Protein 8ZTY (pdb70)

InterPro domains:
  IPR053395 CRISPR-associated endoribonuclease Cas13a [NF038188] (35-1117)
  IPR060220 CRISPR-associated endoribonuclease Cas13a, C-terminal HEPN-like domain [PF28350] (914-1118)
  IPR060667 CRISPR-associated endoribonuclease Cas13a, N-terminal [PF28192] (35-907)

Sequence (928 aa):
MRITKVEVDRKKVLISRDKNGGKLVYENEMQDNTEQIMHHKKSSFYKSVVNKTICRPEQKQMKKLVHGLLQENSQELNISNFLNLYYFPENSPDKSEEYRIEINLSQLLEDSLKKMELYINWAENYISSKTKLIKKSIRNNRIQSTESRSGQLMDRYMKDILNKNKPFDIQSVSEKYQLEKLTSALKATFKEAEINYKLKSTLQNHERQIIEELKENSELNQFNIEIRKHLETYFPIKKTNRKVGDIRNLEIGEIQKIVNHRLKNKIVQRILQEGKLASYEIESTVNSNSLQKIKIEEAFALKFINACLFASNNLRNMVYPVCKSFKEIKHKKFIRQWSQFFSQEITVDDIELASWGLRGAIAPIRNEIIHLKKHSWKKFFNNPTFKVDVTSEFLYKETLFKDYFYSELDSVPELIINKMESSKILDYYSSDQLNQVFTIPNFELSLLTSAVPFAPSFKRVYLKGFDYQNNLKLNIYNEKAFNSEAFQAQYSLFKMVYYQVFLPQFTTNNDLFKSSVDFILTLNKFQDIRKMNKDEKPSEYMSYIQSQLMLYNHFEKFINQVFIKGFNSFIEKNRLTYICHPTKNDNIEIPFHTDMDDSNIAFWLMCKLLDAKQLSELRNEMIKFSCSLQSTEEISTFTKAREVIGLALLNGEKGCNDWKELFDDKEAWKKNMSLYLQSLPYTQEDGQTPVINRSIDLVKKYGTETILEKLFSSSDDYKVSAKDIAKLHEYDVTEKIAQQESLHKQWIEKPGLARDSAWTKKYQNVINDISNYQWAKTKVELTQVRHLHQLTIDLLSRLAGYMSIADRDFQFSSNYILERDNRLKEKRNNISHFNYLNGQLGNSILELFDDARDVLSYDRKLKNAVSKSLKEILSSHGMEVTFKPLYQTNHHLKIDKLQPKKIHHLKSTVSSNQVSNEYCQLVRTLLT

Nearest PDB structures (foldseek):
  6vrb-assembly1_A  TM=9.750E-01  e=5.928E-97  Listeria seeligeri serovar 1/2b str. SLCC3954
  6vrc-assembly1_A  TM=9.559E-01  e=9.282E-93  Listeria seeligeri serovar 1/2b str. SLCC3954
  5xwp-assembly2_B  TM=6.323E-01  e=8.780E-25  Leptotrichia buccalis C-1013-b
  5xwp-assembly1_A  TM=6.167E-01  e=1.846E-24  Leptotrichia buccalis C-1013-b

Structure (mmCIF, N/CA/C/O backbone):
data_8ZTY
#
_entry.id   8ZTY
#
_cell.length_a   1.00
_cell.length_b   1.00
_cell.length_c   1.00
_cell.angle_alpha   90.00
_cell.angle_beta   90.00
_cell.angle_gamma   90.00
#
_symmetry.space_group_name_H-M   'P 1'
#
loop_
_entity.id
_entity.type
_entity.pdbx_description
1 polymer 'CRISPR-associated endoribonuclease Cas13a'
2 polymer rAcrVIA1
#
loop_
_atom_site.group_PDB
_atom_site.id
_atom_site.type_symbol
_atom_site.label_atom_id
_atom_site.label_alt_id
_atom_site.label_comp_id
_atom_site.label_asym_id
_atom_site.label_entity_id
_atom_site.label_seq_id
_atom_site.pdbx_PDB_ins_code
_atom_site.Cartn_x
_atom_site.Cartn_y
_atom_site.Cartn_z
_atom_site.occupancy
_atom_site.B_iso_or_equiv
_atom_site.auth_seq_id
_atom_site.auth_comp_id
_atom_site.auth_asym_id
_atom_site.auth_atom_id
_atom_site.pdbx_PDB_model_num
ATOM 1 N N . MET A 1 35 ? 148.145 140.796 165.061 1.00 74.05 35 MET A N 1
ATOM 2 C CA . MET A 1 35 ? 147.301 141.534 164.129 1.00 79.00 35 MET A CA 1
ATOM 3 C C . MET A 1 35 ? 147.393 140.928 162.732 1.00 81.05 35 MET A C 1
ATOM 4 O O . MET A 1 35 ? 146.376 140.596 162.123 1.00 77.80 35 MET A O 1
ATOM 9 N N . ARG A 1 36 ? 148.621 140.791 162.231 1.00 75.15 36 ARG A N 1
ATOM 10 C CA . ARG A 1 36 ? 148.883 140.180 160.926 1.00 72.33 36 ARG A CA 1
ATOM 11 C C . ARG A 1 36 ? 150.220 139.454 161.038 1.00 72.12 36 ARG A C 1
ATOM 12 O O . ARG A 1 36 ? 151.268 140.096 161.150 1.00 75.72 36 ARG A O 1
ATOM 20 N N . ILE A 1 37 ? 150.185 138.120 161.003 1.00 65.93 37 ILE A N 1
ATOM 21 C CA . ILE A 1 37 ? 151.389 137.343 161.285 1.00 58.93 37 ILE A CA 1
ATOM 22 C C . ILE A 1 37 ? 152.177 136.981 160.029 1.00 65.97 37 ILE A C 1
ATOM 23 O O . ILE A 1 37 ? 153.341 136.576 160.139 1.00 66.62 37 ILE A O 1
ATOM 28 N N . THR A 1 38 ? 151.594 137.120 158.842 1.00 70.41 38 THR A N 1
ATOM 29 C CA . THR A 1 38 ? 152.281 136.773 157.607 1.00 68.74 38 THR A CA 1
ATOM 30 C C . THR A 1 38 ? 152.357 137.988 156.695 1.00 61.95 38 THR A C 1
ATOM 31 O O . THR A 1 38 ? 151.637 138.973 156.868 1.00 62.33 38 THR A O 1
ATOM 35 N N . LYS A 1 39 ? 153.224 137.878 155.690 1.00 72.04 39 LYS A N 1
ATOM 36 C CA . LYS A 1 39 ? 153.418 138.924 154.689 1.00 76.67 39 LYS A CA 1
ATOM 37 C C . LYS A 1 39 ? 153.855 140.227 155.352 1.00 78.82 39 LYS A C 1
ATOM 38 O O . LYS A 1 39 ? 153.507 141.326 154.914 1.00 79.79 39 LYS A O 1
ATOM 44 N N . VAL A 1 40 ? 154.640 140.096 156.420 1.00 75.06 40 VAL A N 1
ATOM 45 C CA . VAL A 1 40 ? 155.184 141.226 157.161 1.00 77.79 40 VAL A CA 1
ATOM 46 C C . VAL A 1 40 ? 156.700 141.155 157.087 1.00 82.44 40 VAL A C 1
ATOM 47 O O . VAL A 1 40 ? 157.279 140.065 157.008 1.00 85.18 40 VAL A O 1
ATOM 51 N N . GLU A 1 41 ? 157.338 142.322 157.109 1.00 108.63 41 GLU A N 1
ATOM 52 C CA . GLU A 1 41 ? 158.789 142.425 156.999 1.00 108.83 41 GLU A CA 1
ATOM 53 C C . GLU A 1 41 ? 159.397 142.291 158.389 1.00 110.36 41 GLU A C 1
ATOM 54 O O . GLU A 1 41 ? 159.472 143.262 159.147 1.00 112.17 41 GLU A O 1
ATOM 60 N N . VAL A 1 42 ? 159.830 141.080 158.726 1.00 105.70 42 VAL A N 1
ATOM 61 C CA . VAL A 1 42 ? 160.571 140.811 159.950 1.00 104.16 42 VAL A CA 1
ATOM 62 C C . VAL A 1 42 ? 161.999 140.462 159.551 1.00 105.42 42 VAL A C 1
ATOM 63 O O . VAL A 1 42 ? 162.222 139.720 158.584 1.00 107.16 42 VAL A O 1
ATOM 67 N N . ASP A 1 43 ? 162.960 141.039 160.274 1.00 102.24 43 ASP A N 1
ATOM 68 C CA . ASP A 1 43 ? 164.383 140.998 159.934 1.00 102.02 43 ASP A CA 1
ATOM 69 C C . ASP A 1 43 ? 164.499 141.256 158.426 1.00 103.40 43 ASP A C 1
ATOM 70 O O . ASP A 1 43 ? 164.893 140.399 157.636 1.00 102.12 43 ASP A O 1
ATOM 75 N N . ARG A 1 44 ? 163.971 142.415 158.020 1.00 106.13 44 ARG A N 1
ATOM 76 C CA . ARG A 1 44 ? 163.997 142.931 156.644 1.00 105.47 44 ARG A CA 1
ATOM 77 C C . ARG A 1 44 ? 163.589 141.895 155.584 1.00 107.11 44 ARG A C 1
ATOM 78 O O . ARG A 1 44 ? 163.947 142.035 154.408 1.00 106.54 44 ARG A O 1
ATOM 86 N N . LYS A 1 45 ? 162.815 140.867 155.938 1.00 98.54 45 LYS A N 1
ATOM 87 C CA . LYS A 1 45 ? 162.313 139.943 154.927 1.00 97.35 45 LYS A CA 1
ATOM 88 C C . LYS A 1 45 ? 160.875 139.560 155.239 1.00 94.80 45 LYS A C 1
ATOM 89 O O . LYS A 1 45 ? 160.457 139.546 156.398 1.00 90.64 45 LYS A O 1
ATOM 95 N N . LYS A 1 46 ? 160.121 139.242 154.189 1.00 92.71 46 LYS A N 1
ATOM 96 C CA . LYS A 1 46 ? 158.729 138.850 154.357 1.00 88.57 46 LYS A CA 1
ATOM 97 C C . LYS A 1 46 ? 158.622 137.495 155.047 1.00 81.40 46 LYS A C 1
ATOM 98 O O . LYS A 1 46 ? 159.415 136.584 154.794 1.00 86.51 46 LYS A O 1
ATOM 104 N N . VAL A 1 47 ? 157.632 137.369 155.928 1.00 64.91 47 VAL A N 1
ATOM 105 C CA . VAL A 1 47 ? 157.343 136.114 156.618 1.00 70.65 47 VAL A CA 1
ATOM 106 C C . VAL A 1 47 ? 156.058 135.520 156.057 1.00 69.19 47 VAL A C 1
ATOM 107 O O . VAL A 1 47 ? 155.077 136.238 155.824 1.00 74.93 47 VAL A O 1
ATOM 111 N N . LEU A 1 48 ? 156.064 134.207 155.823 1.00 61.96 48 LEU A N 1
ATOM 112 C CA . LEU A 1 48 ? 154.888 133.520 155.306 1.00 62.09 48 LEU A CA 1
ATOM 113 C C . LEU A 1 48 ? 154.826 132.103 155.863 1.00 64.37 48 LEU A C 1
ATOM 114 O O . LEU A 1 48 ? 155.828 131.544 156.313 1.00 74.27 48 LEU A O 1
ATOM 119 N N . ILE A 1 49 ? 153.629 131.526 155.827 1.00 46.96 49 ILE A N 1
ATOM 120 C CA . ILE A 1 49 ? 153.387 130.193 156.367 1.00 43.64 49 ILE A CA 1
ATOM 121 C C . ILE A 1 49 ? 153.520 129.166 155.251 1.00 50.08 49 ILE A C 1
ATOM 122 O O . ILE A 1 49 ? 152.992 129.356 154.147 1.00 65.25 49 ILE A O 1
ATOM 127 N N . SER A 1 50 ? 154.258 128.094 155.528 1.00 45.84 50 SER A N 1
ATOM 128 C CA . SER A 1 50 ? 154.322 126.919 154.668 1.00 55.02 50 SER A CA 1
ATOM 129 C C . SER A 1 50 ? 153.669 125.752 155.393 1.00 52.47 50 SER A C 1
ATOM 130 O O . SER A 1 50 ? 154.150 125.326 156.449 1.00 61.71 50 SER A O 1
ATOM 133 N N . ARG A 1 51 ? 152.584 125.234 154.824 1.00 49.44 51 ARG A N 1
ATOM 134 C CA . ARG A 1 51 ? 151.829 124.139 155.428 1.00 52.64 51 ARG A CA 1
ATOM 135 C C . ARG A 1 51 ? 152.354 122.825 154.862 1.00 56.22 51 ARG A C 1
ATOM 136 O O . ARG A 1 51 ? 152.116 122.498 153.697 1.00 69.52 51 ARG A O 1
ATOM 144 N N . ASP A 1 52 ? 153.082 122.076 155.683 1.00 68.01 52 ASP A N 1
ATOM 145 C CA . ASP A 1 52 ? 153.484 120.737 155.291 1.00 65.49 52 ASP A CA 1
ATOM 146 C C . ASP A 1 52 ? 152.343 119.754 155.548 1.00 65.30 52 ASP A C 1
ATOM 147 O O . ASP A 1 52 ? 151.308 120.099 156.125 1.00 72.45 52 ASP A O 1
ATOM 152 N N . LYS A 1 53 ? 152.529 118.514 155.087 1.00 55.76 53 LYS A N 1
ATOM 153 C CA . LYS A 1 53 ? 151.538 117.479 155.365 1.00 61.84 53 LYS A CA 1
ATOM 154 C C . LYS A 1 53 ? 151.394 117.257 156.864 1.00 61.38 53 LYS A C 1
ATOM 155 O O . LYS A 1 53 ? 150.275 117.156 157.380 1.00 66.62 53 LYS A O 1
ATOM 161 N N . ASN A 1 54 ? 152.511 117.190 157.580 1.00 62.87 54 ASN A N 1
ATOM 162 C CA . ASN A 1 54 ? 152.503 117.212 159.034 1.00 65.67 54 ASN A CA 1
ATOM 163 C C . ASN A 1 54 ? 152.948 118.587 159.519 1.00 67.70 54 ASN A C 1
ATOM 164 O O . ASN A 1 54 ? 153.716 119.277 158.844 1.00 66.48 54 ASN A O 1
ATOM 169 N N . GLY A 1 55 ? 152.416 119.004 160.662 1.00 65.22 55 GLY A N 1
ATOM 170 C CA . GLY A 1 55 ? 152.773 120.298 161.206 1.00 64.16 55 GLY A CA 1
ATOM 171 C C . GLY A 1 55 ? 152.330 121.466 160.348 1.00 66.53 55 GLY A C 1
ATOM 172 O O . GLY A 1 55 ? 151.132 121.731 160.210 1.00 64.76 55 GLY A O 1
ATOM 173 N N . GLY A 1 56 ? 153.295 122.158 159.745 1.00 67.86 56 GLY A N 1
ATOM 174 C CA . GLY A 1 56 ? 153.040 123.424 159.086 1.00 59.12 56 GLY A CA 1
ATOM 175 C C . GLY A 1 56 ? 153.594 124.570 159.910 1.00 56.35 56 GLY A C 1
ATOM 176 O O . GLY A 1 56 ? 153.220 124.721 161.075 1.00 70.47 56 GLY A O 1
ATOM 177 N N . LYS A 1 57 ? 154.487 125.377 159.334 1.00 58.04 57 LYS A N 1
ATOM 178 C CA . LYS A 1 57 ? 155.278 126.339 160.097 1.00 63.32 57 LYS A CA 1
ATOM 179 C C . LYS A 1 57 ? 155.234 127.726 159.468 1.00 63.57 57 LYS A C 1
ATOM 180 O O . LYS A 1 57 ? 154.769 127.921 158.345 1.00 71.04 57 LYS A O 1
ATOM 186 N N . LEU A 1 58 ? 155.709 128.698 160.239 1.00 57.71 58 LEU A N 1
ATOM 187 C CA . LEU A 1 58 ? 156.076 130.007 159.720 1.00 59.68 58 LEU A CA 1
ATOM 188 C C . LEU A 1 58 ? 157.546 130.009 159.314 1.00 66.68 58 LEU A C 1
ATOM 189 O O . LEU A 1 58 ? 158.405 129.482 160.026 1.00 77.00 58 LEU A O 1
ATOM 194 N N . VAL A 1 59 ? 157.836 130.610 158.156 1.00 63.10 59 VAL A N 1
ATOM 195 C CA .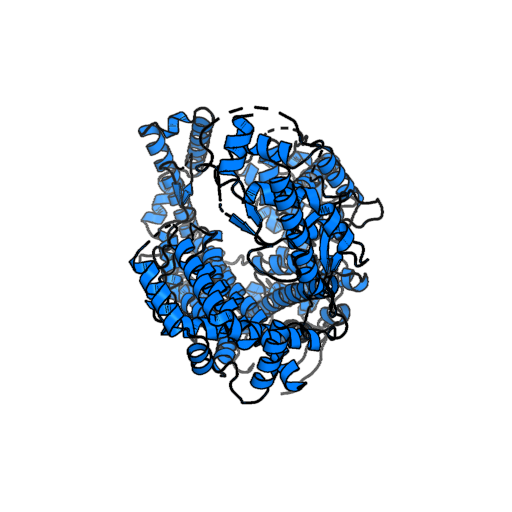 VAL A 1 59 ? 159.192 130.713 157.631 1.00 53.62 59 VAL A CA 1
ATOM 196 C C . VAL A 1 59 ? 159.375 132.105 157.041 1.00 56.06 59 VAL A C 1
ATOM 197 O O . VAL A 1 59 ? 158.431 132.890 156.929 1.00 67.07 59 VAL A O 1
ATOM 201 N N . TYR A 1 60 ? 160.614 132.401 156.660 1.00 76.51 60 TYR A N 1
ATOM 202 C CA . TYR A 1 60 ? 160.950 133.689 156.070 1.00 76.27 60 TYR A CA 1
ATOM 203 C C . TYR A 1 60 ? 160.652 133.643 154.570 1.00 80.14 60 TYR A C 1
ATOM 204 O O . TYR A 1 60 ? 159.995 132.725 154.071 1.00 85.01 60 TYR A O 1
ATOM 213 N N . GLU A 1 61 ? 161.129 134.649 153.832 1.00 94.37 61 GLU A N 1
ATOM 214 C CA . GLU A 1 61 ? 160.727 134.795 152.435 1.00 94.98 61 GLU A CA 1
ATOM 215 C C . GLU A 1 61 ? 161.155 133.600 151.591 1.00 92.74 61 GLU A C 1
ATOM 216 O O . GLU A 1 61 ? 160.368 133.094 150.783 1.00 94.59 61 GLU A O 1
ATOM 222 N N . ASN A 1 62 ? 162.385 133.123 151.768 1.00 92.07 62 ASN A N 1
ATOM 223 C CA . ASN A 1 62 ? 162.913 132.092 150.881 1.00 94.99 62 ASN A CA 1
ATOM 224 C C . ASN A 1 62 ? 163.303 130.801 151.583 1.00 95.50 62 ASN A C 1
ATOM 225 O O . ASN A 1 62 ? 162.913 129.724 151.125 1.00 96.20 62 ASN A O 1
ATOM 230 N N . GLU A 1 63 ? 164.043 130.871 152.688 1.00 94.25 63 GLU A N 1
ATOM 231 C CA . GLU A 1 63 ? 164.561 129.658 153.304 1.00 93.65 63 GLU A CA 1
ATOM 232 C C . GLU A 1 63 ? 163.425 128.801 153.857 1.00 90.62 63 GLU A C 1
ATOM 233 O O . GLU A 1 63 ? 162.374 129.297 154.270 1.00 90.62 63 GLU A O 1
ATOM 239 N N . MET A 1 64 ? 163.654 127.489 153.851 1.00 93.24 64 MET A N 1
ATOM 240 C CA . MET A 1 64 ? 162.645 126.508 154.225 1.00 93.54 64 MET A CA 1
ATOM 241 C C . MET A 1 64 ? 162.766 126.068 155.683 1.00 95.99 64 MET A C 1
ATOM 242 O O . MET A 1 64 ? 161.943 125.278 156.154 1.00 95.28 64 MET A O 1
ATOM 247 N N . GLN A 1 65 ? 163.743 126.596 156.423 1.00 93.27 65 GLN A N 1
ATOM 248 C CA . GLN A 1 65 ? 163.938 126.211 157.817 1.00 88.27 65 GLN A CA 1
ATOM 249 C C . GLN A 1 65 ? 162.691 126.517 158.640 1.00 84.99 65 GLN A C 1
ATOM 250 O O . GLN A 1 65 ? 162.273 127.675 158.740 1.00 85.39 65 GLN A O 1
ATOM 256 N N . ASP A 1 66 ? 162.095 125.483 159.231 1.00 83.17 66 ASP A N 1
ATOM 257 C CA . ASP A 1 66 ? 160.815 125.590 159.931 1.00 86.01 66 ASP A CA 1
ATOM 258 C C . ASP A 1 66 ? 161.043 126.160 161.327 1.00 80.54 66 ASP A C 1
ATOM 259 O O . ASP A 1 66 ? 161.487 125.452 162.234 1.00 82.88 66 ASP A O 1
ATOM 264 N N . ASN A 1 67 ? 160.732 127.446 161.511 1.00 78.39 67 ASN A N 1
ATOM 265 C CA . ASN A 1 67 ? 160.887 128.129 162.800 1.00 83.87 67 ASN A CA 1
ATOM 266 C C . ASN A 1 67 ? 159.738 129.119 162.997 1.00 84.73 67 ASN A C 1
ATOM 267 O O . ASN A 1 67 ? 159.722 130.193 162.391 1.00 85.36 67 ASN A O 1
ATOM 272 N N . THR A 1 68 ? 158.767 128.754 163.839 1.00 82.98 68 THR A N 1
ATOM 273 C CA . THR A 1 68 ? 157.724 129.707 164.217 1.00 78.34 68 THR A CA 1
ATOM 274 C C . THR A 1 68 ? 158.147 130.584 165.390 1.00 79.90 68 THR A C 1
ATOM 275 O O . THR A 1 68 ? 157.639 131.704 165.536 1.00 86.89 68 THR A O 1
ATOM 279 N N . GLU A 1 69 ? 159.048 130.086 166.242 1.00 79.39 69 GLU A N 1
ATOM 280 C CA . GLU A 1 69 ? 159.377 130.783 167.482 1.00 79.55 69 GLU A CA 1
ATOM 281 C C . GLU A 1 69 ? 160.022 132.138 167.215 1.00 80.61 69 GLU A C 1
ATOM 282 O O . GLU A 1 69 ? 159.741 133.115 167.920 1.00 85.85 69 GLU A O 1
ATOM 288 N N . GLN A 1 70 ? 160.906 132.212 166.217 1.00 90.67 70 GLN A N 1
ATOM 289 C CA . GLN A 1 70 ? 161.579 133.472 165.919 1.00 92.54 70 GLN A CA 1
ATOM 290 C C . GLN A 1 70 ? 160.575 134.544 165.512 1.00 95.54 70 GLN A C 1
ATOM 291 O O . GLN A 1 70 ? 160.631 135.681 165.997 1.00 99.70 70 GLN A O 1
ATOM 297 N N . ILE A 1 71 ? 159.638 134.193 164.630 1.00 85.92 71 ILE A N 1
ATOM 298 C CA . ILE A 1 71 ? 158.621 135.149 164.206 1.00 85.69 71 ILE A CA 1
ATOM 299 C C . ILE A 1 71 ? 157.721 135.523 165.375 1.00 91.52 71 ILE A C 1
ATOM 300 O O . ILE A 1 71 ? 157.340 136.690 165.536 1.00 91.89 71 ILE A O 1
ATOM 305 N N . MET A 1 72 ? 157.374 134.544 166.215 1.00 91.14 72 MET A N 1
ATOM 306 C CA . MET A 1 72 ? 156.521 134.828 167.364 1.00 87.68 72 MET A CA 1
ATOM 307 C C . MET A 1 72 ? 157.185 135.819 168.309 1.00 89.50 72 MET A C 1
ATOM 308 O O . MET A 1 72 ? 156.527 136.718 168.845 1.00 89.68 72 MET A O 1
ATOM 313 N N . HIS A 1 73 ? 158.493 135.667 168.528 1.00 90.10 73 HIS A N 1
ATOM 314 C CA . HIS A 1 73 ? 159.209 136.595 169.397 1.00 89.94 73 HIS A CA 1
ATOM 315 C C . HIS A 1 73 ? 159.375 137.959 168.733 1.00 88.80 73 HIS A C 1
ATOM 316 O O . HIS A 1 73 ? 159.336 138.992 169.411 1.00 92.90 73 HIS A O 1
ATOM 323 N N . HIS A 1 74 ? 159.561 137.986 167.411 1.00 74.79 74 HIS A N 1
ATOM 324 C CA . HIS A 1 74 ? 159.800 139.243 166.712 1.00 80.71 74 HIS A CA 1
ATOM 325 C C . HIS A 1 74 ? 158.529 140.033 166.422 1.00 87.18 74 HIS A C 1
ATOM 326 O O . HIS A 1 74 ? 158.627 141.214 166.071 1.00 90.08 74 HIS A O 1
ATOM 333 N N . LYS A 1 75 ? 157.349 139.428 166.557 1.00 89.37 75 LYS A N 1
ATOM 334 C CA . LYS A 1 75 ? 156.091 140.137 166.355 1.00 90.83 75 LYS A CA 1
ATOM 335 C C . LYS A 1 75 ? 155.616 140.863 167.611 1.00 87.68 75 LYS A C 1
ATOM 336 O O . LYS A 1 75 ? 154.421 141.169 167.727 1.00 88.26 75 LYS A O 1
ATOM 342 N N . LYS A 1 76 ? 156.525 141.143 168.548 1.00 86.74 76 LYS A N 1
ATOM 343 C CA . LYS A 1 76 ? 156.126 141.717 169.828 1.00 85.21 76 LYS A CA 1
ATOM 344 C C . LYS A 1 76 ? 155.554 143.120 169.650 1.00 86.95 76 LYS A C 1
ATOM 345 O O . LYS A 1 76 ? 154.545 143.469 170.272 1.00 94.54 76 LYS A O 1
ATOM 351 N N . SER A 1 77 ? 156.183 143.937 168.799 1.00 83.93 77 SER A N 1
ATOM 352 C CA . SER A 1 77 ? 155.677 145.285 168.550 1.00 90.28 77 SER A CA 1
ATOM 353 C C . SER A 1 77 ? 154.327 145.253 167.843 1.00 88.22 77 SER A C 1
ATOM 354 O O . SER A 1 77 ? 153.441 146.064 168.144 1.00 90.09 77 SER A O 1
ATOM 357 N N . SER A 1 78 ? 154.154 144.334 166.890 1.00 79.83 78 SER A N 1
ATOM 358 C CA . SER A 1 78 ? 152.867 144.211 166.214 1.00 84.87 78 SER A CA 1
ATOM 359 C C . SER A 1 78 ? 151.773 143.807 167.192 1.00 82.95 78 SER A C 1
ATOM 360 O O . SER A 1 78 ? 150.648 144.318 167.127 1.00 81.20 78 SER A O 1
ATOM 363 N N . PHE A 1 79 ? 152.084 142.897 168.117 1.00 76.82 79 PHE A N 1
ATOM 364 C CA . PHE A 1 79 ? 151.092 142.525 169.119 1.00 74.15 79 PHE A CA 1
ATOM 365 C C . PHE A 1 79 ? 150.836 143.656 170.108 1.00 76.90 79 PHE A C 1
ATOM 366 O O . PHE A 1 79 ? 149.720 143.786 170.617 1.00 77.61 79 PHE A O 1
ATOM 374 N N . TYR A 1 80 ? 151.844 144.486 170.383 1.00 83.22 80 TYR A N 1
ATOM 375 C CA . TYR A 1 80 ? 151.615 145.669 171.209 1.00 79.65 80 TYR A CA 1
ATOM 376 C C . TYR A 1 80 ? 150.657 146.635 170.521 1.00 84.28 80 TYR A C 1
ATOM 377 O O . TYR A 1 80 ? 149.763 147.206 171.163 1.00 89.30 80 TYR A O 1
ATOM 386 N N . LYS A 1 81 ? 150.834 146.828 169.211 1.00 85.01 81 LYS A N 1
ATOM 387 C CA . LYS A 1 81 ? 149.904 147.651 168.445 1.00 89.20 81 LYS A CA 1
ATOM 388 C C . LYS A 1 81 ? 148.505 147.046 168.450 1.00 91.44 81 LYS A C 1
ATOM 389 O O . LYS A 1 81 ? 147.506 147.768 168.543 1.00 91.47 81 LYS A O 1
ATOM 395 N N . SER A 1 82 ? 148.415 145.720 168.348 1.00 81.97 82 SER A N 1
ATOM 396 C CA . SER A 1 82 ? 147.115 145.062 168.435 1.00 73.18 82 SER A CA 1
ATOM 397 C C . SER A 1 82 ? 146.472 145.297 169.797 1.00 73.76 82 SER A C 1
ATOM 398 O O . SER A 1 82 ? 145.261 145.521 169.889 1.00 81.33 82 SER A O 1
ATOM 401 N N . VAL A 1 83 ? 147.271 145.254 170.864 1.00 74.30 83 VAL A N 1
ATOM 402 C CA . VAL A 1 83 ? 146.745 145.485 172.207 1.00 79.21 83 VAL A CA 1
ATOM 403 C C . VAL A 1 83 ? 146.220 146.909 172.345 1.00 83.66 83 VAL A C 1
ATOM 404 O O . VAL A 1 83 ? 145.142 147.136 172.910 1.00 87.29 83 VAL A O 1
ATOM 408 N N . VAL A 1 84 ? 146.974 147.894 171.848 1.00 71.57 84 VAL A N 1
ATOM 409 C CA . VAL A 1 84 ? 146.518 149.277 171.973 1.00 65.32 84 VAL A CA 1
ATOM 410 C C . VAL A 1 84 ? 145.278 149.512 171.112 1.00 63.92 84 VAL A C 1
ATOM 411 O O . VAL A 1 84 ? 144.368 150.254 171.504 1.00 72.16 84 VAL A O 1
ATOM 415 N N . ASN A 1 85 ? 145.205 148.867 169.943 1.00 71.43 85 ASN A N 1
ATOM 416 C CA . ASN A 1 85 ? 144.013 148.988 169.109 1.00 79.04 85 ASN A CA 1
ATOM 417 C C . ASN A 1 85 ? 142.812 148.295 169.741 1.00 74.92 85 ASN A C 1
ATOM 418 O O . ASN A 1 85 ? 141.669 148.703 169.506 1.00 79.32 85 ASN A O 1
ATOM 423 N N . LYS A 1 86 ? 143.045 147.242 170.525 1.00 65.62 86 LYS A N 1
ATOM 424 C CA . LYS A 1 86 ? 141.951 146.568 171.215 1.00 73.12 86 LYS A CA 1
ATOM 425 C C . LYS A 1 86 ? 141.446 147.384 172.398 1.00 77.32 86 LYS A C 1
ATOM 426 O O . LYS A 1 86 ? 140.234 147.471 172.623 1.00 78.98 86 LYS A O 1
ATOM 432 N N . THR A 1 87 ? 142.356 147.989 173.165 1.00 71.19 87 THR A N 1
ATOM 433 C CA . THR A 1 87 ? 141.930 148.757 174.331 1.00 65.57 87 THR A CA 1
ATOM 434 C C . THR A 1 87 ? 141.358 150.117 173.946 1.00 73.87 87 THR A C 1
ATOM 435 O O . THR A 1 87 ? 140.517 150.655 174.674 1.00 77.02 87 THR A O 1
ATOM 439 N N . ILE A 1 88 ? 141.793 150.689 172.823 1.00 82.66 88 ILE A N 1
ATOM 440 C CA . ILE A 1 88 ? 141.293 151.980 172.366 1.00 75.54 88 ILE A CA 1
ATOM 441 C C . ILE A 1 88 ? 140.193 151.742 171.339 1.00 77.03 88 ILE A C 1
ATOM 442 O O . ILE A 1 88 ? 140.302 150.854 170.486 1.00 75.26 88 ILE A O 1
ATOM 447 N N . CYS A 1 89 ? 139.128 152.534 171.419 1.00 101.07 89 CYS A N 1
ATOM 448 C CA . CYS A 1 89 ? 137.957 152.347 170.570 1.00 102.99 89 CYS A CA 1
ATOM 449 C C . CYS A 1 89 ? 138.280 152.756 169.131 1.00 103.96 89 CYS A C 1
ATOM 450 O O . CYS A 1 89 ? 139.421 153.067 168.779 1.00 103.86 89 CYS A O 1
ATOM 453 N N . ARG A 1 90 ? 137.256 152.738 168.274 1.00 110.61 90 ARG A N 1
ATOM 454 C CA . ARG A 1 90 ? 137.448 153.120 166.875 1.00 111.48 90 ARG A CA 1
ATOM 455 C C . ARG A 1 90 ? 138.030 154.521 166.723 1.00 110.03 90 ARG A C 1
ATOM 456 O O . ARG A 1 90 ? 138.977 154.686 165.936 1.00 110.63 90 ARG A O 1
ATOM 464 N N . PRO A 1 91 ? 137.539 155.563 167.422 1.00 103.01 91 PRO A N 1
ATOM 465 C CA . PRO A 1 91 ? 138.254 156.845 167.383 1.00 103.24 91 PRO A CA 1
ATOM 466 C C . PRO A 1 91 ? 139.507 156.805 168.241 1.00 102.71 91 PRO A C 1
ATOM 467 O O . PRO A 1 91 ? 139.428 156.861 169.473 1.00 103.06 91 PRO A O 1
ATOM 471 N N . GLU A 1 92 ? 140.671 156.708 167.601 1.00 101.83 92 GLU A N 1
ATOM 472 C CA . GLU A 1 92 ? 141.948 156.621 168.309 1.00 104.77 92 GLU A CA 1
ATOM 473 C C . GLU A 1 92 ? 142.515 158.028 168.437 1.00 102.24 92 GLU A C 1
ATOM 474 O O . GLU A 1 92 ? 143.272 158.496 167.587 1.00 104.54 92 GLU A O 1
ATOM 480 N N . GLN A 1 93 ? 142.143 158.715 169.515 1.00 101.23 93 GLN A N 1
ATOM 481 C CA . GLN A 1 93 ? 142.589 160.086 169.712 1.00 106.21 93 GLN A CA 1
ATOM 482 C C . GLN A 1 93 ? 144.049 160.094 170.154 1.00 107.95 93 GLN A C 1
ATOM 483 O O . GLN A 1 93 ? 144.500 159.208 170.891 1.00 106.19 93 GLN A O 1
ATOM 489 N N . LYS A 1 94 ? 144.783 161.109 169.689 1.00 121.54 94 LYS A N 1
ATOM 490 C CA . LYS A 1 94 ? 146.242 161.065 169.722 1.00 122.61 94 LYS A CA 1
ATOM 491 C C . LYS A 1 94 ? 146.785 161.046 171.146 1.00 122.13 94 LYS A C 1
ATOM 492 O O . LYS A 1 94 ? 147.731 160.307 171.439 1.00 118.20 94 LYS A O 1
ATOM 498 N N . GLN A 1 95 ? 146.220 161.861 172.040 1.00 124.11 95 GLN A N 1
ATOM 499 C CA . GLN A 1 95 ? 146.758 161.945 173.396 1.00 123.39 95 GLN A CA 1
ATOM 500 C C . GLN A 1 95 ? 146.628 160.612 174.123 1.00 122.34 95 GLN A C 1
ATOM 501 O O . GLN A 1 95 ? 147.591 160.126 174.729 1.00 122.61 95 GLN A O 1
ATOM 507 N N . MET A 1 96 ? 145.443 159.999 174.065 1.00 116.28 96 MET A N 1
ATOM 508 C CA . MET A 1 96 ? 145.250 158.719 174.737 1.00 117.53 96 MET A CA 1
ATOM 509 C C . MET A 1 96 ? 146.070 157.619 174.077 1.00 118.19 96 MET A C 1
ATOM 510 O O . MET A 1 96 ? 146.613 156.749 174.768 1.00 117.13 96 MET A O 1
ATOM 515 N N . LYS A 1 97 ? 146.170 157.634 172.745 1.00 116.26 97 LYS A N 1
ATOM 516 C CA . LYS A 1 97 ? 146.984 156.630 172.067 1.00 116.68 97 LYS A CA 1
ATOM 517 C C . LYS A 1 97 ? 148.444 156.733 172.497 1.00 116.38 97 LYS A C 1
ATOM 518 O O . LYS A 1 97 ? 149.089 155.721 172.800 1.00 111.91 97 LYS A O 1
ATOM 524 N N . LYS A 1 98 ? 148.974 157.958 172.547 1.00 120.18 98 LYS A N 1
ATOM 525 C CA . LYS A 1 98 ? 150.355 158.158 172.971 1.00 119.30 98 LYS A CA 1
ATOM 526 C C . LYS A 1 98 ? 150.554 157.751 174.424 1.00 117.95 98 LYS A C 1
ATOM 527 O O . LYS A 1 98 ? 151.567 157.132 174.766 1.00 116.89 98 LYS A O 1
ATOM 533 N N . LEU A 1 99 ? 149.602 158.092 175.297 1.00 116.67 99 LEU A N 1
ATOM 534 C CA . LEU A 1 99 ? 149.729 157.728 176.705 1.00 115.59 99 LEU A CA 1
ATOM 535 C C . LEU A 1 99 ? 149.726 156.214 176.882 1.00 117.22 99 LEU A C 1
ATOM 536 O O . LEU A 1 99 ? 150.543 155.661 177.630 1.00 119.03 99 LEU A O 1
ATOM 541 N N . VAL A 1 100 ? 148.815 155.525 176.190 1.00 115.23 100 VAL A N 1
ATOM 542 C CA . VAL A 1 100 ? 148.746 154.070 176.291 1.00 116.39 100 VAL A CA 1
ATOM 543 C C . VAL A 1 100 ? 150.023 153.437 175.757 1.00 116.59 100 VAL A C 1
ATOM 544 O O . VAL A 1 100 ? 150.581 152.522 176.373 1.00 114.31 100 VAL A O 1
ATOM 548 N N . HIS A 1 101 ? 150.514 153.919 174.611 1.00 110.96 101 HIS A N 1
ATOM 549 C CA . HIS A 1 101 ? 151.736 153.359 174.043 1.00 110.02 101 HIS A CA 1
ATOM 550 C C . HIS A 1 101 ? 152.931 153.594 174.960 1.00 108.41 101 HIS A C 1
ATOM 551 O O . HIS A 1 101 ? 153.770 152.703 175.137 1.00 106.70 101 HIS A O 1
ATOM 558 N N . GLY A 1 102 ? 153.027 154.787 175.550 1.00 108.51 102 GLY A N 1
ATOM 559 C CA . GLY A 1 102 ? 154.133 155.072 176.447 1.00 107.74 102 GLY A CA 1
ATOM 560 C C . GLY A 1 102 ? 154.095 154.242 177.714 1.00 107.18 102 GLY A C 1
ATOM 561 O O . GLY A 1 102 ? 155.133 153.771 178.189 1.00 107.99 102 GLY A O 1
ATOM 562 N N . LEU A 1 103 ? 152.903 154.054 178.286 1.00 103.30 103 LEU A N 1
ATOM 563 C CA . LEU A 1 103 ? 152.792 153.218 179.477 1.00 106.75 103 LEU A CA 1
ATOM 564 C C . LEU A 1 103 ? 153.071 151.755 179.153 1.00 104.10 103 LEU A C 1
ATOM 565 O O . LEU A 1 103 ? 153.659 151.035 179.967 1.00 104.36 103 LEU A O 1
ATOM 570 N N . LEU A 1 104 ? 152.659 151.300 177.969 1.00 100.89 104 LEU A N 1
ATOM 571 C CA . LEU A 1 104 ? 152.824 149.899 177.605 1.00 107.88 104 LEU A CA 1
ATOM 572 C C . LEU A 1 104 ? 154.269 149.565 177.252 1.00 107.39 104 LEU A C 1
ATOM 573 O O . LEU A 1 104 ? 154.779 148.511 177.650 1.00 101.44 104 LEU A O 1
ATOM 578 N N . GLN A 1 105 ? 154.944 150.442 176.514 1.00 108.75 105 GLN A N 1
ATOM 579 C CA . GLN A 1 105 ? 156.291 150.188 176.021 1.00 101.63 105 GLN A CA 1
ATOM 580 C C . GLN A 1 105 ? 157.281 151.103 176.728 1.00 103.64 105 GLN A C 1
ATOM 581 O O . GLN A 1 105 ? 157.097 152.324 176.753 1.00 108.34 105 GLN A O 1
ATOM 587 N N . GLU A 1 106 ? 158.330 150.506 177.299 1.00 107.42 106 GLU A N 1
ATOM 588 C CA . GLU A 1 106 ? 159.367 151.298 177.952 1.00 108.79 106 GLU A CA 1
ATOM 589 C C . GLU A 1 106 ? 160.108 152.174 176.949 1.00 111.00 106 GLU A C 1
ATOM 590 O O . GLU A 1 106 ? 160.425 153.333 177.242 1.00 111.68 106 GLU A O 1
ATOM 596 N N . ASN A 1 107 ? 160.393 151.637 175.760 1.00 106.50 107 ASN A N 1
ATOM 597 C CA . ASN A 1 107 ? 161.114 152.408 174.752 1.00 105.15 107 ASN A CA 1
ATOM 598 C C . ASN A 1 107 ? 160.265 153.542 174.191 1.00 102.03 107 ASN A C 1
ATOM 599 O O . ASN A 1 107 ? 160.801 154.601 173.845 1.00 102.49 107 ASN A O 1
ATOM 604 N N . SER A 1 108 ? 158.953 153.345 174.095 1.00 97.16 108 SER A N 1
ATOM 605 C CA . SER A 1 108 ? 158.055 154.344 173.533 1.00 99.00 108 SER A CA 1
ATOM 606 C C . SER A 1 108 ? 157.521 155.320 174.574 1.00 99.13 108 SER A C 1
ATOM 607 O O . SER A 1 108 ? 156.663 156.144 174.242 1.00 100.55 108 SER A O 1
ATOM 610 N N . GLN A 1 109 ? 157.994 155.239 175.817 1.00 97.17 109 GLN A N 1
ATOM 611 C CA . GLN A 1 109 ? 157.542 156.158 176.854 1.00 99.84 109 GLN A CA 1
ATOM 612 C C . GLN A 1 109 ? 157.897 157.594 176.489 1.00 101.21 109 GLN A C 1
ATOM 613 O O . GLN A 1 109 ? 159.030 157.888 176.095 1.00 100.77 109 GLN A O 1
ATOM 619 N N . GLU A 1 110 ? 156.923 158.488 176.621 1.00 97.60 110 GLU A N 1
ATOM 620 C CA . GLU A 1 110 ? 157.121 159.895 176.295 1.00 93.12 110 GLU A CA 1
ATOM 621 C C . GLU A 1 110 ? 156.603 160.794 177.412 1.00 92.09 110 GLU A C 1
ATOM 622 O O . GLU A 1 110 ? 155.787 161.686 177.177 1.00 91.36 110 GLU A O 1
ATOM 628 N N . LEU A 1 120 ? 139.911 164.139 181.716 1.00 98.09 120 LEU A N 1
ATOM 629 C CA . LEU A 1 120 ? 139.156 163.950 180.483 1.00 98.17 120 LEU A CA 1
ATOM 630 C C . LEU A 1 120 ? 138.360 162.651 180.543 1.00 97.35 120 LEU A C 1
ATOM 631 O O . LEU A 1 120 ? 138.651 161.768 181.352 1.00 98.68 120 LEU A O 1
ATOM 636 N N . ASN A 1 121 ? 137.351 162.542 179.684 1.00 94.44 121 ASN A N 1
ATOM 637 C CA . ASN A 1 121 ? 136.537 161.337 179.635 1.00 96.61 121 ASN A CA 1
ATOM 638 C C . ASN A 1 121 ? 137.329 160.189 179.021 1.00 99.13 121 ASN A C 1
ATOM 639 O O . ASN A 1 121 ? 138.108 160.381 178.083 1.00 98.97 121 ASN A O 1
ATOM 644 N N . ILE A 1 122 ? 137.125 158.987 179.556 1.00 98.05 122 ILE A N 1
ATOM 645 C CA . ILE A 1 122 ? 137.884 157.812 179.160 1.00 97.91 122 ILE A CA 1
ATOM 646 C C . ILE A 1 122 ? 137.004 156.775 178.470 1.00 98.75 122 ILE A C 1
ATOM 647 O O . ILE A 1 122 ? 137.428 156.148 177.497 1.00 103.55 122 ILE A O 1
ATOM 652 N N . SER A 1 123 ? 135.774 156.588 178.956 1.00 88.31 123 SER A N 1
ATOM 653 C CA . SER A 1 123 ? 134.909 155.544 178.414 1.00 91.23 123 SER A CA 1
ATOM 654 C C . SER A 1 123 ? 134.516 155.815 176.967 1.00 95.36 123 SER A C 1
ATOM 655 O O . SER A 1 123 ? 134.268 154.870 176.210 1.00 95.06 123 SER A O 1
ATOM 658 N N . ASN A 1 124 ? 134.447 157.087 176.565 1.00 102.04 124 ASN A N 1
ATOM 659 C CA . ASN A 1 124 ? 134.103 157.401 175.181 1.00 102.46 124 ASN A CA 1
ATOM 660 C C . ASN A 1 124 ? 135.165 156.881 174.219 1.00 101.12 124 ASN A C 1
ATOM 661 O O . ASN A 1 124 ? 134.839 156.383 173.135 1.00 98.35 124 ASN A O 1
ATOM 666 N N . PHE A 1 125 ? 136.437 156.989 174.597 1.00 103.86 125 PHE A N 1
ATOM 667 C CA . PHE A 1 125 ? 137.542 156.487 173.794 1.00 104.83 125 PHE A CA 1
ATOM 668 C C . PHE A 1 125 ? 137.920 155.053 174.142 1.00 105.50 125 PHE A C 1
ATOM 669 O O . PHE A 1 125 ? 138.813 154.487 173.504 1.00 105.55 125 PHE A O 1
ATOM 677 N N . LEU A 1 126 ? 137.273 154.459 175.137 1.00 94.23 126 LEU A N 1
ATOM 678 C CA . LEU A 1 126 ? 137.528 153.076 175.502 1.00 90.65 126 LEU A CA 1
ATOM 679 C C . LEU A 1 126 ? 136.716 152.130 174.623 1.00 91.70 126 LEU A C 1
ATOM 680 O O . LEU A 1 126 ? 135.653 152.482 174.103 1.00 94.02 126 LEU A O 1
ATOM 685 N N . ASN A 1 127 ? 137.233 150.913 174.470 1.00 77.19 127 ASN A N 1
ATOM 686 C CA . ASN A 1 127 ? 136.553 149.867 173.716 1.00 79.92 127 ASN A CA 1
ATOM 687 C C . ASN A 1 127 ? 136.113 148.799 174.715 1.00 75.25 127 ASN A C 1
ATOM 688 O O . ASN A 1 127 ? 134.924 148.513 174.851 1.00 71.36 127 ASN A O 1
ATOM 693 N N . LEU A 1 134 ? 136.561 144.630 183.035 1.00 85.04 134 LEU A N 1
ATOM 694 C CA . LEU A 1 134 ? 136.927 143.350 182.441 1.00 83.09 134 LEU A CA 1
ATOM 695 C C . LEU A 1 134 ? 137.523 142.443 183.511 1.00 82.04 134 LEU A C 1
ATOM 696 O O . LEU A 1 134 ? 138.297 142.888 184.358 1.00 88.24 134 LEU A O 1
ATOM 701 N N . TYR A 1 135 ? 137.144 141.169 183.470 1.00 82.48 135 TYR A N 1
ATOM 702 C CA . TYR A 1 135 ? 137.612 140.164 184.416 1.00 88.49 135 TYR A CA 1
ATOM 703 C C . TYR A 1 135 ? 138.339 139.087 183.626 1.00 84.47 135 TYR A C 1
ATOM 704 O O . TYR A 1 135 ? 137.753 138.487 182.718 1.00 80.63 135 TYR A O 1
ATOM 713 N N . TYR A 1 136 ? 139.603 138.828 183.963 1.00 72.44 136 TYR A N 1
ATOM 714 C CA . TYR A 1 136 ? 140.387 137.879 183.184 1.00 61.68 136 TYR A CA 1
ATOM 715 C C . TYR A 1 136 ? 141.119 136.907 184.098 1.00 70.65 136 TYR A C 1
ATOM 716 O O . TYR A 1 136 ? 141.211 137.113 185.310 1.00 78.30 136 TYR A O 1
ATOM 725 N N . PHE A 1 137 ? 141.584 135.800 183.498 1.00 71.60 137 PHE A N 1
ATOM 726 C CA . PHE A 1 137 ? 142.377 134.749 184.126 1.00 71.21 137 PHE A CA 1
ATOM 727 C C . PHE A 1 137 ? 143.789 134.758 183.567 1.00 69.69 137 PHE A C 1
ATOM 728 O O . PHE A 1 137 ? 143.960 134.742 182.340 1.00 80.17 137 PHE A O 1
ATOM 736 N N . PRO A 1 138 ? 144.818 134.786 184.410 1.00 58.85 138 PRO A N 1
ATOM 737 C CA . PRO A 1 138 ? 146.189 134.693 183.900 1.00 65.16 138 PRO A CA 1
ATOM 738 C C . PRO A 1 138 ? 146.457 133.326 183.290 1.00 74.82 138 PRO A C 1
ATOM 739 O O . PRO A 1 138 ? 145.758 132.345 183.552 1.00 80.45 138 PRO A O 1
ATOM 743 N N . GLU A 1 139 ? 147.492 133.279 182.446 1.00 82.43 139 GLU A N 1
ATOM 744 C CA . GLU A 1 139 ? 147.840 132.031 181.772 1.00 81.42 139 GLU A CA 1
ATOM 745 C C . GLU A 1 139 ? 148.232 130.948 182.769 1.00 85.24 139 GLU A C 1
ATOM 746 O O . GLU A 1 139 ? 147.828 129.788 182.626 1.00 82.55 139 GLU A O 1
ATOM 752 N N . ASN A 1 140 ? 149.016 131.305 183.785 1.00 89.84 140 ASN A N 1
ATOM 753 C CA . ASN A 1 140 ? 149.454 130.335 184.781 1.00 87.19 140 ASN A CA 1
ATOM 754 C C . ASN A 1 140 ? 148.384 130.124 185.845 1.00 86.24 140 ASN A C 1
ATOM 755 O O . ASN A 1 140 ? 148.653 130.264 187.042 1.00 87.50 140 ASN A O 1
ATOM 760 N N . SER A 1 141 ? 147.168 129.793 185.417 1.00 91.10 141 SER A N 1
ATOM 761 C CA . SER A 1 141 ? 146.070 129.514 186.334 1.00 92.95 141 SER A CA 1
ATOM 762 C C . SER A 1 141 ? 145.751 128.027 186.306 1.00 94.38 141 SER A C 1
ATOM 763 O O . SER A 1 141 ? 145.218 127.535 185.299 1.00 96.87 141 SER A O 1
ATOM 766 N N . PRO A 1 142 ? 146.066 127.272 187.363 1.00 105.01 142 PRO A N 1
ATOM 767 C CA . PRO A 1 142 ? 145.709 125.842 187.365 1.00 107.79 142 PRO A CA 1
ATOM 768 C C . PRO A 1 142 ? 144.219 125.590 187.213 1.00 105.93 142 PRO A C 1
ATOM 769 O O . PRO A 1 142 ? 143.824 124.594 186.594 1.00 103.92 142 PRO A O 1
ATOM 773 N N . ASP A 1 143 ? 143.377 126.463 187.762 1.00 96.90 143 ASP A N 1
ATOM 774 C CA . ASP A 1 143 ? 141.936 126.307 187.647 1.00 97.47 143 ASP A CA 1
ATOM 775 C C . ASP A 1 143 ? 141.283 127.679 187.587 1.00 97.44 143 ASP A C 1
ATOM 776 O O . ASP A 1 143 ? 141.817 128.661 188.109 1.00 98.77 143 ASP A O 1
ATOM 781 N N . LYS A 1 144 ? 140.117 127.733 186.947 1.00 94.10 144 LYS A N 1
ATOM 782 C CA . LYS A 1 144 ? 139.367 128.974 186.789 1.00 95.47 144 LYS A CA 1
ATOM 783 C C . LYS A 1 144 ? 138.385 129.106 187.947 1.00 96.63 144 LYS A C 1
ATOM 784 O O . LYS A 1 144 ? 137.438 128.320 188.061 1.00 99.17 144 LYS A O 1
ATOM 790 N N . SER A 1 145 ? 138.607 130.097 188.804 1.00 96.66 145 SER A N 1
ATOM 791 C CA . SER A 1 145 ? 137.717 130.358 189.928 1.00 95.27 145 SER A CA 1
ATOM 792 C C . SER A 1 145 ? 137.791 131.846 190.259 1.00 92.96 145 SER A C 1
ATOM 793 O O . SER A 1 145 ? 138.335 132.645 189.490 1.00 94.48 145 SER A O 1
ATOM 796 N N . GLU A 1 146 ? 137.232 132.219 191.412 1.00 95.41 146 GLU A N 1
ATOM 797 C CA . GLU A 1 146 ? 137.177 133.623 191.808 1.00 96.29 146 GLU A CA 1
ATOM 798 C C . GLU A 1 146 ? 138.524 134.128 192.313 1.00 96.68 146 GLU A C 1
ATOM 799 O O . GLU A 1 146 ? 138.831 135.318 192.181 1.00 96.37 146 GLU A O 1
ATOM 805 N N . GLU A 1 147 ? 139.332 133.247 192.907 1.00 95.78 147 GLU A N 1
ATOM 806 C CA . GLU A 1 147 ? 140.581 133.675 193.526 1.00 92.92 147 GLU A CA 1
ATOM 807 C C . GLU A 1 147 ? 141.699 133.929 192.517 1.00 92.45 147 GLU A C 1
ATOM 808 O O . GLU A 1 147 ? 142.672 134.610 192.855 1.00 93.48 147 GLU A O 1
ATOM 814 N N . TYR A 1 148 ? 141.579 133.416 191.292 1.00 89.35 148 TYR A N 1
ATOM 815 C CA . TYR A 1 148 ? 142.448 133.798 190.183 1.00 92.15 148 TYR A CA 1
ATOM 816 C C . TYR A 1 148 ? 141.757 134.728 189.191 1.00 93.00 148 TYR A C 1
ATOM 817 O O . TYR A 1 148 ? 142.288 134.963 188.102 1.00 91.57 148 TYR A O 1
ATOM 826 N N . ARG A 1 149 ? 140.591 135.260 189.549 1.00 98.01 149 ARG A N 1
ATOM 827 C CA . ARG A 1 149 ? 139.799 136.145 188.694 1.00 93.73 149 ARG A CA 1
ATOM 828 C C . ARG A 1 149 ? 140.283 137.577 188.897 1.00 92.57 149 ARG A C 1
ATOM 829 O O . ARG A 1 149 ? 139.797 138.306 189.764 1.00 96.90 149 ARG A O 1
ATOM 837 N N . ILE A 1 150 ? 141.257 137.991 188.078 1.00 82.84 150 ILE A N 1
ATOM 838 C CA . ILE A 1 150 ? 141.956 139.257 188.271 1.00 85.94 150 ILE A CA 1
ATOM 839 C C . ILE A 1 150 ? 141.231 140.353 187.489 1.00 87.23 150 ILE A C 1
ATOM 840 O O . ILE A 1 150 ? 140.639 140.120 186.424 1.00 89.25 150 ILE A 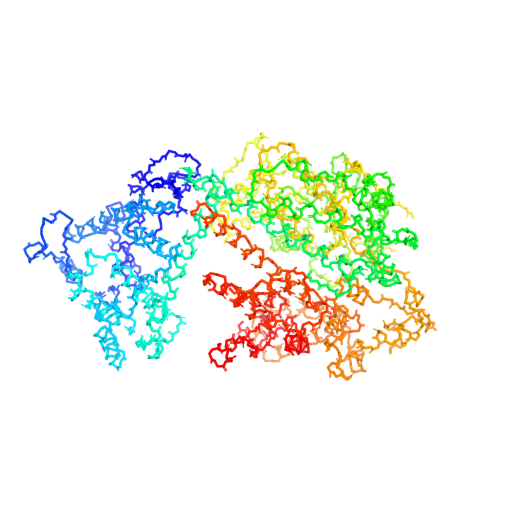O 1
ATOM 845 N N . GLU A 1 151 ? 141.282 141.566 188.042 1.00 96.02 151 GLU A N 1
ATOM 846 C CA . GLU A 1 151 ? 140.511 142.717 187.591 1.00 94.23 151 GLU A CA 1
ATOM 847 C C . GLU A 1 151 ? 141.168 143.405 186.402 1.00 95.23 151 GLU A C 1
ATOM 848 O O . GLU A 1 151 ? 142.389 143.341 186.225 1.00 102.27 151 GLU A O 1
ATOM 854 N N . ILE A 1 152 ? 140.339 144.058 185.587 1.00 85.82 152 ILE A N 1
ATOM 855 C CA . ILE A 1 152 ? 140.777 145.041 184.600 1.00 88.74 152 ILE A CA 1
ATOM 856 C C . ILE A 1 152 ? 139.690 146.102 184.505 1.00 95.42 152 ILE A C 1
ATOM 857 O O . ILE A 1 152 ? 138.583 145.819 184.033 1.00 99.87 152 ILE A O 1
ATOM 862 N N . ASN A 1 153 ? 139.985 147.311 184.984 1.00 98.02 153 ASN A N 1
ATOM 863 C CA . ASN A 1 153 ? 139.078 148.454 184.847 1.00 96.52 153 ASN A CA 1
ATOM 864 C C . ASN A 1 153 ? 139.962 149.662 184.542 1.00 99.41 153 ASN A C 1
ATOM 865 O O . ASN A 1 153 ? 140.334 150.426 185.440 1.00 102.64 153 ASN A O 1
ATOM 870 N N . LEU A 1 154 ? 140.284 149.829 183.257 1.00 101.08 154 LEU A N 1
ATOM 871 C CA . LEU A 1 154 ? 141.265 150.833 182.866 1.00 103.70 154 LEU A CA 1
ATOM 872 C C . LEU A 1 154 ? 140.720 152.241 183.074 1.00 107.17 154 LEU A C 1
ATOM 873 O O . LEU A 1 154 ? 141.495 153.179 183.259 1.00 111.25 154 LEU A O 1
ATOM 878 N N . SER A 1 155 ? 139.398 152.416 183.046 1.00 102.33 155 SER A N 1
ATOM 879 C CA . SER A 1 155 ? 138.827 153.729 183.343 1.00 102.13 155 SER A CA 1
ATOM 880 C C . SER A 1 155 ? 139.177 154.172 184.761 1.00 100.46 155 SER A C 1
ATOM 881 O O . SER A 1 155 ? 139.676 155.286 184.975 1.00 104.26 155 SER A O 1
ATOM 884 N N . GLN A 1 156 ? 138.932 153.302 185.745 1.00 92.82 156 GLN A N 1
ATOM 885 C CA . GLN A 1 156 ? 139.324 153.603 187.118 1.00 96.93 156 GLN A CA 1
ATOM 886 C C . GLN A 1 156 ? 140.833 153.720 187.248 1.00 98.85 156 GLN A C 1
ATOM 887 O O . GLN A 1 156 ? 141.333 154.563 188.001 1.00 98.90 156 GLN A O 1
ATOM 893 N N . LEU A 1 157 ? 141.577 152.868 186.537 1.00 104.93 157 LEU A N 1
ATOM 894 C CA . LEU A 1 157 ? 143.034 152.935 186.609 1.00 106.19 157 LEU A CA 1
ATOM 895 C C . LEU A 1 157 ? 143.547 154.285 186.123 1.00 106.09 157 LEU A C 1
ATOM 896 O O . LEU A 1 157 ? 144.418 154.893 186.756 1.00 107.14 157 LEU A O 1
ATOM 901 N N . LEU A 1 158 ? 143.006 154.776 185.007 1.00 110.09 158 LEU A N 1
ATOM 902 C CA . LEU A 1 158 ? 143.412 156.070 184.473 1.00 109.83 158 LEU A CA 1
ATOM 903 C C . LEU A 1 158 ? 142.976 157.206 185.385 1.00 110.08 158 LEU A C 1
ATOM 904 O O . LEU A 1 158 ? 143.722 158.172 185.577 1.00 112.26 158 LEU A O 1
ATOM 909 N N . GLU A 1 159 ? 141.770 157.115 185.954 1.00 104.16 159 GLU A N 1
ATOM 910 C CA . GLU A 1 159 ? 141.332 158.145 186.891 1.00 103.81 159 GLU A CA 1
ATOM 911 C C . GLU A 1 159 ? 142.248 158.206 188.109 1.00 103.73 159 GLU A C 1
ATOM 912 O O . GLU A 1 159 ? 142.643 159.292 188.547 1.00 100.53 159 GLU A O 1
ATOM 918 N N . ASP A 1 160 ? 142.618 157.044 188.652 1.00 110.64 160 ASP A N 1
ATOM 919 C CA . ASP A 1 160 ? 143.521 157.000 189.797 1.00 112.84 160 ASP A CA 1
ATOM 920 C C . ASP A 1 160 ? 144.904 157.530 189.436 1.00 112.12 160 ASP A C 1
ATOM 921 O O . ASP A 1 160 ? 145.513 158.280 190.211 1.00 114.04 160 ASP A O 1
ATOM 926 N N . SER A 1 161 ? 145.420 157.148 188.264 1.00 111.47 161 SER A N 1
ATOM 927 C CA . SER A 1 161 ? 146.738 157.613 187.847 1.00 111.59 161 SER A CA 1
ATOM 928 C C . SER A 1 161 ? 146.750 159.123 187.652 1.00 108.18 161 SER A C 1
ATOM 929 O O . SER A 1 161 ? 147.718 159.798 188.023 1.00 110.63 161 SER A O 1
ATOM 932 N N . LEU A 1 162 ? 145.682 159.672 187.070 1.00 104.59 162 LEU A N 1
ATOM 933 C CA . LEU A 1 162 ? 145.568 161.121 186.948 1.00 108.52 162 LEU A CA 1
ATOM 934 C C . LEU A 1 162 ? 145.450 161.773 188.320 1.00 110.28 162 LEU A C 1
ATOM 935 O O . LEU A 1 162 ? 145.940 162.889 188.531 1.00 111.96 162 LEU A O 1
ATOM 940 N N . LYS A 1 163 ? 144.792 161.093 189.264 1.00 111.20 163 LYS A N 1
ATOM 941 C CA . LYS A 1 163 ? 144.704 161.613 190.625 1.00 112.38 163 LYS A CA 1
ATOM 942 C C . LYS A 1 163 ? 146.083 161.714 191.264 1.00 110.06 163 LYS A C 1
ATOM 943 O O . LYS A 1 163 ? 146.386 162.700 191.948 1.00 107.46 163 LYS A O 1
ATOM 949 N N . LYS A 1 164 ? 146.932 160.709 191.061 1.00 103.10 164 LYS A N 1
ATOM 950 C CA . LYS A 1 164 ? 148.336 160.854 191.451 1.00 101.00 164 LYS A CA 1
ATOM 951 C C . LYS A 1 164 ? 149.012 161.924 190.601 1.00 98.31 164 LYS A C 1
ATOM 952 O O . LYS A 1 164 ? 149.268 163.033 191.072 1.00 95.88 164 LYS A O 1
ATOM 958 N N . MET A 1 179 ? 150.188 151.463 186.867 1.00 89.65 179 MET A N 1
ATOM 959 C CA . MET A 1 179 ? 149.473 150.552 185.980 1.00 90.34 179 MET A CA 1
ATOM 960 C C . MET A 1 179 ? 150.223 149.241 185.779 1.00 97.37 179 MET A C 1
ATOM 961 O O . MET A 1 179 ? 150.132 148.630 184.715 1.00 101.74 179 MET A O 1
ATOM 966 N N . GLU A 1 180 ? 150.955 148.812 186.810 1.00 101.73 180 GLU A N 1
ATOM 967 C CA . GLU A 1 180 ? 151.659 147.534 186.743 1.00 103.79 180 GLU A CA 1
ATOM 968 C C . GLU A 1 180 ? 150.689 146.387 186.489 1.00 103.20 180 GLU A C 1
ATOM 969 O O . GLU A 1 180 ? 151.001 145.451 185.742 1.00 103.81 180 GLU A O 1
ATOM 975 N N . LEU A 1 181 ? 149.503 146.446 187.099 1.00 89.67 181 LEU A N 1
ATOM 976 C CA . LEU A 1 181 ? 148.491 145.424 186.856 1.00 90.54 181 LEU A CA 1
ATOM 977 C C . LEU A 1 181 ? 148.037 145.447 185.400 1.00 88.40 181 LEU A C 1
ATOM 978 O O . LEU A 1 181 ? 147.830 144.390 184.790 1.00 92.03 181 LEU A O 1
ATOM 983 N N . TYR A 1 182 ? 147.890 146.641 184.824 1.00 77.87 182 TYR A N 1
ATOM 984 C CA . TYR A 1 182 ? 147.537 146.741 183.412 1.00 78.45 182 TYR A CA 1
ATOM 985 C C . TYR A 1 182 ? 148.659 146.217 182.523 1.00 82.01 182 TYR A C 1
ATOM 986 O O . TYR A 1 182 ? 148.397 145.598 181.486 1.00 87.40 182 TYR A O 1
ATOM 995 N N . ILE A 1 183 ? 149.915 146.456 182.909 1.00 80.67 183 ILE A N 1
ATOM 996 C CA . ILE A 1 183 ? 151.035 145.895 182.157 1.00 78.54 183 ILE A CA 1
ATOM 997 C C . ILE A 1 183 ? 151.003 144.374 182.213 1.00 83.14 183 ILE A C 1
ATOM 998 O O . ILE A 1 183 ? 151.284 143.697 181.218 1.00 89.27 183 ILE A O 1
ATOM 1003 N N . ASN A 1 184 ? 150.676 143.813 183.379 1.00 85.81 184 ASN A N 1
ATOM 1004 C CA . ASN A 1 184 ? 150.557 142.362 183.491 1.00 85.02 184 ASN A CA 1
ATOM 1005 C C . ASN A 1 184 ? 149.427 141.834 182.616 1.00 84.71 184 ASN A C 1
ATOM 1006 O O . ASN A 1 184 ? 149.560 140.777 181.990 1.00 87.19 184 ASN A O 1
ATOM 1011 N N . TRP A 1 185 ? 148.306 142.555 182.567 1.00 74.75 185 TRP A N 1
ATOM 1012 C CA . TRP A 1 185 ? 147.214 142.179 181.672 1.00 70.88 185 TRP A CA 1
ATOM 1013 C C . TRP A 1 185 ? 147.661 142.185 180.215 1.00 75.02 185 TRP A C 1
ATOM 1014 O O . TRP A 1 185 ? 147.365 141.252 179.457 1.00 84.40 185 TRP A O 1
ATOM 1025 N N . ALA A 1 186 ? 148.371 143.238 179.805 1.00 75.40 186 ALA A N 1
ATOM 1026 C CA . ALA A 1 186 ? 148.847 143.317 178.428 1.00 80.88 186 ALA A CA 1
ATOM 1027 C C . ALA A 1 186 ? 149.814 142.183 178.117 1.00 75.76 186 ALA A C 1
ATOM 1028 O O . ALA A 1 186 ? 149.732 141.561 177.051 1.00 74.70 186 ALA A O 1
ATOM 1030 N N . GLU A 1 187 ? 150.732 141.895 179.042 1.00 76.49 187 GLU A N 1
ATOM 1031 C CA . GLU A 1 187 ? 151.688 140.812 178.836 1.00 75.25 187 GLU A CA 1
ATOM 1032 C C . GLU A 1 187 ? 150.988 139.462 178.747 1.00 78.88 187 GLU A C 1
ATOM 1033 O O . GLU A 1 187 ? 151.340 138.628 177.906 1.00 84.67 187 GLU A O 1
ATOM 1039 N N . ASN A 1 188 ? 149.999 139.225 179.613 1.00 70.69 188 ASN A N 1
ATOM 1040 C CA . ASN A 1 188 ? 149.268 137.963 179.577 1.00 67.40 188 ASN A CA 1
ATOM 1041 C C . ASN A 1 188 ? 148.497 137.807 178.275 1.00 66.16 188 ASN A C 1
ATOM 1042 O O . ASN A 1 188 ? 148.490 136.724 177.679 1.00 74.06 188 ASN A O 1
ATOM 1047 N N . TYR A 1 189 ? 147.840 138.877 177.817 1.00 59.82 189 TYR A N 1
ATOM 1048 C CA . TYR A 1 189 ? 147.119 138.803 176.551 1.00 66.17 189 TYR A CA 1
ATOM 1049 C C . TYR A 1 189 ? 148.075 138.567 175.389 1.00 68.75 189 TYR A C 1
ATOM 1050 O O . TYR A 1 189 ? 147.780 137.778 174.483 1.00 69.57 189 TYR A O 1
ATOM 1059 N N . ILE A 1 190 ? 149.233 139.233 175.403 1.00 71.45 190 ILE A N 1
ATOM 1060 C CA . ILE A 1 190 ? 150.212 139.044 174.338 1.00 66.65 190 ILE A CA 1
ATOM 1061 C C . ILE A 1 190 ? 150.724 137.609 174.330 1.00 67.17 190 ILE A C 1
ATOM 1062 O O . ILE A 1 190 ? 150.837 136.988 173.269 1.00 67.59 190 ILE A O 1
ATOM 1067 N N . SER A 1 191 ? 151.030 137.057 175.507 1.00 69.20 191 SER A N 1
ATOM 1068 C CA . SER A 1 191 ? 151.513 135.680 175.577 1.00 65.20 191 SER A CA 1
ATOM 1069 C C . SER A 1 191 ? 150.447 134.692 175.116 1.00 70.95 191 SER A C 1
ATOM 1070 O O . SER A 1 191 ? 150.744 133.748 174.368 1.00 79.91 191 SER A O 1
ATOM 1073 N N . SER A 1 192 ? 149.198 134.893 175.546 1.00 68.79 192 SER A N 1
ATOM 1074 C CA . SER A 1 192 ? 148.123 134.000 175.132 1.00 65.90 192 SER A CA 1
ATOM 1075 C C . SER A 1 192 ? 147.906 134.064 173.627 1.00 67.40 192 SER A C 1
ATOM 1076 O O . SER A 1 192 ? 147.690 133.033 172.980 1.00 72.12 192 SER A O 1
ATOM 1079 N N . LYS A 1 193 ? 147.970 135.265 173.048 1.00 66.70 193 LYS A N 1
ATOM 1080 C CA . LYS A 1 193 ? 147.778 135.387 171.609 1.00 69.90 193 LYS A CA 1
ATOM 1081 C C . LYS A 1 193 ? 148.960 134.809 170.840 1.00 71.15 193 LYS A C 1
ATOM 1082 O O . LYS A 1 193 ? 148.768 134.222 169.769 1.00 75.36 193 LYS A O 1
ATOM 1088 N N . THR A 1 194 ? 150.181 134.940 171.373 1.00 67.75 194 THR A N 1
ATOM 1089 C CA . THR A 1 194 ? 151.329 134.282 170.756 1.00 63.72 194 THR A CA 1
ATOM 1090 C C . THR A 1 194 ? 151.129 132.777 170.725 1.00 67.43 194 THR A C 1
ATOM 1091 O O . THR A 1 194 ? 151.353 132.133 169.697 1.00 78.16 194 THR A O 1
ATOM 1095 N N . LYS A 1 195 ? 150.706 132.198 171.851 1.00 64.98 195 LYS A N 1
ATOM 1096 C CA . LYS A 1 195 ? 150.499 130.753 171.894 1.00 68.47 195 LYS A CA 1
ATOM 1097 C C . LYS A 1 195 ? 149.372 130.324 170.962 1.00 67.02 195 LYS A C 1
ATOM 1098 O O . LYS A 1 195 ? 149.481 129.300 170.275 1.00 76.74 195 LYS A O 1
ATOM 1104 N N . LEU A 1 196 ? 148.285 131.098 170.913 1.00 47.32 196 LEU A N 1
ATOM 1105 C CA . LEU A 1 196 ? 147.169 130.742 170.042 1.00 48.73 196 LEU A CA 1
ATOM 1106 C C . LEU A 1 196 ? 147.567 130.805 168.572 1.00 61.54 196 LEU A C 1
ATOM 1107 O O . LEU A 1 196 ? 147.246 129.895 167.801 1.00 63.76 196 LEU A O 1
ATOM 1112 N N . ILE A 1 197 ? 148.285 131.855 168.169 1.00 61.61 197 ILE A N 1
ATOM 1113 C CA . ILE A 1 197 ? 148.720 131.969 166.780 1.00 60.34 197 ILE A CA 1
ATOM 1114 C C . ILE A 1 197 ? 149.748 130.892 166.453 1.00 66.40 197 ILE A C 1
ATOM 1115 O O . ILE A 1 197 ? 149.737 130.312 165.358 1.00 75.11 197 ILE A O 1
ATOM 1120 N N . LYS A 1 198 ? 150.640 130.593 167.402 1.00 61.93 198 LYS A N 1
ATOM 1121 C CA . LYS A 1 198 ? 151.629 129.541 167.204 1.00 59.11 198 LYS A CA 1
ATOM 1122 C C . LYS A 1 198 ? 150.959 128.194 166.981 1.00 62.41 198 LYS A C 1
ATOM 1123 O O . LYS A 1 198 ? 151.340 127.446 166.076 1.00 74.76 198 LYS A O 1
ATOM 1129 N N . LYS A 1 199 ? 149.947 127.874 167.790 1.00 50.41 199 LYS A N 1
ATOM 1130 C CA . LYS A 1 199 ? 149.249 126.603 167.629 1.00 52.00 199 LYS A CA 1
ATOM 1131 C C . LYS A 1 199 ? 148.422 126.585 166.349 1.00 53.00 199 LYS A C 1
ATOM 1132 O O . LYS A 1 199 ? 148.324 125.547 165.684 1.00 66.96 199 LYS A O 1
ATOM 1138 N N . SER A 1 200 ? 147.828 127.725 165.985 1.00 52.57 200 SER A N 1
ATOM 1139 C CA . SER A 1 200 ? 147.083 127.807 164.734 1.00 58.28 200 SER A CA 1
ATOM 1140 C C . SER A 1 200 ? 147.985 127.528 163.542 1.00 58.52 200 SER A C 1
ATOM 1141 O O . SER A 1 200 ? 147.586 126.838 162.596 1.00 65.94 200 SER A O 1
ATOM 1144 N N . ILE A 1 201 ? 149.203 128.068 163.564 1.00 58.01 201 ILE A N 1
ATOM 1145 C CA . ILE A 1 201 ? 150.149 127.814 162.483 1.00 56.85 201 ILE A CA 1
ATOM 1146 C C . ILE A 1 201 ? 150.624 126.365 162.521 1.00 60.66 201 ILE A C 1
ATOM 1147 O O . ILE A 1 201 ? 150.708 125.691 161.486 1.00 73.74 201 ILE A O 1
ATOM 1152 N N . ARG A 1 202 ? 150.928 125.863 163.720 1.00 62.23 202 ARG A N 1
ATOM 1153 C CA . ARG A 1 202 ? 151.505 124.535 163.868 1.00 60.22 202 ARG A CA 1
ATOM 1154 C C . ARG A 1 202 ? 150.532 123.447 163.438 1.00 65.84 202 ARG A C 1
ATOM 1155 O O . ARG A 1 202 ? 150.949 122.425 162.886 1.00 79.21 202 ARG A O 1
ATOM 1163 N N . ASN A 1 203 ? 149.242 123.633 163.703 1.00 50.33 203 ASN A N 1
ATOM 1164 C CA . ASN A 1 203 ? 148.233 122.637 163.374 1.00 46.96 203 ASN A CA 1
ATOM 1165 C C . ASN A 1 203 ? 147.603 122.858 162.008 1.00 60.78 203 ASN A C 1
ATOM 1166 O O . ASN A 1 203 ? 146.740 122.072 161.612 1.00 68.87 203 ASN A O 1
ATOM 1171 N N . ASN A 1 204 ? 148.017 123.895 161.278 1.00 63.22 204 ASN A N 1
ATOM 1172 C CA . ASN A 1 204 ? 147.458 124.198 159.961 1.00 62.93 204 ASN A CA 1
ATOM 1173 C C . ASN A 1 204 ? 148.050 123.261 158.905 1.00 65.71 204 ASN A C 1
ATOM 1174 O O . ASN A 1 204 ? 148.708 123.671 157.950 1.00 71.24 204 ASN A O 1
ATOM 1179 N N . ARG A 1 205 ? 147.800 121.971 159.106 1.00 64.64 205 ARG A N 1
ATOM 1180 C CA . ARG A 1 205 ? 148.250 120.952 158.175 1.00 65.97 205 ARG A CA 1
ATOM 1181 C C . ARG A 1 205 ? 147.411 120.990 156.900 1.00 73.78 205 ARG A C 1
ATOM 1182 O O . ARG A 1 205 ? 146.290 121.505 156.875 1.00 73.41 205 ARG A O 1
ATOM 1190 N N . ILE A 1 206 ? 147.980 120.442 155.825 1.00 63.41 206 ILE A N 1
ATOM 1191 C CA . ILE A 1 206 ? 147.304 120.466 154.530 1.00 58.92 206 ILE A CA 1
ATOM 1192 C C . ILE A 1 206 ? 146.031 119.631 154.580 1.00 64.98 206 ILE A C 1
ATOM 1193 O O . ILE A 1 206 ? 144.932 120.122 154.302 1.00 73.98 206 ILE A O 1
ATOM 1198 N N . GLN A 1 207 ? 146.163 118.357 154.934 1.00 70.53 207 GLN A N 1
ATOM 1199 C CA . GLN A 1 207 ? 145.032 117.445 155.085 1.00 71.13 207 GLN A CA 1
ATOM 1200 C C . GLN A 1 207 ? 144.960 117.075 156.565 1.00 72.85 207 GLN A C 1
ATOM 1201 O O . GLN A 1 207 ? 145.653 116.168 157.029 1.00 78.33 207 GLN A O 1
ATOM 1207 N N . SER A 1 208 ? 144.119 117.794 157.306 1.00 64.62 208 SER A N 1
ATOM 1208 C CA . SER A 1 208 ? 144.065 117.631 158.753 1.00 69.55 208 SER A CA 1
ATOM 1209 C C . SER A 1 208 ? 143.560 116.244 159.127 1.00 70.23 208 SER A C 1
ATOM 1210 O O . SER A 1 208 ? 142.537 115.780 158.615 1.00 73.57 208 SER A O 1
ATOM 1213 N N . THR A 1 209 ? 144.284 115.583 160.025 1.00 83.57 209 THR A N 1
ATOM 1214 C CA . THR A 1 209 ? 143.915 114.260 160.513 1.00 85.69 209 THR A CA 1
ATOM 1215 C C . THR A 1 209 ? 143.787 114.191 162.025 1.00 91.63 209 THR A C 1
ATOM 1216 O O . THR A 1 209 ? 142.826 113.603 162.529 1.00 94.51 209 THR A O 1
ATOM 1220 N N . GLU A 1 210 ? 144.725 114.780 162.767 1.00 90.12 210 GLU A N 1
ATOM 1221 C CA . GLU A 1 210 ? 144.682 114.760 164.222 1.00 89.42 210 GLU A CA 1
ATOM 1222 C C . GLU A 1 210 ? 143.942 115.951 164.816 1.00 90.22 210 GLU A C 1
ATOM 1223 O O . GLU A 1 210 ? 143.668 115.950 166.021 1.00 94.36 210 GLU A O 1
ATOM 1229 N N . SER A 1 211 ? 143.610 116.955 164.011 1.00 81.64 211 SER A N 1
ATOM 1230 C CA . SER A 1 211 ? 142.785 118.047 164.495 1.00 83.83 211 SER A CA 1
ATOM 1231 C C . SER A 1 211 ? 141.350 117.569 164.692 1.00 87.89 211 SER A C 1
ATOM 1232 O O . SER A 1 211 ? 140.917 116.567 164.123 1.00 93.40 211 SER A O 1
ATOM 1235 N N . ARG A 1 212 ? 140.610 118.300 165.526 1.00 76.39 212 ARG A N 1
ATOM 1236 C CA . ARG A 1 212 ? 139.215 117.952 165.777 1.00 78.08 212 ARG A CA 1
ATOM 1237 C C . ARG A 1 212 ? 138.368 118.140 164.522 1.00 77.78 212 ARG A C 1
ATOM 1238 O O . ARG A 1 212 ? 137.613 117.239 164.123 1.00 79.56 212 ARG A O 1
ATOM 1246 N N . SER A 1 213 ? 138.489 119.306 163.881 1.00 81.16 213 SER A N 1
ATOM 1247 C CA . SER A 1 213 ? 137.754 119.555 162.646 1.00 82.13 213 SER A CA 1
ATOM 1248 C C . SER A 1 213 ? 138.196 118.600 161.547 1.00 82.64 213 SER A C 1
ATOM 1249 O O . SER A 1 213 ? 137.368 118.109 160.773 1.00 87.25 213 SER A O 1
ATOM 1252 N N . GLY A 1 214 ? 139.498 118.318 161.470 1.00 75.28 214 GLY A N 1
ATOM 1253 C CA . GLY A 1 214 ? 139.982 117.371 160.479 1.00 77.63 214 GLY A CA 1
ATOM 1254 C C . GLY A 1 214 ? 139.445 115.969 160.691 1.00 79.85 214 GLY A C 1
ATOM 1255 O O . GLY A 1 214 ? 139.090 115.280 159.734 1.00 83.60 214 GLY A O 1
ATOM 1256 N N . GLN A 1 215 ? 139.379 115.527 161.949 1.00 77.62 215 GLN A N 1
ATOM 1257 C CA . GLN A 1 215 ? 138.851 114.199 162.247 1.00 79.03 215 GLN A CA 1
ATOM 1258 C C . GLN A 1 215 ? 137.365 114.108 161.924 1.00 86.44 215 GLN A C 1
ATOM 1259 O O . GLN A 1 215 ? 136.905 113.107 161.357 1.00 90.02 215 GLN A O 1
ATOM 1265 N N . LEU A 1 216 ? 136.598 115.145 162.275 1.00 87.15 216 LEU A N 1
ATOM 1266 C CA . LEU A 1 216 ? 135.183 115.153 161.917 1.00 83.64 216 LEU A CA 1
ATOM 1267 C C . LEU A 1 216 ? 135.004 115.151 160.404 1.00 84.48 216 LEU A C 1
ATOM 1268 O O . LEU A 1 216 ? 134.136 114.448 159.870 1.00 88.02 216 LEU A O 1
ATOM 1273 N N . MET A 1 217 ? 135.829 115.926 159.694 1.00 78.22 217 MET A N 1
ATOM 1274 C CA . MET A 1 217 ? 135.762 115.947 158.239 1.00 70.17 217 MET A CA 1
ATOM 1275 C C . MET A 1 217 ? 136.106 114.584 157.656 1.00 67.74 217 MET A C 1
ATOM 1276 O O . MET A 1 217 ? 135.489 114.153 156.681 1.00 80.68 217 MET A O 1
ATOM 1281 N N . ASP A 1 218 ? 137.090 113.894 158.236 1.00 65.15 218 ASP A N 1
ATOM 1282 C CA . ASP A 1 218 ? 137.455 112.564 157.756 1.00 74.95 218 ASP A CA 1
ATOM 1283 C C . ASP A 1 218 ? 136.324 111.565 157.970 1.00 78.82 218 ASP A C 1
ATOM 1284 O O . ASP A 1 218 ? 136.053 110.727 157.102 1.00 83.18 218 ASP A O 1
ATOM 1289 N N . ARG A 1 219 ? 135.662 111.630 159.127 1.00 76.58 219 ARG A N 1
ATOM 1290 C CA . ARG A 1 219 ? 134.512 110.761 159.361 1.00 76.76 219 ARG A CA 1
ATOM 1291 C C . ARG A 1 219 ? 133.396 111.054 158.364 1.00 81.10 219 ARG A C 1
ATOM 1292 O O . ARG A 1 219 ? 132.740 110.134 157.852 1.00 85.08 219 ARG A O 1
ATOM 1300 N N . TYR A 1 220 ? 133.172 112.335 158.068 1.00 77.36 220 TYR A N 1
ATOM 1301 C CA . TYR A 1 220 ? 132.164 112.692 157.079 1.00 75.93 220 TYR A CA 1
ATOM 1302 C C . TYR A 1 220 ? 132.564 112.232 155.680 1.00 78.97 220 TYR A C 1
ATOM 1303 O O . TYR A 1 220 ? 131.700 111.844 154.889 1.00 83.76 220 TYR A O 1
ATOM 1312 N N . MET A 1 221 ? 133.861 112.257 155.362 1.00 75.31 221 MET A N 1
ATOM 1313 C CA . MET A 1 221 ? 134.337 111.670 154.111 1.00 74.55 221 MET A CA 1
ATOM 1314 C C . MET A 1 221 ? 134.051 110.180 154.055 1.00 77.98 221 MET A C 1
ATOM 1315 O O . MET A 1 221 ? 133.655 109.658 153.009 1.00 86.75 221 MET A O 1
ATOM 1320 N N . LYS A 1 222 ? 134.281 109.472 155.161 1.00 73.29 222 LYS A N 1
ATOM 1321 C CA . LYS A 1 222 ? 133.991 108.042 155.186 1.00 78.12 222 LYS A CA 1
ATOM 1322 C C . LYS A 1 222 ? 132.511 107.785 154.936 1.00 84.61 222 LYS A C 1
ATOM 1323 O O . LYS A 1 222 ? 132.146 106.879 154.176 1.00 88.94 222 LYS A O 1
ATOM 1329 N N . ASP A 1 223 ? 131.644 108.582 155.563 1.00 84.04 223 ASP A N 1
ATOM 1330 C CA . ASP A 1 223 ? 130.208 108.426 155.337 1.00 83.95 223 ASP A CA 1
ATOM 1331 C C . ASP A 1 223 ? 129.824 108.766 153.897 1.00 82.37 223 ASP A C 1
ATOM 1332 O O . ASP A 1 223 ? 128.961 108.103 153.310 1.00 88.93 223 ASP A O 1
ATOM 1337 N N . ILE A 1 224 ? 130.445 109.797 153.316 1.00 76.41 224 ILE A N 1
ATOM 1338 C CA . ILE A 1 224 ? 130.184 110.147 151.920 1.00 76.57 224 ILE A CA 1
ATOM 1339 C C . ILE A 1 224 ? 130.603 109.011 150.997 1.00 79.15 224 ILE A C 1
ATOM 1340 O O . ILE A 1 224 ? 129.898 108.675 150.037 1.00 82.85 224 ILE A O 1
ATOM 1345 N N . LEU A 1 225 ? 131.762 108.409 151.266 1.00 74.32 225 LEU A N 1
ATOM 1346 C CA . LEU A 1 225 ? 132.239 107.301 150.448 1.00 73.01 225 LEU A CA 1
ATOM 1347 C C . LEU A 1 225 ? 131.324 106.090 150.579 1.00 77.57 225 LEU A C 1
ATOM 1348 O O . LEU A 1 225 ? 131.072 105.386 149.595 1.00 81.39 225 LEU A O 1
ATOM 1353 N N . ASN A 1 226 ? 130.821 105.832 151.784 1.00 82.95 226 ASN A N 1
ATOM 1354 C CA . ASN A 1 226 ? 129.765 104.847 151.973 1.00 85.17 226 ASN A CA 1
ATOM 1355 C C . ASN A 1 226 ? 128.424 105.490 151.617 1.00 83.69 226 ASN A C 1
ATOM 1356 O O . ASN A 1 226 ? 128.365 106.576 151.035 1.00 84.50 226 ASN A O 1
ATOM 1361 N N . LYS A 1 227 ? 127.320 104.823 151.952 1.00 80.86 227 LYS A N 1
ATOM 1362 C CA . LYS A 1 227 ? 125.988 105.342 151.667 1.00 82.93 227 LYS A CA 1
ATOM 1363 C C . LYS A 1 227 ? 125.215 105.677 152.939 1.00 85.06 227 LYS A C 1
ATOM 1364 O O . LYS A 1 227 ? 123.992 105.523 152.990 1.00 86.39 227 LYS A O 1
ATOM 1370 N N . ASN A 1 228 ? 125.918 106.133 153.972 1.00 83.53 228 ASN A N 1
ATOM 1371 C CA . ASN A 1 228 ? 125.285 106.603 155.197 1.00 83.72 228 ASN A CA 1
ATOM 1372 C C . ASN A 1 228 ? 125.351 108.123 155.246 1.00 81.66 228 ASN A C 1
ATOM 1373 O O . ASN A 1 228 ? 126.430 108.707 155.109 1.00 82.62 228 ASN A O 1
ATOM 1378 N N . LYS A 1 229 ? 124.202 108.758 155.434 1.00 84.62 229 LYS A N 1
ATOM 1379 C CA . LYS A 1 229 ? 124.161 110.214 155.482 1.00 84.29 229 LYS A CA 1
ATOM 1380 C C . LYS A 1 229 ? 124.833 110.708 156.756 1.00 89.85 229 LYS A C 1
ATOM 1381 O O . LYS A 1 229 ? 124.401 110.339 157.857 1.00 91.85 229 LYS A O 1
ATOM 1387 N N . PRO A 1 230 ? 125.878 111.527 156.662 1.00 91.77 230 PRO A N 1
ATOM 1388 C CA . PRO A 1 230 ? 126.553 112.006 157.873 1.00 86.92 230 PRO A CA 1
ATOM 1389 C C . PRO A 1 230 ? 125.935 113.275 158.429 1.00 86.96 230 PRO A C 1
ATOM 1390 O O . PRO A 1 230 ? 124.934 113.770 157.901 1.00 90.40 230 PRO A O 1
ATOM 1394 N N . PHE A 1 231 ? 126.551 113.807 159.483 1.00 84.26 231 PHE A N 1
ATOM 1395 C CA . PHE A 1 231 ? 126.116 115.018 160.181 1.00 86.62 231 PHE A CA 1
ATOM 1396 C C . PHE A 1 231 ? 124.596 115.053 160.332 1.00 89.70 231 PHE A C 1
ATOM 1397 O O . PHE A 1 231 ? 123.912 115.940 159.824 1.00 88.40 231 PHE A O 1
ATOM 1405 N N . ASP A 1 232 ? 124.070 114.052 161.045 1.00 97.73 232 ASP A N 1
ATOM 1406 C CA . ASP A 1 232 ? 122.623 113.939 161.182 1.00 98.79 232 ASP A CA 1
ATOM 1407 C C . ASP A 1 232 ? 122.092 115.233 161.783 1.00 99.92 232 ASP A C 1
ATOM 1408 O O . ASP A 1 232 ? 122.264 115.505 162.977 1.00 104.25 232 ASP A O 1
ATOM 1413 N N . ILE A 1 233 ? 121.412 116.018 160.953 1.00 87.35 233 ILE A N 1
ATOM 1414 C CA . ILE A 1 233 ? 121.366 117.458 161.163 1.00 88.45 233 ILE A CA 1
ATOM 1415 C C . ILE A 1 233 ? 120.220 117.859 162.082 1.00 91.98 233 ILE A C 1
ATOM 1416 O O . ILE A 1 233 ? 120.405 118.677 162.986 1.00 90.40 233 ILE A O 1
ATOM 1421 N N . GLN A 1 234 ? 119.032 117.279 161.897 1.00 96.13 234 GLN A N 1
ATOM 1422 C CA . GLN A 1 234 ? 117.938 117.555 162.821 1.00 95.29 234 GLN A CA 1
ATOM 1423 C C . GLN A 1 234 ? 118.289 117.097 164.231 1.00 94.61 234 GLN A C 1
ATOM 1424 O O . GLN A 1 234 ? 118.021 117.806 165.208 1.00 96.15 234 GLN A O 1
ATOM 1430 N N . SER A 1 235 ? 118.907 115.920 164.353 1.00 92.02 235 SER A N 1
ATOM 1431 C CA . SER A 1 235 ? 119.279 115.411 165.669 1.00 92.52 235 SER A CA 1
ATOM 1432 C C . SER A 1 235 ? 120.369 116.262 166.311 1.00 93.61 235 SER A C 1
ATOM 1433 O O . SER A 1 235 ? 120.296 116.565 167.508 1.00 93.35 235 SER A O 1
ATOM 1436 N N . VAL A 1 236 ? 121.394 116.646 165.542 1.00 89.81 236 VAL A N 1
ATOM 1437 C CA . VAL A 1 236 ? 122.453 117.462 166.128 1.00 84.91 236 VAL A CA 1
ATOM 1438 C C . VAL A 1 236 ? 121.919 118.836 166.515 1.00 86.41 236 VAL A C 1
ATOM 1439 O O . VAL A 1 236 ? 122.345 119.410 167.523 1.00 92.50 236 VAL A O 1
ATOM 1443 N N . SER A 1 237 ? 120.971 119.380 165.746 1.00 85.27 237 SER A N 1
ATOM 1444 C CA . SER A 1 237 ? 120.355 120.648 166.120 1.00 86.14 237 SER A CA 1
ATOM 1445 C C . SER A 1 237 ? 119.525 120.511 167.390 1.00 84.78 237 SER A C 1
ATOM 1446 O O . SER A 1 237 ? 119.589 121.372 168.275 1.00 88.54 237 SER A O 1
ATOM 1449 N N . GLU A 1 238 ? 118.735 119.440 167.494 1.00 96.21 238 GLU A N 1
ATOM 1450 C CA . GLU A 1 238 ? 117.890 119.252 168.669 1.00 101.15 238 GLU A CA 1
ATOM 1451 C C . GLU A 1 238 ? 118.724 119.042 169.927 1.00 100.47 238 GLU A C 1
ATOM 1452 O O . GLU A 1 238 ? 118.408 119.590 170.989 1.00 102.47 238 GLU A O 1
ATOM 1458 N N . LYS A 1 239 ? 119.795 118.254 169.827 1.00 96.25 239 LYS A N 1
ATOM 1459 C CA . LYS A 1 239 ? 120.636 117.972 170.983 1.00 96.84 239 LYS A CA 1
ATOM 1460 C C . LYS A 1 239 ? 121.684 119.059 171.215 1.00 95.82 239 LYS A C 1
ATOM 1461 O O . LYS A 1 239 ? 122.336 119.065 172.265 1.00 98.29 239 LYS A O 1
ATOM 1467 N N . TYR A 1 240 ? 121.808 120.012 170.290 1.00 82.38 240 TYR A N 1
ATOM 1468 C CA . TYR A 1 240 ? 122.632 121.200 170.465 1.00 79.93 240 TYR A CA 1
ATOM 1469 C C . TYR A 1 240 ? 121.862 122.359 171.090 1.00 83.44 240 TYR A C 1
ATOM 1470 O O . TYR A 1 240 ? 122.476 123.372 171.447 1.00 89.85 240 TYR A O 1
ATOM 1479 N N . GLN A 1 241 ? 120.543 122.215 171.260 1.00 81.78 241 GLN A N 1
ATOM 1480 C CA . GLN A 1 241 ? 119.662 123.264 171.786 1.00 82.40 241 GLN A CA 1
ATOM 1481 C C . GLN A 1 241 ? 119.566 124.447 170.821 1.00 84.26 241 GLN A C 1
ATOM 1482 O O . GLN A 1 241 ? 119.553 125.610 171.234 1.00 88.51 241 GLN A O 1
ATOM 1488 N N . LEU A 1 242 ? 119.489 124.142 169.522 1.00 88.25 242 LEU A N 1
ATOM 1489 C CA . LEU A 1 242 ? 119.304 125.191 168.525 1.00 85.48 242 LEU A CA 1
ATOM 1490 C C . LEU A 1 242 ? 117.969 125.898 168.714 1.00 83.88 242 LEU A C 1
ATOM 1491 O O . LEU A 1 242 ? 117.848 127.083 168.396 1.00 87.97 242 LEU A O 1
ATOM 1496 N N . GLU A 1 243 ? 116.961 125.200 169.243 1.00 86.55 243 GLU A N 1
ATOM 1497 C CA . GLU A 1 243 ? 115.682 125.849 169.513 1.00 90.96 243 GLU A CA 1
ATOM 1498 C C . GLU A 1 243 ? 115.847 126.974 170.529 1.00 92.43 243 GLU A C 1
ATOM 1499 O O . GLU A 1 243 ? 115.381 128.100 170.312 1.00 94.35 243 GLU A O 1
ATOM 1505 N N . LYS A 1 244 ? 116.529 126.689 171.642 1.00 90.54 244 LYS A N 1
ATOM 1506 C CA . LYS A 1 244 ? 116.781 127.721 172.643 1.00 91.90 244 LYS A CA 1
ATOM 1507 C C . LYS A 1 244 ? 117.688 128.814 172.093 1.00 94.13 244 LYS A C 1
ATOM 1508 O O . LYS A 1 244 ? 117.487 130.002 172.380 1.00 96.25 244 LYS A O 1
ATOM 1514 N N . LEU A 1 245 ? 118.699 128.431 171.306 1.00 92.71 245 LEU A N 1
ATOM 1515 C CA . LEU A 1 245 ? 119.575 129.424 170.688 1.00 89.88 245 LEU A CA 1
ATOM 1516 C C . LEU A 1 245 ? 118.775 130.399 169.832 1.00 92.55 245 LEU A C 1
ATOM 1517 O O . LEU A 1 245 ? 118.925 131.621 169.951 1.00 89.63 245 LEU A O 1
ATOM 1522 N N . THR A 1 246 ? 117.911 129.868 168.963 1.00 95.86 246 THR A N 1
ATOM 1523 C CA . THR A 1 246 ? 117.119 130.710 168.075 1.00 92.36 246 THR A CA 1
ATOM 1524 C C . THR A 1 246 ? 116.123 131.555 168.855 1.00 89.09 246 THR A C 1
ATOM 1525 O O . THR A 1 246 ? 115.888 132.716 168.507 1.00 91.51 246 THR A O 1
ATOM 1529 N N . SER A 1 247 ? 115.517 130.992 169.905 1.00 83.31 247 SER A N 1
ATOM 1530 C CA . SER A 1 247 ? 114.595 131.779 170.717 1.00 86.82 247 SER A CA 1
ATOM 1531 C C . SER A 1 247 ? 115.307 132.959 171.367 1.00 88.94 247 SER A C 1
ATOM 1532 O O . SER A 1 247 ? 114.798 134.088 171.350 1.00 86.46 247 SER A O 1
ATOM 1535 N N . ALA A 1 248 ? 116.495 132.721 171.931 1.00 92.66 248 ALA A N 1
ATOM 1536 C CA . ALA A 1 248 ? 117.251 133.808 172.546 1.00 92.01 248 ALA A CA 1
ATOM 1537 C C . ALA A 1 248 ? 117.663 134.851 171.514 1.00 89.95 248 ALA A C 1
ATOM 1538 O O . ALA A 1 248 ? 117.557 136.059 171.767 1.00 92.13 248 ALA A O 1
ATOM 1540 N N . LEU A 1 249 ? 118.127 134.405 170.343 1.00 87.27 249 LEU A N 1
ATOM 1541 C CA . LEU A 1 249 ? 118.521 135.346 169.298 1.00 90.02 249 LEU A CA 1
ATOM 1542 C C . LEU A 1 249 ? 117.339 136.190 168.840 1.00 89.68 249 LEU A C 1
ATOM 1543 O O . LEU A 1 249 ? 117.470 137.406 168.659 1.00 89.23 249 LEU A O 1
ATOM 1548 N N . LYS A 1 250 ? 116.178 135.562 168.639 1.00 84.10 250 LYS A N 1
ATOM 1549 C CA . LYS A 1 250 ? 115.000 136.296 168.193 1.00 80.11 250 LYS A CA 1
ATOM 1550 C C . LYS A 1 250 ? 114.539 137.291 169.248 1.00 83.66 250 LYS A C 1
ATOM 1551 O O . LYS A 1 250 ? 114.180 138.429 168.922 1.00 89.80 250 LYS A O 1
ATOM 1557 N N . ALA A 1 251 ? 114.548 136.885 170.521 1.00 81.56 251 ALA A N 1
ATOM 1558 C CA . ALA A 1 251 ? 114.157 137.803 171.585 1.00 87.35 251 ALA A CA 1
ATOM 1559 C C . ALA A 1 251 ? 115.101 138.997 171.656 1.00 87.86 251 ALA A C 1
ATOM 1560 O O . ALA A 1 251 ? 114.656 140.144 171.792 1.00 88.44 251 ALA A O 1
ATOM 1562 N N . THR A 1 252 ? 116.409 138.751 171.546 1.00 81.17 252 THR A N 1
ATOM 1563 C CA . THR A 1 252 ? 117.370 139.848 171.612 1.00 80.15 252 THR A CA 1
ATOM 1564 C C . THR A 1 252 ? 117.246 140.769 170.403 1.00 82.94 252 THR A C 1
ATOM 1565 O O . THR A 1 252 ? 117.333 141.995 170.539 1.00 85.47 252 THR A O 1
ATOM 1569 N N . PHE A 1 253 ? 117.030 140.200 169.213 1.00 82.27 253 PHE A N 1
ATOM 1570 C CA . PHE A 1 253 ? 116.849 141.021 168.020 1.00 84.68 253 PHE A CA 1
ATOM 1571 C C . PHE A 1 253 ? 115.594 141.878 168.128 1.00 76.66 253 PHE A C 1
ATOM 1572 O O . PHE A 1 253 ? 115.599 143.052 167.738 1.00 75.10 253 PHE A O 1
ATOM 1580 N N . LYS A 1 254 ? 114.504 141.305 168.647 1.00 80.57 254 LYS A N 1
ATOM 1581 C CA . LYS A 1 254 ? 113.287 142.083 168.850 1.00 84.66 254 LYS A CA 1
ATOM 1582 C C . LYS A 1 254 ? 113.509 143.196 169.867 1.00 87.40 254 LYS A C 1
ATOM 1583 O O . LYS A 1 254 ? 113.015 144.316 169.690 1.00 88.80 254 LYS A O 1
ATOM 1589 N N . GLU A 1 255 ? 114.244 142.903 170.944 1.00 87.64 255 GLU A N 1
ATOM 1590 C CA . GLU A 1 255 ? 114.530 143.926 171.945 1.00 87.97 255 GLU A CA 1
ATOM 1591 C C . GLU A 1 255 ? 115.361 145.061 171.357 1.00 83.67 255 GLU A C 1
ATOM 1592 O O . GLU A 1 255 ? 115.093 146.238 171.625 1.00 85.18 255 GLU A O 1
ATOM 1598 N N . ALA A 1 256 ? 116.365 144.724 170.550 1.00 74.46 256 ALA A N 1
ATOM 1599 C CA . ALA A 1 256 ? 117.253 145.703 169.921 1.00 78.43 256 ALA A CA 1
ATOM 1600 C C . ALA A 1 256 ? 117.886 146.642 170.946 1.00 77.29 256 ALA A C 1
ATOM 1601 O O . ALA A 1 256 ? 117.555 147.826 171.005 1.00 77.94 256 ALA A O 1
ATOM 1603 N N . GLU A 1 262 ? 124.311 148.398 167.368 1.00 84.03 262 GLU A N 1
ATOM 1604 C CA . GLU A 1 262 ? 125.130 147.413 168.064 1.00 78.71 262 GLU A CA 1
ATOM 1605 C C . GLU A 1 262 ? 124.345 146.133 168.331 1.00 78.97 262 GLU A C 1
ATOM 1606 O O . GLU A 1 262 ? 124.666 145.377 169.248 1.00 83.32 262 GLU A O 1
ATOM 1612 N N . ILE A 1 263 ? 123.311 145.895 167.519 1.00 64.97 263 ILE A N 1
ATOM 1613 C CA . ILE A 1 263 ? 122.501 144.693 167.688 1.00 58.09 263 ILE A CA 1
ATOM 1614 C C . ILE A 1 263 ? 123.312 143.444 167.364 1.00 68.48 263 ILE A C 1
ATOM 1615 O O . ILE A 1 263 ? 123.061 142.369 167.924 1.00 76.86 263 ILE A O 1
ATOM 1620 N N . ASN A 1 264 ? 124.293 143.560 166.465 1.00 77.88 264 ASN A N 1
ATOM 1621 C CA . ASN A 1 264 ? 125.163 142.426 166.169 1.00 76.86 264 ASN A CA 1
ATOM 1622 C C . ASN A 1 264 ? 125.953 142.010 167.403 1.00 78.53 264 ASN A C 1
ATOM 1623 O O . ASN A 1 264 ? 126.119 140.814 167.672 1.00 79.61 264 ASN A O 1
ATOM 1628 N N . TYR A 1 265 ? 126.442 142.989 168.170 1.00 80.95 265 TYR A N 1
ATOM 1629 C CA . TYR A 1 265 ? 127.177 142.683 169.393 1.00 77.02 265 TYR A CA 1
ATOM 1630 C C . TYR A 1 265 ? 126.296 141.947 170.396 1.00 76.38 265 TYR A C 1
ATOM 1631 O O . TYR A 1 265 ? 126.737 140.981 171.026 1.00 80.52 265 TYR A O 1
ATOM 1640 N N . LYS A 1 266 ? 125.046 142.389 170.556 1.00 76.02 266 LYS A N 1
ATOM 1641 C CA . LYS A 1 266 ? 124.141 141.733 171.497 1.00 79.25 266 LYS A CA 1
ATOM 1642 C C . LYS A 1 266 ? 123.785 140.324 171.036 1.00 84.12 266 LYS A C 1
ATOM 1643 O O . LYS A 1 266 ? 123.700 139.398 171.855 1.00 91.51 266 LYS A O 1
ATOM 1649 N N . LEU A 1 267 ? 123.571 140.140 169.731 1.00 69.74 267 LEU A N 1
ATOM 1650 C CA . LEU A 1 267 ? 123.287 138.804 169.219 1.00 67.87 267 LEU A CA 1
ATOM 1651 C C . LEU A 1 267 ? 124.475 137.874 169.434 1.00 71.31 267 LEU A C 1
ATOM 1652 O O . LEU A 1 267 ? 124.301 136.709 169.810 1.00 78.68 267 LEU A O 1
ATOM 1657 N N . LYS A 1 268 ? 125.693 138.375 169.215 1.00 69.37 268 LYS A N 1
ATOM 1658 C CA . LYS A 1 268 ? 126.874 137.560 169.473 1.00 77.80 268 LYS A CA 1
ATOM 1659 C C . LYS A 1 268 ? 127.041 137.267 170.959 1.00 78.68 268 LYS A C 1
ATOM 1660 O O . LYS A 1 268 ? 127.493 136.178 171.329 1.00 80.33 268 LYS A O 1
ATOM 1666 N N . SER A 1 269 ? 126.687 138.222 171.822 1.00 70.34 269 SER A N 1
ATOM 1667 C CA . SER A 1 269 ? 126.747 137.981 173.260 1.00 69.96 269 SER A CA 1
ATOM 1668 C C . SER A 1 269 ? 125.777 136.883 173.671 1.00 67.87 269 SER A C 1
ATOM 1669 O O . SER A 1 269 ? 126.106 136.032 174.504 1.00 74.88 269 SER A O 1
ATOM 1672 N N . THR A 1 270 ? 124.574 136.881 173.094 1.00 62.20 270 THR A N 1
ATOM 1673 C CA . THR A 1 270 ? 123.627 135.807 173.386 1.00 66.72 270 THR A CA 1
ATOM 1674 C C . THR A 1 270 ? 124.108 134.476 172.815 1.00 72.51 270 THR A C 1
ATOM 1675 O O . THR A 1 270 ? 123.885 133.417 173.417 1.00 80.05 270 THR A O 1
ATOM 1679 N N . LEU A 1 271 ? 124.769 134.512 171.655 1.00 67.77 271 LEU A N 1
ATOM 1680 C CA . LEU A 1 271 ? 125.373 133.301 171.110 1.00 60.14 271 LEU A CA 1
ATOM 1681 C C . LEU A 1 271 ? 126.412 132.733 172.071 1.00 70.26 271 LEU A C 1
ATOM 1682 O O . LEU A 1 271 ? 126.446 131.522 172.320 1.00 76.29 271 LEU A O 1
ATOM 1687 N N . GLN A 1 272 ? 127.258 133.599 172.630 1.00 75.17 272 GLN A N 1
ATOM 1688 C CA . GLN A 1 272 ? 128.252 133.146 173.599 1.00 71.94 272 GLN A CA 1
ATOM 1689 C C . GLN A 1 272 ? 127.604 132.669 174.893 1.00 73.66 272 GLN A C 1
ATOM 1690 O O . GLN A 1 272 ? 128.116 131.746 175.535 1.00 80.02 272 GLN A O 1
ATOM 1696 N N . ASN A 1 273 ? 126.493 133.289 175.297 1.00 76.90 273 ASN A N 1
ATOM 1697 C CA . ASN A 1 273 ? 125.766 132.809 176.469 1.00 76.63 273 ASN A CA 1
ATOM 1698 C C . ASN A 1 273 ? 125.242 131.396 176.249 1.00 72.78 273 ASN A C 1
ATOM 1699 O O . ASN A 1 273 ? 125.358 130.537 177.132 1.00 77.86 273 ASN A O 1
ATOM 1704 N N . HIS A 1 274 ? 124.667 131.135 175.073 1.00 74.03 274 HIS A N 1
ATOM 1705 C CA . HIS A 1 274 ? 124.221 129.780 174.762 1.00 77.62 274 HIS A CA 1
ATOM 1706 C C . HIS A 1 274 ? 125.400 128.816 174.711 1.00 78.02 274 HIS A C 1
ATOM 1707 O O . HIS A 1 274 ? 125.299 127.671 175.173 1.00 84.52 274 HIS A O 1
ATOM 1714 N N . GLU A 1 275 ? 126.524 129.263 174.145 1.00 74.83 275 GLU A N 1
ATOM 1715 C CA . GLU A 1 275 ? 127.733 128.445 174.134 1.00 80.31 275 GLU A CA 1
ATOM 1716 C C . GLU A 1 275 ? 128.127 128.041 175.547 1.00 84.23 275 GLU A C 1
ATOM 1717 O O . GLU A 1 275 ? 128.350 126.860 175.830 1.00 84.70 275 GLU A O 1
ATOM 1723 N N . ARG A 1 276 ? 128.192 129.018 176.453 1.00 78.69 276 ARG A N 1
ATOM 1724 C CA . ARG A 1 276 ? 128.566 128.743 177.836 1.00 72.80 276 ARG A CA 1
ATOM 1725 C C . ARG A 1 276 ? 127.552 127.825 178.507 1.00 74.41 276 ARG A C 1
ATOM 1726 O O . ARG A 1 276 ? 127.917 126.977 179.330 1.00 81.64 276 ARG A O 1
ATOM 1734 N N . GLN A 1 277 ? 126.272 127.973 178.159 1.00 77.01 277 GLN A N 1
ATOM 1735 C CA . GLN A 1 277 ? 125.244 127.115 178.738 1.00 77.01 277 GLN A CA 1
ATOM 1736 C C . GLN A 1 277 ? 125.365 125.674 178.256 1.00 76.26 277 GLN A C 1
ATOM 1737 O O . GLN A 1 277 ? 125.037 124.746 179.004 1.00 80.98 277 GLN A O 1
ATOM 1743 N N . ILE A 1 278 ? 125.831 125.462 177.027 1.00 70.69 278 ILE A N 1
ATOM 1744 C CA . ILE A 1 278 ? 125.918 124.122 176.461 1.00 72.83 278 ILE A CA 1
ATOM 1745 C C . ILE A 1 278 ? 127.374 123.716 176.202 1.00 81.58 278 ILE A C 1
ATOM 1746 O O . ILE A 1 278 ? 127.643 122.760 175.470 1.00 87.20 278 ILE A O 1
ATOM 1751 N N . ILE A 1 279 ? 128.323 124.419 176.826 1.00 82.20 279 ILE A N 1
ATOM 1752 C CA . ILE A 1 279 ? 129.734 124.125 176.591 1.00 80.75 279 ILE A CA 1
ATOM 1753 C C . ILE A 1 279 ? 130.107 122.764 177.163 1.00 81.26 279 ILE A C 1
ATOM 1754 O O . ILE A 1 279 ? 130.940 122.049 176.595 1.00 83.75 279 ILE A O 1
ATOM 1759 N N . GLU A 1 280 ? 129.482 122.370 178.275 1.00 87.46 280 GLU A N 1
ATOM 1760 C CA . GLU A 1 280 ? 129.771 121.067 178.861 1.00 90.96 280 GLU A CA 1
ATOM 1761 C C . GLU A 1 280 ? 129.392 119.929 177.925 1.00 92.77 280 GLU A C 1
ATOM 1762 O O . GLU A 1 280 ? 129.837 118.794 178.130 1.00 91.11 280 GLU A O 1
ATOM 1768 N N . GLU A 1 281 ? 128.584 120.209 176.903 1.00 87.72 281 GLU A N 1
ATOM 1769 C CA . GLU A 1 281 ? 128.244 119.248 175.864 1.00 89.00 281 GLU A CA 1
ATOM 1770 C C . GLU A 1 281 ? 129.041 119.461 174.584 1.00 85.27 281 GLU A C 1
ATOM 1771 O O . GLU A 1 281 ? 129.396 118.487 173.914 1.00 89.61 281 GLU A O 1
ATOM 1777 N N . LEU A 1 282 ? 129.338 120.712 174.226 1.00 69.57 282 LEU A N 1
ATOM 1778 C CA . LEU A 1 282 ? 129.991 121.004 172.955 1.00 73.25 282 LEU A CA 1
ATOM 1779 C C . LEU A 1 282 ? 131.515 120.945 173.023 1.00 74.92 282 LEU A C 1
ATOM 1780 O O . LEU A 1 282 ? 132.162 120.945 171.971 1.00 76.11 282 LEU A O 1
ATOM 1785 N N . LYS A 1 283 ? 132.105 120.885 174.218 1.00 74.33 283 LYS A N 1
ATOM 1786 C CA . LYS A 1 283 ? 133.557 120.829 174.335 1.00 78.73 283 LYS A CA 1
ATOM 1787 C C . LYS A 1 283 ? 134.119 119.427 174.159 1.00 79.46 283 LYS A C 1
ATOM 1788 O O . LYS A 1 283 ? 135.344 119.274 174.089 1.00 75.51 283 LYS A O 1
ATOM 1794 N N . GLU A 1 284 ? 133.266 118.406 174.084 1.00 86.17 284 GLU A N 1
ATOM 1795 C CA . GLU A 1 284 ? 133.722 117.027 174.032 1.00 79.51 284 GLU A CA 1
ATOM 1796 C C . GLU A 1 284 ? 133.485 116.339 172.697 1.00 83.42 284 GLU A C 1
ATOM 1797 O O . GLU A 1 284 ? 134.050 115.263 172.477 1.00 84.94 284 GLU A O 1
ATOM 1803 N N . ASN A 1 285 ? 132.675 116.911 171.808 1.00 85.26 285 ASN A N 1
ATOM 1804 C CA . ASN A 1 285 ? 132.343 116.258 170.550 1.00 82.65 285 ASN A CA 1
ATOM 1805 C C . ASN A 1 285 ? 132.544 117.206 169.374 1.00 82.41 285 ASN A C 1
ATOM 1806 O O . ASN A 1 285 ? 132.100 118.365 169.397 1.00 84.04 285 ASN A O 1
ATOM 1811 N N . SER A 1 286 ? 133.220 116.694 168.342 1.00 80.35 286 SER A N 1
ATOM 1812 C CA . SER A 1 286 ? 133.542 117.502 167.175 1.00 84.39 286 SER A CA 1
ATOM 1813 C C . SER A 1 286 ? 132.294 117.934 166.420 1.00 85.66 286 SER A C 1
ATOM 1814 O O . SER A 1 286 ? 132.302 118.991 165.785 1.00 88.46 286 SER A O 1
ATOM 1817 N N . GLU A 1 287 ? 131.221 117.142 166.466 1.00 83.43 287 GLU A N 1
ATOM 1818 C CA . GLU A 1 287 ? 130.025 117.508 165.713 1.00 81.48 287 GLU A CA 1
ATOM 1819 C C . GLU A 1 287 ? 129.393 118.780 166.274 1.00 86.74 287 GLU A C 1
ATOM 1820 O O . GLU A 1 287 ? 129.068 119.703 165.517 1.00 90.48 287 GLU A O 1
ATOM 1826 N N . LEU A 1 288 ? 129.273 118.885 167.603 1.00 85.33 288 LEU A N 1
ATOM 1827 C CA . LEU A 1 288 ? 128.786 120.135 168.178 1.00 84.49 288 LEU A CA 1
ATOM 1828 C C . LEU A 1 288 ? 129.809 121.251 168.063 1.00 81.80 288 LEU A C 1
ATOM 1829 O O . LEU A 1 288 ? 129.424 122.413 167.888 1.00 85.66 288 LEU A O 1
ATOM 1834 N N . ASN A 1 289 ? 131.104 120.935 168.156 1.00 68.17 289 ASN A N 1
ATOM 1835 C CA . ASN A 1 289 ? 132.103 121.984 167.981 1.00 67.84 289 ASN A CA 1
ATOM 1836 C C . ASN A 1 289 ? 131.981 122.625 166.601 1.00 79.50 289 ASN A C 1
ATOM 1837 O O . ASN A 1 289 ? 131.914 123.854 166.474 1.00 86.29 289 ASN A O 1
ATOM 1842 N N . GLN A 1 290 ? 131.899 121.801 165.554 1.00 86.19 290 GLN A N 1
ATOM 1843 C CA . GLN A 1 290 ? 131.780 122.320 164.196 1.00 80.13 290 GLN A CA 1
ATOM 1844 C C . GLN A 1 290 ? 130.424 122.969 163.958 1.00 81.76 290 GLN A C 1
ATOM 1845 O O . GLN A 1 290 ? 130.332 123.942 163.198 1.00 85.33 290 GLN A O 1
ATOM 1851 N N . PHE A 1 291 ? 129.362 122.445 164.579 1.00 74.15 291 PHE A N 1
ATOM 1852 C CA . PHE A 1 291 ? 128.059 123.090 164.473 1.00 68.62 291 PHE A CA 1
ATOM 1853 C C . PHE A 1 291 ? 128.110 124.504 165.033 1.00 65.21 291 PHE A C 1
ATOM 1854 O O . PHE A 1 291 ? 127.611 125.447 164.408 1.00 71.35 291 PHE A O 1
ATOM 1862 N N . ASN A 1 292 ? 128.731 124.673 166.200 1.00 63.45 292 ASN A N 1
ATOM 1863 C CA . ASN A 1 292 ? 128.889 126.009 166.756 1.00 66.19 292 ASN A CA 1
ATOM 1864 C C . ASN A 1 292 ? 129.783 126.874 165.879 1.00 67.22 292 ASN A C 1
ATOM 1865 O O . ASN A 1 292 ? 129.547 128.081 165.759 1.00 79.74 292 ASN A O 1
ATOM 1870 N N . ILE A 1 293 ? 130.803 126.279 165.256 1.00 58.82 293 ILE A N 1
ATOM 1871 C CA . ILE A 1 293 ? 131.684 127.052 164.383 1.00 64.13 293 ILE A CA 1
ATOM 1872 C C . ILE A 1 293 ? 130.909 127.611 163.195 1.00 78.92 293 ILE A C 1
ATOM 1873 O O . ILE A 1 293 ? 131.035 128.794 162.852 1.00 78.71 293 ILE A O 1
ATOM 1878 N N . GLU A 1 294 ? 130.084 126.778 162.556 1.00 87.16 294 GLU A N 1
ATOM 1879 C CA . GLU A 1 294 ? 129.329 127.267 161.405 1.00 76.39 294 GLU A CA 1
ATOM 1880 C C . GLU A 1 294 ? 128.201 128.201 161.827 1.00 76.12 294 GLU A C 1
ATOM 1881 O O . GLU A 1 294 ? 127.840 129.107 161.069 1.00 76.82 294 GLU A O 1
ATOM 1887 N N . ILE A 1 295 ? 127.648 128.021 163.029 1.00 75.05 295 ILE A N 1
ATOM 1888 C CA . ILE A 1 295 ? 126.678 128.987 163.541 1.00 70.36 295 ILE A CA 1
ATOM 1889 C C . ILE A 1 295 ? 127.341 130.346 163.738 1.00 70.88 295 ILE A C 1
ATOM 1890 O O . ILE A 1 295 ? 126.767 131.393 163.409 1.00 79.70 295 ILE A O 1
ATOM 1895 N N . ARG A 1 296 ? 128.564 130.349 164.273 1.00 54.26 296 ARG A N 1
ATOM 1896 C CA . ARG A 1 296 ? 129.309 131.593 164.441 1.00 54.14 296 ARG A CA 1
ATOM 1897 C C . ARG A 1 296 ? 129.629 132.229 163.094 1.00 68.00 296 ARG A C 1
ATOM 1898 O O . ARG A 1 296 ? 129.579 133.456 162.950 1.00 81.88 296 ARG A O 1
ATOM 1906 N N . LYS A 1 297 ? 129.978 131.409 162.099 1.00 79.46 297 LYS A N 1
ATOM 1907 C CA . LYS A 1 297 ? 130.220 131.936 160.758 1.00 84.04 297 LYS A CA 1
ATOM 1908 C C . LYS A 1 297 ? 128.954 132.547 160.165 1.00 84.69 297 LYS A C 1
ATOM 1909 O O . LYS A 1 297 ? 129.010 133.592 159.511 1.00 86.00 297 LYS A O 1
ATOM 1915 N N . HIS A 1 298 ? 127.805 131.904 160.384 1.00 68.33 298 HIS A N 1
ATOM 1916 C CA . HIS A 1 298 ? 126.526 132.464 159.951 1.00 56.97 298 HIS A CA 1
ATOM 1917 C C . HIS A 1 298 ? 126.260 133.810 160.616 1.00 51.79 298 HIS A C 1
ATOM 1918 O O . HIS A 1 298 ? 125.829 134.771 159.958 1.00 57.46 298 HIS A O 1
ATOM 1925 N N . LEU A 1 299 ? 126.508 133.890 161.925 1.00 62.21 299 LEU A N 1
ATOM 1926 C CA . LEU A 1 299 ? 126.313 135.139 162.652 1.00 69.11 299 LEU A CA 1
ATOM 1927 C C . LEU A 1 299 ? 127.228 136.235 162.120 1.00 70.13 299 LEU A C 1
ATOM 1928 O O . LEU A 1 299 ? 126.796 137.376 161.930 1.00 81.81 299 LEU A O 1
ATOM 1933 N N . GLU A 1 300 ? 128.494 135.904 161.863 1.00 64.95 300 GLU A N 1
ATOM 1934 C CA . GLU A 1 300 ? 129.421 136.893 161.324 1.00 64.87 300 GLU A CA 1
ATOM 1935 C C . GLU A 1 300 ? 129.062 137.290 159.898 1.00 72.60 300 GLU A C 1
ATOM 1936 O O . GLU A 1 300 ? 129.330 138.423 159.485 1.00 72.79 300 GLU A O 1
ATOM 1942 N N . THR A 1 301 ? 128.468 136.376 159.128 1.00 75.61 301 THR A N 1
ATOM 1943 C CA . THR A 1 301 ? 128.136 136.686 157.742 1.00 75.84 301 THR A CA 1
ATOM 1944 C C . THR A 1 301 ? 126.924 137.602 157.647 1.00 73.52 301 THR A C 1
ATOM 1945 O O . THR A 1 301 ? 126.916 138.546 156.846 1.00 76.86 301 THR A O 1
ATOM 1949 N N . TYR A 1 302 ? 125.891 137.351 158.453 1.00 68.56 302 TYR A N 1
ATOM 1950 C CA . TYR A 1 302 ? 124.660 138.125 158.316 1.00 66.92 302 TYR A CA 1
ATOM 1951 C C . TYR A 1 302 ? 124.540 139.290 159.290 1.00 68.45 302 TYR A C 1
ATOM 1952 O O . TYR A 1 302 ? 123.975 140.325 158.924 1.00 74.71 302 TYR A O 1
ATOM 1961 N N . PHE A 1 303 ? 125.052 139.161 160.512 1.00 68.36 303 PHE A N 1
ATOM 1962 C CA . PHE A 1 303 ? 125.051 140.237 161.503 1.00 67.88 303 PHE A CA 1
ATOM 1963 C C . PHE A 1 303 ? 126.477 140.416 162.004 1.00 65.82 303 PHE A C 1
ATOM 1964 O O . PHE A 1 303 ? 126.803 140.056 163.142 1.00 67.95 303 PHE A O 1
ATOM 1972 N N . PRO A 1 304 ? 127.355 140.973 161.174 1.00 52.38 304 PRO A N 1
ATOM 1973 C CA . PRO A 1 304 ? 128.783 140.984 161.512 1.00 61.60 304 PRO A CA 1
ATOM 1974 C C . PRO A 1 304 ? 129.086 141.892 162.692 1.00 59.20 304 PRO A C 1
ATOM 1975 O O . PRO A 1 304 ? 128.594 143.020 162.779 1.00 66.23 304 PRO A O 1
ATOM 1979 N N . ILE A 1 305 ? 129.914 141.384 163.604 1.00 73.86 305 ILE A N 1
ATOM 1980 C CA . ILE A 1 305 ? 130.408 142.209 164.700 1.00 78.53 305 ILE A CA 1
ATOM 1981 C C . ILE A 1 305 ? 131.388 143.250 164.176 1.00 81.10 305 ILE A C 1
ATOM 1982 O O . ILE A 1 305 ? 131.386 144.405 164.619 1.00 85.30 305 ILE A O 1
ATOM 1987 N N . LYS A 1 306 ? 132.238 142.863 163.226 1.00 82.26 306 LYS A N 1
ATOM 1988 C CA . LYS A 1 306 ? 133.257 143.749 162.677 1.00 80.54 306 LYS A CA 1
ATOM 1989 C C . LYS A 1 306 ? 132.834 144.419 161.377 1.00 82.15 306 LYS A C 1
ATOM 1990 O O . LYS A 1 306 ? 133.092 145.611 161.193 1.00 91.40 306 LYS A O 1
ATOM 1996 N N . LYS A 1 307 ? 132.187 143.686 160.469 1.00 84.48 307 LYS A N 1
ATOM 1997 C CA . LYS A 1 307 ? 131.756 144.246 159.186 1.00 88.69 307 LYS A CA 1
ATOM 1998 C C . LYS A 1 307 ? 130.424 144.962 159.394 1.00 91.63 307 LYS A C 1
ATOM 1999 O O . LYS A 1 307 ? 129.346 144.458 159.075 1.00 92.99 307 LYS A O 1
ATOM 2005 N N . THR A 1 308 ? 130.517 146.178 159.938 1.00 90.27 308 THR A N 1
ATOM 2006 C CA . THR A 1 308 ? 129.319 146.929 160.304 1.00 86.20 308 THR A CA 1
ATOM 2007 C C . THR A 1 308 ? 128.474 147.276 159.084 1.00 89.09 308 THR A C 1
ATOM 2008 O O . THR A 1 308 ? 127.239 147.251 159.149 1.00 92.37 308 THR A O 1
ATOM 2012 N N . ASN A 1 309 ? 129.117 147.604 157.962 1.00 91.28 309 ASN A N 1
ATOM 2013 C CA . ASN A 1 309 ? 128.426 148.114 156.784 1.00 94.22 309 ASN A CA 1
ATOM 2014 C C . ASN A 1 309 ? 127.995 147.014 155.819 1.00 93.27 309 ASN A C 1
ATOM 2015 O O . ASN A 1 309 ? 127.877 147.270 154.612 1.00 95.08 309 ASN A O 1
ATOM 2020 N N . ARG A 1 310 ? 127.759 145.796 156.309 1.00 84.31 310 ARG A N 1
ATOM 2021 C CA . ARG A 1 310 ? 127.352 144.713 155.417 1.00 84.94 310 ARG A CA 1
ATOM 2022 C C . ARG A 1 310 ? 125.902 144.880 154.976 1.00 88.12 310 ARG A C 1
ATOM 2023 O O . ARG A 1 310 ? 125.622 145.099 153.792 1.00 88.03 310 ARG A O 1
ATOM 2031 N N . LYS A 1 311 ? 124.968 144.797 155.920 1.00 96.07 311 LYS A N 1
ATOM 2032 C CA . LYS A 1 311 ? 123.539 144.928 155.645 1.00 93.86 311 LYS A CA 1
ATOM 2033 C C . LYS A 1 311 ? 122.804 144.985 156.980 1.00 92.26 311 LYS A C 1
ATOM 2034 O O . LYS A 1 311 ? 123.418 144.967 158.052 1.00 91.75 311 LYS A O 1
ATOM 2040 N N . VAL A 1 312 ? 121.473 145.054 156.903 1.00 92.32 312 VAL A N 1
ATOM 2041 C CA . VAL A 1 312 ? 120.656 145.129 158.110 1.00 95.59 312 VAL A CA 1
ATOM 2042 C C . VAL A 1 312 ? 120.664 143.799 158.855 1.00 91.23 312 VAL A C 1
ATOM 2043 O O . VAL A 1 312 ? 120.762 143.766 160.088 1.00 88.82 312 VAL A O 1
ATOM 2047 N N . GLY A 1 313 ? 120.561 142.687 158.130 1.00 82.32 313 GLY A N 1
ATOM 2048 C CA . GLY A 1 313 ? 120.456 141.390 158.771 1.00 84.20 313 GLY A CA 1
ATOM 2049 C C . GLY A 1 313 ? 119.082 141.149 159.361 1.00 88.48 313 GLY A C 1
ATOM 2050 O O . GLY A 1 313 ? 118.926 141.072 160.583 1.00 85.18 313 GLY A O 1
ATOM 2051 N N . ASP A 1 314 ? 118.078 141.028 158.495 1.00 93.26 314 ASP A N 1
ATOM 2052 C CA . ASP A 1 314 ? 116.687 141.000 158.921 1.00 94.52 314 ASP A CA 1
ATOM 2053 C C . ASP A 1 314 ? 116.376 139.737 159.728 1.00 91.17 314 ASP A C 1
ATOM 2054 O O . ASP A 1 314 ? 117.132 138.760 159.744 1.00 88.05 314 ASP A O 1
ATOM 2059 N N . ILE A 1 315 ? 115.214 139.774 160.390 1.00 81.00 315 ILE A N 1
ATOM 2060 C CA . ILE A 1 315 ? 114.790 138.702 161.288 1.00 77.09 315 ILE A CA 1
ATOM 2061 C C . ILE A 1 315 ? 114.647 137.388 160.526 1.00 78.88 315 ILE A C 1
ATOM 2062 O O . ILE A 1 315 ? 114.761 136.304 161.111 1.00 76.78 315 ILE A O 1
ATOM 2067 N N . ARG A 1 316 ? 114.416 137.458 159.212 1.00 87.82 316 ARG A N 1
ATOM 2068 C CA . ARG A 1 316 ? 114.321 136.241 158.410 1.00 86.67 316 ARG A CA 1
ATOM 2069 C C . ARG A 1 316 ? 115.588 135.400 158.506 1.00 81.32 316 ARG A C 1
ATOM 2070 O O . ARG A 1 316 ? 115.527 134.172 158.380 1.00 80.00 316 ARG A O 1
ATOM 2078 N N . ASN A 1 317 ? 116.739 136.031 158.757 1.00 75.65 317 ASN A N 1
ATOM 2079 C CA . ASN A 1 317 ? 117.983 135.280 158.880 1.00 84.50 317 ASN A CA 1
ATOM 2080 C C . ASN A 1 317 ? 118.057 134.458 160.162 1.00 83.04 317 ASN A C 1
ATOM 2081 O O . ASN A 1 317 ? 118.981 133.651 160.305 1.00 77.08 317 ASN A O 1
ATOM 2086 N N . LEU A 1 318 ? 117.116 134.640 161.086 1.00 85.09 318 LEU A N 1
ATOM 2087 C CA . LEU A 1 318 ? 117.097 133.929 162.358 1.00 77.20 318 LEU A CA 1
ATOM 2088 C C . LEU A 1 318 ? 116.216 132.687 162.354 1.00 82.02 318 LEU A C 1
ATOM 2089 O O . LEU A 1 318 ? 116.141 132.003 163.381 1.00 82.00 318 LEU A O 1
ATOM 2094 N N . GLU A 1 319 ? 115.543 132.382 161.246 1.00 91.12 319 GLU A N 1
ATOM 2095 C CA . GLU A 1 319 ? 114.603 131.269 161.240 1.00 89.10 319 GLU A CA 1
ATOM 2096 C C . GLU A 1 319 ? 115.322 129.938 161.429 1.00 85.63 319 GLU A C 1
ATOM 2097 O O . GLU A 1 319 ? 116.410 129.707 160.889 1.00 86.08 319 GLU A O 1
ATOM 2103 N N . ILE A 1 320 ? 114.689 129.055 162.204 1.00 79.08 320 ILE A N 1
ATOM 2104 C CA . ILE A 1 320 ? 115.275 127.750 162.488 1.00 78.30 320 ILE A CA 1
ATOM 2105 C C . ILE A 1 320 ? 115.474 126.967 161.197 1.00 81.65 320 ILE A C 1
ATOM 2106 O O . ILE A 1 320 ? 116.522 126.346 160.988 1.00 85.41 320 ILE A O 1
ATOM 2111 N N . GLY A 1 321 ? 114.491 127.012 160.300 1.00 84.83 321 GLY A N 1
ATOM 2112 C CA . GLY A 1 321 ? 114.555 126.257 159.065 1.00 87.14 321 GLY A CA 1
ATOM 2113 C C . GLY A 1 321 ? 115.745 126.581 158.184 1.00 86.04 321 GLY A C 1
ATOM 2114 O O . GLY A 1 321 ? 116.525 125.686 157.832 1.00 87.93 321 GLY A O 1
ATOM 2115 N N . GLU A 1 322 ? 115.935 127.852 157.826 1.00 87.94 322 GLU A N 1
ATOM 2116 C CA . GLU A 1 322 ? 117.043 128.105 156.920 1.00 88.99 322 GLU A CA 1
ATOM 2117 C C . GLU A 1 322 ? 118.370 128.278 157.649 1.00 91.32 322 GLU A C 1
ATOM 2118 O O . GLU A 1 322 ? 119.412 128.142 157.007 1.00 91.18 322 GLU A O 1
ATOM 2124 N N . ILE A 1 323 ? 118.391 128.508 158.969 1.00 87.09 323 ILE A N 1
ATOM 2125 C CA . ILE A 1 323 ? 119.688 128.390 159.636 1.00 84.17 323 ILE A CA 1
ATOM 2126 C C . ILE A 1 323 ? 120.124 126.927 159.652 1.00 78.24 323 ILE A C 1
ATOM 2127 O O . ILE A 1 323 ? 121.306 126.612 159.462 1.00 79.63 323 ILE A O 1
ATOM 2132 N N . GLN A 1 324 ? 119.163 126.014 159.833 1.00 77.14 324 GLN A N 1
ATOM 2133 C CA . GLN A 1 324 ? 119.402 124.587 159.659 1.00 75.62 324 GLN A CA 1
ATOM 2134 C C . GLN A 1 324 ? 119.964 124.300 158.272 1.00 77.55 324 GLN A C 1
ATOM 2135 O O . GLN A 1 324 ? 120.986 123.614 158.121 1.00 80.64 324 GLN A O 1
ATOM 2141 N N . LYS A 1 325 ? 119.299 124.834 157.244 1.00 84.72 325 LYS A N 1
ATOM 2142 C CA . LYS A 1 325 ? 119.710 124.577 155.867 1.00 81.64 325 LYS A CA 1
ATOM 2143 C C . LYS A 1 325 ? 121.105 125.126 155.576 1.00 85.65 325 LYS A C 1
ATOM 2144 O O . LYS A 1 325 ? 121.914 124.457 154.927 1.00 86.57 325 LYS A O 1
ATOM 2150 N N . ILE A 1 326 ? 121.402 126.342 156.040 1.00 84.56 326 ILE A N 1
ATOM 2151 C CA . ILE A 1 326 ? 122.710 126.943 155.788 1.00 80.46 326 ILE A CA 1
ATOM 2152 C C . ILE A 1 326 ? 123.807 126.205 156.548 1.00 78.83 326 ILE A C 1
ATOM 2153 O O . ILE A 1 326 ? 124.921 126.041 156.039 1.00 84.05 326 ILE A O 1
ATOM 2158 N N . VAL A 1 327 ? 123.521 125.742 157.767 1.00 78.43 327 VAL A N 1
ATOM 2159 C CA . VAL A 1 327 ? 124.510 124.945 158.492 1.00 79.16 327 VAL A CA 1
ATOM 2160 C C . VAL A 1 327 ? 124.810 123.660 157.728 1.00 76.69 327 VAL A C 1
ATOM 2161 O O . VAL A 1 327 ? 125.976 123.272 157.553 1.00 81.54 327 VAL A O 1
ATOM 2165 N N . ASN A 1 328 ? 123.760 122.991 157.243 1.00 74.65 328 ASN A N 1
ATOM 2166 C CA . ASN A 1 328 ? 123.963 121.776 156.458 1.00 74.98 328 ASN A CA 1
ATOM 2167 C C . ASN A 1 328 ? 124.751 122.067 155.186 1.00 80.65 328 ASN A C 1
ATOM 2168 O O . ASN A 1 328 ? 125.634 121.290 154.800 1.00 81.10 328 ASN A O 1
ATOM 2173 N N . HIS A 1 329 ? 124.443 123.182 154.520 1.00 87.61 329 HIS A N 1
ATOM 2174 C CA . HIS A 1 329 ? 125.135 123.534 153.285 1.00 86.78 329 HIS A CA 1
ATOM 2175 C C . HIS A 1 329 ? 126.607 123.829 153.539 1.00 84.61 329 HIS A C 1
ATOM 2176 O O . HIS A 1 329 ? 127.469 123.424 152.752 1.00 88.21 329 HIS A O 1
ATOM 2183 N N . ARG A 1 330 ? 126.915 124.541 154.626 1.00 71.36 330 ARG A N 1
ATOM 2184 C CA . ARG A 1 330 ? 128.310 124.803 154.967 1.00 68.59 330 ARG A CA 1
ATOM 2185 C C . ARG A 1 330 ? 129.055 123.510 155.263 1.00 76.61 330 ARG A C 1
ATOM 2186 O O . ARG A 1 330 ? 130.195 123.326 154.816 1.00 86.74 330 ARG A O 1
ATOM 2194 N N . LEU A 1 331 ? 128.429 122.600 156.015 1.00 72.99 331 LEU A N 1
ATOM 2195 C CA . LEU A 1 331 ? 129.081 121.327 156.305 1.00 73.30 331 LEU A CA 1
ATOM 2196 C C . LEU A 1 331 ? 129.341 120.537 155.027 1.00 77.82 331 LEU A C 1
ATOM 2197 O O . LEU A 1 331 ? 130.437 119.996 154.833 1.00 81.87 331 LEU A O 1
ATOM 2202 N N . LYS A 1 332 ? 128.349 120.479 154.134 1.00 71.51 332 LYS A N 1
ATOM 2203 C CA . LYS A 1 332 ? 128.517 119.741 152.886 1.00 69.43 332 LYS A CA 1
ATOM 2204 C C . LYS A 1 332 ? 129.579 120.383 152.001 1.00 66.11 332 LYS A C 1
ATOM 2205 O O . LYS A 1 332 ? 130.349 119.678 151.337 1.00 74.94 332 LYS A O 1
ATOM 2211 N N . ASN A 1 333 ? 129.630 121.717 151.970 1.00 64.39 333 ASN A N 1
ATOM 2212 C CA . ASN A 1 333 ? 130.651 122.406 151.190 1.00 68.48 333 ASN A CA 1
ATOM 2213 C C . ASN A 1 333 ? 132.042 122.113 151.734 1.00 63.18 333 ASN A C 1
ATOM 2214 O O . ASN A 1 333 ? 132.980 121.878 150.964 1.00 74.39 333 ASN A O 1
ATOM 2219 N N . LYS A 1 334 ? 132.195 122.114 153.060 1.00 51.00 334 LYS A N 1
ATOM 2220 C CA . LYS A 1 334 ? 133.484 121.763 153.648 1.00 62.72 334 LYS A CA 1
ATOM 2221 C C . LYS A 1 334 ? 133.871 120.331 153.302 1.00 72.79 334 LYS A C 1
ATOM 2222 O O . LYS A 1 334 ? 135.026 120.057 152.951 1.00 71.19 334 LYS A O 1
ATOM 2228 N N . ILE A 1 335 ? 132.910 119.406 153.377 1.00 71.44 335 ILE A N 1
ATOM 2229 C CA . ILE A 1 335 ? 133.198 118.004 153.081 1.00 59.01 335 ILE A CA 1
ATOM 2230 C C . ILE A 1 335 ? 133.625 117.837 151.628 1.00 65.88 335 ILE A C 1
ATOM 2231 O O . ILE A 1 335 ? 134.600 117.135 151.329 1.00 66.68 335 ILE A O 1
ATOM 2236 N N . VAL A 1 336 ? 132.904 118.472 150.702 1.00 76.57 336 VAL A N 1
ATOM 2237 C CA . VAL A 1 336 ? 133.230 118.313 149.288 1.00 68.22 336 VAL A CA 1
ATOM 2238 C C . VAL A 1 336 ? 134.550 119.000 148.953 1.00 68.28 336 VAL A C 1
ATOM 2239 O O . VAL A 1 336 ? 135.314 118.510 148.112 1.00 79.10 336 VAL A O 1
ATOM 2243 N N . GLN A 1 337 ? 134.855 120.128 149.601 1.00 51.98 337 GLN A N 1
ATOM 2244 C CA . GLN A 1 337 ? 136.160 120.747 149.403 1.00 50.54 337 GLN A CA 1
ATOM 2245 C C . GLN A 1 337 ? 137.267 119.824 149.891 1.00 66.09 337 GLN A C 1
ATOM 2246 O O . GLN A 1 337 ? 138.310 119.689 149.239 1.00 76.49 337 GLN A O 1
ATOM 2252 N N . ARG A 1 338 ? 137.044 119.159 151.026 1.00 66.93 338 ARG A N 1
ATOM 2253 C CA . ARG A 1 338 ? 138.030 118.212 151.534 1.00 68.67 338 ARG A CA 1
ATOM 2254 C C . ARG A 1 338 ? 138.223 117.041 150.575 1.00 72.29 338 ARG A C 1
ATOM 2255 O O . ARG A 1 338 ? 139.359 116.620 150.320 1.00 74.33 338 ARG A O 1
ATOM 2263 N N . ILE A 1 339 ? 137.129 116.503 150.025 1.00 64.52 339 ILE A N 1
ATOM 2264 C CA . ILE A 1 339 ? 137.267 115.345 149.144 1.00 57.44 339 ILE A CA 1
ATOM 2265 C C . ILE A 1 339 ? 137.943 115.743 147.835 1.00 60.21 339 ILE A C 1
ATOM 2266 O O . ILE A 1 339 ? 138.752 114.983 147.289 1.00 71.36 339 ILE A O 1
ATOM 2271 N N . LEU A 1 340 ? 137.644 116.939 147.313 1.00 64.13 340 LEU A N 1
ATOM 2272 C CA . LEU A 1 340 ? 138.316 117.358 146.086 1.00 67.58 340 LEU A CA 1
ATOM 2273 C C . LEU A 1 340 ? 139.786 117.668 146.336 1.00 75.62 340 LEU A C 1
ATOM 2274 O O . LEU A 1 340 ? 140.625 117.413 145.466 1.00 83.82 340 LEU A O 1
ATOM 2279 N N . GLN A 1 341 ? 140.124 118.191 147.518 1.00 71.67 341 GLN A N 1
ATOM 2280 C CA . GLN A 1 341 ? 141.531 118.384 147.856 1.00 67.74 341 GLN A CA 1
ATOM 2281 C C . GLN A 1 341 ? 142.259 117.049 147.950 1.00 78.54 341 GLN A C 1
ATOM 2282 O O . GLN A 1 341 ? 143.395 116.917 147.474 1.00 90.49 341 GLN A O 1
ATOM 2288 N N . GLU A 1 342 ? 141.618 116.046 148.557 1.00 72.96 342 GLU A N 1
ATOM 2289 C CA . GLU A 1 342 ? 142.220 114.717 148.627 1.00 73.94 342 GLU A CA 1
ATOM 2290 C C . GLU A 1 342 ? 142.406 114.124 147.234 1.00 72.01 342 GLU A C 1
ATOM 2291 O O . GLU A 1 342 ? 143.443 113.515 146.941 1.00 73.46 342 GLU A O 1
ATOM 2297 N N . GLY A 1 343 ? 141.410 114.292 146.363 1.00 72.47 343 GLY A N 1
ATOM 2298 C CA . GLY A 1 343 ? 141.548 113.818 144.995 1.00 76.25 343 GLY A CA 1
ATOM 2299 C C . GLY A 1 343 ? 142.667 114.518 144.249 1.00 78.89 343 GLY A C 1
ATOM 2300 O O . GLY A 1 343 ? 143.394 113.893 143.475 1.00 84.02 343 GLY A O 1
ATOM 2301 N N . LYS A 1 344 ? 142.818 115.826 144.472 1.00 69.68 344 LYS A N 1
ATOM 2302 C CA . LYS A 1 344 ? 143.925 116.565 143.874 1.00 69.40 344 LYS A CA 1
ATOM 2303 C C . LYS A 1 344 ? 145.267 116.032 144.355 1.00 70.90 344 LYS A C 1
ATOM 2304 O O . LYS A 1 344 ? 146.192 115.837 143.555 1.00 80.05 344 LYS A O 1
ATOM 2310 N N . LEU A 1 345 ? 145.390 115.786 145.661 1.00 61.08 345 LEU A N 1
ATOM 2311 C CA . LEU A 1 345 ? 146.640 115.259 146.199 1.00 66.54 345 LEU A CA 1
ATOM 2312 C C . LEU A 1 345 ? 146.948 113.882 145.625 1.00 72.70 345 LEU A C 1
ATOM 2313 O O . LEU A 1 345 ? 148.104 113.577 145.307 1.00 78.17 345 LEU A O 1
ATOM 2318 N N . ALA A 1 346 ? 145.925 113.037 145.484 1.00 71.22 346 ALA A N 1
ATOM 2319 C CA . ALA A 1 346 ? 146.140 111.706 144.926 1.00 69.78 346 ALA A CA 1
ATOM 2320 C C . ALA A 1 346 ? 146.517 111.772 143.450 1.00 70.55 346 ALA A C 1
ATOM 2321 O O . ALA A 1 346 ? 147.389 111.023 142.994 1.00 73.92 346 ALA A O 1
ATOM 2323 N N . SER A 1 347 ? 145.872 112.659 142.688 1.00 66.33 347 SER A N 1
ATOM 2324 C CA . SER A 1 347 ? 146.146 112.745 141.257 1.00 66.27 347 SER A CA 1
ATOM 2325 C C . SER A 1 347 ? 147.528 113.326 140.989 1.00 72.75 347 SER A C 1
ATOM 2326 O O . SER A 1 347 ? 148.224 112.882 140.068 1.00 77.86 347 SER A O 1
ATOM 2329 N N . TYR A 1 348 ? 147.945 114.315 141.777 1.00 63.55 348 TYR A N 1
ATOM 2330 C CA . TYR A 1 348 ? 149.272 114.894 141.611 1.00 63.03 348 TYR A CA 1
ATOM 2331 C C . TYR A 1 348 ? 150.362 114.078 142.292 1.00 72.82 348 TYR A C 1
ATOM 2332 O O . TYR A 1 348 ? 151.540 114.435 142.175 1.00 80.91 348 TYR A O 1
ATOM 2341 N N . GLU A 1 349 ? 149.997 113.001 142.991 1.00 78.35 349 GLU A N 1
ATOM 2342 C CA . GLU A 1 349 ? 150.951 112.105 143.648 1.00 76.41 349 GLU A CA 1
ATOM 2343 C C . GLU A 1 349 ? 151.847 112.850 144.633 1.00 77.51 349 GLU A C 1
ATOM 2344 O O . GLU A 1 349 ? 153.021 112.510 144.803 1.00 80.45 349 GLU A O 1
ATOM 2350 N N . ILE A 1 350 ? 151.301 113.867 145.291 1.00 65.86 350 ILE A N 1
ATOM 2351 C CA . ILE A 1 350 ? 152.024 114.632 146.295 1.00 67.24 350 ILE A CA 1
ATOM 2352 C C . ILE A 1 350 ? 151.408 114.446 147.680 1.00 69.11 350 ILE A C 1
ATOM 2353 O O . ILE A 1 350 ? 151.639 115.258 148.572 1.00 72.98 350 ILE A O 1
ATOM 2358 N N . GLU A 1 351 ? 150.630 113.377 147.870 1.00 65.23 351 GLU A N 1
ATOM 2359 C CA . GLU A 1 351 ? 149.913 113.191 149.129 1.00 66.91 351 GLU A CA 1
ATOM 2360 C C . GLU A 1 351 ? 150.885 113.020 150.290 1.00 67.66 351 GLU A C 1
ATOM 2361 O O . GLU A 1 351 ? 150.643 113.529 151.391 1.00 70.37 351 GLU A O 1
ATOM 2367 N N . SER A 1 352 ? 151.989 112.305 150.067 1.00 65.84 352 SER A N 1
ATOM 2368 C CA . SER A 1 352 ? 152.968 112.111 151.133 1.00 64.96 352 SER A CA 1
ATOM 2369 C C . SER A 1 352 ? 153.610 113.430 151.552 1.00 66.03 352 SER A C 1
ATOM 2370 O O . SER A 1 352 ? 153.784 113.688 152.749 1.00 69.30 352 SER A O 1
ATOM 2373 N N . THR A 1 353 ? 153.968 114.277 150.587 1.00 52.96 353 THR A N 1
ATOM 2374 C CA . THR A 1 353 ? 154.658 115.540 150.856 1.00 53.37 353 THR A CA 1
ATOM 2375 C C . THR A 1 353 ? 153.899 116.676 150.177 1.00 58.36 353 THR A C 1
ATOM 2376 O O . THR A 1 353 ? 154.024 116.875 148.964 1.00 63.20 353 THR A O 1
ATOM 2380 N N . VAL A 1 354 ? 153.119 117.422 150.953 1.00 62.50 354 VAL A N 1
ATOM 2381 C CA . VAL A 1 354 ? 152.415 118.603 150.467 1.00 49.35 354 VAL A CA 1
ATOM 2382 C C . VAL A 1 354 ? 153.013 119.813 151.169 1.00 52.23 354 VAL A C 1
ATOM 2383 O O . VAL A 1 354 ? 152.823 119.995 152.376 1.00 66.79 354 VAL A O 1
ATOM 2387 N N . ASN A 1 355 ? 153.726 120.644 150.419 1.00 44.03 355 ASN A N 1
ATOM 2388 C CA . ASN A 1 355 ? 154.300 121.876 150.938 1.00 47.27 355 ASN A CA 1
ATOM 2389 C C . ASN A 1 355 ? 153.613 123.078 150.305 1.00 53.13 355 ASN A C 1
ATOM 2390 O O . ASN A 1 355 ? 152.855 122.956 149.340 1.00 68.42 355 ASN A O 1
ATOM 2395 N N . SER A 1 356 ? 153.883 124.255 150.873 1.00 51.12 356 SER A N 1
ATOM 2396 C CA . SER A 1 356 ? 153.349 125.484 150.297 1.00 55.00 356 SER A CA 1
ATOM 2397 C C . SER A 1 356 ? 153.909 125.720 148.901 1.00 67.64 356 SER A C 1
ATOM 2398 O O . SER A 1 356 ? 153.179 126.129 147.994 1.00 65.69 356 SER A O 1
ATOM 2401 N N . ASN A 1 357 ? 155.206 125.466 148.712 1.00 74.12 357 ASN A N 1
ATOM 2402 C CA . ASN A 1 357 ? 155.804 125.601 147.388 1.00 68.24 357 ASN A CA 1
ATOM 2403 C C . ASN A 1 357 ? 155.216 124.592 146.409 1.00 68.99 357 ASN A C 1
ATOM 2404 O O . ASN A 1 357 ? 154.960 124.922 145.244 1.00 77.95 357 ASN A O 1
ATOM 2409 N N . SER A 1 358 ? 154.998 123.355 146.862 1.00 56.22 358 SER A N 1
ATOM 2410 C CA . SER A 1 358 ? 154.398 122.345 145.995 1.00 57.31 358 SER A CA 1
ATOM 2411 C C . SER A 1 358 ? 152.982 122.735 145.591 1.00 56.45 358 SER A C 1
ATOM 2412 O O . SER A 1 358 ? 152.601 122.595 144.423 1.00 65.25 358 SER A O 1
ATOM 2415 N N . LEU A 1 359 ? 152.188 123.232 146.542 1.00 52.15 359 LEU A N 1
ATOM 2416 C CA . LEU A 1 359 ? 150.830 123.655 146.218 1.00 58.25 359 LEU A CA 1
ATOM 2417 C C . LEU A 1 359 ? 150.820 124.896 145.339 1.00 54.17 359 LEU A C 1
ATOM 2418 O O . LEU A 1 359 ? 149.937 125.042 144.492 1.00 55.84 359 LEU A O 1
ATOM 2423 N N . GLN A 1 360 ? 151.787 125.796 145.520 1.00 62.18 360 GLN A N 1
ATOM 2424 C CA . GLN A 1 360 ? 151.904 126.957 144.644 1.00 61.31 360 GLN A CA 1
ATOM 2425 C C . GLN A 1 360 ? 152.245 126.540 143.218 1.00 67.93 360 GLN A C 1
ATOM 2426 O O . GLN A 1 360 ? 151.687 127.081 142.252 1.00 69.99 360 GLN A O 1
ATOM 2432 N N . LYS A 1 361 ? 153.152 125.571 143.066 1.00 67.84 361 LYS A N 1
ATOM 2433 C CA . LYS A 1 361 ? 153.465 125.054 141.739 1.00 65.09 361 LYS A CA 1
ATOM 2434 C C . LYS A 1 361 ? 152.254 124.364 141.126 1.00 68.28 361 LYS A C 1
ATOM 2435 O O . LYS A 1 361 ? 151.980 124.520 139.930 1.00 73.40 361 LYS A O 1
ATOM 2441 N N . ILE A 1 362 ? 151.520 123.595 141.933 1.00 64.33 362 ILE A N 1
ATOM 2442 C CA . ILE A 1 362 ? 150.315 122.929 141.450 1.00 51.27 362 ILE A CA 1
ATOM 2443 C C . ILE A 1 362 ? 149.273 123.959 141.030 1.00 53.57 362 ILE A C 1
ATOM 2444 O O . ILE A 1 362 ? 148.570 123.775 140.034 1.00 68.44 362 ILE A O 1
ATOM 2449 N N . LYS A 1 363 ? 149.169 125.064 141.772 1.00 56.80 363 LYS A N 1
ATOM 2450 C CA . LYS A 1 363 ? 148.227 126.124 141.424 1.00 61.49 363 LYS A CA 1
ATOM 2451 C C . LYS A 1 363 ? 148.612 126.808 140.117 1.00 65.87 363 LYS A C 1
ATOM 2452 O O . LYS A 1 363 ? 147.747 127.087 139.280 1.00 67.09 363 LYS A O 1
ATOM 2458 N N . ILE A 1 364 ? 149.904 127.090 139.925 1.00 68.86 364 ILE A N 1
ATOM 2459 C CA . ILE A 1 364 ? 150.355 127.699 138.673 1.00 63.44 364 ILE A CA 1
ATOM 2460 C C . ILE A 1 364 ? 150.093 126.759 137.502 1.00 63.29 364 ILE A C 1
ATOM 2461 O O . ILE A 1 364 ? 149.583 127.167 136.448 1.00 74.04 364 ILE A O 1
ATOM 2466 N N . GLU A 1 365 ? 150.435 125.482 137.675 1.00 68.40 365 GLU A N 1
ATOM 2467 C CA . GLU A 1 365 ? 150.199 124.491 136.630 1.00 71.60 365 GLU A CA 1
ATOM 2468 C C . GLU A 1 365 ? 148.710 124.377 136.328 1.00 72.50 365 GLU A C 1
ATOM 2469 O O . GLU A 1 365 ? 148.305 124.341 135.158 1.00 76.54 365 GLU A O 1
ATOM 2475 N N . GLU A 1 366 ? 147.879 124.392 137.373 1.00 62.46 366 GLU A N 1
ATOM 2476 C CA . GLU A 1 366 ? 146.432 124.345 137.211 1.00 63.16 366 GLU A CA 1
ATOM 2477 C C . GLU A 1 366 ? 145.920 125.535 136.418 1.00 66.99 366 GLU A C 1
ATOM 2478 O O . GLU A 1 366 ? 145.116 125.371 135.499 1.00 70.55 366 GLU A O 1
ATOM 2484 N N . ALA A 1 367 ? 146.363 126.743 136.772 1.00 59.25 367 ALA A N 1
ATOM 2485 C CA . ALA A 1 367 ? 145.864 127.946 136.114 1.00 56.03 367 ALA A CA 1
ATOM 2486 C C . ALA A 1 367 ? 146.275 127.987 134.649 1.00 57.78 367 ALA A C 1
ATOM 2487 O O . ALA A 1 367 ? 145.461 128.323 133.775 1.00 65.68 367 ALA A O 1
ATOM 2489 N N . PHE A 1 368 ? 147.532 127.645 134.360 1.00 60.72 368 PHE A N 1
ATOM 2490 C CA . PHE A 1 368 ? 147.973 127.600 132.971 1.00 61.44 368 PHE A CA 1
ATOM 2491 C C . PHE A 1 368 ? 147.198 126.543 132.194 1.00 64.12 368 PHE A C 1
ATOM 2492 O O . PHE A 1 368 ? 146.793 126.772 131.046 1.00 70.26 368 PHE A O 1
ATOM 2500 N N . ALA A 1 369 ? 146.960 125.384 132.817 1.00 63.27 369 ALA A N 1
ATOM 2501 C CA . ALA A 1 369 ? 146.197 124.328 132.164 1.00 62.42 369 ALA A CA 1
ATOM 2502 C C . ALA A 1 369 ? 144.767 124.768 131.893 1.00 62.06 369 ALA A C 1
ATOM 2503 O O . ALA A 1 369 ? 144.193 124.425 130.858 1.00 67.38 369 ALA A O 1
ATOM 2505 N N . LEU A 1 370 ? 144.171 125.518 132.818 1.00 62.43 370 LEU A N 1
ATOM 2506 C CA . LEU A 1 370 ? 142.799 125.976 132.628 1.00 56.34 370 LEU A CA 1
ATOM 2507 C C . LEU A 1 370 ? 142.709 127.011 131.514 1.00 61.85 370 LEU A C 1
ATOM 2508 O O . LEU A 1 370 ? 141.767 126.987 130.711 1.00 67.83 370 LEU A O 1
ATOM 2513 N N . LYS A 1 371 ? 143.682 127.924 131.440 1.00 61.97 371 LYS A N 1
ATOM 2514 C CA . LYS A 1 371 ? 143.702 128.868 130.325 1.00 60.23 371 LYS A CA 1
ATOM 2515 C C . LYS A 1 371 ? 143.881 128.144 128.996 1.00 64.30 371 LYS A C 1
ATOM 2516 O O . LYS A 1 371 ? 143.219 128.476 128.003 1.00 70.34 371 LYS A O 1
ATOM 2522 N N . PHE A 1 372 ? 144.763 127.142 128.960 1.00 54.82 372 PHE A N 1
ATOM 2523 C CA . PHE A 1 372 ? 144.945 126.365 127.739 1.00 55.73 372 PHE A CA 1
ATOM 2524 C C . PHE A 1 372 ? 143.695 125.566 127.394 1.00 60.88 372 PHE A C 1
ATOM 2525 O O . PHE A 1 372 ? 143.384 125.384 126.212 1.00 70.36 372 PHE A O 1
ATOM 2533 N N . ILE A 1 373 ? 142.978 125.076 128.406 1.00 56.42 373 ILE A N 1
ATOM 2534 C CA . ILE A 1 373 ? 141.733 124.354 128.171 1.00 54.11 373 ILE A CA 1
ATOM 2535 C C . ILE A 1 373 ? 140.692 125.283 127.568 1.00 58.75 373 ILE A C 1
ATOM 2536 O O . ILE A 1 373 ? 139.972 124.908 126.638 1.00 62.23 373 ILE A O 1
ATOM 2541 N N . ASN A 1 374 ? 140.601 126.513 128.078 1.00 59.19 374 ASN A N 1
ATOM 2542 C CA . ASN A 1 374 ? 139.699 127.490 127.476 1.00 59.77 374 ASN A CA 1
ATOM 2543 C C . ASN A 1 374 ? 140.093 127.787 126.033 1.00 66.90 374 ASN A C 1
ATOM 2544 O O . ASN A 1 374 ? 139.229 127.884 125.151 1.00 74.66 374 ASN A O 1
ATOM 2549 N N . ALA A 1 375 ? 141.394 127.929 125.773 1.00 64.53 375 ALA A N 1
ATOM 255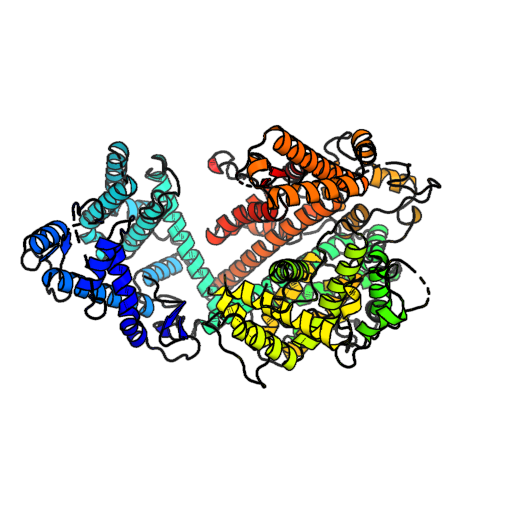0 C CA . ALA A 1 375 ? 141.850 128.213 124.415 1.00 70.13 375 ALA A CA 1
ATOM 2551 C C . ALA A 1 375 ? 141.498 127.075 123.462 1.00 74.03 375 ALA A C 1
ATOM 2552 O O . ALA A 1 375 ? 140.961 127.304 122.371 1.00 77.00 375 ALA A O 1
ATOM 2554 N N . CYS A 1 376 ? 141.774 125.833 123.861 1.00 72.01 376 CYS A N 1
ATOM 2555 C CA . CYS A 1 376 ? 141.473 124.714 122.977 1.00 66.94 376 CYS A CA 1
ATOM 2556 C C . CYS A 1 376 ? 139.978 124.435 122.896 1.00 71.56 376 CYS A C 1
ATOM 2557 O O . CYS A 1 376 ? 139.521 123.886 121.891 1.00 75.73 376 CYS A O 1
ATOM 2560 N N . LEU A 1 377 ? 139.200 124.828 123.908 1.00 74.39 377 LEU A N 1
ATOM 2561 C CA . LEU A 1 377 ? 137.748 124.759 123.794 1.00 70.89 377 LEU A CA 1
ATOM 2562 C C . LEU A 1 377 ? 137.234 125.767 122.775 1.00 75.01 377 LEU A C 1
ATOM 2563 O O . LEU A 1 377 ? 136.316 125.467 122.005 1.00 83.24 377 LEU A O 1
ATOM 2568 N N . PHE A 1 378 ? 137.817 126.968 122.755 1.00 73.29 378 PHE A N 1
ATOM 2569 C CA . PHE A 1 378 ? 137.484 127.932 121.710 1.00 72.35 378 PHE A CA 1
ATOM 2570 C C . PHE A 1 378 ? 137.877 127.396 120.337 1.00 72.25 378 PHE A C 1
ATOM 2571 O O . PHE A 1 378 ? 137.143 127.571 119.356 1.00 75.60 378 PHE A O 1
ATOM 2579 N N . ALA A 1 379 ? 139.036 126.739 120.251 1.00 62.15 379 ALA A N 1
ATOM 2580 C CA . ALA A 1 379 ? 139.455 126.136 118.988 1.00 61.27 379 ALA A CA 1
ATOM 2581 C C . ALA A 1 379 ? 138.486 125.044 118.545 1.00 66.06 379 ALA A C 1
ATOM 2582 O O . ALA A 1 379 ? 138.150 124.944 117.360 1.00 75.62 379 ALA A O 1
ATOM 2584 N N . SER A 1 380 ? 138.031 124.213 119.486 1.00 66.34 380 SER A N 1
ATOM 2585 C CA . SER A 1 380 ? 137.056 123.176 119.164 1.00 72.20 380 SER A CA 1
ATOM 2586 C C . SER A 1 380 ? 135.726 123.782 118.735 1.00 78.07 380 SER A C 1
ATOM 2587 O O . SER A 1 380 ? 135.066 123.262 117.831 1.00 78.65 380 SER A O 1
ATOM 2590 N N . ASN A 1 381 ? 135.313 124.875 119.379 1.00 66.22 381 ASN A N 1
ATOM 2591 C CA . ASN A 1 381 ? 134.096 125.567 118.966 1.00 54.59 381 ASN A CA 1
ATOM 2592 C C . ASN A 1 381 ? 134.226 126.110 117.550 1.00 65.66 381 ASN A C 1
ATOM 2593 O O . ASN A 1 381 ? 133.285 126.022 116.752 1.00 78.71 381 ASN A O 1
ATOM 2598 N N . ASN A 1 382 ? 135.383 126.687 117.224 1.00 66.14 382 ASN A N 1
ATOM 2599 C CA . ASN A 1 382 ? 135.598 127.197 115.874 1.00 62.65 382 ASN A CA 1
ATOM 2600 C C . ASN A 1 382 ? 135.606 126.065 114.854 1.00 65.02 382 ASN A C 1
ATOM 2601 O O . ASN A 1 382 ? 135.042 126.199 113.762 1.00 75.32 382 ASN A O 1
ATOM 2606 N N . LEU A 1 383 ? 136.229 124.937 115.201 1.00 61.06 383 LEU A N 1
ATOM 2607 C CA . LEU A 1 383 ? 136.216 123.776 114.316 1.00 64.79 383 LEU A CA 1
ATOM 2608 C C . LEU A 1 383 ? 134.799 123.248 114.125 1.00 69.49 383 LEU A C 1
ATOM 2609 O O . LEU A 1 383 ? 134.430 122.817 113.027 1.00 74.92 383 LEU A O 1
ATOM 2614 N N . ARG A 1 384 ? 133.995 123.267 115.189 1.00 72.13 384 ARG A N 1
ATOM 2615 C CA . ARG A 1 384 ? 132.599 122.859 115.087 1.00 76.51 384 ARG A CA 1
ATOM 2616 C C . ARG A 1 384 ? 131.825 123.786 114.158 1.00 75.42 384 ARG A C 1
ATOM 2617 O O . ARG A 1 384 ? 131.101 123.326 113.270 1.00 76.82 384 ARG A O 1
ATOM 2625 N N . ASN A 1 385 ? 131.988 125.099 114.336 1.00 67.84 385 ASN A N 1
ATOM 2626 C CA . ASN A 1 385 ? 131.329 126.054 113.449 1.00 66.10 385 ASN A CA 1
ATOM 2627 C C . ASN A 1 385 ? 131.793 125.887 112.009 1.00 71.59 385 ASN A C 1
ATOM 2628 O O . ASN A 1 385 ? 131.030 126.156 111.074 1.00 76.42 385 ASN A O 1
ATOM 2633 N N . MET A 1 386 ? 133.038 125.453 111.813 1.00 71.30 386 MET A N 1
ATOM 2634 C CA . MET A 1 386 ? 133.559 125.239 110.468 1.00 70.87 386 MET A CA 1
ATOM 2635 C C . MET A 1 386 ? 132.989 123.977 109.828 1.00 73.07 386 MET A C 1
ATOM 2636 O O . MET A 1 386 ? 132.636 123.986 108.644 1.00 77.64 386 MET A O 1
ATOM 2641 N N . VAL A 1 387 ? 132.890 122.888 110.590 1.00 67.37 387 VAL A N 1
ATOM 2642 C CA . VAL A 1 387 ? 132.565 121.584 110.019 1.00 71.45 387 VAL A CA 1
ATOM 2643 C C . VAL A 1 387 ? 131.107 121.220 110.265 1.00 77.22 387 VAL A C 1
ATOM 2644 O O . VAL A 1 387 ? 130.319 121.090 109.321 1.00 82.58 387 VAL A O 1
ATOM 2648 N N . TYR A 1 388 ? 130.737 121.056 111.532 1.00 77.80 388 TYR A N 1
ATOM 2649 C CA . TYR A 1 388 ? 129.404 120.589 111.912 1.00 81.14 388 TYR A CA 1
ATOM 2650 C C . TYR A 1 388 ? 128.717 121.657 112.748 1.00 79.62 388 TYR A C 1
ATOM 2651 O O . TYR A 1 388 ? 128.992 121.776 113.955 1.00 80.18 388 TYR A O 1
ATOM 2660 N N . PRO A 1 389 ? 127.814 122.448 112.162 1.00 69.77 389 PRO A N 1
ATOM 2661 C CA . PRO A 1 389 ? 127.178 123.531 112.933 1.00 68.73 389 PRO A CA 1
ATOM 2662 C C . PRO A 1 389 ? 126.456 123.051 114.179 1.00 71.00 389 PRO A C 1
ATOM 2663 O O . PRO A 1 389 ? 126.458 123.761 115.191 1.00 73.12 389 PRO A O 1
ATOM 2667 N N . VAL A 1 390 ? 125.850 121.867 114.146 1.00 85.09 390 VAL A N 1
ATOM 2668 C CA . VAL A 1 390 ? 125.149 121.302 115.293 1.00 83.17 390 VAL A CA 1
ATOM 2669 C C . VAL A 1 390 ? 125.915 120.070 115.758 1.00 83.30 390 VAL A C 1
ATOM 2670 O O . VAL A 1 390 ? 126.134 119.133 114.981 1.00 81.80 390 VAL A O 1
ATOM 2674 N N . CYS A 1 391 ? 126.322 120.073 117.023 1.00 75.99 391 CYS A N 1
ATOM 2675 C CA . CYS A 1 391 ? 127.085 118.974 117.603 1.00 72.53 391 CYS A CA 1
ATOM 2676 C C . CYS A 1 391 ? 126.975 119.069 119.122 1.00 68.63 391 CYS A C 1
ATOM 2677 O O . CYS A 1 391 ? 126.206 119.875 119.656 1.00 68.61 391 CYS A O 1
ATOM 2680 N N . LYS A 1 392 ? 127.749 118.243 119.818 1.00 79.62 392 LYS A N 1
ATOM 2681 C CA . LYS A 1 392 ? 127.728 118.219 121.276 1.00 81.02 392 LYS A CA 1
ATOM 2682 C C . LYS A 1 392 ? 129.099 117.863 121.841 1.00 78.35 392 LYS A C 1
ATOM 2683 O O . LYS A 1 392 ? 129.930 117.268 121.154 1.00 77.19 392 LYS A O 1
ATOM 2689 N N . SER A 1 404 ? 129.794 111.884 112.618 1.00 65.07 404 SER A N 1
ATOM 2690 C CA . SER A 1 404 ? 130.122 113.203 113.147 1.00 66.43 404 SER A CA 1
ATOM 2691 C C . SER A 1 404 ? 130.656 114.116 112.048 1.00 63.17 404 SER A C 1
ATOM 2692 O O . SER A 1 404 ? 130.569 115.340 112.148 1.00 60.39 404 SER A O 1
ATOM 2695 N N . PHE A 1 405 ? 131.209 113.510 110.997 1.00 71.81 405 PHE A N 1
ATOM 2696 C CA . PHE A 1 405 ? 131.771 114.249 109.877 1.00 80.55 405 PHE A CA 1
ATOM 2697 C C . PHE A 1 405 ? 130.962 114.097 108.595 1.00 81.96 405 PHE A C 1
ATOM 2698 O O . PHE A 1 405 ? 131.206 114.838 107.636 1.00 79.42 405 PHE A O 1
ATOM 2706 N N . LYS A 1 406 ? 130.003 113.167 108.555 1.00 83.77 406 LYS A N 1
ATOM 2707 C CA . LYS A 1 406 ? 129.223 112.954 107.339 1.00 82.89 406 LYS A CA 1
ATOM 2708 C C . LYS A 1 406 ? 128.420 114.195 106.965 1.00 82.24 406 LYS A C 1
ATOM 2709 O O . LYS A 1 406 ? 128.365 114.576 105.790 1.00 78.16 406 LYS A O 1
ATOM 2715 N N . GLU A 1 407 ? 127.792 114.838 107.946 1.00 81.99 407 GLU A N 1
ATOM 2716 C CA . GLU A 1 407 ? 127.018 116.053 107.696 1.00 77.83 407 GLU A CA 1
ATOM 2717 C C . GLU A 1 407 ? 127.968 117.242 107.742 1.00 76.38 407 GLU A C 1
ATOM 2718 O O . GLU A 1 407 ? 128.304 117.747 108.816 1.00 76.50 407 GLU A O 1
ATOM 2724 N N . ILE A 1 408 ? 128.415 117.686 106.570 1.00 77.32 408 ILE A N 1
ATOM 2725 C CA . ILE A 1 408 ? 129.351 118.798 106.448 1.00 74.42 408 ILE A CA 1
ATOM 2726 C C . ILE A 1 408 ? 128.835 119.736 105.365 1.00 73.88 408 ILE A C 1
ATOM 2727 O O . ILE A 1 408 ? 128.568 119.301 104.238 1.00 77.60 408 ILE A O 1
ATOM 2732 N N . LYS A 1 409 ? 128.692 121.015 105.704 1.00 81.91 409 LYS A N 1
ATOM 2733 C CA . LYS A 1 409 ? 128.299 122.031 104.733 1.00 87.43 409 LYS A CA 1
ATOM 2734 C C . LYS A 1 409 ? 129.544 122.488 103.983 1.00 91.86 409 LYS A C 1
ATOM 2735 O O . LYS A 1 409 ? 130.378 123.218 104.532 1.00 93.35 409 LYS A O 1
ATOM 2741 N N . HIS A 1 410 ? 129.668 122.061 102.724 1.00 83.25 410 HIS A N 1
ATOM 2742 C CA . HIS A 1 410 ? 130.898 122.293 101.972 1.00 77.07 410 HIS A CA 1
ATOM 2743 C C . HIS A 1 410 ? 131.131 123.780 101.730 1.00 74.45 410 HIS A C 1
ATOM 2744 O O . HIS A 1 410 ? 132.228 124.294 101.972 1.00 76.56 410 HIS A O 1
ATOM 2751 N N . LYS A 1 411 ? 130.106 124.487 101.245 1.00 74.76 411 LYS A N 1
ATOM 2752 C CA . LYS A 1 411 ? 130.267 125.905 100.939 1.00 78.19 411 LYS A CA 1
ATOM 2753 C C . LYS A 1 411 ? 130.541 126.721 102.197 1.00 81.57 411 LYS A C 1
ATOM 2754 O O . LYS A 1 411 ? 131.402 127.610 102.192 1.00 84.51 411 LYS A O 1
ATOM 2760 N N . LYS A 1 412 ? 129.815 126.437 103.281 1.00 79.79 412 LYS A N 1
ATOM 2761 C CA . LYS A 1 412 ? 130.030 127.170 104.525 1.00 76.07 412 LYS A CA 1
ATOM 2762 C C . LYS A 1 412 ? 131.425 126.916 105.079 1.00 76.84 412 LYS A C 1
ATOM 2763 O O . LYS A 1 412 ? 132.091 127.844 105.553 1.00 81.82 412 LYS A O 1
ATOM 2769 N N . PHE A 1 413 ? 131.885 125.663 105.030 1.00 65.74 413 PHE A N 1
ATOM 2770 C CA . PHE A 1 413 ? 133.234 125.357 105.492 1.00 65.21 413 PHE A CA 1
ATOM 2771 C C . PHE A 1 413 ? 134.278 126.058 104.629 1.00 68.20 413 PHE A C 1
ATOM 2772 O O . PHE A 1 413 ? 135.264 126.589 105.149 1.00 71.92 413 PHE A O 1
ATOM 2780 N N . ILE A 1 414 ? 134.075 126.080 103.310 1.00 64.10 414 ILE A N 1
ATOM 2781 C CA . ILE A 1 414 ? 135.022 126.758 102.427 1.00 60.77 414 ILE A CA 1
ATOM 2782 C C . ILE A 1 414 ? 135.092 128.241 102.767 1.00 64.00 414 ILE A C 1
ATOM 2783 O O . ILE A 1 414 ? 136.180 128.820 102.887 1.00 68.43 414 ILE A O 1
ATOM 2788 N N . ARG A 1 415 ? 133.930 128.874 102.945 1.00 57.66 415 ARG A N 1
ATOM 2789 C CA . ARG A 1 415 ? 133.906 130.301 103.247 1.00 60.08 415 ARG A CA 1
ATOM 2790 C C . ARG A 1 415 ? 134.554 130.595 104.595 1.00 57.83 415 ARG A C 1
ATOM 2791 O O . ARG A 1 415 ? 135.330 131.550 104.726 1.00 63.07 415 ARG A O 1
ATOM 2799 N N . GLN A 1 416 ? 134.254 129.779 105.610 1.00 58.72 416 GLN A N 1
ATOM 2800 C CA . GLN A 1 416 ? 134.820 130.010 106.935 1.00 59.69 416 GLN A CA 1
ATOM 2801 C C . GLN A 1 416 ? 136.327 129.785 106.945 1.00 66.80 416 GLN A C 1
ATOM 2802 O O . GLN A 1 416 ? 137.068 130.545 107.578 1.00 65.20 416 GLN A O 1
ATOM 2808 N N . TRP A 1 417 ? 136.802 128.748 106.248 1.00 65.25 417 TRP A N 1
ATOM 2809 C CA . TRP A 1 417 ? 138.238 128.514 106.151 1.00 60.22 417 TRP A CA 1
ATOM 2810 C C . TRP A 1 417 ? 138.933 129.652 105.417 1.00 59.33 417 TRP A C 1
ATOM 2811 O O . TRP A 1 417 ? 140.036 130.059 105.800 1.00 68.09 417 TRP A O 1
ATOM 2822 N N . SER A 1 418 ? 138.315 130.168 104.352 1.00 57.78 418 SER A N 1
ATOM 2823 C CA . SER A 1 418 ? 138.894 131.312 103.658 1.00 61.79 418 SER A CA 1
ATOM 2824 C C . SER A 1 418 ? 138.977 132.522 104.578 1.00 61.00 418 SER A C 1
ATOM 2825 O O . SER A 1 418 ? 140.019 133.184 104.652 1.00 65.18 418 SER A O 1
ATOM 2828 N N . GLN A 1 419 ? 137.900 132.800 105.316 1.00 67.02 419 GLN A N 1
ATOM 2829 C CA . GLN A 1 419 ? 137.894 133.942 106.225 1.00 71.55 419 GLN A CA 1
ATOM 2830 C C . GLN A 1 419 ? 138.941 133.782 107.322 1.00 68.19 419 GLN A C 1
ATOM 2831 O O . GLN A 1 419 ? 139.572 134.761 107.737 1.00 71.18 419 GLN A O 1
ATOM 2837 N N . PHE A 1 420 ? 139.138 132.554 107.805 1.00 59.02 420 PHE A N 1
ATOM 2838 C CA . PHE A 1 420 ? 140.103 132.318 108.874 1.00 61.72 420 PHE A CA 1
ATOM 2839 C C . PHE A 1 420 ? 141.534 132.436 108.363 1.00 69.67 420 PHE A C 1
ATOM 2840 O O . PHE A 1 420 ? 142.314 133.268 108.842 1.00 72.64 420 PHE A O 1
ATOM 2848 N N . PHE A 1 421 ? 141.896 131.608 107.387 1.00 64.36 421 PHE A N 1
ATOM 2849 C CA . PHE A 1 421 ? 143.280 131.441 106.965 1.00 58.30 421 PHE A CA 1
ATOM 2850 C C . PHE A 1 421 ? 143.704 132.417 105.876 1.00 62.67 421 PHE A C 1
ATOM 2851 O O . PHE A 1 421 ? 144.850 132.343 105.421 1.00 67.57 421 PHE A O 1
ATOM 2859 N N . SER A 1 422 ? 142.818 133.317 105.440 1.00 68.37 422 SER A N 1
ATOM 2860 C CA . SER A 1 422 ? 143.096 134.261 104.358 1.00 72.25 422 SER A CA 1
ATOM 2861 C C . SER A 1 422 ? 143.495 133.556 103.065 1.00 71.41 422 SER A C 1
ATOM 2862 O O . SER A 1 422 ? 144.171 134.143 102.214 1.00 79.81 422 SER A O 1
ATOM 2865 N N . GLN A 1 423 ? 143.085 132.299 102.904 1.00 50.65 423 GLN A N 1
ATOM 2866 C CA . GLN A 1 423 ? 143.418 131.521 101.720 1.00 56.41 423 GLN A CA 1
ATOM 2867 C C . GLN A 1 423 ? 142.325 130.488 101.490 1.00 61.36 423 GLN A C 1
ATOM 2868 O O . GLN A 1 423 ? 141.600 130.107 102.413 1.00 62.71 423 GLN A O 1
ATOM 2874 N N . GLU A 1 424 ? 142.220 130.031 100.247 1.00 65.93 424 GLU A N 1
ATOM 2875 C CA . GLU A 1 424 ? 141.153 129.136 99.822 1.00 66.23 424 GLU A CA 1
ATOM 2876 C C . GLU A 1 424 ? 141.698 127.738 99.560 1.00 65.49 424 GLU A C 1
ATOM 2877 O O . GLU A 1 424 ? 142.767 127.578 98.962 1.00 67.16 424 GLU A O 1
ATOM 2883 N N . ILE A 1 425 ? 140.961 126.730 100.020 1.00 63.14 425 ILE A N 1
ATOM 2884 C CA . ILE A 1 425 ? 141.289 125.335 99.767 1.00 66.40 425 ILE A CA 1
ATOM 2885 C C . ILE A 1 425 ? 140.264 124.758 98.800 1.00 64.72 425 ILE A C 1
ATOM 2886 O O . ILE A 1 425 ? 139.156 125.278 98.636 1.00 68.07 425 ILE A O 1
ATOM 2891 N N . THR A 1 426 ? 140.648 123.666 98.146 1.00 65.21 426 THR A N 1
ATOM 2892 C CA . THR A 1 426 ? 139.766 122.996 97.204 1.00 68.26 426 THR A CA 1
ATOM 2893 C C . THR A 1 426 ? 138.795 122.072 97.937 1.00 68.00 426 THR A C 1
ATOM 2894 O O . THR A 1 426 ? 138.898 121.845 99.146 1.00 68.64 426 THR A O 1
ATOM 2898 N N . VAL A 1 427 ? 137.834 121.537 97.181 1.00 74.45 427 VAL A N 1
ATOM 2899 C CA . VAL A 1 427 ? 136.849 120.630 97.762 1.00 73.90 427 VAL A CA 1
ATOM 2900 C C . VAL A 1 427 ? 137.505 119.321 98.182 1.00 71.25 427 VAL A C 1
ATOM 2901 O O . VAL A 1 427 ? 137.139 118.728 99.203 1.00 72.25 427 VAL A O 1
ATOM 2905 N N . ASP A 1 428 ? 138.480 118.845 97.403 1.00 74.03 428 ASP A N 1
ATOM 2906 C CA . ASP A 1 428 ? 139.180 117.614 97.750 1.00 74.42 428 ASP A CA 1
ATOM 2907 C C . ASP A 1 428 ? 140.017 117.759 99.013 1.00 77.46 428 ASP A C 1
ATOM 2908 O O . ASP A 1 428 ? 140.362 116.748 99.634 1.00 81.09 428 ASP A O 1
ATOM 2913 N N . ASP A 1 429 ? 140.349 118.986 99.403 1.00 78.96 429 ASP A N 1
ATOM 2914 C CA . ASP A 1 429 ? 141.167 119.242 100.579 1.00 77.22 429 ASP A CA 1
ATOM 2915 C C . ASP A 1 429 ? 140.342 119.528 101.826 1.00 77.61 429 ASP A C 1
ATOM 2916 O O . ASP A 1 429 ? 140.921 119.773 102.889 1.00 78.30 429 ASP A O 1
ATOM 2921 N N . ILE A 1 430 ? 139.011 119.504 101.725 1.00 80.10 430 ILE A N 1
ATOM 2922 C CA . ILE A 1 430 ? 138.176 119.907 102.852 1.00 74.57 430 ILE A CA 1
ATOM 2923 C C . ILE A 1 430 ? 138.236 118.873 103.974 1.00 70.95 430 ILE A C 1
ATOM 2924 O O . ILE A 1 430 ? 138.312 119.228 105.158 1.00 75.03 430 ILE A O 1
ATOM 2929 N N . GLU A 1 431 ? 138.231 117.581 103.627 1.00 72.49 431 GLU A N 1
ATOM 2930 C CA . GLU A 1 431 ? 138.316 116.542 104.648 1.00 78.08 431 GLU A CA 1
ATOM 2931 C C . GLU A 1 431 ? 139.665 116.575 105.350 1.00 79.10 431 GLU A C 1
ATOM 2932 O O . GLU A 1 431 ? 139.737 116.483 106.582 1.00 82.63 431 GLU A O 1
ATOM 2938 N N . LEU A 1 432 ? 140.745 116.708 104.576 1.00 59.33 432 LEU A N 1
ATOM 2939 C CA . LEU A 1 432 ? 142.075 116.800 105.165 1.00 53.45 432 LEU A CA 1
ATOM 2940 C C . LEU A 1 432 ? 142.178 118.024 106.063 1.00 56.20 432 LEU A C 1
ATOM 2941 O O . LEU A 1 432 ? 142.728 117.944 107.165 1.00 58.71 432 LEU A O 1
ATOM 2946 N N . ALA A 1 433 ? 141.635 119.160 105.618 1.00 70.77 433 ALA A N 1
ATOM 2947 C CA . ALA A 1 433 ? 141.685 120.375 106.424 1.00 69.36 433 ALA A CA 1
ATOM 2948 C C . ALA A 1 433 ? 140.952 120.189 107.748 1.00 62.78 433 ALA A C 1
ATOM 2949 O O . ALA A 1 433 ? 141.497 120.482 108.820 1.00 63.07 433 ALA A O 1
ATOM 2951 N N . SER A 1 434 ? 139.719 119.678 107.692 1.00 57.74 434 SER A N 1
ATOM 2952 C CA . SER A 1 434 ? 138.939 119.488 108.912 1.00 58.88 434 SER A CA 1
ATOM 2953 C C . SER A 1 434 ? 139.618 118.511 109.863 1.00 65.59 434 SER A C 1
ATOM 2954 O O . SER A 1 434 ? 139.703 118.762 111.073 1.00 75.66 434 SER A O 1
ATOM 2957 N N . TRP A 1 435 ? 140.117 117.393 109.338 1.00 68.16 435 TRP A N 1
ATOM 2958 C CA . TRP A 1 435 ? 140.645 116.367 110.225 1.00 70.09 435 TRP A CA 1
ATOM 2959 C C . TRP A 1 435 ? 142.022 116.740 110.763 1.00 64.03 435 TRP A C 1
ATOM 2960 O O . TRP A 1 435 ? 142.359 116.372 111.892 1.00 64.46 435 TRP A O 1
ATOM 2971 N N . GLY A 1 436 ? 142.814 117.497 109.999 1.00 56.99 436 GLY A N 1
ATOM 2972 C CA . GLY A 1 436 ? 144.031 118.066 110.551 1.00 57.44 436 GLY A CA 1
ATOM 2973 C C . GLY A 1 436 ? 143.750 119.108 111.614 1.00 68.70 436 GLY A C 1
ATOM 2974 O O . GLY A 1 436 ? 144.488 119.221 112.596 1.00 70.34 436 GLY A O 1
ATOM 2975 N N . LEU A 1 437 ? 142.677 119.883 111.438 1.00 66.97 437 LEU A N 1
ATOM 2976 C CA . LEU A 1 437 ? 142.253 120.786 112.500 1.00 64.19 437 LEU A CA 1
ATOM 2977 C C . LEU A 1 437 ? 141.919 120.011 113.768 1.00 62.37 437 LEU A C 1
ATOM 2978 O O . LEU A 1 437 ? 142.320 120.401 114.873 1.00 62.87 437 LEU A O 1
ATOM 2983 N N . ARG A 1 438 ? 141.187 118.904 113.623 1.00 57.49 438 ARG A N 1
ATOM 2984 C CA . ARG A 1 438 ? 140.856 118.086 114.786 1.00 55.90 438 ARG A CA 1
ATOM 2985 C C . ARG A 1 438 ? 142.118 117.516 115.427 1.00 64.94 438 ARG A C 1
ATOM 2986 O O . ARG A 1 438 ? 142.241 117.486 116.656 1.00 69.03 438 ARG A O 1
ATOM 2994 N N . GLY A 1 439 ? 143.061 117.045 114.610 1.00 69.14 439 GLY A N 1
ATOM 2995 C CA . GLY A 1 439 ? 144.315 116.518 115.126 1.00 67.96 439 GLY A CA 1
ATOM 2996 C C . GLY A 1 439 ? 145.240 117.562 115.713 1.00 67.09 439 GLY A C 1
ATOM 2997 O O . GLY A 1 439 ? 146.184 117.201 116.424 1.00 63.26 439 GLY A O 1
ATOM 2998 N N . ALA A 1 440 ? 145.012 118.837 115.408 1.00 65.84 440 ALA A N 1
ATOM 2999 C CA . ALA A 1 440 ? 145.756 119.918 116.040 1.00 61.92 440 ALA A CA 1
ATOM 3000 C C . ALA A 1 440 ? 145.113 120.365 117.346 1.00 70.63 440 ALA A C 1
ATOM 3001 O O . ALA A 1 440 ? 145.820 120.770 118.276 1.00 78.88 440 ALA A O 1
ATOM 3003 N N . ILE A 1 441 ? 143.783 120.307 117.434 1.00 69.93 441 ILE A N 1
ATOM 3004 C CA . ILE A 1 441 ? 143.105 120.752 118.650 1.00 57.88 441 ILE A CA 1
ATOM 3005 C C . ILE A 1 441 ? 143.037 119.635 119.688 1.00 56.47 441 ILE A C 1
ATOM 3006 O O . ILE A 1 441 ? 143.553 119.775 120.803 1.00 62.31 441 ILE A O 1
ATOM 3011 N N . ALA A 1 442 ? 142.395 118.517 119.340 1.00 70.60 442 ALA A N 1
ATOM 3012 C CA . ALA A 1 442 ? 142.016 117.517 120.338 1.00 71.71 442 ALA A CA 1
ATOM 3013 C C . ALA A 1 442 ? 143.189 116.891 121.087 1.00 71.56 442 ALA A C 1
ATOM 3014 O O . ALA A 1 442 ? 143.090 116.747 122.318 1.00 79.84 442 ALA A O 1
ATOM 3016 N N . PRO A 1 443 ? 144.284 116.458 120.441 1.00 69.24 443 PRO A N 1
ATOM 3017 C CA . PRO A 1 443 ? 145.355 115.798 121.212 1.00 72.72 443 PRO A CA 1
ATOM 3018 C C . PRO A 1 443 ? 145.941 116.660 122.316 1.00 72.36 443 PRO A C 1
ATOM 3019 O O . PRO A 1 443 ? 146.266 116.143 123.391 1.00 75.19 443 PRO A O 1
ATOM 3023 N N . ILE A 1 444 ? 146.081 117.965 122.083 1.00 70.14 444 ILE A N 1
ATOM 3024 C CA . ILE A 1 444 ? 146.591 118.852 123.124 1.00 76.50 444 ILE A CA 1
ATOM 3025 C C . ILE A 1 444 ? 145.613 118.929 124.290 1.00 81.11 444 ILE A C 1
ATOM 3026 O O . ILE A 1 444 ? 146.017 118.884 125.461 1.00 83.38 444 ILE A O 1
ATOM 3031 N N . ARG A 1 445 ? 144.315 119.026 123.992 1.00 76.37 445 ARG A N 1
ATOM 3032 C CA . ARG A 1 445 ? 143.300 118.998 125.041 1.00 75.41 445 ARG A CA 1
ATOM 3033 C C . ARG A 1 445 ? 143.396 117.719 125.859 1.00 77.75 445 ARG A C 1
ATOM 3034 O O . ARG A 1 445 ? 143.360 117.753 127.094 1.00 78.46 445 ARG A O 1
ATOM 3042 N N . ASN A 1 446 ? 143.527 116.576 125.183 1.00 68.69 446 ASN A N 1
ATOM 3043 C CA . ASN A 1 446 ? 143.600 115.300 125.887 1.00 74.53 446 ASN A CA 1
ATOM 3044 C C . ASN A 1 446 ? 144.857 115.213 126.742 1.00 79.31 446 ASN A C 1
ATOM 3045 O O . ASN A 1 446 ? 144.824 114.680 127.858 1.00 83.41 446 ASN A O 1
ATOM 3050 N N . GLU A 1 447 ? 145.978 115.730 126.235 1.00 73.61 447 GLU A N 1
ATOM 3051 C CA . GLU A 1 447 ? 147.231 115.652 126.975 1.00 74.71 447 GLU A CA 1
ATOM 3052 C C . GLU A 1 447 ? 147.233 116.561 128.196 1.00 76.07 447 GLU A C 1
ATOM 3053 O O . GLU A 1 447 ? 147.816 116.203 129.225 1.00 79.64 447 GLU A O 1
ATOM 3059 N N . ILE A 1 448 ? 146.591 117.731 128.117 1.00 73.63 448 ILE A N 1
ATOM 3060 C CA . ILE A 1 448 ? 146.699 118.699 129.206 1.00 74.66 448 ILE A CA 1
ATOM 3061 C C . ILE A 1 448 ? 145.519 118.637 130.173 1.00 75.61 448 ILE A C 1
ATOM 3062 O O . ILE A 1 448 ? 145.641 119.120 131.311 1.00 75.89 448 ILE A O 1
ATOM 3067 N N . ILE A 1 449 ? 144.398 118.024 129.784 1.00 84.00 449 ILE A N 1
ATOM 3068 C CA . ILE A 1 449 ? 143.294 117.863 130.723 1.00 82.65 449 ILE A CA 1
ATOM 3069 C C . ILE A 1 449 ? 143.621 116.834 131.797 1.00 80.78 449 ILE A C 1
ATOM 3070 O O . ILE A 1 449 ? 143.000 116.844 132.868 1.00 83.76 449 ILE A O 1
ATOM 3075 N N . HIS A 1 450 ? 144.586 115.955 131.543 1.00 89.31 450 HIS A N 1
ATOM 3076 C CA . HIS A 1 450 ? 145.053 114.995 132.533 1.00 91.10 450 HIS A CA 1
ATOM 3077 C C . HIS A 1 450 ? 146.201 115.623 133.314 1.00 97.23 450 HIS A C 1
ATOM 3078 O O . HIS A 1 450 ? 147.249 115.940 132.739 1.00 94.70 450 HIS A O 1
ATOM 3085 N N . LEU A 1 451 ? 146.005 115.801 134.618 1.00 86.71 451 LEU A N 1
ATOM 3086 C CA . LEU A 1 451 ? 146.973 116.505 135.453 1.00 77.92 451 LEU A CA 1
ATOM 3087 C C . LEU A 1 451 ? 148.087 115.548 135.857 1.00 75.19 451 LEU A C 1
ATOM 3088 O O . LEU A 1 451 ? 147.863 114.604 136.622 1.00 78.25 451 LEU A O 1
ATOM 3093 N N . LYS A 1 452 ? 149.287 115.799 135.344 1.00 86.18 452 LYS A N 1
ATOM 3094 C CA . LYS A 1 452 ? 150.476 115.018 135.659 1.00 92.64 452 LYS A CA 1
ATOM 3095 C C . LYS A 1 452 ? 151.679 115.796 135.147 1.00 91.71 452 LYS A C 1
ATOM 3096 O O . LYS A 1 452 ? 151.538 116.841 134.506 1.00 90.05 452 LYS A O 1
ATOM 3102 N N . LYS A 1 453 ? 152.868 115.280 135.443 1.00 99.96 453 LYS A N 1
ATOM 3103 C CA . LYS A 1 453 ? 154.106 115.872 134.942 1.00 99.52 453 LYS A CA 1
ATOM 3104 C C . LYS A 1 453 ? 154.400 115.266 133.576 1.00 101.92 453 LYS A C 1
ATOM 3105 O O . LYS A 1 453 ? 155.024 114.208 133.470 1.00 103.28 453 LYS A O 1
ATOM 3111 N N . HIS A 1 454 ? 153.949 115.941 132.522 1.00 98.31 454 HIS A N 1
ATOM 3112 C CA . HIS A 1 454 ? 154.069 115.448 131.158 1.00 98.93 454 HIS A CA 1
ATOM 3113 C C . HIS A 1 454 ? 155.165 116.205 130.422 1.00 96.76 454 HIS A C 1
ATOM 3114 O O . HIS A 1 454 ? 155.385 117.395 130.667 1.00 97.05 454 HIS A O 1
ATOM 3121 N N . SER A 1 455 ? 155.853 115.504 129.523 1.00 88.58 455 SER A N 1
ATOM 3122 C CA . SER A 1 455 ? 156.908 116.119 128.727 1.00 88.90 455 SER A CA 1
ATOM 3123 C C . SER A 1 455 ? 156.307 117.166 127.798 1.00 89.22 455 SER A C 1
ATOM 3124 O O . SER A 1 455 ? 155.510 116.840 126.911 1.00 89.82 455 SER A O 1
ATOM 3127 N N . TRP A 1 456 ? 156.696 118.428 127.994 1.00 84.40 456 TRP A N 1
ATOM 3128 C CA . TRP A 1 456 ? 156.058 119.512 127.257 1.00 81.02 456 TRP A CA 1
ATOM 3129 C C . TRP A 1 456 ? 156.512 119.559 125.804 1.00 81.93 456 TRP A C 1
ATOM 3130 O O . TRP A 1 456 ? 155.753 120.007 124.938 1.00 84.05 456 TRP A O 1
ATOM 3141 N N . LYS A 1 457 ? 157.727 119.094 125.509 1.00 80.20 457 LYS A N 1
ATOM 3142 C CA . LYS A 1 457 ? 158.159 119.011 124.117 1.00 79.40 457 LYS A CA 1
ATOM 3143 C C . LYS A 1 457 ? 157.303 118.018 123.336 1.00 82.18 457 LYS A C 1
ATOM 3144 O O . LYS A 1 457 ? 156.852 118.310 122.221 1.00 83.92 457 LYS A O 1
ATOM 3150 N N . LYS A 1 458 ? 157.066 116.836 123.912 1.00 77.91 458 LYS A N 1
ATOM 3151 C CA . LYS A 1 458 ? 156.176 115.862 123.290 1.00 78.95 458 LYS A CA 1
ATOM 3152 C C . LYS A 1 458 ? 154.719 116.296 123.358 1.00 79.44 458 LYS A C 1
ATOM 3153 O O . LYS A 1 458 ? 153.888 115.767 122.611 1.00 86.78 458 LYS A O 1
ATOM 3159 N N . PHE A 1 459 ? 154.390 117.226 124.253 1.00 68.95 459 PHE A N 1
ATOM 3160 C CA . PHE A 1 459 ? 153.045 117.783 124.305 1.00 65.83 459 PHE A CA 1
ATOM 3161 C C . PHE A 1 459 ? 152.825 118.767 123.158 1.00 68.89 459 PHE A C 1
ATOM 3162 O O . PHE A 1 459 ? 151.751 118.787 122.546 1.00 76.63 459 PHE A O 1
ATOM 3170 N N . PHE A 1 460 ? 153.845 119.561 122.833 1.00 63.64 460 PHE A N 1
ATOM 3171 C CA . PHE A 1 460 ? 153.702 120.651 121.876 1.00 62.03 460 PHE A CA 1
ATOM 3172 C C . PHE A 1 460 ? 154.082 120.285 120.448 1.00 68.16 460 PHE A C 1
ATOM 3173 O O . PHE A 1 460 ? 153.615 120.953 119.519 1.00 71.16 460 PHE A O 1
ATOM 3181 N N . ASN A 1 461 ? 154.920 119.265 120.239 1.00 75.94 461 ASN A N 1
ATOM 3182 C CA . ASN A 1 461 ? 155.359 118.959 118.879 1.00 74.83 461 ASN A CA 1
ATOM 3183 C C . ASN A 1 461 ? 154.183 118.548 117.996 1.00 74.16 461 ASN A C 1
ATOM 3184 O O . ASN A 1 461 ? 153.982 119.114 116.915 1.00 72.89 461 ASN A O 1
ATOM 3189 N N . ASN A 1 462 ? 153.381 117.579 118.457 1.00 70.53 462 ASN A N 1
ATOM 3190 C CA . ASN A 1 462 ? 152.161 117.089 117.817 1.00 70.22 462 ASN A CA 1
ATOM 3191 C C . ASN A 1 462 ? 152.273 117.014 116.295 1.00 69.29 462 ASN A C 1
ATOM 3192 O O . ASN A 1 462 ? 151.578 117.759 115.591 1.00 67.27 462 ASN A O 1
ATOM 3197 N N . PRO A 1 463 ? 153.125 116.153 115.749 1.00 61.33 463 PRO A N 1
ATOM 3198 C CA . PRO A 1 463 ? 153.264 116.050 114.288 1.00 57.90 463 PRO A CA 1
ATOM 3199 C C . PRO A 1 463 ? 152.348 115.033 113.622 1.00 59.06 463 PRO A C 1
ATOM 3200 O O . PRO A 1 463 ? 152.603 114.675 112.468 1.00 56.12 463 PRO A O 1
ATOM 3204 N N . THR A 1 464 ? 151.309 114.557 114.301 1.00 76.22 464 THR A N 1
ATOM 3205 C CA . THR A 1 464 ? 150.462 113.480 113.802 1.00 77.83 464 THR A CA 1
ATOM 3206 C C . THR A 1 464 ? 149.102 114.036 113.400 1.00 73.69 464 THR A C 1
ATOM 3207 O O . THR A 1 464 ? 148.434 114.695 114.204 1.00 81.13 464 THR A O 1
ATOM 3211 N N . PHE A 1 465 ? 148.704 113.777 112.158 1.00 54.44 465 PHE A N 1
ATOM 3212 C CA . PHE A 1 465 ? 147.368 114.085 111.667 1.00 50.88 465 PHE A CA 1
ATOM 3213 C C . PHE A 1 465 ? 146.675 112.785 111.282 1.00 55.73 465 PHE A C 1
ATOM 3214 O O . PHE A 1 465 ? 147.213 111.999 110.495 1.00 63.72 465 PHE A O 1
ATOM 3222 N N . LYS A 1 466 ? 145.488 112.562 111.837 1.00 60.33 466 LYS A N 1
ATOM 3223 C CA . LYS A 1 466 ? 144.783 111.293 111.709 1.00 65.18 466 LYS A CA 1
ATOM 3224 C C . LYS A 1 466 ? 143.770 111.370 110.575 1.00 67.24 466 LYS A C 1
ATOM 3225 O O . LYS A 1 466 ? 143.006 112.336 110.480 1.00 73.40 466 LYS A O 1
ATOM 3231 N N . VAL A 1 467 ? 143.770 110.354 109.717 1.00 70.95 467 VAL A N 1
ATOM 3232 C CA . VAL A 1 467 ? 142.800 110.269 108.630 1.00 62.40 467 VAL A CA 1
ATOM 3233 C C . VAL A 1 467 ? 141.683 109.315 109.030 1.00 68.88 467 VAL A C 1
ATOM 3234 O O . VAL A 1 467 ? 141.512 109.013 110.213 1.00 73.63 467 VAL A O 1
ATOM 3238 N N . ASP A 1 479 ? 135.623 105.691 107.483 1.00 97.52 479 ASP A N 1
ATOM 3239 C CA . ASP A 1 479 ? 135.931 104.400 106.879 1.00 97.59 479 ASP A CA 1
ATOM 3240 C C . ASP A 1 479 ? 137.158 103.771 107.530 1.00 93.04 479 ASP A C 1
ATOM 3241 O O . ASP A 1 479 ? 137.049 102.788 108.262 1.00 90.08 479 ASP A O 1
ATOM 3246 N N . VAL A 1 480 ? 138.329 104.347 107.257 1.00 82.21 480 VAL A N 1
ATOM 3247 C CA . VAL A 1 480 ? 139.587 103.865 107.808 1.00 83.78 480 VAL A CA 1
ATOM 3248 C C . VAL A 1 480 ? 140.359 105.047 108.379 1.00 84.05 480 VAL A C 1
ATOM 3249 O O . VAL A 1 480 ? 140.117 106.206 108.034 1.00 88.78 480 VAL A O 1
ATOM 3253 N N . THR A 1 481 ? 141.289 104.737 109.278 1.00 73.94 481 THR A N 1
ATOM 3254 C CA . THR A 1 481 ? 142.130 105.737 109.924 1.00 74.55 481 THR A CA 1
ATOM 3255 C C . THR A 1 481 ? 143.564 105.563 109.443 1.00 72.90 481 THR A C 1
ATOM 3256 O O . THR A 1 481 ? 144.150 104.487 109.603 1.00 72.48 481 THR A O 1
ATOM 3260 N N . SER A 1 482 ? 144.121 106.618 108.862 1.00 61.44 482 SER A N 1
ATOM 3261 C CA . SER A 1 482 ? 145.506 106.646 108.419 1.00 63.31 482 SER A CA 1
ATOM 3262 C C . SER A 1 482 ? 146.274 107.681 109.236 1.00 69.30 482 SER A C 1
ATOM 3263 O O . SER A 1 482 ? 145.745 108.282 110.175 1.00 79.76 482 SER A O 1
ATOM 3266 N N . GLU A 1 483 ? 147.538 107.884 108.871 1.00 60.15 483 GLU A N 1
ATOM 3267 C CA . GLU A 1 483 ? 148.428 108.774 109.611 1.00 62.41 483 GLU A CA 1
ATOM 3268 C C . GLU A 1 483 ? 149.331 109.467 108.601 1.00 63.94 483 GLU A C 1
ATOM 3269 O O . GLU A 1 483 ? 150.184 108.822 107.983 1.00 71.79 483 GLU A O 1
ATOM 3275 N N . PHE A 1 484 ? 149.143 110.771 108.435 1.00 65.82 484 PHE A N 1
ATOM 3276 C CA . PHE A 1 484 ? 150.023 111.621 107.644 1.00 68.90 484 PHE A CA 1
ATOM 3277 C C . PHE A 1 484 ? 150.701 112.633 108.563 1.00 69.87 484 PHE A C 1
ATOM 3278 O O . PHE A 1 484 ? 150.502 112.636 109.780 1.00 80.28 484 PHE A O 1
ATOM 3286 N N . LEU A 1 485 ? 151.506 113.506 107.964 1.00 59.83 485 LEU A N 1
ATOM 3287 C CA . LEU A 1 485 ? 152.265 114.511 108.694 1.00 57.27 485 LEU A CA 1
ATOM 3288 C C . LEU A 1 485 ? 151.863 115.901 108.223 1.00 65.43 485 LEU A C 1
ATOM 3289 O O . LEU A 1 485 ? 151.549 116.101 107.045 1.00 72.74 485 LEU A O 1
ATOM 3294 N N . TYR A 1 486 ? 151.870 116.860 109.152 1.00 65.98 486 TYR A N 1
ATOM 3295 C CA . TYR A 1 486 ? 151.539 118.237 108.805 1.00 64.62 486 TYR A CA 1
ATOM 3296 C C . TYR A 1 486 ? 152.558 118.854 107.856 1.00 66.79 486 TYR A C 1
ATOM 3297 O O . TYR A 1 486 ? 152.263 119.877 107.228 1.00 68.39 486 TYR A O 1
ATOM 3306 N N . LYS A 1 487 ? 153.744 118.257 107.735 1.00 64.20 487 LYS A N 1
ATOM 3307 C CA . LYS A 1 487 ? 154.749 118.711 106.782 1.00 66.30 487 LYS A CA 1
ATOM 3308 C C . LYS A 1 487 ? 154.461 118.261 105.355 1.00 69.04 487 LYS A C 1
ATOM 3309 O O . LYS A 1 487 ? 155.208 118.640 104.446 1.00 71.09 487 LYS A O 1
ATOM 3315 N N . GLU A 1 488 ? 153.416 117.460 105.136 1.00 71.35 488 GLU A N 1
ATOM 3316 C CA . GLU A 1 488 ? 153.056 116.982 103.805 1.00 68.01 488 GLU A CA 1
ATOM 3317 C C . GLU A 1 488 ? 151.654 117.420 103.393 1.00 67.74 488 GLU A C 1
ATOM 3318 O O . GLU A 1 488 ? 151.052 116.803 102.508 1.00 65.92 488 GLU A O 1
ATOM 3324 N N . THR A 1 489 ? 151.118 118.464 104.013 1.00 57.63 489 THR A N 1
ATOM 3325 C CA . THR A 1 489 ? 149.768 118.941 103.745 1.00 54.03 489 THR A CA 1
ATOM 3326 C C . THR A 1 489 ? 149.809 120.405 103.314 1.00 64.59 489 THR A C 1
ATOM 3327 O O . THR A 1 489 ? 150.871 121.026 103.229 1.00 67.76 489 THR A O 1
ATOM 3331 N N . LEU A 1 490 ? 148.624 120.951 103.027 1.00 72.90 490 LEU A N 1
ATOM 3332 C CA . LEU A 1 490 ? 148.490 122.386 102.802 1.00 67.70 490 LEU A CA 1
ATOM 3333 C C . LEU A 1 490 ? 148.711 123.181 104.080 1.00 75.63 490 LEU A C 1
ATOM 3334 O O . LEU A 1 490 ? 148.886 124.404 104.018 1.00 81.34 490 LEU A O 1
ATOM 3339 N N . PHE A 1 491 ? 148.675 122.511 105.234 1.00 68.65 491 PHE A N 1
ATOM 3340 C CA . PHE A 1 491 ? 148.901 123.186 106.506 1.00 57.26 491 PHE A CA 1
ATOM 3341 C C . PHE A 1 491 ? 150.305 123.770 106.562 1.00 60.61 491 PHE A C 1
ATOM 3342 O O . PHE A 1 491 ? 150.501 124.903 107.017 1.00 70.60 491 PHE A O 1
ATOM 3350 N N . LYS A 1 492 ? 151.294 123.008 106.088 1.00 53.89 492 LYS A N 1
ATOM 3351 C CA . LYS A 1 492 ? 152.661 123.511 106.015 1.00 59.09 492 LYS A CA 1
ATOM 3352 C C . LYS A 1 492 ? 152.757 124.714 105.088 1.00 55.81 492 LYS A C 1
ATOM 3353 O O . LYS A 1 492 ? 153.436 125.698 105.404 1.00 71.48 492 LYS A O 1
ATOM 3359 N N . ASP A 1 493 ? 152.089 124.647 103.934 1.00 59.37 493 ASP A N 1
ATOM 3360 C CA . ASP A 1 493 ? 152.130 125.757 102.988 1.00 69.73 493 ASP A CA 1
ATOM 3361 C C . ASP A 1 493 ? 151.525 127.016 103.592 1.00 71.76 493 ASP A C 1
ATOM 3362 O O . ASP A 1 493 ? 152.081 128.110 103.448 1.00 75.25 493 ASP A O 1
ATOM 3367 N N . TYR A 1 494 ? 150.390 126.881 104.280 1.00 70.98 494 TYR A N 1
ATOM 3368 C CA . TYR A 1 494 ? 149.772 128.038 104.922 1.00 66.95 494 TYR A CA 1
ATOM 3369 C C . TYR A 1 494 ? 150.648 128.587 106.042 1.00 72.31 494 TYR A C 1
ATOM 3370 O O . TYR A 1 494 ? 150.783 129.808 106.191 1.00 71.30 494 TYR A O 1
ATOM 3379 N N . PHE A 1 495 ? 151.252 127.701 106.838 1.00 71.27 495 PHE A N 1
ATOM 3380 C CA . PHE A 1 495 ? 152.129 128.145 107.916 1.00 64.24 495 PHE A CA 1
ATOM 3381 C C . PHE A 1 495 ? 153.327 128.911 107.369 1.00 65.85 495 PHE A C 1
ATOM 3382 O O . PHE A 1 495 ? 153.683 129.979 107.882 1.00 70.30 495 PHE A O 1
ATOM 3390 N N . TYR A 1 496 ? 153.945 128.396 106.303 1.00 67.14 496 TYR A N 1
ATOM 3391 C CA . TYR A 1 496 ? 155.085 129.081 105.702 1.00 68.40 496 TYR A CA 1
ATOM 3392 C C . TYR A 1 496 ? 154.669 130.378 105.020 1.00 72.50 496 TYR A C 1
ATOM 3393 O O . TYR A 1 496 ? 155.437 131.346 105.015 1.00 75.25 496 TYR A O 1
ATOM 3402 N N . SER A 1 497 ? 153.467 130.417 104.438 1.00 71.19 497 SER A N 1
ATOM 3403 C CA . SER A 1 497 ? 152.972 131.658 103.853 1.00 66.81 497 SER A CA 1
ATOM 3404 C C . SER A 1 497 ? 152.782 132.726 104.920 1.00 67.80 497 SER A C 1
ATOM 3405 O O . SER A 1 497 ? 153.137 133.891 104.710 1.00 75.95 497 SER A O 1
ATOM 3408 N N . GLU A 1 498 ? 152.230 132.349 106.076 1.00 63.45 498 GLU A N 1
ATOM 3409 C CA . GLU A 1 498 ? 152.132 133.296 107.185 1.00 69.06 498 GLU A CA 1
ATOM 3410 C C . GLU A 1 498 ? 153.513 133.730 107.662 1.00 75.09 498 GLU A C 1
ATOM 3411 O O . GLU A 1 498 ? 153.728 134.911 107.964 1.00 81.48 498 GLU A O 1
ATOM 3417 N N . LEU A 1 499 ? 154.461 132.792 107.723 1.00 67.53 499 LEU A N 1
ATOM 3418 C CA . LEU A 1 499 ? 155.820 133.134 108.136 1.00 67.83 499 LEU A CA 1
ATOM 3419 C C . LEU A 1 499 ? 156.435 134.169 107.201 1.00 67.38 499 LEU A C 1
ATOM 3420 O O . LEU A 1 499 ? 157.061 135.136 107.649 1.00 68.12 499 LEU A O 1
ATOM 3425 N N . ASP A 1 500 ? 156.266 133.979 105.892 1.00 61.32 500 ASP A N 1
ATOM 3426 C CA . ASP A 1 500 ? 156.849 134.900 104.923 1.00 62.92 500 ASP A CA 1
ATOM 3427 C C . ASP A 1 500 ? 156.081 136.213 104.829 1.00 63.54 500 ASP A C 1
ATOM 3428 O O . ASP A 1 500 ? 156.669 137.241 104.476 1.00 63.66 500 ASP A O 1
ATOM 3433 N N . SER A 1 501 ? 154.784 136.208 105.128 1.00 64.62 501 SER A N 1
ATOM 3434 C CA . SER A 1 501 ? 153.972 137.411 105.027 1.00 69.30 501 SER A CA 1
ATOM 3435 C C . SER A 1 501 ? 153.898 138.193 106.330 1.00 66.32 501 SER A C 1
ATOM 3436 O O . SER A 1 501 ? 153.289 139.266 106.350 1.00 73.85 501 SER A O 1
ATOM 3439 N N . VAL A 1 502 ? 154.483 137.684 107.411 1.00 61.27 502 VAL A N 1
ATOM 3440 C CA . VAL A 1 502 ? 154.589 138.446 108.656 1.00 63.70 502 VAL A CA 1
ATOM 3441 C C . VAL A 1 502 ? 155.229 139.807 108.385 1.00 62.88 502 VAL A C 1
ATOM 3442 O O . VAL A 1 502 ? 154.746 140.815 108.921 1.00 66.23 502 VAL A O 1
ATOM 3446 N N . PRO A 1 503 ? 156.297 139.910 107.581 1.00 51.77 503 PRO A N 1
ATOM 3447 C CA . PRO A 1 503 ? 156.711 141.252 107.128 1.00 50.54 503 PRO A CA 1
ATOM 3448 C C . PRO A 1 503 ? 155.606 141.999 106.399 1.00 57.21 503 PRO A C 1
ATOM 3449 O O . PRO A 1 503 ? 155.313 143.161 106.724 1.00 63.46 503 PRO A O 1
ATOM 3453 N N . GLU A 1 504 ? 154.968 141.349 105.424 1.00 63.18 504 GLU A N 1
ATOM 3454 C CA . GLU A 1 504 ? 153.875 141.988 104.700 1.00 65.65 504 GLU A CA 1
ATOM 3455 C C . GLU A 1 504 ? 152.704 142.282 105.626 1.00 70.57 504 GLU A C 1
ATOM 3456 O O . GLU A 1 504 ? 152.045 143.318 105.492 1.00 77.27 504 GLU A O 1
ATOM 3462 N N . LEU A 1 505 ? 152.432 141.384 106.577 1.00 62.23 505 LEU A N 1
ATOM 3463 C CA . LEU A 1 505 ? 151.326 141.603 107.505 1.00 53.43 505 LEU A CA 1
ATOM 3464 C C . LEU A 1 505 ? 151.582 142.803 108.407 1.00 53.01 505 LEU A C 1
ATOM 3465 O O . LEU A 1 505 ? 150.672 143.604 108.654 1.00 55.88 505 LEU A O 1
ATOM 3470 N N . ILE A 1 506 ? 152.809 142.947 108.913 1.00 63.49 506 ILE A N 1
ATOM 3471 C CA . ILE A 1 506 ? 153.110 144.083 109.778 1.00 64.83 506 ILE A CA 1
ATOM 3472 C C . ILE A 1 506 ? 153.098 145.379 108.975 1.00 67.82 506 ILE A C 1
ATOM 3473 O O . ILE A 1 506 ? 152.636 146.417 109.463 1.00 71.89 506 ILE A O 1
ATOM 3478 N N . ILE A 1 507 ? 153.564 145.338 107.722 1.00 71.29 507 ILE A N 1
ATOM 3479 C CA . ILE A 1 507 ? 153.487 146.526 106.873 1.00 65.12 507 ILE A CA 1
ATOM 3480 C C . ILE A 1 507 ? 152.033 146.904 106.618 1.00 67.49 507 ILE A C 1
ATOM 3481 O O . ILE A 1 507 ? 151.663 148.085 106.668 1.00 70.56 507 ILE A O 1
ATOM 3486 N N . ASN A 1 508 ? 151.185 145.910 106.347 1.00 65.11 508 ASN A N 1
ATOM 3487 C CA . ASN A 1 508 ? 149.777 146.178 106.075 1.00 62.02 508 ASN A CA 1
ATOM 3488 C C . ASN A 1 508 ? 149.067 146.727 107.305 1.00 69.61 508 ASN A C 1
ATOM 3489 O O . ASN A 1 508 ? 148.243 147.640 107.192 1.00 74.04 508 ASN A O 1
ATOM 3494 N N . LYS A 1 509 ? 149.361 146.180 108.488 1.00 76.99 509 LYS A N 1
ATOM 3495 C CA . LYS A 1 509 ? 148.770 146.714 109.712 1.00 74.77 509 LYS A CA 1
ATOM 3496 C C . LYS A 1 509 ? 149.249 148.136 109.977 1.00 68.78 509 LYS A C 1
ATOM 3497 O O . LYS A 1 509 ? 148.464 149.001 110.388 1.00 72.28 509 LYS A O 1
ATOM 3503 N N . MET A 1 510 ? 150.536 148.397 109.737 1.00 60.64 510 MET A N 1
ATOM 3504 C CA . MET A 1 510 ? 151.084 149.731 109.944 1.00 66.58 510 MET A CA 1
ATOM 3505 C C . MET A 1 510 ? 150.476 150.740 108.979 1.00 73.67 510 MET A C 1
ATOM 3506 O O . MET A 1 510 ? 150.311 151.914 109.329 1.00 78.26 510 MET A O 1
ATOM 3511 N N . GLU A 1 511 ? 150.138 150.304 107.764 1.00 74.93 511 GLU A N 1
ATOM 3512 C CA . GLU A 1 511 ? 149.447 151.181 106.824 1.00 70.42 511 GLU A CA 1
ATOM 3513 C C . GLU A 1 511 ? 147.970 151.344 107.165 1.00 69.43 511 GLU A C 1
ATOM 3514 O O . GLU A 1 511 ? 147.401 152.416 106.932 1.00 66.77 511 GLU A O 1
ATOM 3520 N N . SER A 1 512 ? 147.332 150.298 107.696 1.00 76.55 512 SER A N 1
ATOM 3521 C CA . SER A 1 512 ? 145.934 150.401 108.101 1.00 76.45 512 SER A CA 1
ATOM 3522 C C . SER A 1 512 ? 145.775 151.381 109.255 1.00 73.24 512 SER A C 1
ATOM 3523 O O . SER A 1 512 ? 144.842 152.192 109.272 1.00 75.36 512 SER A O 1
ATOM 3526 N N . SER A 1 513 ? 146.679 151.318 110.231 1.00 65.53 513 SER A N 1
ATOM 3527 C CA . SER A 1 513 ? 146.745 152.343 111.263 1.00 64.22 513 SER A CA 1
ATOM 3528 C C . SER A 1 513 ? 147.525 153.570 110.808 1.00 59.74 513 SER A C 1
ATOM 3529 O O . SER A 1 513 ? 147.680 154.513 111.592 1.00 66.20 513 SER A O 1
ATOM 3532 N N . LYS A 1 514 ? 148.029 153.553 109.571 1.00 66.85 514 LYS A N 1
ATOM 3533 C CA . LYS A 1 514 ? 148.546 154.717 108.842 1.00 73.58 514 LYS A CA 1
ATOM 3534 C C . LYS A 1 514 ? 149.566 155.524 109.655 1.00 72.58 514 LYS A C 1
ATOM 3535 O O . LYS A 1 514 ? 149.385 156.706 109.955 1.00 73.89 514 LYS A O 1
ATOM 3541 N N . ILE A 1 515 ? 150.670 154.855 109.990 1.00 57.02 515 ILE A N 1
ATOM 3542 C CA . ILE A 1 515 ? 151.889 155.568 110.355 1.00 57.23 515 ILE A CA 1
ATOM 3543 C C . ILE A 1 515 ? 152.789 155.762 109.139 1.00 63.58 515 ILE A C 1
ATOM 3544 O O . ILE A 1 515 ? 153.711 156.589 109.184 1.00 66.92 515 ILE A O 1
ATOM 3549 N N . LEU A 1 516 ? 152.540 155.028 108.051 1.00 59.01 516 LEU A N 1
ATOM 3550 C CA . LEU A 1 516 ? 153.279 155.249 106.812 1.00 54.94 516 LEU A CA 1
ATOM 3551 C C . LEU A 1 516 ? 153.011 156.640 106.254 1.00 65.11 516 LEU A C 1
ATOM 3552 O O . LEU A 1 516 ? 153.918 157.292 105.725 1.00 67.84 516 LEU A O 1
ATOM 3557 N N . ASP A 1 517 ? 151.766 157.109 106.361 1.00 78.29 517 ASP A N 1
ATOM 3558 C CA . ASP A 1 517 ? 151.392 158.418 105.840 1.00 80.01 517 ASP A CA 1
ATOM 3559 C C . ASP A 1 517 ? 152.039 159.568 106.600 1.00 79.11 517 ASP A C 1
ATOM 3560 O O . ASP A 1 517 ? 151.986 160.706 106.122 1.00 81.46 517 ASP A O 1
ATOM 3565 N N . TYR A 1 518 ? 152.643 159.308 107.759 1.00 67.10 518 TYR A N 1
ATOM 3566 C CA . TYR A 1 518 ? 153.279 160.351 108.551 1.00 73.22 518 TYR A CA 1
ATOM 3567 C C . TYR A 1 518 ? 154.796 160.260 108.594 1.00 78.08 518 TYR A C 1
ATOM 3568 O O . TYR A 1 518 ? 155.460 161.297 108.575 1.00 85.84 518 TYR A O 1
ATOM 3577 N N . TYR A 1 519 ? 155.366 159.061 108.650 1.00 63.19 519 TYR A N 1
ATOM 3578 C CA . TYR A 1 519 ? 156.809 158.892 108.748 1.00 65.41 519 TYR A CA 1
ATOM 3579 C C . TYR A 1 519 ? 157.376 158.369 107.434 1.00 67.73 519 TYR A C 1
ATOM 3580 O O . TYR A 1 519 ? 156.741 157.577 106.731 1.00 74.01 519 TYR A O 1
ATOM 3589 N N . SER A 1 520 ? 158.581 158.833 107.109 1.00 73.50 520 SER A N 1
ATOM 3590 C CA . SER A 1 520 ? 159.242 158.459 105.869 1.00 75.85 520 SER A CA 1
ATOM 3591 C C . SER A 1 520 ? 159.682 156.996 105.911 1.00 77.84 520 SER A C 1
ATOM 3592 O O . SER A 1 520 ? 159.750 156.365 106.969 1.00 80.95 520 SER A O 1
ATOM 3595 N N . SER A 1 521 ? 159.999 156.461 104.730 1.00 76.96 521 SER A N 1
ATOM 3596 C CA . SER A 1 521 ? 160.347 155.048 104.614 1.00 77.36 521 SER A CA 1
ATOM 3597 C C . SER A 1 521 ? 161.672 154.740 105.304 1.00 77.27 521 SER A C 1
ATOM 3598 O O . SER A 1 521 ? 161.738 153.885 106.195 1.00 78.24 521 SER A O 1
ATOM 3601 N N . ASP A 1 522 ? 162.747 155.418 104.894 1.00 91.30 522 ASP A N 1
ATOM 3602 C CA . ASP A 1 522 ? 164.051 155.167 105.502 1.00 91.06 522 ASP A CA 1
ATOM 3603 C C . ASP A 1 522 ? 164.087 155.617 106.956 1.00 87.10 522 ASP A C 1
ATOM 3604 O O . ASP A 1 522 ? 164.775 155.001 107.778 1.00 90.96 522 ASP A O 1
ATOM 3609 N N . GLN A 1 523 ? 163.364 156.687 107.287 1.00 73.17 523 GLN A N 1
ATOM 3610 C CA . GLN A 1 523 ? 163.283 157.138 108.672 1.00 78.05 523 GLN A CA 1
ATOM 3611 C C . GLN A 1 523 ? 162.587 156.103 109.547 1.00 82.76 523 GLN A C 1
ATOM 3612 O O . GLN A 1 523 ? 162.955 155.913 110.711 1.00 84.67 523 GLN A O 1
ATOM 3618 N N . LEU A 1 524 ? 161.574 155.428 109.001 1.00 83.56 524 LEU A N 1
ATOM 3619 C CA . LEU A 1 524 ? 160.870 154.377 109.724 1.00 79.96 524 LEU A CA 1
ATOM 3620 C C . LEU A 1 524 ? 161.668 153.080 109.785 1.00 79.73 524 LEU A C 1
ATOM 3621 O O . LEU A 1 524 ? 161.527 152.315 110.746 1.00 81.34 524 LEU A O 1
ATOM 3626 N N . ASN A 1 525 ? 162.501 152.819 108.775 1.00 84.06 525 ASN A N 1
ATOM 3627 C CA . ASN A 1 525 ? 163.210 151.546 108.685 1.00 77.59 525 ASN A CA 1
ATOM 3628 C C . ASN A 1 525 ? 164.224 151.343 109.805 1.00 80.51 525 ASN A C 1
ATOM 3629 O O . ASN A 1 525 ? 164.669 150.210 110.019 1.00 83.08 525 ASN A O 1
ATOM 3634 N N . GLN A 1 526 ? 164.597 152.400 110.525 1.00 77.25 526 GLN A N 1
ATOM 3635 C CA . GLN A 1 526 ? 165.676 152.313 111.501 1.00 79.02 526 GLN A CA 1
ATOM 3636 C C . GLN A 1 526 ? 165.226 151.773 112.858 1.00 78.52 526 GLN A C 1
ATOM 3637 O O . GLN A 1 526 ? 165.975 151.899 113.835 1.00 80.77 526 GLN A O 1
ATOM 3643 N N . VAL A 1 527 ? 164.042 151.168 112.949 1.00 67.41 527 VAL A N 1
ATOM 3644 C CA . VAL A 1 527 ? 163.602 150.538 114.183 1.00 68.30 527 VAL A CA 1
ATOM 3645 C C . VAL A 1 527 ? 163.655 149.014 114.109 1.00 74.81 527 VAL A C 1
ATOM 3646 O O . VAL A 1 527 ? 163.980 148.370 115.114 1.00 78.15 527 VAL A O 1
ATOM 3650 N N . PHE A 1 528 ? 163.369 148.419 112.952 1.00 82.63 528 PHE A N 1
ATOM 3651 C CA . PHE A 1 528 ? 163.489 146.979 112.781 1.00 79.47 528 PHE A CA 1
ATOM 3652 C C . PHE A 1 528 ? 164.904 146.545 112.429 1.00 72.55 528 PHE A C 1
ATOM 3653 O O . PHE A 1 528 ? 165.189 145.343 112.443 1.00 67.22 528 PHE A O 1
ATOM 3661 N N . THR A 1 529 ? 165.792 147.489 112.127 1.00 73.83 529 THR A N 1
ATOM 3662 C CA . THR A 1 529 ? 167.168 147.194 111.757 1.00 75.45 529 THR A CA 1
ATOM 3663 C C . THR A 1 529 ? 168.131 147.339 112.926 1.00 79.51 529 THR A C 1
ATOM 3664 O O . THR A 1 529 ? 169.341 147.454 112.707 1.00 78.56 529 THR A O 1
ATOM 3668 N N . ILE A 1 530 ? 167.622 147.356 114.156 1.00 81.85 530 ILE A N 1
ATOM 3669 C CA . ILE A 1 530 ? 168.512 147.408 115.320 1.00 77.16 530 ILE A CA 1
ATOM 3670 C C . ILE A 1 530 ? 169.372 146.152 115.334 1.00 73.13 530 ILE A C 1
ATOM 3671 O O . ILE A 1 530 ? 168.856 145.048 115.064 1.00 76.17 530 ILE A O 1
ATOM 3676 N N . PRO A 1 531 ? 170.676 146.248 115.614 1.00 68.94 531 PRO A N 1
ATOM 3677 C CA . PRO A 1 531 ? 171.532 145.051 115.542 1.00 77.50 531 PRO A CA 1
ATOM 3678 C C . PRO A 1 531 ? 171.076 143.905 116.429 1.00 80.62 531 PRO A C 1
ATOM 3679 O O . PRO A 1 531 ? 171.232 142.740 116.042 1.00 84.99 531 PRO A O 1
ATOM 3683 N N . ASN A 1 532 ? 170.515 144.191 117.606 1.00 71.80 532 ASN A N 1
ATOM 3684 C CA . ASN A 1 532 ? 170.067 143.145 118.513 1.00 73.20 532 ASN A CA 1
ATOM 3685 C C . ASN A 1 532 ? 168.564 143.114 118.743 1.00 73.80 532 ASN A C 1
ATOM 3686 O O . ASN A 1 532 ? 168.045 142.063 119.135 1.00 75.44 532 ASN A O 1
ATOM 3691 N N . PHE A 1 533 ? 167.853 144.216 118.516 1.00 71.87 533 PHE A N 1
ATOM 3692 C CA . PHE A 1 533 ? 166.411 144.262 118.762 1.00 71.27 533 PHE A CA 1
ATOM 3693 C C . PHE A 1 533 ? 165.642 143.951 117.476 1.00 71.53 533 PHE A C 1
ATOM 3694 O O . PHE A 1 533 ? 164.860 144.752 116.964 1.00 73.36 533 PHE A O 1
ATOM 3702 N N . GLU A 1 534 ? 165.890 142.754 116.952 1.00 65.08 534 GLU A N 1
ATOM 3703 C CA . GLU A 1 534 ? 165.197 142.297 115.757 1.00 67.13 534 GLU A CA 1
ATOM 3704 C C . GLU A 1 534 ? 163.718 142.070 116.051 1.00 71.90 534 GLU A C 1
ATOM 3705 O O . GLU A 1 534 ? 163.325 141.760 117.179 1.00 75.66 534 GLU A O 1
ATOM 3711 N N . LEU A 1 535 ? 162.894 142.237 115.017 1.00 62.48 535 LEU A N 1
ATOM 3712 C CA . LEU A 1 535 ? 161.452 142.077 115.153 1.00 53.10 535 LEU A CA 1
ATOM 3713 C C . LEU A 1 535 ? 161.116 140.635 115.517 1.00 44.29 535 LEU A C 1
ATOM 3714 O O . LEU A 1 535 ? 161.308 139.721 114.708 1.00 55.08 535 LEU A O 1
ATOM 3719 N N . SER A 1 536 ? 160.624 140.424 116.736 1.00 49.01 536 SER A N 1
ATOM 3720 C CA . SER A 1 536 ? 160.231 139.105 117.213 1.00 54.50 536 SER A CA 1
ATOM 3721 C C . SER A 1 536 ? 158.805 139.180 117.735 1.00 55.10 536 SER A C 1
ATOM 3722 O O . SER A 1 536 ? 158.469 140.087 118.503 1.00 60.49 536 SER A O 1
ATOM 3725 N N . LEU A 1 537 ? 157.973 138.226 117.321 1.00 46.71 537 LEU A N 1
ATOM 3726 C CA . LEU A 1 537 ? 156.553 138.264 117.646 1.00 43.97 537 LEU A CA 1
ATOM 3727 C C . LEU A 1 537 ? 156.244 137.826 119.071 1.00 49.48 537 LEU A C 1
ATOM 3728 O O . LEU A 1 537 ? 155.100 137.978 119.509 1.00 58.62 537 LEU A O 1
ATOM 3733 N N . LEU A 1 538 ? 157.218 137.288 119.799 1.00 46.46 538 LEU A N 1
ATOM 3734 C CA . LEU A 1 538 ? 157.012 136.972 121.206 1.00 57.03 538 LEU A CA 1
ATOM 3735 C C . LEU A 1 538 ? 156.825 138.271 121.976 1.00 46.11 538 LEU A C 1
ATOM 3736 O O . LEU A 1 538 ? 157.609 139.207 121.803 1.00 47.27 538 LEU A O 1
ATOM 3741 N N . THR A 1 539 ? 155.781 138.353 122.801 1.00 48.64 539 THR A N 1
ATOM 3742 C CA . THR A 1 539 ? 155.649 139.547 123.625 1.00 46.10 539 THR A CA 1
ATOM 3743 C C . THR A 1 539 ? 156.806 139.653 124.607 1.00 51.86 539 THR A C 1
ATOM 3744 O O . THR A 1 539 ? 157.662 140.521 124.443 1.00 66.63 539 THR A O 1
ATOM 3748 N N . SER A 1 540 ? 156.886 138.751 125.582 1.00 57.39 540 SER A N 1
ATOM 3749 C CA . SER A 1 540 ? 157.943 138.812 126.586 1.00 54.33 540 SER A CA 1
ATOM 3750 C C . SER A 1 540 ? 157.815 137.613 127.510 1.00 58.65 540 SER A C 1
ATOM 3751 O O . SER A 1 540 ? 156.725 137.063 127.679 1.00 71.01 540 SER A O 1
ATOM 3754 N N . ALA A 1 541 ? 158.936 137.224 128.111 1.00 47.94 541 ALA A N 1
ATOM 3755 C CA . ALA A 1 541 ? 158.918 136.203 129.149 1.00 55.27 541 ALA A CA 1
ATOM 3756 C C . ALA A 1 541 ? 158.541 136.770 130.510 1.00 58.05 541 ALA A C 1
ATOM 3757 O O . ALA A 1 541 ? 158.452 136.008 131.477 1.00 59.49 541 ALA A O 1
ATOM 3759 N N . VAL A 1 542 ? 158.311 138.076 130.605 1.00 67.35 542 VAL A N 1
ATOM 3760 C CA . VAL A 1 542 ? 157.839 138.701 131.837 1.00 66.02 542 VAL A CA 1
ATOM 3761 C C . VAL A 1 542 ? 156.433 138.200 132.143 1.00 64.71 542 VAL A C 1
ATOM 3762 O O . VAL A 1 542 ? 155.523 138.388 131.324 1.00 67.11 542 VAL A O 1
ATOM 3766 N N . PRO A 1 543 ? 156.204 137.577 133.306 1.00 64.39 543 PRO A N 1
ATOM 3767 C CA . PRO A 1 543 ? 154.861 137.041 133.592 1.00 71.43 543 PRO A CA 1
ATOM 3768 C C . PRO A 1 543 ? 153.779 138.103 133.581 1.00 74.33 543 PRO A C 1
ATOM 3769 O O . PRO A 1 543 ? 152.649 137.832 133.157 1.00 76.43 543 PRO A O 1
ATOM 3773 N N . PHE A 1 544 ? 154.095 139.304 134.046 1.00 70.82 544 PHE A N 1
ATOM 3774 C CA . PHE A 1 544 ? 153.164 140.427 134.070 1.00 67.82 544 PHE A CA 1
ATOM 3775 C C . PHE A 1 544 ? 153.712 141.456 133.085 1.00 65.24 544 PHE A C 1
ATOM 3776 O O . PHE A 1 544 ? 154.543 142.290 133.441 1.00 66.75 544 PHE A O 1
ATOM 3784 N N . ALA A 1 545 ? 153.261 141.379 131.833 1.00 72.22 545 ALA A N 1
ATOM 3785 C CA . ALA A 1 545 ? 153.737 142.291 130.802 1.00 75.12 545 ALA A CA 1
ATOM 3786 C C . ALA A 1 545 ? 152.814 143.499 130.743 1.00 73.52 545 ALA A C 1
ATOM 3787 O O . ALA A 1 545 ? 151.657 143.358 130.320 1.00 80.53 545 ALA A O 1
ATOM 3789 N N . PRO A 1 546 ? 153.260 144.687 131.150 1.00 38.39 546 PRO A N 1
ATOM 3790 C CA . PRO A 1 546 ? 152.385 145.863 131.091 1.00 42.79 546 PRO A CA 1
ATOM 3791 C C . PRO A 1 546 ? 151.970 146.176 129.661 1.00 48.07 546 PRO A C 1
ATOM 3792 O O . PRO A 1 546 ? 152.784 146.131 128.736 1.00 61.35 546 PRO A O 1
ATOM 3796 N N . SER A 1 547 ? 150.693 146.497 129.488 1.00 60.16 547 SER A N 1
ATOM 3797 C CA . SER A 1 547 ? 150.198 146.884 128.179 1.00 62.79 547 SER A CA 1
ATOM 3798 C C . SER A 1 547 ? 150.692 148.281 127.815 1.00 60.56 547 SER A C 1
ATOM 3799 O O . SER A 1 547 ? 151.031 149.101 128.678 1.00 67.89 547 SER A O 1
ATOM 3802 N N . PHE A 1 548 ? 150.732 148.544 126.507 1.00 52.77 548 PHE A N 1
ATOM 3803 C CA . PHE A 1 548 ? 151.155 149.858 126.042 1.00 58.76 548 PHE A CA 1
ATOM 3804 C C . PHE A 1 548 ? 150.223 150.955 126.530 1.00 66.05 548 PHE A C 1
ATOM 3805 O O . PHE A 1 548 ? 150.678 152.065 126.814 1.00 72.90 548 PHE A O 1
ATOM 3813 N N . LYS A 1 549 ? 148.924 150.670 126.634 1.00 70.19 549 LYS A N 1
ATOM 3814 C CA . LYS A 1 549 ? 147.989 151.666 127.147 1.00 65.85 549 LYS A CA 1
ATOM 3815 C C . LYS A 1 549 ? 148.370 152.094 128.560 1.00 72.40 549 LYS A C 1
ATOM 3816 O O . LYS A 1 549 ? 148.526 153.291 128.842 1.00 74.13 549 LYS A O 1
ATOM 3822 N N . ARG A 1 550 ? 148.551 151.120 129.453 1.00 64.47 550 ARG A N 1
ATOM 3823 C CA . ARG A 1 550 ? 148.921 151.420 130.832 1.00 60.65 550 ARG A CA 1
ATOM 3824 C C . ARG A 1 550 ? 150.260 152.141 130.895 1.00 67.39 550 ARG A C 1
ATOM 3825 O O . ARG A 1 550 ? 150.407 153.144 131.608 1.00 73.49 550 ARG A O 1
ATOM 3833 N N . VAL A 1 551 ? 151.247 151.651 130.141 1.00 56.78 551 VAL A N 1
ATOM 3834 C CA . VAL A 1 551 ? 152.584 152.231 130.2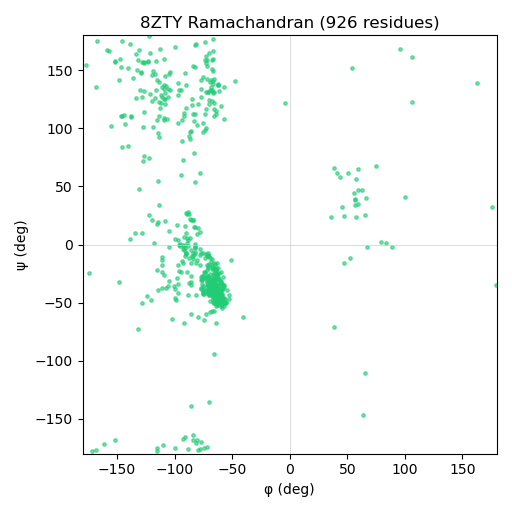18 1.00 60.06 551 VAL A CA 1
ATOM 3835 C C . VAL A 1 551 ? 152.583 153.664 129.700 1.00 67.38 551 VAL A C 1
ATOM 3836 O O . VAL A 1 551 ? 153.189 154.550 130.309 1.00 74.92 551 VAL A O 1
ATOM 3840 N N . TYR A 1 552 ? 151.892 153.925 128.588 1.00 55.56 552 TYR A N 1
ATOM 3841 C CA . TYR A 1 552 ? 151.873 155.272 128.031 1.00 60.19 552 TYR A CA 1
ATOM 3842 C C . TYR A 1 552 ? 151.103 156.234 128.925 1.00 67.28 552 TYR A C 1
ATOM 3843 O O . TYR A 1 552 ? 151.521 157.384 129.109 1.00 76.20 552 TYR A O 1
ATOM 3852 N N . LEU A 1 553 ? 149.976 155.789 129.490 1.00 65.09 553 LEU A N 1
ATOM 3853 C CA . LEU A 1 553 ? 149.228 156.655 130.396 1.00 70.24 553 LEU A CA 1
ATOM 3854 C C . LEU A 1 553 ? 150.063 157.011 131.621 1.00 76.59 553 LEU A C 1
ATOM 3855 O O . LEU A 1 553 ? 150.153 158.184 132.009 1.00 77.71 553 LEU A O 1
ATOM 3860 N N . LYS A 1 554 ? 150.708 156.011 132.229 1.00 80.74 554 LYS A N 1
ATOM 3861 C CA . LYS A 1 554 ? 151.534 156.290 133.398 1.00 84.45 554 LYS A CA 1
ATOM 3862 C C . LYS A 1 554 ? 152.753 157.128 133.036 1.00 87.44 554 LYS A C 1
ATOM 3863 O O . LYS A 1 554 ? 153.197 157.948 133.845 1.00 91.35 554 LYS A O 1
ATOM 3869 N N . GLY A 1 555 ? 153.297 156.953 131.831 1.00 77.03 555 GLY A N 1
ATOM 3870 C CA . GLY A 1 555 ? 154.425 157.767 131.416 1.00 80.47 555 GLY A CA 1
ATOM 3871 C C . GLY A 1 555 ? 154.052 159.220 131.226 1.00 78.10 555 GLY A C 1
ATOM 3872 O O . GLY A 1 555 ? 154.802 160.118 131.616 1.00 79.09 555 GLY A O 1
ATOM 3873 N N . PHE A 1 556 ? 152.889 159.474 130.623 1.00 63.93 556 PHE A N 1
ATOM 3874 C CA . PHE A 1 556 ? 152.405 160.846 130.530 1.00 69.27 556 PHE A CA 1
ATOM 3875 C C . PHE A 1 556 ? 152.174 161.430 131.916 1.00 80.21 556 PHE A C 1
ATOM 3876 O O . PHE A 1 556 ? 152.520 162.590 132.176 1.00 86.39 556 PHE A O 1
ATOM 3884 N N . ASP A 1 557 ? 151.599 160.635 132.824 1.00 90.09 557 ASP A N 1
ATOM 3885 C CA . ASP A 1 557 ? 151.352 161.119 134.179 1.00 94.41 557 ASP A CA 1
ATOM 3886 C C . ASP A 1 557 ? 152.654 161.472 134.892 1.00 95.63 557 ASP A C 1
ATOM 3887 O O . ASP A 1 557 ? 152.735 162.497 135.578 1.00 96.84 557 ASP A O 1
ATOM 3892 N N . TYR A 1 558 ? 153.683 160.636 134.740 1.00 77.08 558 TYR A N 1
ATOM 3893 C CA . TYR A 1 558 ? 154.948 160.877 135.426 1.00 79.38 558 TYR A CA 1
ATOM 3894 C C . TYR A 1 558 ? 155.736 162.017 134.794 1.00 84.46 558 TYR A C 1
ATOM 3895 O O . TYR A 1 558 ? 156.383 162.788 135.513 1.00 89.08 558 TYR A O 1
ATOM 3904 N N . GLN A 1 559 ? 155.701 162.140 133.465 1.00 69.10 559 GLN A N 1
ATOM 3905 C CA . GLN A 1 559 ? 156.367 163.258 132.807 1.00 75.10 559 GLN A CA 1
ATOM 3906 C C . GLN A 1 559 ? 155.697 164.580 133.159 1.00 76.59 559 GLN A C 1
ATOM 3907 O O . GLN A 1 559 ? 156.379 165.583 133.400 1.00 76.50 559 GLN A O 1
ATOM 3913 N N . ASN A 1 560 ? 154.369 164.601 133.199 1.00 80.18 560 ASN A N 1
ATOM 3914 C CA . ASN A 1 560 ? 153.636 165.809 133.552 1.00 83.98 560 ASN A CA 1
ATOM 3915 C C . ASN A 1 560 ? 152.893 165.630 134.872 1.00 88.25 560 ASN A C 1
ATOM 3916 O O . ASN A 1 560 ? 153.489 165.267 135.887 1.00 85.33 560 ASN A O 1
ATOM 3921 N N . ASN A 1 569 ? 161.414 162.759 140.060 1.00 96.70 569 ASN A N 1
ATOM 3922 C CA . ASN A 1 569 ? 161.761 163.041 138.672 1.00 97.64 569 ASN A CA 1
ATOM 3923 C C . ASN A 1 569 ? 162.245 161.786 137.956 1.00 90.83 569 ASN A C 1
ATOM 3924 O O . ASN A 1 569 ? 163.354 161.313 138.197 1.00 89.05 569 ASN A O 1
ATOM 3929 N N . LEU A 1 570 ? 161.410 161.259 137.066 1.00 75.40 570 LEU A N 1
ATOM 3930 C CA . LEU A 1 570 ? 161.740 160.076 136.285 1.00 78.59 570 LEU A CA 1
ATOM 3931 C C . LEU A 1 570 ? 162.504 160.412 135.011 1.00 83.02 570 LEU A C 1
ATOM 3932 O O . LEU A 1 570 ? 162.742 159.514 134.196 1.00 80.99 570 LEU A O 1
ATOM 3937 N N . LYS A 1 571 ? 162.871 161.685 134.823 1.00 87.24 571 LYS A N 1
ATOM 3938 C CA . LYS A 1 571 ? 163.583 162.186 133.636 1.00 86.63 571 LYS A CA 1
ATOM 3939 C C . LYS A 1 571 ? 162.978 161.656 132.336 1.00 89.64 571 LYS A C 1
ATOM 3940 O O . LYS A 1 571 ? 163.672 161.473 131.333 1.00 92.06 571 LYS A O 1
ATOM 3946 N N . LEU A 1 572 ? 161.665 161.434 132.342 1.00 77.61 572 LEU A N 1
ATOM 3947 C CA . LEU A 1 572 ? 160.969 160.988 131.143 1.00 68.34 572 LEU A CA 1
ATOM 3948 C C . LEU A 1 572 ? 160.963 162.085 130.087 1.00 74.93 572 LEU A C 1
ATOM 3949 O O . LEU A 1 572 ? 160.665 163.247 130.379 1.00 81.87 572 LEU A O 1
ATOM 3954 N N . ASN A 1 573 ? 161.300 161.709 128.854 1.00 70.86 573 ASN A N 1
ATOM 3955 C CA . ASN A 1 573 ? 161.234 162.616 127.718 1.00 71.74 573 ASN A CA 1
ATOM 3956 C C . ASN A 1 573 ? 160.595 161.997 126.484 1.00 68.26 573 ASN A C 1
ATOM 3957 O O . ASN A 1 573 ? 160.656 162.605 125.410 1.00 69.33 573 ASN A O 1
ATOM 3962 N N . ILE A 1 574 ? 159.995 160.813 126.598 1.00 64.31 574 ILE A N 1
ATOM 3963 C CA . ILE A 1 574 ? 159.389 160.152 125.447 1.00 59.53 574 ILE A CA 1
ATOM 3964 C C . ILE A 1 574 ? 157.881 160.374 125.418 1.00 63.92 574 ILE A C 1
ATOM 3965 O O . ILE A 1 574 ? 157.310 160.727 124.380 1.00 68.07 574 ILE A O 1
ATOM 3970 N N . TYR A 1 575 ? 157.217 160.175 126.553 1.00 58.27 575 TYR A N 1
ATOM 3971 C CA . TYR A 1 575 ? 155.757 160.141 126.621 1.00 60.52 575 TYR A CA 1
ATOM 3972 C C . TYR A 1 575 ? 155.224 161.564 126.725 1.00 72.17 575 TYR A C 1
ATOM 3973 O O . TYR A 1 575 ? 155.417 162.241 127.737 1.00 76.64 575 TYR A O 1
ATOM 3982 N N . ASN A 1 576 ? 154.545 162.021 125.676 1.00 71.05 576 ASN A N 1
ATOM 3983 C CA . ASN A 1 576 ? 153.988 163.365 125.651 1.00 65.81 576 ASN A CA 1
ATOM 3984 C C . ASN A 1 576 ? 152.860 163.427 124.631 1.00 67.23 576 ASN A C 1
ATOM 3985 O O . ASN A 1 576 ? 152.684 162.519 123.815 1.00 71.22 576 ASN A O 1
ATOM 3990 N N . GLU A 1 577 ? 152.095 164.519 124.693 1.00 72.59 577 GLU A N 1
ATOM 3991 C CA . GLU A 1 577 ? 151.019 164.814 123.744 1.00 73.53 577 GLU A CA 1
ATOM 3992 C C . GLU A 1 577 ? 149.963 163.703 123.745 1.00 74.93 577 GLU A C 1
ATOM 3993 O O . GLU A 1 577 ? 149.754 162.993 122.759 1.00 78.72 577 GLU A O 1
ATOM 3999 N N . LYS A 1 578 ? 149.298 163.571 124.893 1.00 65.90 578 LYS A N 1
ATOM 4000 C CA . LYS A 1 578 ? 148.250 162.569 125.052 1.00 57.70 578 LYS A CA 1
ATOM 4001 C C . LYS A 1 578 ? 146.916 163.000 124.442 1.00 58.57 578 LYS A C 1
ATOM 4002 O O . LYS A 1 578 ? 145.888 162.375 124.726 1.00 63.42 578 LYS A O 1
ATOM 4008 N N . ALA A 1 579 ? 146.902 164.041 123.614 1.00 66.84 579 ALA A N 1
ATOM 4009 C CA . ALA A 1 579 ? 145.677 164.479 122.949 1.00 70.06 579 ALA A CA 1
ATOM 4010 C C . ALA A 1 579 ? 145.356 163.513 121.816 1.00 72.45 579 ALA A C 1
ATOM 4011 O O . ALA A 1 579 ? 145.878 163.639 120.707 1.00 75.94 579 ALA A O 1
ATOM 4013 N N . PHE A 1 580 ? 144.474 162.547 122.089 1.00 65.36 580 PHE A N 1
ATOM 4014 C CA . PHE A 1 580 ? 144.148 161.504 121.121 1.00 60.83 580 PHE A CA 1
ATOM 4015 C C . PHE A 1 580 ? 143.339 162.015 119.938 1.00 63.33 580 PHE A C 1
ATOM 4016 O O . PHE A 1 580 ? 143.110 161.251 118.995 1.00 65.97 580 PHE A O 1
ATOM 4024 N N . ASN A 1 581 ? 142.895 163.273 119.968 1.00 68.58 581 ASN A N 1
ATOM 4025 C CA . ASN A 1 581 ? 142.185 163.836 118.825 1.00 67.27 581 ASN A CA 1
ATOM 4026 C C . ASN A 1 581 ? 143.065 163.849 117.582 1.00 68.24 581 ASN A C 1
ATOM 4027 O O . ASN A 1 581 ? 142.594 163.568 116.474 1.00 68.23 581 ASN A O 1
ATOM 4032 N N . SER A 1 582 ? 144.347 164.173 117.748 1.00 69.82 582 SER A N 1
ATOM 4033 C CA . SER A 1 582 ? 145.268 164.283 116.625 1.00 69.95 582 SER A CA 1
ATOM 4034 C C . SER A 1 582 ? 145.535 162.932 115.972 1.00 73.41 582 SER A C 1
ATOM 4035 O O . SER A 1 582 ? 145.978 161.984 116.632 1.00 74.76 582 SER A O 1
ATOM 4038 N N . GLU A 1 583 ? 145.267 162.836 114.668 1.00 65.26 583 GLU A N 1
ATOM 4039 C CA . GLU A 1 583 ? 145.647 161.644 113.921 1.00 55.73 583 GLU A CA 1
ATOM 4040 C C . GLU A 1 583 ? 147.158 161.458 113.898 1.00 61.74 583 GLU A C 1
ATOM 4041 O O . GLU A 1 583 ? 147.636 160.328 113.744 1.00 68.55 583 GLU A O 1
ATOM 4047 N N . ALA A 1 584 ? 147.921 162.540 114.071 1.00 67.12 584 ALA A N 1
ATOM 4048 C CA . ALA A 1 584 ? 149.359 162.407 114.273 1.00 73.46 584 ALA A CA 1
ATOM 4049 C C . ALA A 1 584 ? 149.654 161.604 115.533 1.00 65.28 584 ALA A C 1
ATOM 4050 O O . ALA A 1 584 ? 150.510 160.711 115.530 1.00 62.51 584 ALA A O 1
ATOM 4052 N N . PHE A 1 585 ? 148.945 161.906 116.626 1.00 60.45 585 PHE A N 1
ATOM 4053 C CA . PHE A 1 585 ? 149.064 161.080 117.821 1.00 63.24 585 PHE A CA 1
ATOM 4054 C C . PHE A 1 585 ? 148.582 159.663 117.550 1.00 68.04 585 PHE A C 1
ATOM 4055 O O . PHE A 1 585 ? 149.148 158.712 118.083 1.00 75.27 585 PHE A O 1
ATOM 4063 N N . GLN A 1 586 ? 147.525 159.495 116.755 1.00 62.86 586 GLN A N 1
ATOM 4064 C CA . GLN A 1 586 ? 147.055 158.142 116.470 1.00 62.20 586 GLN A CA 1
ATOM 4065 C C . GLN A 1 586 ? 148.150 157.316 115.803 1.00 67.68 586 GLN A C 1
ATOM 4066 O O . GLN A 1 586 ? 148.409 156.170 116.192 1.00 67.04 586 GLN A O 1
ATOM 4072 N N . ALA A 1 587 ? 148.828 157.902 114.814 1.00 58.97 587 ALA A N 1
ATOM 4073 C CA . ALA A 1 587 ? 149.934 157.210 114.159 1.00 53.59 587 ALA A CA 1
ATOM 4074 C C . ALA A 1 587 ? 151.093 156.966 115.121 1.00 55.67 587 ALA A C 1
ATOM 4075 O O . ALA A 1 587 ? 151.666 155.868 115.148 1.00 62.54 587 ALA A O 1
ATOM 4077 N N . GLN A 1 588 ? 151.455 157.977 115.918 1.00 55.79 588 GLN A N 1
ATOM 4078 C CA . GLN A 1 588 ? 152.555 157.816 116.864 1.00 54.86 588 GLN A CA 1
ATOM 4079 C C . GLN A 1 588 ? 152.250 156.722 117.879 1.00 56.39 588 GLN A C 1
ATOM 4080 O O . GLN A 1 588 ? 153.113 155.896 118.195 1.00 66.08 588 GLN A O 1
ATOM 4086 N N . TYR A 1 589 ? 151.019 156.699 118.386 1.00 51.78 589 TYR A N 1
ATOM 4087 C CA . TYR A 1 589 ? 150.585 155.700 119.353 1.00 52.28 589 TYR A CA 1
ATOM 4088 C C . TYR A 1 589 ? 150.585 154.306 118.745 1.00 60.79 589 TYR A C 1
ATOM 4089 O O . TYR A 1 589 ? 151.014 153.344 119.392 1.00 69.58 589 TYR A O 1
ATOM 4098 N N . SER A 1 590 ? 150.109 154.173 117.504 1.00 60.20 590 SER A N 1
ATOM 4099 C CA . SER A 1 590 ? 150.120 152.866 116.857 1.00 58.27 590 SER A CA 1
ATOM 4100 C C . SER A 1 590 ? 151.542 152.359 116.658 1.00 52.78 590 SER A C 1
ATOM 4101 O O . SER A 1 590 ? 151.835 151.186 116.927 1.00 61.56 590 SER A O 1
ATOM 4104 N N . LEU A 1 591 ? 152.445 153.227 116.193 1.00 49.88 591 LEU A N 1
ATOM 4105 C CA . LEU A 1 591 ? 153.825 152.795 115.987 1.00 48.51 591 LEU A CA 1
ATOM 4106 C C . LEU A 1 591 ? 154.506 152.464 117.310 1.00 50.25 591 LEU A C 1
ATOM 4107 O O . LEU A 1 591 ? 155.274 151.498 117.392 1.00 59.49 591 LEU A O 1
ATOM 4112 N N . PHE A 1 592 ? 154.247 153.259 118.351 1.00 46.18 592 PHE A N 1
ATOM 4113 C CA . PHE A 1 592 ? 154.787 152.957 119.671 1.00 48.08 592 PHE A CA 1
ATOM 4114 C C . PHE A 1 592 ? 154.284 151.616 120.183 1.00 52.61 592 PHE A C 1
ATOM 4115 O O . PHE A 1 592 ? 155.058 150.830 120.737 1.00 58.88 592 PHE A O 1
ATOM 4123 N N . LYS A 1 593 ? 152.989 151.338 120.012 1.00 48.04 593 LYS A N 1
ATOM 4124 C CA . LYS A 1 593 ? 152.450 150.046 120.421 1.00 52.43 593 LYS A CA 1
ATOM 4125 C C . LYS A 1 593 ? 153.111 148.910 119.655 1.00 61.99 593 LYS A C 1
ATOM 4126 O O . LYS A 1 593 ? 153.468 147.880 120.240 1.00 63.69 593 LYS A O 1
ATOM 4132 N N . MET A 1 594 ? 153.284 149.082 118.344 1.00 62.44 594 MET A N 1
ATOM 4133 C CA . MET A 1 594 ? 153.901 148.038 117.531 1.00 50.85 594 MET A CA 1
ATOM 4134 C C . MET A 1 594 ? 155.336 147.769 117.974 1.00 52.75 594 MET A C 1
ATOM 4135 O O . MET A 1 594 ? 155.739 146.611 118.137 1.00 62.86 594 MET A O 1
ATOM 4140 N N . VAL A 1 595 ? 156.121 148.831 118.178 1.00 47.48 595 VAL A N 1
ATOM 4141 C CA . VAL A 1 595 ? 157.506 148.661 118.617 1.00 55.51 595 VAL A CA 1
ATOM 4142 C C . VAL A 1 595 ? 157.549 148.011 119.993 1.00 52.54 595 VAL A C 1
ATOM 4143 O O . VAL A 1 595 ? 158.292 147.049 120.223 1.00 56.55 595 VAL A O 1
ATOM 4147 N N . TYR A 1 596 ? 156.730 148.514 120.919 1.00 51.66 596 TYR A N 1
ATOM 4148 C CA . TYR A 1 596 ? 156.634 147.953 122.261 1.00 49.52 596 TYR A CA 1
ATOM 4149 C C . TYR A 1 596 ? 156.359 146.456 122.215 1.00 50.51 596 TYR A C 1
ATOM 4150 O O . TYR A 1 596 ? 157.015 145.667 122.903 1.00 48.66 596 TYR A O 1
ATOM 4159 N N . TYR A 1 597 ? 155.400 146.045 121.388 1.00 55.80 597 TYR A N 1
ATOM 4160 C CA . TYR A 1 597 ? 154.891 144.685 121.482 1.00 61.65 597 TYR A CA 1
ATOM 4161 C C . TYR A 1 597 ? 155.736 143.697 120.688 1.00 62.49 597 TYR A C 1
ATOM 4162 O O . TYR A 1 597 ? 155.903 142.548 121.111 1.00 64.89 597 TYR A O 1
ATOM 4171 N N . GLN A 1 598 ? 156.281 144.108 119.542 1.00 50.41 598 GLN A N 1
ATOM 4172 C CA . GLN A 1 598 ? 156.946 143.172 118.647 1.00 42.21 598 GLN A CA 1
ATOM 4173 C C . GLN A 1 598 ? 158.429 143.455 118.435 1.00 49.42 598 GLN A C 1
ATOM 4174 O O . GLN A 1 598 ? 159.073 142.725 117.677 1.00 62.97 598 GLN A O 1
ATOM 4180 N N . VAL A 1 599 ? 158.998 144.480 119.076 1.00 58.01 599 VAL A N 1
ATOM 4181 C CA . VAL A 1 599 ? 160.388 144.867 118.868 1.00 54.96 599 VAL A CA 1
ATOM 4182 C C . VAL A 1 599 ? 161.144 144.980 120.188 1.00 54.94 599 VAL A C 1
ATOM 4183 O O . VAL A 1 599 ? 162.228 144.415 120.344 1.00 51.07 599 VAL A O 1
ATOM 4187 N N . PHE A 1 600 ? 160.581 145.704 121.155 1.00 68.95 600 PHE A N 1
ATOM 4188 C CA . PHE A 1 600 ? 161.339 146.057 122.351 1.00 61.89 600 PHE A CA 1
ATOM 4189 C C . PHE A 1 600 ? 161.382 144.891 123.333 1.00 64.31 600 PHE A C 1
ATOM 4190 O O . PHE A 1 600 ? 162.456 144.346 123.614 1.00 74.17 600 PHE A O 1
ATOM 4198 N N . LEU A 1 601 ? 160.220 144.467 123.827 1.00 55.33 601 LEU A N 1
ATOM 4199 C CA . LEU A 1 601 ? 160.174 143.399 124.824 1.00 58.46 601 LEU A CA 1
ATOM 4200 C C . LEU A 1 601 ? 160.888 142.122 124.402 1.00 55.29 601 LEU A C 1
ATOM 4201 O O . LEU A 1 601 ? 161.529 141.507 125.267 1.00 61.21 601 LEU A O 1
ATOM 4206 N N . PRO A 1 602 ? 160.816 141.660 123.133 1.00 50.89 602 PRO A N 1
ATOM 4207 C CA . PRO A 1 602 ? 161.547 140.465 122.743 1.00 50.75 602 PRO A CA 1
ATOM 4208 C C . PRO A 1 602 ? 162.946 140.386 123.334 1.00 61.59 602 PRO A C 1
ATOM 4209 O O . PRO A 1 602 ? 163.254 139.529 124.172 1.00 66.60 602 PRO A O 1
ATOM 4213 N N . GLN A 1 603 ? 163.781 141.357 122.973 1.00 71.11 603 GLN A N 1
ATOM 4214 C CA . GLN A 1 603 ? 165.175 141.337 123.387 1.00 68.33 603 GLN A CA 1
ATOM 4215 C C . GLN A 1 603 ? 165.418 142.027 124.718 1.00 71.64 603 GLN A C 1
ATOM 4216 O O . GLN A 1 603 ? 166.398 141.705 125.389 1.00 77.89 603 GLN A O 1
ATOM 4222 N N . PHE A 1 604 ? 164.551 142.949 125.138 1.00 68.28 604 PHE A N 1
ATOM 4223 C CA . PHE A 1 604 ? 164.703 143.526 126.467 1.00 73.11 604 PHE A CA 1
ATOM 4224 C C . PHE A 1 604 ? 164.333 142.518 127.550 1.00 75.64 604 PHE A C 1
ATOM 4225 O O . PHE A 1 604 ? 164.756 142.678 128.702 1.00 77.07 604 PHE A O 1
ATOM 4233 N N . THR A 1 605 ? 163.616 141.450 127.190 1.00 76.51 605 THR A N 1
ATOM 4234 C CA . THR A 1 605 ? 163.305 140.374 128.118 1.00 73.62 605 THR A CA 1
ATOM 4235 C C . THR A 1 605 ? 164.216 139.166 127.949 1.00 64.42 605 THR A C 1
ATOM 4236 O O . THR A 1 605 ? 164.618 138.564 128.950 1.00 62.02 605 THR A O 1
ATOM 4240 N N . THR A 1 606 ? 164.578 138.798 126.716 1.00 68.40 606 THR A N 1
ATOM 4241 C CA . THR A 1 606 ? 165.601 137.772 126.552 1.00 74.63 606 THR A CA 1
ATOM 4242 C C . THR A 1 606 ? 166.988 138.273 126.934 1.00 76.66 606 THR A C 1
ATOM 4243 O O . THR A 1 606 ? 167.920 137.466 127.015 1.00 81.35 606 THR A O 1
ATOM 4247 N N . ASN A 1 607 ? 167.143 139.575 127.166 1.00 71.02 607 ASN A N 1
ATOM 4248 C CA . ASN A 1 607 ? 168.394 140.176 127.600 1.00 76.31 607 ASN A CA 1
ATOM 4249 C C . ASN A 1 607 ? 168.220 140.748 129.000 1.00 80.84 607 ASN A C 1
ATOM 4250 O O . ASN A 1 607 ? 167.167 141.305 129.327 1.00 76.30 607 ASN A O 1
ATOM 4255 N N . ASN A 1 608 ? 169.254 140.606 129.826 1.00 90.84 608 ASN A N 1
ATOM 4256 C CA . ASN A 1 608 ? 169.179 140.985 131.230 1.00 83.19 608 ASN A CA 1
ATOM 4257 C C . ASN A 1 608 ? 169.722 142.376 131.523 1.00 78.23 608 ASN A C 1
ATOM 4258 O O . ASN A 1 608 ? 169.344 142.967 132.539 1.00 85.94 608 ASN A O 1
ATOM 4263 N N . ASP A 1 609 ? 170.594 142.914 130.667 1.00 81.17 609 ASP A N 1
ATOM 4264 C CA . ASP A 1 609 ? 171.279 144.165 130.988 1.00 85.89 609 ASP A CA 1
ATOM 4265 C C . ASP A 1 609 ? 170.308 145.338 131.056 1.00 89.16 609 ASP A C 1
ATOM 4266 O O . ASP A 1 609 ? 170.321 146.111 132.022 1.00 90.80 609 ASP A O 1
ATOM 4271 N N . LEU A 1 610 ? 169.470 145.500 130.030 1.00 80.44 610 LEU A N 1
ATOM 4272 C CA . LEU A 1 610 ? 168.544 146.628 130.013 1.00 80.32 610 LEU A CA 1
ATOM 4273 C C . LEU A 1 610 ? 167.505 146.502 131.121 1.00 81.04 610 LEU A C 1
ATOM 4274 O O . LEU A 1 610 ? 167.124 147.503 131.743 1.00 84.33 610 LEU A O 1
ATOM 4279 N N . PHE A 1 611 ? 167.039 145.277 131.381 1.00 72.35 611 PHE A N 1
ATOM 4280 C CA . PHE A 1 611 ? 166.110 145.052 132.483 1.00 73.61 611 PHE A CA 1
ATOM 4281 C C . PHE A 1 611 ? 166.739 145.434 133.816 1.00 80.56 611 PHE A C 1
ATOM 4282 O O . PHE A 1 611 ? 166.100 146.087 134.649 1.00 82.12 611 PHE A O 1
ATOM 4290 N N . LYS A 1 612 ? 167.996 145.035 134.031 1.00 85.26 612 LYS A N 1
ATOM 4291 C CA . LYS A 1 612 ? 168.691 145.386 135.263 1.00 81.89 612 LYS A CA 1
ATOM 4292 C C . LYS A 1 612 ? 168.859 146.892 135.391 1.00 81.73 612 LYS A C 1
ATOM 4293 O O . LYS A 1 612 ? 168.676 147.452 136.476 1.00 88.22 612 LYS A O 1
ATOM 4299 N N . SER A 1 613 ? 169.211 147.563 134.292 1.00 66.07 613 SER A N 1
ATOM 4300 C CA . SER A 1 613 ? 169.377 149.012 134.337 1.00 71.10 613 SER A CA 1
ATOM 4301 C C . SER A 1 613 ? 168.067 149.708 134.688 1.00 74.78 613 SER A C 1
ATOM 4302 O O . SER A 1 613 ? 168.041 150.611 135.535 1.00 83.39 613 SER A O 1
ATOM 4305 N N . SER A 1 614 ? 166.967 149.295 134.053 1.00 72.63 614 SER A N 1
ATOM 4306 C CA . SER A 1 614 ? 165.673 149.907 134.338 1.00 79.15 614 SER A CA 1
ATOM 4307 C C . SER A 1 614 ? 165.252 149.656 135.782 1.00 85.47 614 SER A C 1
ATOM 4308 O O . SER A 1 614 ? 164.764 150.566 136.466 1.00 85.65 614 SER A O 1
ATOM 4311 N N . VAL A 1 615 ? 165.437 148.423 136.264 1.00 77.39 615 VAL A N 1
ATOM 4312 C CA . VAL A 1 615 ? 165.064 148.096 137.637 1.00 66.08 615 VAL A CA 1
ATOM 4313 C C . VAL A 1 615 ? 165.894 148.909 138.622 1.00 69.68 615 VAL A C 1
ATOM 4314 O O . VAL A 1 615 ? 165.368 149.442 139.607 1.00 75.34 615 VAL A O 1
ATOM 4318 N N . ASP A 1 616 ? 167.201 149.026 138.370 1.00 77.04 616 ASP A N 1
ATOM 4319 C CA . ASP A 1 616 ? 168.069 149.802 139.248 1.00 76.97 616 ASP A CA 1
ATOM 4320 C C . ASP A 1 616 ? 167.647 151.263 139.283 1.00 73.89 616 ASP A C 1
ATOM 4321 O O . ASP A 1 616 ? 167.563 151.872 140.357 1.00 82.74 616 ASP A O 1
ATOM 4326 N N . PHE A 1 617 ? 167.378 151.846 138.112 1.00 70.51 617 PHE A N 1
ATOM 4327 C CA . PHE A 1 617 ? 166.988 153.251 138.073 1.00 78.56 617 PHE A CA 1
ATOM 4328 C C . PHE A 1 617 ? 165.669 153.478 138.799 1.00 83.42 617 PHE A C 1
ATOM 4329 O O . PHE A 1 617 ? 165.534 154.436 139.569 1.00 88.12 617 PHE A O 1
ATOM 4337 N N . ILE A 1 618 ? 164.688 152.598 138.583 1.00 77.63 618 ILE A N 1
ATOM 4338 C CA . ILE A 1 618 ? 163.394 152.765 139.239 1.00 76.33 618 ILE A CA 1
ATOM 4339 C C . ILE A 1 618 ? 163.534 152.608 140.748 1.00 85.42 618 ILE A C 1
ATOM 4340 O O . ILE A 1 618 ? 162.923 153.354 141.524 1.00 90.61 618 ILE A O 1
ATOM 4345 N N . LEU A 1 619 ? 164.343 151.642 141.191 1.00 77.02 619 LEU A N 1
ATOM 4346 C CA . LEU A 1 619 ? 164.521 151.427 142.623 1.00 69.06 619 LEU A CA 1
ATOM 4347 C C . LEU A 1 619 ? 165.236 152.600 143.284 1.00 73.75 619 LEU A C 1
ATOM 4348 O O . LEU A 1 619 ? 164.863 153.015 144.387 1.00 75.35 619 LEU A O 1
ATOM 4353 N N . THR A 1 620 ? 166.259 153.152 142.632 1.00 81.97 620 THR A N 1
ATOM 4354 C CA . THR A 1 620 ? 167.074 154.196 143.239 1.00 81.87 620 THR A CA 1
ATOM 4355 C C . THR A 1 620 ? 166.589 155.609 142.935 1.00 80.88 620 THR A C 1
ATOM 4356 O O . THR A 1 620 ? 167.200 156.569 143.416 1.00 88.62 620 THR A O 1
ATOM 4360 N N . LEU A 1 621 ? 165.521 155.769 142.151 1.00 83.67 621 LEU A N 1
ATOM 4361 C CA . LEU A 1 621 ? 165.023 157.111 141.862 1.00 89.66 621 LEU A CA 1
ATOM 4362 C C . LEU A 1 621 ? 164.409 157.759 143.099 1.00 94.28 621 LEU A C 1
ATOM 4363 O O . LEU A 1 621 ? 164.835 158.839 143.525 1.00 92.60 621 LEU A O 1
ATOM 4368 N N . ASN A 1 622 ? 163.396 157.115 143.685 1.00 104.90 622 ASN A N 1
ATOM 4369 C CA . ASN A 1 622 ? 162.642 157.747 144.765 1.00 105.07 622 ASN A CA 1
ATOM 4370 C C . ASN A 1 622 ? 163.512 157.981 145.995 1.00 104.26 622 ASN A C 1
ATOM 4371 O O . ASN A 1 622 ? 163.433 159.042 146.626 1.00 101.93 622 ASN A O 1
ATOM 4376 N N . LYS A 1 623 ? 164.343 157.008 146.354 1.00 91.30 623 LYS A N 1
ATOM 4377 C CA . LYS A 1 623 ? 165.210 157.144 147.519 1.00 88.28 623 LYS A CA 1
ATOM 4378 C C . LYS A 1 623 ? 166.338 158.137 147.254 1.00 90.32 623 LYS A C 1
ATOM 4379 O O . LYS A 1 623 ? 166.533 158.584 146.124 1.00 89.66 623 LYS A O 1
ATOM 4385 N N . PHE A 1 632 ? 158.736 150.745 147.547 1.00 96.28 632 PHE A N 1
ATOM 4386 C CA . PHE A 1 632 ? 159.359 149.553 146.984 1.00 97.13 632 PHE A CA 1
ATOM 4387 C C . PHE A 1 632 ? 160.624 149.180 147.752 1.00 96.82 632 PHE A C 1
ATOM 4388 O O . PHE A 1 632 ? 161.622 148.766 147.164 1.00 97.52 632 PHE A O 1
ATOM 4396 N N . GLN A 1 633 ? 160.572 149.339 149.075 1.00 99.00 633 GLN A N 1
ATOM 4397 C CA . GLN A 1 633 ? 161.701 148.978 149.924 1.00 100.90 633 GLN A CA 1
ATOM 4398 C C . GLN A 1 633 ? 161.815 147.468 150.107 1.00 101.62 633 GLN A C 1
ATOM 4399 O O . GLN A 1 633 ? 162.921 146.950 150.300 1.00 102.30 633 GLN A O 1
ATOM 4405 N N . ASP A 1 634 ? 160.699 146.746 150.008 1.00 103.85 634 ASP A N 1
ATOM 4406 C CA . ASP A 1 634 ? 160.642 145.325 150.328 1.00 105.56 634 ASP A CA 1
ATOM 4407 C C . ASP A 1 634 ? 161.080 144.425 149.174 1.00 109.11 634 ASP A C 1
ATOM 4408 O O . ASP A 1 634 ? 160.723 143.241 149.166 1.00 110.73 634 ASP A O 1
ATOM 4413 N N . ILE A 1 635 ? 161.836 144.944 148.206 1.00 106.03 635 ILE A N 1
ATOM 4414 C CA . ILE A 1 635 ? 162.345 144.142 147.103 1.00 103.46 635 ILE A CA 1
ATOM 4415 C C . ILE A 1 635 ? 163.849 144.355 146.997 1.00 101.81 635 ILE A C 1
ATOM 4416 O O . ILE A 1 635 ? 164.392 145.368 147.443 1.00 103.55 635 ILE A O 1
ATOM 4421 N N . ARG A 1 636 ? 164.520 143.378 146.393 1.00 90.78 636 ARG A N 1
ATOM 4422 C CA . ARG A 1 636 ? 165.970 143.374 146.283 1.00 90.81 636 ARG A CA 1
ATOM 4423 C C . ARG A 1 636 ? 166.388 143.438 144.821 1.00 95.57 636 ARG A C 1
ATOM 4424 O O . ARG A 1 636 ? 165.707 142.908 143.938 1.00 98.84 636 ARG A O 1
ATOM 4432 N N . LYS A 1 637 ? 167.513 144.101 144.573 1.00 95.66 637 LYS A N 1
ATOM 4433 C CA . LYS A 1 637 ? 168.089 144.151 143.238 1.00 94.99 637 LYS A CA 1
ATOM 4434 C C . LYS A 1 637 ? 168.803 142.841 142.929 1.00 95.21 637 LYS A C 1
ATOM 4435 O O . LYS A 1 637 ? 169.448 142.248 143.799 1.00 93.03 637 LYS A O 1
ATOM 4441 N N . MET A 1 638 ? 168.684 142.390 141.683 1.00 101.23 638 MET A N 1
ATOM 4442 C CA . MET A 1 638 ? 169.220 141.096 141.292 1.00 100.16 638 MET A CA 1
ATOM 4443 C C . MET A 1 638 ? 170.724 141.179 141.049 1.00 99.64 638 MET A C 1
ATOM 4444 O O . MET A 1 638 ? 171.365 142.214 141.250 1.00 102.33 638 MET A O 1
ATOM 4449 N N . ASN A 1 639 ? 171.293 140.058 140.618 1.00 105.19 639 ASN A N 1
ATOM 4450 C CA . ASN A 1 639 ? 172.682 139.985 140.202 1.00 108.18 639 ASN A CA 1
ATOM 4451 C C . ASN A 1 639 ? 172.774 140.040 138.678 1.00 106.67 639 ASN A C 1
ATOM 4452 O O . ASN A 1 639 ? 171.773 139.949 137.963 1.00 105.28 639 ASN A O 1
ATOM 4457 N N . LYS A 1 640 ? 174.003 140.198 138.180 1.00 114.26 640 LYS A N 1
ATOM 4458 C CA . LYS A 1 640 ? 174.223 140.233 136.739 1.00 114.12 640 LYS A CA 1
ATOM 4459 C C . LYS A 1 640 ? 173.863 138.915 136.066 1.00 115.46 640 LYS A C 1
ATOM 4460 O O . LYS A 1 640 ? 173.487 138.916 134.888 1.00 114.94 640 LYS A O 1
ATOM 4466 N N . ASP A 1 641 ? 173.969 137.795 136.780 1.00 120.77 641 ASP A N 1
ATOM 4467 C CA . ASP A 1 641 ? 173.641 136.490 136.222 1.00 120.68 641 ASP A CA 1
ATOM 4468 C C . ASP A 1 641 ? 172.185 136.095 136.428 1.00 119.78 641 ASP A C 1
ATOM 4469 O O . ASP A 1 641 ? 171.755 135.075 135.879 1.00 121.08 641 ASP A O 1
ATOM 4474 N N . GLU A 1 642 ? 171.419 136.867 137.195 1.00 107.76 642 GLU A N 1
ATOM 4475 C CA . GLU A 1 642 ? 170.017 136.549 137.426 1.00 106.25 642 GLU A CA 1
ATOM 4476 C C . GLU A 1 642 ? 169.202 136.832 136.172 1.00 104.09 642 GLU A C 1
ATOM 4477 O O . GLU A 1 642 ? 169.316 137.908 135.577 1.00 104.68 642 GLU A O 1
ATOM 4483 N N . LYS A 1 643 ? 168.385 135.868 135.773 1.00 96.05 643 LYS A N 1
ATOM 4484 C CA . LYS A 1 643 ? 167.522 136.068 134.619 1.00 94.43 643 LYS A CA 1
ATOM 4485 C C . LYS A 1 643 ? 166.420 137.063 134.965 1.00 95.71 643 LYS A C 1
ATOM 4486 O O . LYS A 1 643 ? 165.770 136.925 136.013 1.00 98.01 643 LYS A O 1
ATOM 4492 N N . PRO A 1 644 ? 166.188 138.077 134.127 1.00 85.69 644 PRO A N 1
ATOM 4493 C CA . PRO A 1 644 ? 165.106 139.029 134.419 1.00 85.60 644 PRO A CA 1
ATOM 4494 C C . PRO A 1 644 ? 163.748 138.363 134.500 1.00 86.60 644 PRO A C 1
ATOM 4495 O O . PRO A 1 644 ? 162.904 138.782 135.300 1.00 92.31 644 PRO A O 1
ATOM 4499 N N . SER A 1 645 ? 163.523 137.321 133.698 1.00 79.11 645 SER A N 1
ATOM 4500 C CA . SER A 1 645 ? 162.248 136.615 133.737 1.00 78.27 645 SER A CA 1
ATOM 4501 C C . SER A 1 645 ? 161.983 136.032 135.119 1.00 82.45 645 SER A C 1
ATOM 4502 O O . SER A 1 645 ? 160.939 136.296 135.723 1.00 84.64 645 SER A O 1
ATOM 4505 N N . GLU A 1 646 ? 162.934 135.262 135.655 1.00 87.74 646 GLU A N 1
ATOM 4506 C CA . GLU A 1 646 ? 162.718 134.635 136.956 1.00 89.72 646 GLU A CA 1
ATOM 4507 C C . GLU A 1 646 ? 162.729 135.670 138.078 1.00 90.39 646 GLU A C 1
ATOM 4508 O O . GLU A 1 646 ? 161.951 135.561 139.037 1.00 95.90 646 GLU A O 1
ATOM 4514 N N . TYR A 1 647 ? 163.572 136.700 137.962 1.00 83.62 647 TYR A N 1
ATOM 4515 C CA . TYR A 1 647 ? 163.587 137.744 138.982 1.00 83.76 647 TYR A CA 1
ATOM 4516 C C . TYR A 1 647 ? 162.243 138.456 139.061 1.00 79.11 647 TYR A C 1
ATOM 4517 O O . TYR A 1 647 ? 161.676 138.627 140.148 1.00 89.04 647 TYR A O 1
ATOM 4526 N N . MET A 1 648 ? 161.701 138.869 137.920 1.00 66.29 648 MET A N 1
ATOM 4527 C CA . MET A 1 648 ? 160.463 139.618 138.014 1.00 77.84 648 MET A CA 1
ATOM 4528 C C . MET A 1 648 ? 159.262 138.695 138.179 1.00 79.23 648 MET A C 1
ATOM 4529 O O . MET A 1 648 ? 158.206 139.146 138.628 1.00 81.23 648 MET A O 1
ATOM 4534 N N . SER A 1 649 ? 159.417 137.399 137.895 1.00 78.66 649 SER A N 1
ATOM 4535 C CA . SER A 1 649 ? 158.423 136.427 138.335 1.00 79.96 649 SER A CA 1
ATOM 4536 C C . SER A 1 649 ? 158.371 136.360 139.856 1.00 83.01 649 SER A C 1
ATOM 4537 O O . SER A 1 649 ? 157.289 136.278 140.447 1.00 83.94 649 SER A O 1
ATOM 4540 N N . TYR A 1 650 ? 159.535 136.404 140.510 1.00 89.39 650 TYR A N 1
ATOM 4541 C CA . TYR A 1 650 ? 159.554 136.559 141.963 1.00 90.07 650 TYR A CA 1
ATOM 4542 C C . TY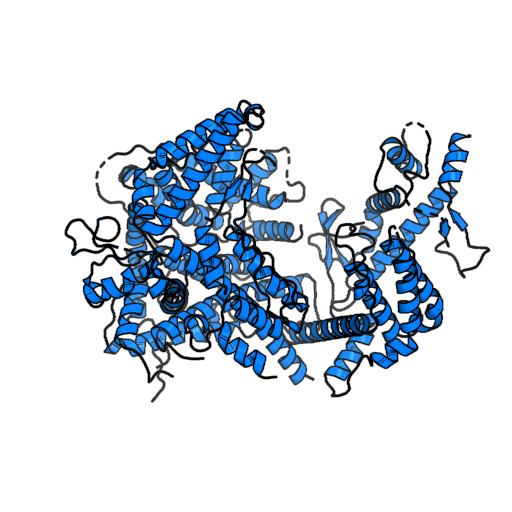R A 1 650 ? 158.897 137.870 142.383 1.00 89.69 650 TYR A C 1
ATOM 4543 O O . TYR A 1 650 ? 158.175 137.924 143.388 1.00 92.14 650 TYR A O 1
ATOM 4552 N N . ILE A 1 651 ? 159.148 138.940 141.625 1.00 82.96 651 ILE A N 1
ATOM 4553 C CA . ILE A 1 651 ? 158.555 140.241 141.937 1.00 81.83 651 ILE A CA 1
ATOM 4554 C C . ILE A 1 651 ? 157.030 140.158 141.897 1.00 82.53 651 ILE A C 1
ATOM 4555 O O . ILE A 1 651 ? 156.337 140.633 142.804 1.00 86.50 651 ILE A O 1
ATOM 4560 N N . GLN A 1 652 ? 156.485 139.548 140.843 1.00 77.98 652 GLN A N 1
ATOM 4561 C CA . GLN A 1 652 ? 155.035 139.435 140.720 1.00 81.91 652 GLN A CA 1
ATOM 4562 C C . GLN A 1 652 ? 154.463 138.438 141.719 1.00 82.74 652 GLN A C 1
ATOM 4563 O O . GLN A 1 652 ? 153.305 138.571 142.128 1.00 83.62 652 GLN A O 1
ATOM 4569 N N . SER A 1 653 ? 155.250 137.439 142.124 1.00 85.08 653 SER A N 1
ATOM 4570 C CA . SER A 1 653 ? 154.829 136.572 143.218 1.00 84.60 653 SER A CA 1
ATOM 4571 C C . SER A 1 653 ? 154.655 137.375 144.500 1.00 85.78 653 SER A C 1
ATOM 4572 O O . SER A 1 653 ? 153.652 137.232 145.206 1.00 86.08 653 SER A O 1
ATOM 4575 N N . GLN A 1 654 ? 155.616 138.248 144.804 1.00 88.69 654 GLN A N 1
ATOM 4576 C CA . GLN A 1 654 ? 155.460 139.135 145.954 1.00 91.61 654 GLN A CA 1
ATOM 4577 C C . GLN A 1 654 ? 154.247 140.042 145.781 1.00 94.54 654 GLN A C 1
ATOM 4578 O O . GLN A 1 654 ? 153.501 140.291 146.738 1.00 95.69 654 GLN A O 1
ATOM 4584 N N . LEU A 1 655 ? 154.032 140.534 144.559 1.00 88.92 655 LEU A N 1
ATOM 4585 C CA . LEU A 1 655 ? 152.889 141.398 144.277 1.00 87.60 655 LEU A CA 1
ATOM 4586 C C . LEU A 1 655 ? 151.572 140.696 144.585 1.00 87.19 655 LEU A C 1
ATOM 4587 O O . LEU A 1 655 ? 150.689 141.264 145.237 1.00 89.05 655 LEU A O 1
ATOM 4592 N N . MET A 1 656 ? 151.419 139.461 144.116 1.00 93.89 656 MET A N 1
ATOM 4593 C CA . MET A 1 656 ? 150.167 138.734 144.270 1.00 95.47 656 MET A CA 1
ATOM 4594 C C . MET A 1 656 ? 150.035 138.029 145.616 1.00 91.01 656 MET A C 1
ATOM 4595 O O . MET A 1 656 ? 148.945 137.539 145.932 1.00 89.71 656 MET A O 1
ATOM 4600 N N . LEU A 1 657 ? 151.104 137.961 146.414 1.00 82.42 657 LEU A N 1
ATOM 4601 C CA . LEU A 1 657 ? 150.915 137.821 147.857 1.00 89.37 657 LEU A CA 1
ATOM 4602 C C . LEU A 1 657 ? 150.333 139.097 148.453 1.00 91.02 657 LEU A C 1
ATOM 4603 O O . LEU A 1 657 ? 149.347 139.055 149.198 1.00 93.36 657 LEU A O 1
ATOM 4608 N N . TYR A 1 658 ? 150.919 140.246 148.124 1.00 94.44 658 TYR A N 1
ATOM 4609 C CA . TYR A 1 658 ? 150.412 141.524 148.621 1.00 94.41 658 TYR A CA 1
ATOM 4610 C C . TYR A 1 658 ? 149.302 142.069 147.730 1.00 93.66 658 TYR A C 1
ATOM 4611 O O . TYR A 1 658 ? 148.371 141.348 147.370 1.00 95.08 658 TYR A O 1
ATOM 4620 N N . ASN A 1 669 ? 148.921 149.465 145.981 1.00 89.63 669 ASN A N 1
ATOM 4621 C CA . ASN A 1 669 ? 149.653 148.415 145.282 1.00 88.83 669 ASN A CA 1
ATOM 4622 C C . ASN A 1 669 ? 150.956 148.956 144.704 1.00 86.94 669 ASN A C 1
ATOM 4623 O O . ASN A 1 669 ? 151.017 149.332 143.533 1.00 87.05 669 ASN A O 1
ATOM 4628 N N . HIS A 1 670 ? 151.999 148.995 145.536 1.00 81.52 670 HIS A N 1
ATOM 4629 C CA . HIS A 1 670 ? 153.282 149.538 145.106 1.00 81.55 670 HIS A CA 1
ATOM 4630 C C . HIS A 1 670 ? 153.955 148.687 144.037 1.00 81.06 670 HIS A C 1
ATOM 4631 O O . HIS A 1 670 ? 154.742 149.221 143.249 1.00 84.81 670 HIS A O 1
ATOM 4638 N N . PHE A 1 671 ? 153.665 147.386 143.986 1.00 76.06 671 PHE A N 1
ATOM 4639 C CA . PHE A 1 671 ? 154.358 146.514 143.042 1.00 77.65 671 PHE A CA 1
ATOM 4640 C C . PHE A 1 671 ? 153.927 146.787 141.605 1.00 72.29 671 PHE A C 1
ATOM 4641 O O . PHE A 1 671 ? 154.751 146.732 140.684 1.00 74.16 671 PHE A O 1
ATOM 4649 N N . GLU A 1 672 ? 152.639 147.069 141.390 1.00 74.19 672 GLU A N 1
ATOM 4650 C CA . GLU A 1 672 ? 152.173 147.397 140.045 1.00 76.22 672 GLU A CA 1
ATOM 4651 C C . GLU A 1 672 ? 152.790 148.698 139.551 1.00 75.95 672 GLU A C 1
ATOM 4652 O O . GLU A 1 672 ? 153.219 148.792 138.394 1.00 81.85 672 GLU A O 1
ATOM 4658 N N . LYS A 1 673 ? 152.849 149.712 140.416 1.00 75.48 673 LYS A N 1
ATOM 4659 C CA . LYS A 1 673 ? 153.516 150.955 140.049 1.00 75.01 673 LYS A CA 1
ATOM 4660 C C . LYS A 1 673 ? 154.994 150.715 139.778 1.00 80.95 673 LYS A C 1
ATOM 4661 O O . LYS A 1 673 ? 155.566 151.301 138.851 1.00 86.70 673 LYS A O 1
ATOM 4667 N N . PHE A 1 674 ? 155.626 149.843 140.568 1.00 75.71 674 PHE A N 1
ATOM 4668 C CA . PHE A 1 674 ? 157.035 149.528 140.358 1.00 72.81 674 PHE A CA 1
ATOM 4669 C C . PHE A 1 674 ? 157.268 148.880 138.998 1.00 68.49 674 PHE A C 1
ATOM 4670 O O . PHE A 1 674 ? 158.189 149.269 138.270 1.00 73.20 674 PHE A O 1
ATOM 4678 N N . ILE A 1 675 ? 156.436 147.903 138.631 1.00 63.13 675 ILE A N 1
ATOM 4679 C CA . ILE A 1 675 ? 156.608 147.227 137.348 1.00 61.50 675 ILE A CA 1
ATOM 4680 C C . ILE A 1 675 ? 156.320 148.178 136.191 1.00 64.65 675 ILE A C 1
ATOM 4681 O O . ILE A 1 675 ? 157.025 148.167 135.168 1.00 73.57 675 ILE A O 1
ATOM 4686 N N . ASN A 1 676 ? 155.297 149.025 136.332 1.00 65.93 676 ASN A N 1
ATOM 4687 C CA . ASN A 1 676 ? 154.998 149.978 135.273 1.00 64.22 676 ASN A CA 1
ATOM 4688 C C . ASN A 1 676 ? 156.139 150.968 135.101 1.00 72.18 676 ASN A C 1
ATOM 4689 O O . ASN A 1 676 ? 156.526 151.285 133.973 1.00 73.45 676 ASN A O 1
ATOM 4694 N N . GLN A 1 677 ? 156.718 151.437 136.210 1.00 70.93 677 GLN A N 1
ATOM 4695 C CA . GLN A 1 677 ? 157.854 152.348 136.128 1.00 72.08 677 GLN A CA 1
ATOM 4696 C C . GLN A 1 677 ? 159.069 151.665 135.513 1.00 69.66 677 GLN A C 1
ATOM 4697 O O . GLN A 1 677 ? 159.814 152.290 134.751 1.00 77.77 677 GLN A O 1
ATOM 4703 N N . VAL A 1 678 ? 159.289 150.388 135.834 1.00 65.26 678 VAL A N 1
ATOM 4704 C CA . VAL A 1 678 ? 160.426 149.664 135.267 1.00 72.12 678 VAL A CA 1
ATOM 4705 C C . VAL A 1 678 ? 160.293 149.570 133.753 1.00 81.62 678 VAL A C 1
ATOM 4706 O O . VAL A 1 678 ? 161.234 149.874 133.007 1.00 82.48 678 VAL A O 1
ATOM 4710 N N . PHE A 1 679 ? 159.115 149.164 133.274 1.00 77.19 679 PHE A N 1
ATOM 4711 C CA . PHE A 1 679 ? 158.928 149.055 131.829 1.00 62.59 679 PHE A CA 1
ATOM 4712 C C . PHE A 1 679 ? 158.947 150.421 131.154 1.00 53.57 679 PHE A C 1
ATOM 4713 O O . PHE A 1 679 ? 159.442 150.550 130.028 1.00 64.70 679 PHE A O 1
ATOM 4721 N N . ILE A 1 680 ? 158.442 151.450 131.836 1.00 40.80 680 ILE A N 1
ATOM 4722 C CA . ILE A 1 680 ? 158.473 152.810 131.305 1.00 52.31 680 ILE A CA 1
ATOM 4723 C C . ILE A 1 680 ? 159.913 153.273 131.117 1.00 56.37 680 ILE A C 1
ATOM 4724 O O . ILE A 1 680 ? 160.286 153.803 130.061 1.00 73.70 680 ILE A O 1
ATOM 4729 N N . LYS A 1 681 ? 160.744 153.070 132.142 1.00 54.28 681 LYS A N 1
ATOM 4730 C CA . LYS A 1 681 ? 162.141 153.480 132.066 1.00 63.88 681 LYS A CA 1
ATOM 4731 C C . LYS A 1 681 ? 162.887 152.683 131.005 1.00 73.34 681 LYS A C 1
ATOM 4732 O O . LYS A 1 681 ? 163.720 153.236 130.279 1.00 75.92 681 LYS A O 1
ATOM 4738 N N . GLY A 1 682 ? 162.595 151.385 130.894 1.00 71.04 682 GLY A N 1
ATOM 4739 C CA . GLY A 1 682 ? 163.225 150.591 129.852 1.00 64.89 682 GLY A CA 1
ATOM 4740 C C . GLY A 1 682 ? 162.869 151.069 128.458 1.00 63.46 682 GLY A C 1
ATOM 4741 O O . GLY A 1 682 ? 163.741 151.189 127.590 1.00 68.69 682 GLY A O 1
ATOM 4742 N N . PHE A 1 683 ? 161.583 151.349 128.222 1.00 48.04 683 PHE A N 1
ATOM 4743 C CA . PHE A 1 683 ? 161.155 151.826 126.910 1.00 46.08 683 PHE A CA 1
ATOM 4744 C C . PHE A 1 683 ? 161.790 153.174 126.593 1.00 60.25 683 PHE A C 1
ATOM 4745 O O . PHE A 1 683 ? 162.265 153.398 125.470 1.00 70.13 683 PHE A O 1
ATOM 4753 N N . ASN A 1 684 ? 161.828 154.074 127.579 1.00 65.45 684 ASN A N 1
ATOM 4754 C CA . ASN A 1 684 ? 162.461 155.372 127.375 1.00 60.43 684 ASN A CA 1
ATOM 4755 C C . ASN A 1 684 ? 163.942 155.224 127.048 1.00 69.17 684 ASN A C 1
ATOM 4756 O O . ASN A 1 684 ? 164.450 155.878 126.129 1.00 77.24 684 ASN A O 1
ATOM 4761 N N . SER A 1 685 ? 164.651 154.366 127.788 1.00 75.59 685 SER A N 1
ATOM 4762 C CA . SER A 1 685 ? 166.076 154.176 127.541 1.00 78.64 685 SER A CA 1
ATOM 4763 C C . SER A 1 685 ? 166.325 153.588 126.160 1.00 78.73 685 SER A C 1
ATOM 4764 O O . SER A 1 685 ? 167.240 154.022 125.451 1.00 79.92 685 SER A O 1
ATOM 4767 N N . PHE A 1 686 ? 165.522 152.600 125.759 1.00 72.84 686 PHE A N 1
ATOM 4768 C CA . PHE A 1 686 ? 165.694 151.995 124.442 1.00 70.30 686 PHE A CA 1
ATOM 4769 C C . PHE A 1 686 ? 165.459 153.015 123.336 1.00 69.42 686 PHE A C 1
ATOM 4770 O O . PHE A 1 686 ? 166.241 153.104 122.380 1.00 75.37 686 PHE A O 1
ATOM 4778 N N . ILE A 1 687 ? 164.390 153.805 123.456 1.00 58.82 687 ILE A N 1
ATOM 4779 C CA . ILE A 1 687 ? 164.084 154.790 122.425 1.00 67.45 687 ILE A CA 1
ATOM 4780 C C . ILE A 1 687 ? 165.173 155.855 122.359 1.00 75.07 687 ILE A C 1
ATOM 4781 O O . ILE A 1 687 ? 165.591 156.265 121.269 1.00 82.68 687 ILE A O 1
ATOM 4786 N N . GLU A 1 688 ? 165.654 156.315 123.516 1.00 72.93 688 GLU A N 1
ATOM 4787 C CA . GLU A 1 688 ? 166.707 157.326 123.526 1.00 77.35 688 GLU A CA 1
ATOM 4788 C C . GLU A 1 688 ? 168.007 156.785 122.940 1.00 81.27 688 GLU A C 1
ATOM 4789 O O . GLU A 1 688 ? 168.690 157.483 122.181 1.00 81.38 688 GLU A O 1
ATOM 4795 N N . LYS A 1 689 ? 168.367 155.545 123.281 1.00 86.21 689 LYS A N 1
ATOM 4796 C CA . LYS A 1 689 ? 169.661 155.010 122.869 1.00 86.26 689 LYS A CA 1
ATOM 4797 C C . LYS A 1 689 ? 169.674 154.639 121.391 1.00 88.25 689 LYS A C 1
ATOM 4798 O O . LYS A 1 689 ? 170.660 154.903 120.691 1.00 89.26 689 LYS A O 1
ATOM 4804 N N . ASN A 1 690 ? 168.596 154.033 120.890 1.00 83.00 690 ASN A N 1
ATOM 4805 C CA . ASN A 1 690 ? 168.559 153.614 119.494 1.00 81.67 690 ASN A CA 1
ATOM 4806 C C . ASN A 1 690 ? 168.138 154.729 118.543 1.00 75.79 690 ASN A C 1
ATOM 4807 O O . ASN A 1 690 ? 167.696 154.429 117.426 1.00 81.48 690 ASN A O 1
ATOM 4812 N N . ARG A 1 691 ? 168.266 155.992 118.958 1.00 77.18 691 ARG A N 1
ATOM 4813 C CA . ARG A 1 691 ? 167.986 157.144 118.099 1.00 86.61 691 ARG A CA 1
ATOM 4814 C C . ARG A 1 691 ? 166.563 157.091 117.547 1.00 82.60 691 ARG A C 1
ATOM 4815 O O . ARG A 1 691 ? 166.312 157.426 116.388 1.00 80.65 691 ARG A O 1
ATOM 4823 N N . LEU A 1 692 ? 165.623 156.666 118.390 1.00 62.58 692 LEU A N 1
ATOM 4824 C CA . LEU A 1 692 ? 164.236 156.468 117.993 1.00 62.30 692 LEU A CA 1
ATOM 4825 C C . LEU A 1 692 ? 163.306 157.526 118.575 1.00 63.95 692 LEU A C 1
ATOM 4826 O O . LEU A 1 692 ? 162.093 157.309 118.648 1.00 70.38 692 LEU A O 1
ATOM 4831 N N . THR A 1 693 ? 163.851 158.670 118.992 1.00 58.59 693 THR A N 1
ATOM 4832 C CA . THR A 1 693 ? 163.036 159.733 119.566 1.00 64.04 693 THR A CA 1
ATOM 4833 C C . THR A 1 693 ? 162.245 160.505 118.518 1.00 72.31 693 THR A C 1
ATOM 4834 O O . THR A 1 693 ? 161.419 161.345 118.890 1.00 74.48 693 THR A O 1
ATOM 4838 N N . TYR A 1 694 ? 162.477 160.249 117.228 1.00 78.68 694 TYR A N 1
ATOM 4839 C CA . TYR A 1 694 ? 161.768 160.979 116.182 1.00 73.16 694 TYR A CA 1
ATOM 4840 C C . TYR A 1 694 ? 160.280 160.656 116.154 1.00 72.32 694 TYR A C 1
ATOM 4841 O O . TYR A 1 694 ? 159.498 161.441 115.608 1.00 81.40 694 TYR A O 1
ATOM 4850 N N . ILE A 1 695 ? 159.875 159.515 116.718 1.00 54.68 695 ILE A N 1
ATOM 4851 C CA . ILE A 1 695 ? 158.472 159.112 116.686 1.00 55.92 695 ILE A CA 1
ATOM 4852 C C . ILE A 1 695 ? 157.599 160.097 117.452 1.00 70.92 695 ILE A C 1
ATOM 4853 O O . ILE A 1 695 ? 156.406 160.244 117.155 1.00 78.82 695 ILE A O 1
ATOM 4858 N N . CYS A 1 696 ? 158.170 160.794 118.436 1.00 80.16 696 CYS A N 1
ATOM 4859 C CA . CYS A 1 696 ? 157.396 161.711 119.263 1.00 80.79 696 CYS A CA 1
ATOM 4860 C C . CYS A 1 696 ? 156.922 162.949 118.511 1.00 76.30 696 CYS A C 1
ATOM 4861 O O . CYS A 1 696 ? 156.086 163.687 119.043 1.00 77.86 696 CYS A O 1
ATOM 4864 N N . HIS A 1 697 ? 157.425 163.198 117.301 1.00 63.52 697 HIS A N 1
ATOM 4865 C CA . HIS A 1 697 ? 157.075 164.389 116.526 1.00 64.18 697 HIS A CA 1
ATOM 4866 C C . HIS A 1 697 ? 156.600 163.963 115.143 1.00 65.66 697 HIS A C 1
ATOM 4867 O O . HIS A 1 697 ? 157.342 164.076 114.158 1.00 68.77 697 HIS A O 1
ATOM 4874 N N . PRO A 1 698 ? 155.369 163.463 115.032 1.00 50.30 698 PRO A N 1
ATOM 4875 C CA . PRO A 1 698 ? 154.838 163.119 113.707 1.00 54.43 698 PRO A CA 1
ATOM 4876 C C . PRO A 1 698 ? 154.661 164.356 112.840 1.00 66.55 698 PRO A C 1
ATOM 4877 O O . PRO A 1 698 ? 154.266 165.422 113.318 1.00 64.40 698 PRO A O 1
ATOM 4881 N N . THR A 1 699 ? 154.955 164.202 111.549 1.00 69.67 699 THR A N 1
ATOM 4882 C CA . THR A 1 699 ? 154.775 165.265 110.562 1.00 65.44 699 THR A CA 1
ATOM 4883 C C . THR A 1 699 ? 154.183 164.638 109.309 1.00 61.83 699 THR A C 1
ATOM 4884 O O . THR A 1 699 ? 154.869 163.886 108.612 1.00 68.55 699 THR A O 1
ATOM 4888 N N . LYS A 1 700 ? 152.924 164.956 109.014 1.00 66.50 700 LYS A N 1
ATOM 4889 C CA . LYS A 1 700 ? 152.248 164.348 107.876 1.00 70.22 700 LYS A CA 1
ATOM 4890 C C . LYS A 1 700 ? 152.953 164.704 106.573 1.00 70.33 700 LYS A C 1
ATOM 4891 O O . LYS A 1 700 ? 153.369 165.847 106.363 1.00 73.37 700 LYS A O 1
ATOM 4897 N N . ASN A 1 701 ? 153.085 163.714 105.695 1.00 60.60 701 ASN A N 1
ATOM 4898 C CA . ASN A 1 701 ? 153.753 163.908 104.414 1.00 60.72 701 ASN A CA 1
ATOM 4899 C C . ASN A 1 701 ? 152.916 164.778 103.482 1.00 63.85 701 ASN A C 1
ATOM 4900 O O . ASN A 1 701 ? 153.306 165.041 102.345 1.00 61.20 701 ASN A O 1
ATOM 4905 N N . ASP A 1 707 ? 158.115 154.241 98.099 1.00 102.83 707 ASP A N 1
ATOM 4906 C CA . ASP A 1 707 ? 159.229 153.482 98.654 1.00 105.99 707 ASP A CA 1
ATOM 4907 C C . ASP A 1 707 ? 158.720 152.297 99.469 1.00 106.96 707 ASP A C 1
ATOM 4908 O O . ASP A 1 707 ? 157.529 152.202 99.765 1.00 107.64 707 ASP A O 1
ATOM 4913 N N . ASN A 1 708 ? 159.630 151.395 99.831 1.00 95.56 708 ASN A N 1
ATOM 4914 C CA . ASN A 1 708 ? 159.290 150.197 100.582 1.00 92.08 708 ASN A CA 1
ATOM 4915 C C . ASN A 1 708 ? 160.168 150.104 101.821 1.00 90.86 708 ASN A C 1
ATOM 4916 O O . ASN A 1 708 ? 161.257 150.681 101.885 1.00 90.78 708 ASN A O 1
ATOM 4921 N N . ILE A 1 709 ? 159.677 149.365 102.812 1.00 87.52 709 ILE A N 1
ATOM 4922 C CA . ILE A 1 709 ? 160.356 149.190 104.090 1.00 88.14 709 ILE A CA 1
ATOM 4923 C C . ILE A 1 709 ? 160.871 147.760 104.161 1.00 90.19 709 ILE A C 1
ATOM 4924 O O . ILE A 1 709 ? 160.100 146.805 104.001 1.00 92.40 709 ILE A O 1
ATOM 4929 N N . GLU A 1 710 ? 162.171 147.612 104.402 1.00 93.85 710 GLU A N 1
ATOM 4930 C CA . GLU A 1 710 ? 162.774 146.296 104.569 1.00 92.59 710 GLU A CA 1
ATOM 4931 C C . GLU A 1 710 ? 162.491 145.801 105.981 1.00 90.42 710 GLU A C 1
ATOM 4932 O O . GLU A 1 710 ? 162.876 146.451 106.959 1.00 91.26 710 GLU A O 1
ATOM 4938 N N . ILE A 1 711 ? 161.821 144.659 106.095 1.00 83.17 711 ILE A N 1
ATOM 4939 C CA . ILE A 1 711 ? 161.437 144.144 107.406 1.00 80.67 711 ILE A CA 1
ATOM 4940 C C . ILE A 1 711 ? 162.282 142.910 107.705 1.00 84.58 711 ILE A C 1
ATOM 4941 O O . ILE A 1 711 ? 162.098 141.862 107.067 1.00 90.84 711 ILE A O 1
ATOM 4946 N N . PRO A 1 712 ? 163.246 142.996 108.618 1.00 75.95 712 PRO A N 1
ATOM 4947 C CA . PRO A 1 712 ? 163.943 141.781 109.054 1.00 72.67 712 PRO A CA 1
ATOM 4948 C C . PRO A 1 712 ? 163.017 140.898 109.875 1.00 76.65 712 PRO A C 1
ATOM 4949 O O . PRO A 1 712 ? 162.325 141.364 110.783 1.00 81.45 712 PRO A O 1
ATOM 4953 N N . PHE A 1 713 ? 163.009 139.604 109.547 1.00 76.33 713 PHE A N 1
ATOM 4954 C CA . PHE A 1 713 ? 162.192 138.641 110.284 1.00 75.58 713 PHE A CA 1
ATOM 4955 C C . PHE A 1 713 ? 162.832 137.264 110.111 1.00 78.80 713 PHE A C 1
ATOM 4956 O O . PHE A 1 713 ? 162.668 136.632 109.063 1.00 79.34 713 PHE A O 1
ATOM 4964 N N . HIS A 1 714 ? 163.550 136.815 111.138 1.00 81.98 714 HIS A N 1
ATOM 4965 C CA . HIS A 1 714 ? 164.178 135.497 111.144 1.00 77.34 714 HIS A CA 1
ATOM 4966 C C . HIS A 1 714 ? 163.739 134.770 112.407 1.00 83.95 714 HIS A C 1
ATOM 4967 O O . HIS A 1 714 ? 164.086 135.183 113.518 1.00 90.44 714 HIS A O 1
ATOM 4974 N N . THR A 1 715 ? 162.978 133.690 112.237 1.00 80.01 715 THR A N 1
ATOM 4975 C CA . THR A 1 715 ? 162.478 132.899 113.351 1.00 77.65 715 THR A CA 1
ATOM 4976 C C . THR A 1 715 ? 162.799 131.431 113.118 1.00 75.12 715 THR A C 1
ATOM 4977 O O . THR A 1 715 ? 162.836 130.959 111.978 1.00 76.18 715 THR A O 1
ATOM 4981 N N . ASP A 1 716 ? 163.028 130.710 114.213 1.00 99.42 716 ASP A N 1
ATOM 4982 C CA . ASP A 1 716 ? 163.420 129.304 114.147 1.00 103.78 716 ASP A CA 1
ATOM 4983 C C . ASP A 1 716 ? 162.181 128.412 114.231 1.00 106.47 716 ASP A C 1
ATOM 4984 O O . ASP A 1 716 ? 161.909 127.755 115.237 1.00 106.25 716 ASP A O 1
ATOM 4989 N N . MET A 1 717 ? 161.420 128.404 113.141 1.00 92.17 717 MET A N 1
ATOM 4990 C CA . MET A 1 717 ? 160.248 127.547 113.012 1.00 88.57 717 MET A CA 1
ATOM 4991 C C . MET A 1 717 ? 160.521 126.425 112.021 1.00 89.48 717 MET A C 1
ATOM 4992 O O . MET A 1 717 ? 160.826 126.681 110.852 1.00 91.51 717 MET A O 1
ATOM 4997 N N . ASP A 1 718 ? 160.399 125.191 112.492 1.00 95.96 718 ASP A N 1
ATOM 4998 C CA . ASP A 1 718 ? 160.384 124.027 111.623 1.00 99.94 718 ASP A CA 1
ATOM 4999 C C . ASP A 1 718 ? 158.930 123.697 111.288 1.00 99.20 718 ASP A C 1
ATOM 5000 O O . ASP A 1 718 ? 158.020 124.495 111.525 1.00 99.19 718 ASP A O 1
ATOM 5005 N N . ASP A 1 719 ? 158.695 122.517 110.723 1.00 97.18 719 ASP A N 1
ATOM 5006 C CA . ASP A 1 719 ? 157.343 122.072 110.415 1.00 97.08 719 ASP A CA 1
ATOM 5007 C C . ASP A 1 719 ? 156.669 121.364 111.587 1.00 99.12 719 ASP A C 1
ATOM 5008 O O . ASP A 1 719 ? 155.729 120.590 111.370 1.00 100.73 719 ASP A O 1
ATOM 5013 N N . SER A 1 720 ? 157.126 121.600 112.817 1.00 91.85 720 SER A N 1
ATOM 5014 C CA . SER A 1 720 ? 156.559 120.961 113.996 1.00 91.80 720 SER A CA 1
ATOM 5015 C C . SER A 1 720 ? 155.686 121.893 114.827 1.00 93.57 720 SER A C 1
ATOM 5016 O O . SER A 1 720 ? 155.119 121.452 115.832 1.00 94.67 720 SER A O 1
ATOM 5019 N N . ASN A 1 721 ? 155.558 123.161 114.441 1.00 86.27 721 ASN A N 1
ATOM 5020 C CA . ASN A 1 721 ? 154.755 124.129 115.177 1.00 85.03 721 ASN A CA 1
ATOM 5021 C C . ASN A 1 721 ? 153.379 124.346 114.554 1.00 86.31 721 ASN A C 1
ATOM 5022 O O . ASN A 1 721 ? 152.616 125.192 115.034 1.00 85.90 721 ASN A O 1
ATOM 5027 N N . ILE A 1 722 ? 153.043 123.585 113.509 1.00 69.52 722 ILE A N 1
ATOM 5028 C CA . ILE A 1 722 ? 151.842 123.865 112.726 1.00 64.02 722 ILE A CA 1
ATOM 5029 C C . ILE A 1 722 ? 150.578 123.581 113.530 1.00 72.02 722 ILE A C 1
ATOM 5030 O O . ILE A 1 722 ? 149.562 124.262 113.361 1.00 80.60 722 ILE A O 1
ATOM 5035 N N . ALA A 1 723 ? 150.601 122.557 114.386 1.00 64.59 723 ALA A N 1
ATOM 5036 C CA . ALA A 1 723 ? 149.410 122.216 115.163 1.00 62.06 723 ALA A CA 1
ATOM 5037 C C . ALA A 1 723 ? 149.015 123.356 116.095 1.00 63.26 723 ALA A C 1
ATOM 5038 O O . ALA A 1 723 ? 147.858 123.805 116.100 1.00 73.32 723 ALA A O 1
ATOM 5040 N N . PHE A 1 724 ? 149.969 123.836 116.896 1.00 55.02 724 PHE A N 1
ATOM 5041 C CA . PHE A 1 724 ? 149.704 124.998 117.732 1.00 64.65 724 PHE A CA 1
ATOM 5042 C C . PHE A 1 724 ? 149.394 126.221 116.889 1.00 71.12 724 PHE A C 1
ATOM 5043 O O . PHE A 1 724 ? 148.596 127.067 117.301 1.00 68.34 724 PHE A O 1
ATOM 5051 N N . TRP A 1 725 ? 150.002 126.327 115.706 1.00 78.56 725 TRP A N 1
ATOM 5052 C CA . TRP A 1 725 ? 149.675 127.434 114.816 1.00 66.62 725 TRP A CA 1
ATOM 5053 C C . TRP A 1 725 ? 148.197 127.439 114.449 1.00 70.93 725 TRP A C 1
ATOM 5054 O O . TRP A 1 725 ? 147.539 128.483 114.519 1.00 79.82 725 TRP A O 1
ATOM 5065 N N . LEU A 1 726 ? 147.655 126.280 114.065 1.00 69.55 726 LEU A N 1
ATOM 5066 C CA . LEU A 1 726 ? 146.240 126.221 113.702 1.00 70.13 726 LEU A CA 1
ATOM 5067 C C . LEU A 1 726 ? 145.347 126.460 114.913 1.00 71.50 726 LEU A C 1
ATOM 5068 O O . LEU A 1 726 ? 144.326 127.158 114.814 1.00 74.61 726 LEU A O 1
ATOM 5073 N N . MET A 1 727 ? 145.701 125.872 116.060 1.00 70.36 727 MET A N 1
ATOM 5074 C CA . MET A 1 727 ? 144.887 126.086 117.253 1.00 71.59 727 MET A CA 1
ATOM 5075 C C . MET A 1 727 ? 144.842 127.562 117.615 1.00 77.77 727 MET A C 1
ATOM 5076 O O . MET A 1 727 ? 143.781 128.090 117.964 1.00 86.75 727 MET A O 1
ATOM 5081 N N . CYS A 1 728 ? 145.983 128.249 117.517 1.00 70.30 728 CYS A N 1
ATOM 5082 C CA . CYS A 1 728 ? 146.022 129.687 117.753 1.00 69.72 728 CYS A CA 1
ATOM 5083 C C . CYS A 1 728 ? 145.208 130.450 116.719 1.00 75.18 728 CYS A C 1
ATOM 5084 O O . CYS A 1 728 ? 144.496 131.397 117.071 1.00 75.65 728 CYS A O 1
ATOM 5087 N N . LYS A 1 729 ? 145.304 130.059 115.447 1.00 62.46 729 LYS A N 1
ATOM 5088 C CA . LYS A 1 729 ? 144.564 130.723 114.384 1.00 60.57 729 LYS A CA 1
ATOM 5089 C C . LYS A 1 729 ? 143.058 130.603 114.558 1.00 62.09 729 LYS A C 1
ATOM 5090 O O . LYS A 1 729 ? 142.326 131.472 114.074 1.00 70.59 729 LYS A O 1
ATOM 5096 N N . LEU A 1 730 ? 142.580 129.552 115.226 1.00 55.82 730 LEU A N 1
ATOM 5097 C CA . LEU A 1 730 ? 141.155 129.423 115.519 1.00 54.59 730 LEU A CA 1
ATOM 5098 C C . LEU A 1 730 ? 140.748 130.097 116.828 1.00 64.34 730 LEU A C 1
ATOM 5099 O O . LEU A 1 730 ? 139.767 129.677 117.450 1.00 75.04 730 LEU A O 1
ATOM 5104 N N . LEU A 1 731 ? 141.463 131.133 117.258 1.00 67.02 731 LEU A N 1
ATOM 5105 C CA . LEU A 1 731 ? 141.095 131.880 118.452 1.00 73.42 731 LEU A CA 1
ATOM 5106 C C . LEU A 1 731 ? 141.001 133.370 118.149 1.00 77.44 731 LEU A C 1
ATOM 5107 O O . LEU A 1 731 ? 141.610 133.879 117.205 1.00 77.50 731 LEU A O 1
ATOM 5112 N N . ASP A 1 732 ? 140.223 134.062 118.977 1.00 78.00 732 ASP A N 1
ATOM 5113 C CA . ASP A 1 732 ? 140.141 135.512 118.919 1.00 82.16 732 ASP A CA 1
ATOM 5114 C C . ASP A 1 732 ? 141.419 136.132 119.478 1.00 75.78 732 ASP A C 1
ATOM 5115 O O . ASP A 1 732 ? 142.205 135.481 120.173 1.00 80.56 732 ASP A O 1
ATOM 5120 N N . ALA A 1 733 ? 141.626 137.411 119.157 1.00 58.61 733 ALA A N 1
ATOM 5121 C CA . ALA A 1 733 ? 142.825 138.104 119.619 1.00 62.70 733 ALA A CA 1
ATOM 5122 C C . ALA A 1 733 ? 142.871 138.182 121.140 1.00 68.97 733 ALA A C 1
ATOM 5123 O O . ALA A 1 733 ? 143.935 138.005 121.746 1.00 71.83 733 ALA A O 1
ATOM 5125 N N . LYS A 1 734 ? 141.727 138.447 121.776 1.00 74.50 734 LYS A N 1
ATOM 5126 C CA . LYS A 1 734 ? 141.695 138.562 123.232 1.00 75.80 734 LYS A CA 1
ATOM 5127 C C . LYS A 1 734 ? 142.032 137.237 123.907 1.00 71.19 734 LYS A C 1
ATOM 5128 O O . LYS A 1 734 ? 142.846 137.195 124.841 1.00 77.73 734 LYS A O 1
ATOM 5134 N N . GLN A 1 735 ? 141.420 136.142 123.450 1.00 60.83 735 GLN A N 1
ATOM 5135 C CA . GLN A 1 735 ? 141.726 134.838 124.029 1.00 61.85 735 GLN A CA 1
ATOM 5136 C C . GLN A 1 735 ? 143.163 134.428 123.744 1.00 59.62 735 GLN A C 1
ATOM 5137 O O . GLN A 1 735 ? 143.809 133.794 124.585 1.00 69.18 735 GLN A O 1
ATOM 5143 N N . LEU A 1 736 ? 143.680 134.781 122.567 1.00 58.76 736 LEU A N 1
ATOM 5144 C CA . LEU A 1 736 ? 145.077 134.494 122.268 1.00 60.08 736 LEU A CA 1
ATOM 5145 C C . LEU A 1 736 ? 146.010 135.252 123.205 1.00 60.29 736 LEU A C 1
ATOM 5146 O O . LEU A 1 736 ? 147.010 134.698 123.673 1.00 63.69 736 LEU A O 1
ATOM 5151 N N . SER A 1 737 ? 145.696 136.517 123.495 1.00 57.93 737 SER A N 1
ATOM 5152 C CA . SER A 1 737 ? 146.508 137.283 124.435 1.00 60.14 737 SER A CA 1
ATOM 5153 C C . SER A 1 737 ? 146.438 136.692 125.838 1.00 69.68 737 SER A C 1
ATOM 5154 O O . SER A 1 737 ? 147.456 136.621 126.538 1.00 71.67 737 SER A O 1
ATOM 5157 N N . GLU A 1 738 ? 145.246 136.271 126.270 1.00 73.06 738 GLU A N 1
ATOM 5158 C CA . GLU A 1 738 ? 145.117 135.642 127.584 1.00 69.56 738 GLU A CA 1
ATOM 5159 C C . GLU A 1 738 ? 145.928 134.352 127.659 1.00 70.91 738 GLU A C 1
ATOM 5160 O O . GLU A 1 738 ? 146.637 134.103 128.648 1.00 77.49 738 GLU A O 1
ATOM 5166 N N . LEU A 1 739 ? 145.840 133.522 126.614 1.00 53.44 739 LEU A N 1
ATOM 5167 C CA . LEU A 1 739 ? 146.609 132.285 126.570 1.00 51.47 739 LEU A CA 1
ATOM 5168 C C . LEU A 1 739 ? 148.101 132.570 126.593 1.00 55.40 739 LEU A C 1
ATOM 5169 O O . LEU A 1 739 ? 148.860 131.883 127.285 1.00 64.00 739 LEU A O 1
ATOM 5174 N N . ARG A 1 740 ? 148.540 133.585 125.846 1.00 50.18 740 ARG A N 1
ATOM 5175 C CA . ARG A 1 740 ? 149.953 133.937 125.834 1.00 49.01 740 ARG A CA 1
ATOM 5176 C C . ARG A 1 740 ? 150.415 134.399 127.207 1.00 49.30 740 ARG A C 1
ATOM 5177 O O . ARG A 1 740 ? 151.500 134.023 127.658 1.00 55.83 740 ARG A O 1
ATOM 5185 N N . ASN A 1 741 ? 149.606 135.214 127.888 1.00 60.32 741 ASN A N 1
ATOM 5186 C CA . ASN A 1 741 ? 149.986 135.701 129.212 1.00 63.66 741 ASN A CA 1
ATOM 5187 C C . ASN A 1 741 ? 150.124 134.549 130.202 1.00 66.52 741 ASN A C 1
ATOM 5188 O O . ASN A 1 741 ? 151.106 134.470 130.956 1.00 69.16 741 ASN A O 1
ATOM 5193 N N . GLU A 1 742 ? 149.150 133.635 130.207 1.00 66.54 742 GLU A N 1
ATOM 5194 C CA . GLU A 1 742 ? 149.239 132.492 131.114 1.00 64.15 742 GLU A CA 1
ATOM 5195 C C . GLU A 1 742 ? 150.409 131.585 130.748 1.00 63.55 742 GLU A C 1
ATOM 5196 O O . GLU A 1 742 ? 151.072 131.027 131.633 1.00 72.26 742 GLU A O 1
ATOM 5202 N N . MET A 1 743 ? 150.680 131.431 129.450 1.00 53.77 743 MET A N 1
ATOM 5203 C CA . MET A 1 743 ? 151.822 130.639 129.009 1.00 58.40 743 MET A CA 1
ATOM 5204 C C . MET A 1 743 ? 153.131 131.257 129.476 1.00 63.88 743 MET A C 1
ATOM 5205 O O . MET A 1 743 ? 154.057 130.544 129.874 1.00 69.14 743 MET A O 1
ATOM 5210 N N . ILE A 1 744 ? 153.226 132.586 129.426 1.00 55.68 744 ILE A N 1
ATOM 5211 C CA . ILE A 1 744 ? 154.413 133.278 129.917 1.00 52.63 744 ILE A CA 1
ATOM 5212 C C . ILE A 1 744 ? 154.580 133.052 131.413 1.00 65.37 744 ILE A C 1
ATOM 5213 O O . ILE A 1 744 ? 155.691 132.801 131.902 1.00 64.99 744 ILE A O 1
ATOM 5218 N N . LYS A 1 745 ? 153.482 133.153 132.165 1.00 73.33 745 LYS A N 1
ATOM 5219 C CA . LYS A 1 745 ? 153.551 132.910 133.603 1.00 61.36 745 LYS A CA 1
ATOM 5220 C C . LYS A 1 745 ? 154.048 131.500 133.893 1.00 68.45 745 LYS A C 1
ATOM 5221 O O . LYS A 1 745 ? 154.921 131.295 134.747 1.00 75.66 745 LYS A O 1
ATOM 5227 N N . PHE A 1 746 ? 153.511 130.511 133.177 1.00 61.14 746 PHE A N 1
ATOM 5228 C CA . PHE A 1 746 ? 153.934 129.132 133.399 1.00 52.83 746 PHE A CA 1
ATOM 5229 C C . PHE A 1 746 ? 155.389 128.920 132.995 1.00 60.46 746 PHE A C 1
ATOM 5230 O O . PHE A 1 746 ? 156.123 128.187 133.668 1.00 72.26 746 PHE A O 1
ATOM 5238 N N . SER A 1 747 ? 155.821 129.543 131.897 1.00 57.48 747 SER A N 1
ATOM 5239 C CA . SER A 1 747 ? 157.210 129.418 131.472 1.00 63.10 747 SER A CA 1
ATOM 5240 C C . SER A 1 747 ? 158.156 129.997 132.514 1.00 67.37 747 SER A C 1
ATOM 5241 O O . SER A 1 747 ? 159.212 129.418 132.796 1.00 66.20 747 SER A O 1
ATOM 5244 N N . CYS A 1 748 ? 157.795 131.142 133.096 1.00 68.94 748 CYS A N 1
ATOM 5245 C CA . CYS A 1 748 ? 158.602 131.697 134.179 1.00 71.32 748 CYS A CA 1
ATOM 5246 C C . CYS A 1 748 ? 158.609 130.775 135.391 1.00 71.42 748 CYS A C 1
ATOM 5247 O O . CYS A 1 748 ? 159.648 130.595 136.036 1.00 74.07 748 CYS A O 1
ATOM 5250 N N . SER A 1 749 ? 157.457 130.187 135.722 1.00 72.79 749 SER A N 1
ATOM 5251 C CA . SER A 1 749 ? 157.407 129.253 136.841 1.00 73.16 749 SER A CA 1
ATOM 5252 C C . SER A 1 749 ? 158.189 127.974 136.567 1.00 71.77 749 SER A C 1
ATOM 5253 O O . SER A 1 749 ? 158.541 127.264 137.515 1.00 79.29 749 SER A O 1
ATOM 5256 N N . LEU A 1 750 ? 158.468 127.667 135.303 1.00 60.57 750 LEU A N 1
ATOM 5257 C CA . LEU A 1 750 ? 159.186 126.449 134.960 1.00 65.38 750 LEU A CA 1
ATOM 5258 C C . LEU A 1 750 ? 160.668 126.568 135.312 1.00 76.20 750 LEU A C 1
ATOM 5259 O O . LEU A 1 750 ? 161.164 127.621 135.723 1.00 78.57 750 LEU A O 1
ATOM 5264 N N . GLN A 1 751 ? 161.381 125.452 135.138 1.00 89.91 751 GLN A N 1
ATOM 5265 C CA . GLN A 1 751 ? 162.798 125.387 135.465 1.00 88.33 751 GLN A CA 1
ATOM 5266 C C . GLN A 1 751 ? 163.631 124.618 134.447 1.00 87.06 751 GLN A C 1
ATOM 5267 O O . GLN A 1 751 ? 164.830 124.433 134.679 1.00 88.50 751 GLN A O 1
ATOM 5273 N N . SER A 1 752 ? 163.050 124.168 133.338 1.00 77.13 752 SER A N 1
ATOM 5274 C CA . SER A 1 752 ? 163.753 123.377 132.335 1.00 76.79 752 SER A CA 1
ATOM 5275 C C . SER A 1 752 ? 163.958 124.207 131.075 1.00 83.42 752 SER A C 1
ATOM 5276 O O . SER A 1 752 ? 163.022 124.857 130.598 1.00 90.49 752 SER A O 1
ATOM 5279 N N . THR A 1 753 ? 165.180 124.176 130.535 1.00 79.49 753 THR A N 1
ATOM 5280 C CA . THR A 1 753 ? 165.483 124.969 129.346 1.00 78.14 753 THR A CA 1
ATOM 5281 C C . THR A 1 753 ? 164.800 124.418 128.099 1.00 77.24 753 THR A C 1
ATOM 5282 O O . THR A 1 753 ? 164.402 125.193 127.224 1.00 77.87 753 THR A O 1
ATOM 5286 N N . GLU A 1 754 ? 164.662 123.095 127.989 1.00 75.81 754 GLU A N 1
ATOM 5287 C CA . GLU A 1 754 ? 163.991 122.515 126.829 1.00 73.06 754 GLU A CA 1
ATOM 5288 C C . GLU A 1 754 ? 162.530 122.954 126.794 1.00 74.54 754 GLU A C 1
ATOM 5289 O O . GLU A 1 754 ? 162.026 123.413 125.759 1.00 83.02 754 GLU A O 1
ATOM 5295 N N . GLU A 1 755 ? 161.848 122.860 127.938 1.00 67.23 755 GLU A N 1
ATOM 5296 C CA . GLU A 1 755 ? 160.476 123.343 128.037 1.00 70.02 755 GLU A CA 1
ATOM 5297 C C . GLU A 1 755 ? 160.401 124.852 127.844 1.00 74.08 755 GLU A C 1
ATOM 5298 O O . GLU A 1 755 ? 159.426 125.358 127.275 1.00 75.64 755 GLU A O 1
ATOM 5304 N N . ILE A 1 756 ? 161.415 125.583 128.313 1.00 70.92 756 ILE A N 1
ATOM 5305 C CA . ILE A 1 756 ? 161.456 127.029 128.113 1.00 67.95 756 ILE A CA 1
ATOM 5306 C C . ILE A 1 756 ? 161.491 127.355 126.626 1.00 69.82 756 ILE A C 1
ATOM 5307 O O . ILE A 1 756 ? 160.786 128.253 126.155 1.00 74.91 756 ILE A O 1
ATOM 5312 N N . SER A 1 757 ? 162.305 126.622 125.864 1.00 69.24 757 SER A N 1
ATOM 5313 C CA . SER A 1 757 ? 162.381 126.838 124.422 1.00 71.40 757 SER A CA 1
ATOM 5314 C C . SER A 1 757 ? 161.078 126.454 123.729 1.00 71.10 757 SER A C 1
ATOM 5315 O O . SER A 1 757 ? 160.643 127.136 122.791 1.00 79.99 757 SER A O 1
ATOM 5318 N N . THR A 1 758 ? 160.447 125.359 124.161 1.00 60.92 758 THR A N 1
ATOM 5319 C CA . THR A 1 758 ? 159.170 124.981 123.557 1.00 59.05 758 THR A CA 1
ATOM 5320 C C . THR A 1 758 ? 158.107 126.047 123.801 1.00 66.38 758 THR A C 1
ATOM 5321 O O . THR A 1 758 ? 157.353 126.404 122.888 1.00 73.30 758 THR A O 1
ATOM 5325 N N . PHE A 1 759 ? 158.042 126.583 125.022 1.00 65.98 759 PHE A N 1
ATOM 5326 C CA . PHE A 1 759 ? 157.077 127.644 125.293 1.00 64.90 759 PHE A CA 1
ATOM 5327 C C . PHE A 1 759 ? 157.467 128.951 124.613 1.00 63.07 759 PHE A C 1
ATOM 5328 O O . PHE A 1 759 ? 156.594 129.762 124.291 1.00 69.47 759 PHE A O 1
ATOM 5336 N N . THR A 1 760 ? 158.761 129.169 124.371 1.00 56.13 760 THR A N 1
ATOM 5337 C CA . THR A 1 760 ? 159.191 130.315 123.577 1.00 53.18 760 THR A CA 1
ATOM 5338 C C . THR A 1 760 ? 158.672 130.209 122.147 1.00 60.19 760 THR A C 1
ATOM 5339 O O . THR A 1 760 ? 158.173 131.186 121.574 1.00 68.42 760 THR A O 1
ATOM 5343 N N . LYS A 1 761 ? 158.769 129.015 121.560 1.00 64.35 761 LYS A N 1
ATOM 5344 C CA . LYS A 1 761 ? 158.204 128.794 120.232 1.00 64.69 761 LYS A CA 1
ATOM 5345 C C . LYS A 1 761 ? 156.688 128.945 120.251 1.00 64.49 761 LYS A C 1
ATOM 5346 O O . LYS A 1 761 ? 156.091 129.468 119.301 1.00 69.97 761 LYS A O 1
ATOM 5352 N N . ALA A 1 762 ? 156.047 128.490 121.330 1.00 53.59 762 ALA A N 1
ATOM 5353 C CA . ALA A 1 762 ? 154.607 128.673 121.474 1.00 59.05 762 ALA A CA 1
ATOM 5354 C C . ALA A 1 762 ? 154.237 130.152 121.491 1.00 61.89 762 ALA A C 1
ATOM 5355 O O . ALA A 1 762 ? 153.268 130.569 120.847 1.00 66.92 762 ALA A O 1
ATOM 5357 N N . ARG A 1 763 ? 155.004 130.956 122.227 1.00 61.85 763 ARG A N 1
ATOM 5358 C CA . ARG A 1 763 ? 154.785 132.398 122.269 1.00 56.47 763 ARG A CA 1
ATOM 5359 C C . ARG A 1 763 ? 155.003 133.032 120.901 1.00 59.59 763 ARG A C 1
ATOM 5360 O O . ARG A 1 763 ? 154.274 133.952 120.506 1.00 62.51 763 ARG A O 1
ATOM 5368 N N . GLU A 1 764 ? 156.013 132.559 120.170 1.00 64.04 764 GLU A N 1
ATOM 5369 C CA . GLU A 1 764 ? 156.223 133.021 118.802 1.00 61.96 764 GLU A CA 1
ATOM 5370 C C . GLU A 1 764 ? 155.007 132.718 117.934 1.00 66.70 764 GLU A C 1
ATOM 5371 O O . GLU A 1 764 ? 154.600 133.541 117.104 1.00 71.45 764 GLU A O 1
ATOM 5377 N N . VAL A 1 765 ? 154.413 131.538 118.115 1.00 57.98 765 VAL A N 1
ATOM 5378 C CA . VAL A 1 765 ? 153.218 131.172 117.359 1.00 48.70 765 VAL A CA 1
ATOM 5379 C C . VAL A 1 765 ? 152.042 132.071 117.736 1.00 54.12 765 VAL A C 1
ATOM 5380 O O . VAL A 1 765 ? 151.252 132.480 116.874 1.00 62.68 765 VAL A O 1
ATOM 5384 N N . ILE A 1 766 ? 151.898 132.381 119.026 1.00 51.23 766 ILE A N 1
ATOM 5385 C CA . ILE A 1 766 ? 150.840 133.297 119.451 1.00 45.62 766 ILE A CA 1
ATOM 5386 C C . ILE A 1 766 ? 151.036 134.666 118.812 1.00 55.29 766 ILE A C 1
ATOM 5387 O O . ILE A 1 766 ? 150.071 135.322 118.403 1.00 64.09 766 ILE A O 1
ATOM 5392 N N . GLY A 1 767 ? 152.286 135.127 118.731 1.00 49.81 767 GLY A N 1
ATOM 5393 C CA . GLY A 1 767 ? 152.558 136.381 118.043 1.00 49.87 767 GLY A CA 1
ATOM 5394 C C . GLY A 1 767 ? 152.216 136.321 116.565 1.00 53.72 767 GLY A C 1
ATOM 5395 O O . GLY A 1 767 ? 151.696 137.286 115.996 1.00 57.23 767 GLY A O 1
ATOM 5396 N N . LEU A 1 768 ? 152.521 135.191 115.922 1.00 56.54 768 LEU A N 1
ATOM 5397 C CA . LEU A 1 768 ? 152.114 134.972 114.536 1.00 53.78 768 LEU A CA 1
ATOM 5398 C C . LEU A 1 768 ? 150.607 135.134 114.384 1.00 51.52 768 LEU A C 1
ATOM 5399 O O . LEU A 1 768 ? 150.123 135.848 113.495 1.00 66.44 768 LEU A O 1
ATOM 5404 N N . ALA A 1 769 ? 149.851 134.469 115.260 1.00 43.56 769 ALA A N 1
ATOM 5405 C CA . ALA A 1 769 ? 148.396 134.546 115.209 1.00 50.10 769 ALA A CA 1
ATOM 5406 C C . ALA A 1 769 ? 147.900 135.963 115.456 1.00 64.57 769 ALA A C 1
ATOM 5407 O O . ALA A 1 769 ? 146.946 136.407 114.807 1.00 69.83 769 ALA A O 1
ATOM 5409 N N . LEU A 1 770 ? 148.523 136.683 116.391 1.00 59.07 770 LEU A N 1
ATOM 5410 C CA . LEU A 1 770 ? 148.125 138.062 116.657 1.00 53.05 770 LEU A CA 1
ATOM 5411 C C . LEU A 1 770 ? 148.351 138.942 115.436 1.00 65.31 770 LEU A C 1
ATOM 5412 O O . LEU A 1 770 ? 147.495 139.760 115.078 1.00 69.13 770 LEU A O 1
ATOM 5417 N N . LEU A 1 771 ? 149.506 138.792 114.785 1.00 60.71 771 LEU A N 1
ATOM 5418 C CA . LEU A 1 771 ? 149.789 139.603 113.606 1.00 54.97 771 LEU A CA 1
ATOM 5419 C C . LEU A 1 771 ? 148.832 139.281 112.466 1.00 56.79 771 LEU A C 1
ATOM 5420 O O . LEU A 1 771 ? 148.371 140.188 111.763 1.00 60.08 771 LEU A O 1
ATOM 5425 N N . ASN A 1 772 ? 148.518 138.003 112.264 1.00 63.59 772 ASN A N 1
ATOM 5426 C CA . ASN A 1 772 ? 147.648 137.605 111.165 1.00 66.00 772 ASN A CA 1
ATOM 5427 C C . ASN A 1 772 ? 146.196 137.409 111.587 1.00 69.33 772 ASN A C 1
ATOM 5428 O O . ASN A 1 772 ? 145.378 136.993 110.760 1.00 78.32 772 ASN A O 1
ATOM 5433 N N . GLY A 1 773 ? 145.857 137.690 112.846 1.00 65.28 773 GLY A N 1
ATOM 5434 C CA . GLY A 1 773 ? 144.475 137.553 113.277 1.00 71.57 773 GLY A CA 1
ATOM 5435 C C . GLY A 1 773 ? 143.550 138.583 112.655 1.00 77.18 773 GLY A C 1
ATOM 5436 O O . GLY A 1 773 ? 142.414 138.269 112.291 1.00 75.73 773 GLY A O 1
ATOM 5437 N N . GLU A 1 774 ? 144.021 139.825 112.523 1.00 86.48 774 GLU A N 1
ATOM 5438 C CA . GLU A 1 774 ? 143.206 140.927 112.024 1.00 85.10 774 GLU A CA 1
ATOM 5439 C C . GLU A 1 774 ? 143.272 141.073 110.508 1.00 85.95 774 GLU A C 1
ATOM 5440 O O . GLU A 1 774 ? 143.078 142.180 109.988 1.00 89.29 774 GLU A O 1
ATOM 5446 N N . LYS A 1 775 ? 143.554 139.986 109.786 1.00 85.29 775 LYS A N 1
ATOM 5447 C CA . LYS A 1 775 ? 143.593 140.058 108.328 1.00 88.18 775 LYS A CA 1
ATOM 5448 C C . LYS A 1 775 ? 142.230 140.426 107.755 1.00 88.12 775 LYS A C 1
ATOM 5449 O O . LYS A 1 775 ? 142.135 141.266 106.852 1.00 87.98 775 LYS A O 1
ATOM 5455 N N . GLY A 1 776 ? 141.166 139.814 108.269 1.00 87.98 776 GLY A N 1
ATOM 5456 C CA . GLY A 1 776 ? 139.827 140.112 107.802 1.00 89.48 776 GLY A CA 1
ATOM 5457 C C . GLY A 1 776 ? 139.640 139.745 106.342 1.00 90.47 776 GLY A C 1
ATOM 5458 O O . GLY A 1 776 ? 140.219 138.782 105.828 1.00 91.98 776 GLY A O 1
ATOM 5459 N N . CYS A 1 777 ? 138.810 140.531 105.661 1.00 80.98 777 CYS A N 1
ATOM 5460 C CA . CYS A 1 777 ? 138.561 140.358 104.239 1.00 76.70 777 CYS A CA 1
ATOM 5461 C C . CYS A 1 777 ? 138.666 141.704 103.537 1.00 79.05 777 CYS A C 1
ATOM 5462 O O . CYS A 1 777 ? 138.390 142.753 104.124 1.00 86.53 777 CYS A O 1
ATOM 5465 N N . ASN A 1 778 ? 139.070 141.661 102.271 1.00 81.62 778 ASN A N 1
ATOM 5466 C CA . ASN A 1 778 ? 139.266 142.849 101.446 1.00 87.26 778 ASN A CA 1
ATOM 5467 C C . ASN A 1 778 ? 138.566 142.674 100.105 1.00 88.49 778 ASN A C 1
ATOM 5468 O O . ASN A 1 778 ? 139.129 142.922 99.037 1.00 86.19 778 ASN A O 1
ATOM 5473 N N . ASP A 1 779 ? 137.311 142.235 100.149 1.00 92.38 779 ASP A 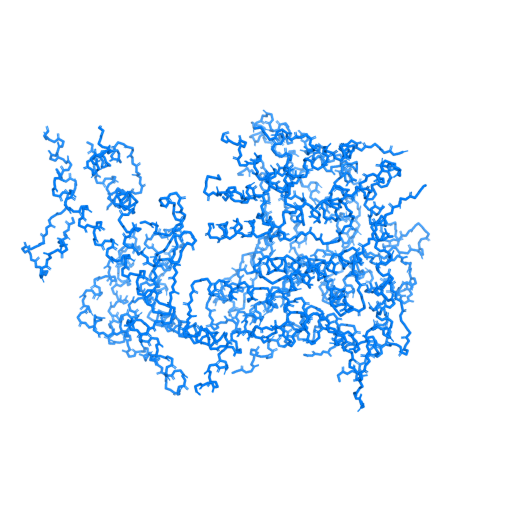N 1
ATOM 5474 C CA . ASP A 1 779 ? 136.564 141.899 98.949 1.00 91.93 779 ASP A CA 1
ATOM 5475 C C . ASP A 1 779 ? 135.278 142.713 98.881 1.00 97.09 779 ASP A C 1
ATOM 5476 O O . ASP A 1 779 ? 134.776 143.216 99.889 1.00 96.30 779 ASP A O 1
ATOM 5481 N N . TRP A 1 780 ? 134.758 142.834 97.666 1.00 104.22 780 TRP A N 1
ATOM 5482 C CA . TRP A 1 780 ? 133.498 143.510 97.394 1.00 100.43 780 TRP A CA 1
ATOM 5483 C C . TRP A 1 780 ? 132.360 142.488 97.466 1.00 98.92 780 TRP A C 1
ATOM 5484 O O . TRP A 1 780 ? 132.538 141.384 97.987 1.00 100.42 780 TRP A O 1
ATOM 5495 N N . LYS A 1 781 ? 131.178 142.853 96.956 1.00 82.87 781 LYS A N 1
ATOM 5496 C CA . LYS A 1 781 ? 129.987 142.010 97.049 1.00 84.36 781 LYS A CA 1
ATOM 5497 C C . LYS A 1 781 ? 130.205 140.572 96.585 1.00 88.98 781 LYS A C 1
ATOM 5498 O O . LYS A 1 781 ? 129.353 139.714 96.845 1.00 88.55 781 LYS A O 1
ATOM 5504 N N . GLU A 1 782 ? 131.314 140.285 95.903 1.00 90.00 782 GLU A N 1
ATOM 5505 C CA . GLU A 1 782 ? 131.634 138.921 95.508 1.00 86.81 782 GLU A CA 1
ATOM 5506 C C . GLU A 1 782 ? 132.094 138.054 96.674 1.00 86.81 782 GLU A C 1
ATOM 5507 O O . GLU A 1 782 ? 132.197 136.834 96.510 1.00 88.18 782 GLU A O 1
ATOM 5513 N N . LEU A 1 783 ? 132.381 138.647 97.836 1.00 71.72 783 LEU A N 1
ATOM 5514 C CA . LEU A 1 783 ? 132.729 137.849 99.009 1.00 69.63 783 LEU A CA 1
ATOM 5515 C C . LEU A 1 783 ? 131.545 137.002 99.460 1.00 75.68 783 LEU A C 1
ATOM 5516 O O . LEU A 1 783 ? 131.690 135.806 99.736 1.00 80.82 783 LEU A O 1
ATOM 5521 N N . PHE A 1 784 ? 130.364 137.608 99.540 1.00 71.01 784 PHE A N 1
ATOM 5522 C CA . PHE A 1 784 ? 129.148 136.878 99.869 1.00 71.25 784 PHE A CA 1
ATOM 5523 C C . PHE A 1 784 ? 128.627 136.189 98.610 1.00 72.74 784 PHE A C 1
ATOM 5524 O O . PHE A 1 784 ? 129.296 136.147 97.573 1.00 77.28 784 PHE A O 1
ATOM 5532 N N . ASP A 1 785 ? 127.418 135.631 98.688 1.00 75.30 785 ASP A N 1
ATOM 5533 C CA . ASP A 1 785 ? 126.854 134.928 97.540 1.00 80.85 785 ASP A CA 1
ATOM 5534 C C . ASP A 1 785 ? 126.633 135.877 96.367 1.00 83.98 785 ASP A C 1
ATOM 5535 O O . ASP A 1 785 ? 127.041 135.588 95.236 1.00 82.98 785 ASP A O 1
ATOM 5540 N N . ASP A 1 786 ? 126.009 137.024 96.623 1.00 78.27 786 ASP A N 1
ATOM 5541 C CA . ASP A 1 786 ? 125.701 138.007 95.588 1.00 73.93 786 ASP A CA 1
ATOM 5542 C C . ASP A 1 786 ? 125.265 139.307 96.261 1.00 81.64 786 ASP A C 1
ATOM 5543 O O . ASP A 1 786 ? 125.280 139.431 97.490 1.00 84.32 786 ASP A O 1
ATOM 5548 N N . LYS A 1 787 ? 124.882 140.283 95.431 1.00 81.15 787 LYS A N 1
ATOM 5549 C CA . LYS A 1 787 ? 124.458 141.585 95.939 1.00 77.49 787 LYS A CA 1
ATOM 5550 C C . LYS A 1 787 ? 123.230 141.456 96.833 1.00 77.34 787 LYS A C 1
ATOM 5551 O O . LYS A 1 787 ? 123.165 142.057 97.912 1.00 72.40 787 LYS A O 1
ATOM 5557 N N . GLU A 1 788 ? 122.237 140.680 96.392 1.00 88.28 788 GLU A N 1
ATOM 5558 C CA . GLU A 1 788 ? 121.030 140.507 97.192 1.00 88.15 788 GLU A CA 1
ATOM 5559 C C . GLU A 1 788 ? 121.322 139.764 98.488 1.00 84.60 788 GLU A C 1
ATOM 5560 O O . GLU A 1 788 ? 120.734 140.083 99.527 1.00 87.28 788 GLU A O 1
ATOM 5566 N N . ALA A 1 789 ? 122.220 138.777 98.449 1.00 70.95 789 ALA A N 1
ATOM 5567 C CA . ALA A 1 789 ? 122.601 138.077 99.671 1.00 72.72 789 ALA A CA 1
ATOM 5568 C C . ALA A 1 789 ? 123.286 139.018 100.655 1.00 74.09 789 ALA A C 1
ATOM 5569 O O . ALA A 1 789 ? 123.002 138.983 101.859 1.00 77.60 789 ALA A O 1
ATOM 5571 N N . TRP A 1 790 ? 124.191 139.868 100.160 1.00 71.39 790 TRP A N 1
ATOM 5572 C CA . TRP A 1 790 ? 124.833 140.844 101.035 1.00 65.74 790 TRP A CA 1
ATOM 5573 C C . TRP A 1 790 ? 123.814 141.814 101.618 1.00 76.39 790 TRP A C 1
ATOM 5574 O O . TRP A 1 790 ? 123.882 142.156 102.803 1.00 77.71 790 TRP A O 1
ATOM 5585 N N . LYS A 1 791 ? 122.868 142.274 100.797 1.00 84.27 791 LYS A N 1
ATOM 5586 C CA . LYS A 1 791 ? 121.840 143.183 101.295 1.00 76.38 791 LYS A CA 1
ATOM 5587 C C . LYS A 1 791 ? 120.997 142.518 102.375 1.00 76.74 791 LYS A C 1
ATOM 5588 O O . LYS A 1 791 ? 120.706 143.129 103.410 1.00 76.85 791 LYS A O 1
ATOM 5594 N N . LYS A 1 792 ? 120.612 141.259 102.156 1.00 72.24 792 LYS A N 1
ATOM 5595 C CA . LYS A 1 792 ? 119.819 140.536 103.144 1.00 70.59 792 LYS A CA 1
ATOM 5596 C C . LYS A 1 792 ? 120.590 140.347 104.445 1.00 71.15 792 LYS A C 1
ATOM 5597 O O . LYS A 1 792 ? 120.032 140.516 105.536 1.00 77.96 792 LYS A O 1
ATOM 5603 N N . ASN A 1 793 ? 121.874 140.006 104.352 1.00 64.96 793 ASN A N 1
ATOM 5604 C CA . ASN A 1 793 ? 122.659 139.690 105.536 1.00 64.26 793 ASN A CA 1
ATOM 5605 C C . ASN A 1 793 ? 123.229 140.919 106.234 1.00 61.18 793 ASN A C 1
ATOM 5606 O O . ASN A 1 793 ? 123.716 140.796 107.363 1.00 66.26 793 ASN A O 1
ATOM 5611 N N . MET A 1 794 ? 123.184 142.091 105.605 1.00 60.55 794 MET A N 1
ATOM 5612 C CA . MET A 1 794 ? 123.686 143.315 106.217 1.00 68.54 794 MET A CA 1
ATOM 5613 C C . MET A 1 794 ? 122.588 144.270 106.657 1.00 77.82 794 MET A C 1
ATOM 5614 O O . MET A 1 794 ? 122.723 144.911 107.702 1.00 82.91 794 MET A O 1
ATOM 5619 N N . SER A 1 795 ? 121.497 144.384 105.893 1.00 80.56 795 SER A N 1
ATOM 5620 C CA . SER A 1 795 ? 120.369 145.199 106.326 1.00 76.55 795 SER A CA 1
ATOM 5621 C C . SER A 1 795 ? 119.719 144.648 107.586 1.00 70.94 795 SER A C 1
ATOM 5622 O O . SER A 1 795 ? 119.017 145.388 108.282 1.00 72.66 795 SER A O 1
ATOM 5625 N N . LEU A 1 796 ? 119.934 143.365 107.886 1.00 66.77 796 LEU A N 1
ATOM 5626 C CA . LEU A 1 796 ? 119.455 142.801 109.142 1.00 77.23 796 LEU A CA 1
ATOM 5627 C C . LEU A 1 796 ? 120.146 143.441 110.339 1.00 80.28 796 LEU A C 1
ATOM 5628 O O . LEU A 1 796 ? 119.619 143.399 111.456 1.00 80.60 796 LEU A O 1
ATOM 5633 N N . TYR A 1 797 ? 121.319 144.031 110.129 1.00 63.86 797 TYR A N 1
ATOM 5634 C CA . TYR A 1 797 ? 122.046 144.705 111.197 1.00 56.44 797 TYR A CA 1
ATOM 5635 C C . TYR A 1 797 ? 122.028 146.215 110.984 1.00 61.88 797 TYR A C 1
ATOM 5636 O O . TYR A 1 797 ? 122.032 146.692 109.850 1.00 54.38 797 TYR A O 1
ATOM 5645 N N . LEU A 1 803 ? 121.247 152.550 103.348 1.00 65.95 803 LEU A N 1
ATOM 5646 C CA . LEU A 1 803 ? 122.262 151.505 103.389 1.00 75.63 803 LEU A CA 1
ATOM 5647 C C . LEU A 1 803 ? 123.123 151.539 102.126 1.00 81.69 803 LEU A C 1
ATOM 5648 O O . LEU A 1 803 ? 124.323 151.271 102.172 1.00 82.45 803 LEU A O 1
ATOM 5653 N N . GLN A 1 804 ? 122.501 151.878 100.996 1.00 79.71 804 GLN A N 1
ATOM 5654 C CA . GLN A 1 804 ? 123.218 151.983 99.729 1.00 76.74 804 GLN A CA 1
ATOM 5655 C C . GLN A 1 804 ? 124.113 153.212 99.657 1.00 75.95 804 GLN A C 1
ATOM 5656 O O . GLN A 1 804 ? 124.918 153.314 98.726 1.00 78.97 804 GLN A O 1
ATOM 5662 N N . SER A 1 805 ? 124.027 154.118 100.626 1.00 66.88 805 SER A N 1
ATOM 5663 C CA . SER A 1 805 ? 124.769 155.370 100.582 1.00 66.00 805 SER A CA 1
ATOM 5664 C C . SER A 1 805 ? 126.236 155.137 100.953 1.00 64.45 805 SER A C 1
ATOM 5665 O O . SER A 1 805 ? 126.714 154.004 101.053 1.00 68.32 805 SER A O 1
ATOM 5668 N N . LEU A 1 806 ? 126.965 156.237 101.143 1.00 58.02 806 LEU A N 1
ATOM 5669 C CA . LEU A 1 806 ? 128.404 156.166 101.387 1.00 56.40 806 LEU A CA 1
ATOM 5670 C C . LEU A 1 806 ? 128.808 155.350 102.616 1.00 66.34 806 LEU A C 1
ATOM 5671 O O . LEU A 1 806 ? 129.797 154.602 102.516 1.00 71.09 806 LEU A O 1
ATOM 5676 N N . PRO A 1 807 ? 128.145 155.451 103.780 1.00 63.95 807 PRO A N 1
ATOM 5677 C CA . PRO A 1 807 ? 128.676 154.752 104.968 1.00 54.81 807 PRO A CA 1
ATOM 5678 C C . PRO A 1 807 ? 128.845 153.249 104.800 1.00 48.15 807 PRO A C 1
ATOM 5679 O O . PRO A 1 807 ? 129.810 152.686 105.332 1.00 46.61 807 PRO A O 1
ATOM 5683 N N . TYR A 1 808 ? 127.945 152.575 104.084 1.00 55.92 808 TYR A N 1
ATOM 5684 C CA . TYR A 1 808 ? 128.049 151.130 103.908 1.00 58.58 808 TYR A CA 1
ATOM 5685 C C . TYR A 1 808 ? 128.539 150.703 102.534 1.00 67.71 808 TYR A C 1
ATOM 5686 O O . TYR A 1 808 ? 129.195 149.665 102.427 1.00 69.19 808 TYR A O 1
ATOM 5695 N N . THR A 1 809 ? 128.242 151.463 101.485 1.00 81.33 809 THR A N 1
ATOM 5696 C CA . THR A 1 809 ? 128.696 151.148 100.140 1.00 78.04 809 THR A CA 1
ATOM 5697 C C . THR A 1 809 ? 129.497 152.317 99.585 1.00 76.58 809 THR A C 1
ATOM 5698 O O . THR A 1 809 ? 129.352 153.461 100.023 1.00 83.68 809 THR A O 1
ATOM 5702 N N . GLN A 1 810 ? 130.343 152.022 98.606 1.00 77.71 810 GLN A N 1
ATOM 5703 C CA . GLN A 1 810 ? 131.192 153.044 98.011 1.00 82.45 810 GLN A CA 1
ATOM 5704 C C . GLN A 1 810 ? 130.354 153.936 97.096 1.00 89.86 810 GLN A C 1
ATOM 5705 O O . GLN A 1 810 ? 129.129 153.816 97.007 1.00 91.70 810 GLN A O 1
ATOM 5711 N N . GLU A 1 811 ? 131.027 154.857 96.402 1.00 86.64 811 GLU A N 1
ATOM 5712 C CA . GLU A 1 811 ? 130.321 155.844 95.590 1.00 82.75 811 GLU A CA 1
ATOM 5713 C C . GLU A 1 811 ? 129.553 155.187 94.449 1.00 81.06 811 GLU A C 1
ATOM 5714 O O . GLU A 1 811 ? 128.438 155.611 94.119 1.00 84.85 811 GLU A O 1
ATOM 5720 N N . ASP A 1 812 ? 130.128 154.151 93.835 1.00 81.65 812 ASP A N 1
ATOM 5721 C CA . ASP A 1 812 ? 129.493 153.517 92.684 1.00 87.72 812 ASP A CA 1
ATOM 5722 C C . ASP A 1 812 ? 128.187 152.817 93.041 1.00 88.63 812 ASP A C 1
ATOM 5723 O O . ASP A 1 812 ? 127.360 152.589 92.152 1.00 90.87 812 ASP A O 1
ATOM 5728 N N . GLY A 1 813 ? 127.978 152.480 94.311 1.00 83.09 813 GLY A N 1
ATOM 5729 C CA . GLY A 1 813 ? 126.779 151.779 94.721 1.00 82.48 813 GLY A CA 1
ATOM 5730 C C . GLY A 1 813 ? 126.772 150.292 94.450 1.00 78.60 813 GLY A C 1
ATOM 5731 O O . GLY A 1 813 ? 125.763 149.636 94.731 1.00 74.76 813 GLY A O 1
ATOM 5732 N N . GLN A 1 814 ? 127.860 149.735 93.915 1.00 89.66 814 GLN A N 1
ATOM 5733 C CA . GLN A 1 814 ? 127.961 148.302 93.669 1.00 90.32 814 GLN A CA 1
ATOM 5734 C C . GLN A 1 814 ? 129.234 147.705 94.256 1.00 91.73 814 GLN A C 1
ATOM 5735 O O . GLN A 1 814 ? 129.546 146.542 93.973 1.00 95.15 814 GLN A O 1
ATOM 5741 N N . THR A 1 815 ? 129.973 148.465 95.064 1.00 83.25 815 THR A N 1
ATOM 5742 C CA . THR A 1 815 ? 131.170 147.987 95.750 1.00 87.30 815 THR A CA 1
ATOM 5743 C C . THR A 1 815 ? 130.957 148.178 97.249 1.00 84.16 815 THR A C 1
ATOM 5744 O O . THR A 1 815 ? 131.525 149.092 97.861 1.00 83.65 815 THR A O 1
ATOM 5748 N N . PRO A 1 816 ? 130.131 147.333 97.867 1.00 79.03 816 PRO A N 1
ATOM 5749 C CA . PRO A 1 816 ? 129.819 147.509 99.292 1.00 81.55 816 PRO A CA 1
ATOM 5750 C C . PRO A 1 816 ? 130.972 147.027 100.160 1.00 81.09 816 PRO A C 1
ATOM 5751 O O . PRO A 1 816 ? 131.441 145.895 100.022 1.00 90.01 816 PRO A O 1
ATOM 5755 N N . VAL A 1 817 ? 131.431 147.900 101.056 1.00 57.72 817 VAL A N 1
ATOM 5756 C CA . VAL A 1 817 ? 132.531 147.549 101.944 1.00 64.81 817 VAL A CA 1
ATOM 5757 C C . VAL A 1 817 ? 132.048 146.524 102.959 1.00 58.57 817 VAL A C 1
ATOM 5758 O O . VAL A 1 817 ? 131.058 146.745 103.669 1.00 60.68 817 VAL A O 1
ATOM 5762 N N . ILE A 1 818 ? 132.739 145.388 103.023 1.00 55.87 818 ILE A N 1
ATOM 5763 C CA . ILE A 1 818 ? 132.416 144.356 104.003 1.00 61.37 818 ILE A CA 1
ATOM 5764 C C . ILE A 1 818 ? 132.860 144.860 105.373 1.00 70.58 818 ILE A C 1
ATOM 5765 O O . ILE A 1 818 ? 134.050 145.095 105.604 1.00 65.77 818 ILE A O 1
ATOM 5770 N N . ASN A 1 819 ? 131.905 145.044 106.278 1.00 74.01 819 ASN A N 1
ATOM 5771 C CA . ASN A 1 819 ? 132.220 145.607 107.582 1.00 62.69 819 ASN A CA 1
ATOM 5772 C C . ASN A 1 819 ? 133.039 144.627 108.410 1.00 61.52 819 ASN A C 1
ATOM 5773 O O . ASN A 1 819 ? 132.801 143.413 108.390 1.00 62.29 819 ASN A O 1
ATOM 5778 N N . ARG A 1 820 ? 134.026 145.167 109.130 1.00 65.36 820 ARG A N 1
ATOM 5779 C CA . ARG A 1 820 ? 134.831 144.342 110.023 1.00 61.70 820 ARG A CA 1
ATOM 5780 C C . ARG A 1 820 ? 133.956 143.653 111.058 1.00 56.78 820 ARG A C 1
ATOM 5781 O O . ARG A 1 820 ? 134.177 142.484 111.388 1.00 69.44 820 ARG A O 1
ATOM 5789 N N . SER A 1 821 ? 132.941 144.353 111.564 1.00 51.74 821 SER A N 1
ATOM 5790 C CA . SER A 1 821 ? 132.037 143.744 112.531 1.00 61.85 821 SER A CA 1
ATOM 5791 C C . SER A 1 821 ? 131.327 142.535 111.935 1.00 67.91 821 SER A C 1
ATOM 5792 O O . SER A 1 821 ? 131.280 141.464 112.549 1.00 76.77 821 SER A O 1
ATOM 5795 N N . ILE A 1 822 ? 130.788 142.683 110.723 1.00 61.71 822 ILE A N 1
ATOM 5796 C CA . ILE A 1 822 ? 130.018 141.601 110.113 1.00 65.00 822 ILE A CA 1
ATOM 5797 C C . ILE A 1 822 ? 130.922 140.416 109.793 1.00 72.87 822 ILE A C 1
ATOM 5798 O O . ILE A 1 822 ? 130.598 139.261 110.104 1.00 74.49 822 ILE A O 1
ATOM 5803 N N . ASP A 1 823 ? 132.082 140.681 109.181 1.00 75.29 823 ASP A N 1
ATOM 5804 C CA . ASP A 1 823 ? 132.955 139.573 108.806 1.00 66.84 823 ASP A CA 1
ATOM 5805 C C . ASP A 1 823 ? 133.536 138.874 110.031 1.00 65.74 823 ASP A C 1
ATOM 5806 O O . ASP A 1 823 ? 133.650 137.644 110.042 1.00 70.21 823 ASP A O 1
ATOM 5811 N N . LEU A 1 824 ? 133.866 139.629 111.082 1.00 59.52 824 LEU A N 1
ATOM 5812 C CA . LEU A 1 824 ? 134.359 139.030 112.316 1.00 55.93 824 LEU A CA 1
ATOM 5813 C C . LEU A 1 824 ? 133.280 138.210 113.017 1.00 61.05 824 LEU A C 1
ATOM 5814 O O . LEU A 1 824 ? 133.555 137.108 113.509 1.00 66.62 824 LEU A O 1
ATOM 5819 N N . VAL A 1 825 ? 132.049 138.726 113.075 1.00 62.14 825 VAL A N 1
ATOM 5820 C CA . VAL A 1 825 ? 130.980 137.992 113.742 1.00 60.64 825 VAL A CA 1
ATOM 5821 C C . VAL A 1 825 ? 130.615 136.739 112.957 1.00 65.67 825 VAL A C 1
ATOM 5822 O O . VAL A 1 825 ? 130.163 135.745 113.539 1.00 67.14 825 VAL A O 1
ATOM 5826 N N . LYS A 1 826 ? 130.798 136.754 111.634 1.00 65.54 826 LYS A N 1
ATOM 5827 C CA . LYS A 1 826 ? 130.597 135.532 110.864 1.00 63.53 826 LYS A CA 1
ATOM 5828 C C . LYS A 1 826 ? 131.755 134.560 111.056 1.00 65.33 826 LYS A C 1
ATOM 5829 O O . LYS A 1 826 ? 131.549 133.342 111.084 1.00 72.54 826 LYS A O 1
ATOM 5835 N N . LYS A 1 827 ? 132.977 135.083 111.182 1.00 66.32 827 LYS A N 1
ATOM 5836 C CA . LYS A 1 827 ? 134.140 134.226 111.378 1.00 72.39 827 LYS A CA 1
ATOM 5837 C C . LYS A 1 827 ? 134.076 133.491 112.711 1.00 70.63 827 LYS A C 1
ATOM 5838 O O . LYS A 1 827 ? 134.338 132.285 112.775 1.00 76.13 827 LYS A O 1
ATOM 5844 N N . TYR A 1 828 ? 133.704 134.188 113.783 1.00 57.21 828 TYR A N 1
ATOM 5845 C CA . TYR A 1 828 ? 133.768 133.610 115.119 1.00 57.23 828 TYR A CA 1
ATOM 5846 C C . TYR A 1 828 ? 132.502 132.858 115.518 1.00 64.96 828 TYR A C 1
ATOM 5847 O O . TYR A 1 828 ? 132.410 132.391 116.658 1.00 69.81 828 TYR A O 1
ATOM 5856 N N . GLY A 1 829 ? 131.531 132.726 114.616 1.00 67.19 829 GLY A N 1
ATOM 5857 C CA . GLY A 1 829 ? 130.367 131.904 114.873 1.00 65.73 829 GLY A CA 1
ATOM 5858 C C . GLY A 1 829 ? 129.252 132.562 115.657 1.00 67.32 829 GLY A C 1
ATOM 5859 O O . GLY A 1 829 ? 128.241 131.902 115.929 1.00 68.44 829 GLY A O 1
ATOM 5860 N N . THR A 1 830 ? 129.399 133.829 116.036 1.00 74.43 830 THR A N 1
ATOM 5861 C CA . THR A 1 830 ? 128.349 134.564 116.729 1.00 72.03 830 THR A CA 1
ATOM 5862 C C . THR A 1 830 ? 127.287 135.090 115.758 1.00 71.16 830 THR A C 1
ATOM 5863 O O . THR A 1 830 ? 126.399 135.855 116.154 1.00 70.39 830 THR A O 1
ATOM 5867 N N . GLU A 1 831 ? 127.357 134.669 114.492 1.00 76.67 831 GLU A N 1
ATOM 5868 C CA . GLU A 1 831 ? 126.446 135.179 113.473 1.00 76.06 831 GLU A CA 1
ATOM 5869 C C . GLU A 1 831 ? 124.992 134.901 113.835 1.00 77.37 831 GLU A C 1
ATOM 5870 O O . GLU A 1 831 ? 124.156 135.810 113.827 1.00 78.69 831 GLU A O 1
ATOM 5876 N N . THR A 1 832 ? 124.675 133.647 114.167 1.00 80.55 832 THR A N 1
ATOM 5877 C CA . THR A 1 832 ? 123.289 133.282 114.448 1.00 82.83 832 THR A CA 1
ATOM 5878 C C . THR A 1 832 ? 122.766 133.983 115.697 1.00 80.52 832 THR A C 1
ATOM 5879 O O . THR A 1 832 ? 121.643 134.503 115.699 1.00 83.81 832 THR A O 1
ATOM 5883 N N . ILE A 1 833 ? 123.565 134.010 116.766 1.00 66.38 833 ILE A N 1
ATOM 5884 C CA . ILE A 1 833 ? 123.119 134.622 118.014 1.00 65.05 833 ILE A CA 1
ATOM 5885 C C . ILE A 1 833 ? 122.904 136.118 117.836 1.00 67.26 833 ILE A C 1
ATOM 5886 O O . ILE A 1 833 ? 121.904 136.677 118.305 1.00 71.91 833 ILE A O 1
ATOM 5891 N N . LEU A 1 834 ? 123.825 136.793 117.150 1.00 68.01 834 LEU A N 1
ATOM 5892 C CA . LEU A 1 834 ? 123.680 138.233 116.987 1.00 76.88 834 LEU A CA 1
ATOM 5893 C C . LEU A 1 834 ? 122.580 138.579 115.990 1.00 76.43 834 LEU A C 1
ATOM 5894 O O . LEU A 1 834 ? 121.934 139.623 116.129 1.00 69.77 834 LEU A O 1
ATOM 5899 N N . GLU A 1 835 ? 122.326 137.709 115.007 1.00 85.23 835 GLU A N 1
ATOM 5900 C CA . GLU A 1 835 ? 121.157 137.878 114.151 1.00 86.01 835 GLU A CA 1
ATOM 5901 C C . GLU A 1 835 ? 119.868 137.747 114.952 1.00 89.72 835 GLU A C 1
ATOM 5902 O O . GLU A 1 835 ? 118.934 138.540 114.778 1.00 87.01 835 GLU A O 1
ATOM 5908 N N . LYS A 1 836 ? 119.804 136.755 115.845 1.00 88.15 836 LYS A N 1
ATOM 5909 C CA . LYS A 1 836 ? 118.634 136.603 116.703 1.00 81.75 836 LYS A CA 1
ATOM 5910 C C . LYS A 1 836 ? 118.446 137.822 117.596 1.00 78.73 836 LYS A C 1
ATOM 5911 O O . LYS A 1 836 ? 117.315 138.265 117.826 1.00 81.63 836 LYS A O 1
ATOM 5917 N N . LEU A 1 837 ? 119.546 138.375 118.110 1.00 69.73 837 LEU A N 1
ATOM 5918 C CA . LEU A 1 837 ? 119.448 139.562 118.953 1.00 77.80 837 LEU A CA 1
ATOM 5919 C C . LEU A 1 837 ? 118.947 140.764 118.159 1.00 82.99 837 LEU A C 1
ATOM 5920 O O . LEU A 1 837 ? 118.005 141.446 118.577 1.00 87.10 837 LEU A O 1
ATOM 5925 N N . PHE A 1 838 ? 119.562 141.037 117.007 1.00 69.34 838 PHE A N 1
ATOM 5926 C CA . PHE A 1 838 ? 119.177 142.192 116.206 1.00 72.16 838 PHE A CA 1
ATOM 5927 C C . PHE A 1 838 ? 117.832 142.015 115.516 1.00 73.11 838 PHE A C 1
ATOM 5928 O O . PHE A 1 838 ? 117.311 142.985 114.956 1.00 76.54 838 PHE A O 1
ATOM 5936 N N . SER A 1 839 ? 117.261 140.812 115.539 1.00 82.72 839 SER A N 1
ATOM 5937 C CA . SER A 1 839 ? 115.903 140.606 115.054 1.00 83.79 839 SER A CA 1
ATOM 5938 C C . SER A 1 839 ? 114.841 141.067 116.046 1.00 83.92 839 SER A C 1
ATOM 5939 O O . SER A 1 839 ? 113.661 140.757 115.849 1.00 86.12 839 SER A O 1
ATOM 5942 N N . SER A 1 840 ? 115.228 141.784 117.105 1.00 77.45 840 SER A N 1
ATOM 5943 C CA . SER A 1 840 ? 114.262 142.214 118.112 1.00 79.59 840 SER A CA 1
ATOM 5944 C C . SER A 1 840 ? 113.237 143.180 117.526 1.00 80.44 840 SER A C 1
ATOM 5945 O O . SER A 1 840 ? 112.026 142.973 117.658 1.00 81.00 840 SER A O 1
ATOM 5948 N N . SER A 1 841 ? 113.704 144.243 116.872 1.00 80.49 841 SER A N 1
ATOM 5949 C CA . SER A 1 841 ? 112.817 145.206 116.233 1.00 83.15 841 SER A CA 1
ATOM 5950 C C . SER A 1 841 ? 113.540 145.845 115.055 1.00 82.51 841 SER A C 1
ATOM 5951 O O . SER A 1 841 ? 114.771 145.853 114.986 1.00 85.40 841 SER A O 1
ATOM 5954 N N . ASP A 1 842 ? 112.753 146.386 114.122 1.00 100.13 842 ASP A N 1
ATOM 5955 C CA . ASP A 1 842 ? 113.282 146.851 112.843 1.00 103.36 842 ASP A CA 1
ATOM 5956 C C . ASP A 1 842 ? 113.821 148.277 112.877 1.00 102.12 842 ASP A C 1
ATOM 5957 O O . ASP A 1 842 ? 114.776 148.581 112.151 1.00 100.01 842 ASP A O 1
ATOM 5962 N N . ASP A 1 843 ? 113.241 149.161 113.696 1.00 102.35 843 ASP A N 1
ATOM 5963 C CA . ASP A 1 843 ? 113.661 150.557 113.775 1.00 99.46 843 ASP A CA 1
ATOM 5964 C C . ASP A 1 843 ? 114.787 150.761 114.777 1.00 97.70 843 ASP A C 1
ATOM 5965 O O . ASP A 1 843 ? 114.943 151.858 115.329 1.00 100.25 843 ASP A O 1
ATOM 5970 N N . TYR A 1 844 ? 115.583 149.724 115.015 1.00 79.53 844 TYR A N 1
ATOM 5971 C CA . TYR A 1 844 ? 116.499 149.643 116.143 1.00 76.40 844 TYR A CA 1
ATOM 5972 C C . TYR A 1 844 ? 117.960 149.716 115.720 1.00 84.86 844 TYR A C 1
ATOM 5973 O O . TYR A 1 844 ? 118.813 150.096 116.529 1.00 80.63 844 TYR A O 1
ATOM 5982 N N . LYS A 1 845 ? 118.257 149.368 114.466 1.00 90.04 845 LYS A N 1
ATOM 5983 C CA . LYS A 1 845 ? 119.589 149.511 113.886 1.00 82.31 845 LYS A CA 1
ATOM 5984 C C . LYS A 1 845 ? 119.805 150.923 113.358 1.00 82.02 845 LYS A C 1
ATOM 5985 O O . LYS A 1 845 ? 119.072 151.846 113.727 1.00 89.43 845 LYS A O 1
ATOM 5991 N N . VAL A 1 846 ? 120.837 151.094 112.522 1.00 67.97 846 VAL A N 1
ATOM 5992 C CA . VAL A 1 846 ? 121.147 152.389 111.926 1.00 74.88 846 VAL A CA 1
ATOM 5993 C C . VAL A 1 846 ? 119.889 153.032 111.356 1.00 74.58 846 VAL A C 1
ATOM 5994 O O . VAL A 1 846 ? 119.027 152.363 110.774 1.00 75.15 846 VAL A O 1
ATOM 5998 N N . SER A 1 847 ? 119.778 154.345 111.538 1.00 67.54 847 SER A N 1
ATOM 5999 C CA . SER A 1 847 ? 118.579 155.074 111.160 1.00 73.01 847 SER A CA 1
ATOM 6000 C C . SER A 1 847 ? 118.969 156.465 110.679 1.00 78.25 847 SER A C 1
ATOM 6001 O O . SER A 1 847 ? 120.137 156.867 110.735 1.00 79.31 847 SER A O 1
ATOM 6004 N N . ALA A 1 848 ? 117.960 157.203 110.210 1.00 89.29 848 ALA A N 1
ATOM 6005 C CA . ALA A 1 848 ? 118.182 158.550 109.698 1.00 88.63 848 ALA A CA 1
ATOM 6006 C C . ALA A 1 848 ? 118.695 159.482 110.788 1.00 88.38 848 ALA A C 1
ATOM 6007 O O . ALA A 1 848 ? 119.561 160.326 110.534 1.00 87.41 848 ALA A O 1
ATOM 6009 N N . LYS A 1 849 ? 118.164 159.355 112.007 1.00 86.52 849 LYS A N 1
ATOM 6010 C CA . LYS A 1 849 ? 118.646 160.181 113.110 1.00 85.22 849 LYS A CA 1
ATOM 6011 C C . LYS A 1 849 ? 120.106 159.878 113.432 1.00 86.66 849 LYS A C 1
ATOM 6012 O O . LYS A 1 849 ? 120.897 160.797 113.681 1.00 87.74 849 LYS A O 1
ATOM 6018 N N . ASP A 1 850 ? 120.480 158.596 113.429 1.00 86.67 850 ASP A N 1
ATOM 6019 C CA . ASP A 1 850 ? 121.867 158.226 113.688 1.00 86.10 850 ASP A CA 1
ATOM 6020 C C . ASP A 1 850 ? 122.774 158.782 112.596 1.00 83.96 850 ASP A C 1
ATOM 6021 O O . ASP A 1 850 ? 123.861 159.298 112.882 1.00 85.01 850 ASP A O 1
ATOM 6026 N N . ILE A 1 851 ? 122.329 158.710 111.339 1.00 79.32 851 ILE A N 1
ATOM 6027 C CA . ILE A 1 851 ? 123.102 159.281 110.238 1.00 77.76 851 ILE A CA 1
ATOM 6028 C C . ILE A 1 851 ? 123.269 160.784 110.428 1.00 74.14 851 ILE A C 1
ATOM 6029 O O . ILE A 1 851 ? 124.366 161.333 110.264 1.00 78.31 851 ILE A O 1
ATOM 6034 N N . ALA A 1 852 ? 122.184 161.471 110.792 1.00 79.21 852 ALA A N 1
ATOM 6035 C CA . ALA A 1 852 ? 122.214 162.926 110.892 1.00 84.60 852 ALA A CA 1
ATOM 6036 C C . ALA A 1 852 ? 123.033 163.403 112.084 1.00 85.63 852 ALA A C 1
ATOM 6037 O O . ALA A 1 852 ? 123.567 164.518 112.056 1.00 86.51 852 ALA A O 1
ATOM 6039 N N . LYS A 1 853 ? 123.141 162.588 113.138 1.00 80.08 853 LYS A N 1
ATOM 6040 C CA . LYS A 1 853 ? 123.922 162.998 114.301 1.00 71.15 853 LYS A CA 1
ATOM 6041 C C . LYS A 1 853 ? 125.393 163.192 113.951 1.00 67.42 853 LYS A C 1
ATOM 6042 O O . LYS A 1 853 ? 126.099 163.944 114.633 1.00 68.25 853 LYS A O 1
ATOM 6048 N N . LEU A 1 854 ? 125.872 162.519 112.902 1.00 72.29 854 LEU A N 1
ATOM 6049 C CA . LEU A 1 854 ? 127.241 162.734 112.442 1.00 73.38 854 LEU A CA 1
ATOM 6050 C C . LEU A 1 854 ? 127.433 164.152 111.915 1.00 75.93 854 LEU A C 1
ATOM 6051 O O . LEU A 1 854 ? 128.469 164.780 112.163 1.00 80.82 854 LEU A O 1
ATOM 6056 N N . HIS A 1 855 ? 126.451 164.670 111.182 1.00 81.37 855 HIS A N 1
ATOM 6057 C CA . HIS A 1 855 ? 126.564 165.970 110.534 1.00 84.31 855 HIS A CA 1
ATOM 6058 C C . HIS A 1 855 ? 126.175 167.131 111.440 1.00 86.20 855 HIS A C 1
ATOM 6059 O O . HIS A 1 855 ? 126.303 168.288 111.025 1.00 83.82 855 HIS A O 1
ATOM 6066 N N . GLU A 1 856 ? 125.697 166.859 112.658 1.00 89.74 856 GLU A N 1
ATOM 6067 C CA . GLU A 1 856 ? 125.305 167.943 113.553 1.00 88.55 856 GLU A CA 1
ATOM 6068 C C . GLU A 1 856 ? 126.503 168.795 113.957 1.00 88.80 856 GLU A C 1
ATOM 6069 O O . GLU A 1 856 ? 126.408 170.027 114.009 1.00 89.60 856 GLU A O 1
ATOM 6075 N N . TYR A 1 857 ? 127.636 168.160 114.244 1.00 74.77 857 TYR A N 1
ATOM 6076 C CA . TYR A 1 857 ? 128.833 168.883 114.652 1.00 69.90 857 TYR A CA 1
ATOM 6077 C C . TYR A 1 857 ? 130.050 168.018 114.364 1.00 75.12 857 TYR A C 1
ATOM 6078 O O . TYR A 1 857 ? 129.932 166.821 114.094 1.00 78.74 857 TYR A O 1
ATOM 6087 N N . ASP A 1 858 ? 131.222 168.645 114.414 1.00 70.30 858 ASP A N 1
ATOM 6088 C CA . ASP A 1 858 ? 132.479 167.931 114.231 1.00 69.84 858 ASP A CA 1
ATOM 6089 C C . ASP A 1 858 ? 132.921 167.334 115.562 1.00 74.91 858 ASP A C 1
ATOM 6090 O O . ASP A 1 858 ? 133.045 168.054 116.560 1.00 78.53 858 ASP A O 1
ATOM 6095 N N . VAL A 1 859 ? 133.157 166.020 115.580 1.00 58.00 859 VAL A N 1
ATOM 6096 C CA . VAL A 1 859 ? 133.555 165.363 116.821 1.00 48.48 859 VAL A CA 1
ATOM 6097 C C . VAL A 1 859 ? 134.946 165.810 117.255 1.00 60.87 859 VAL A C 1
ATOM 6098 O O . VAL A 1 859 ? 135.225 165.903 118.457 1.00 65.70 859 VAL A O 1
ATOM 6102 N N . THR A 1 860 ? 135.837 166.101 116.303 1.00 64.86 860 THR A N 1
ATOM 6103 C CA . THR A 1 860 ? 137.155 166.611 116.667 1.00 60.84 860 THR A CA 1
ATOM 6104 C C . THR A 1 860 ? 137.038 167.946 117.389 1.00 59.01 860 THR A C 1
ATOM 6105 O O . THR A 1 860 ? 137.666 168.154 118.435 1.00 63.09 860 THR A O 1
ATOM 6109 N N . GLU A 1 861 ? 136.211 168.851 116.860 1.00 63.73 861 GLU A N 1
ATOM 6110 C CA . GLU A 1 861 ? 135.992 170.133 117.519 1.00 63.28 861 GLU A CA 1
ATOM 6111 C C . GLU A 1 861 ? 135.315 169.950 118.871 1.00 65.92 861 GLU A C 1
ATOM 6112 O O . GLU A 1 861 ? 135.634 170.658 119.832 1.00 72.42 861 GLU A O 1
ATOM 6118 N N . LYS A 1 862 ? 134.375 169.007 118.963 1.00 60.34 862 LYS A N 1
ATOM 6119 C CA . LYS A 1 862 ? 133.681 168.773 120.227 1.00 62.01 862 LYS A CA 1
ATOM 6120 C C . LYS A 1 862 ? 134.645 168.293 121.306 1.00 64.86 862 LYS A C 1
ATOM 6121 O O . LYS A 1 862 ? 134.621 168.784 122.441 1.00 66.60 862 LYS A O 1
ATOM 6127 N N . ILE A 1 863 ? 135.511 167.335 120.970 1.00 63.15 863 ILE A N 1
ATOM 6128 C CA . ILE A 1 863 ? 136.455 166.834 121.965 1.00 61.57 863 ILE A CA 1
ATOM 6129 C C . ILE A 1 863 ? 137.532 167.871 122.267 1.00 64.49 863 ILE A C 1
ATOM 6130 O O . ILE A 1 863 ? 138.027 167.942 123.397 1.00 65.68 863 ILE A O 1
ATOM 6135 N N . ALA A 1 864 ? 137.913 168.694 121.286 1.00 64.55 864 ALA A N 1
ATOM 6136 C CA . ALA A 1 864 ? 138.837 169.788 121.572 1.00 61.67 864 ALA A CA 1
ATOM 6137 C C . ALA A 1 864 ? 138.221 170.785 122.547 1.00 67.98 864 ALA A C 1
ATOM 6138 O O . ALA A 1 864 ? 138.894 171.265 123.468 1.00 72.31 864 ALA A O 1
ATOM 6140 N N . GLN A 1 865 ? 136.939 171.106 122.361 1.00 68.28 865 GLN A N 1
ATOM 6141 C CA . GLN A 1 865 ? 136.243 171.986 123.294 1.00 69.18 865 GLN A CA 1
ATOM 6142 C C . GLN A 1 865 ? 136.142 171.351 124.675 1.00 73.03 865 GLN A C 1
ATOM 6143 O O . GLN A 1 865 ? 136.271 172.039 125.695 1.00 78.56 865 GLN A O 1
ATOM 6149 N N . GLN A 1 866 ? 135.898 170.040 124.726 1.00 68.45 866 GLN A N 1
ATOM 6150 C CA . GLN A 1 866 ? 135.868 169.341 126.007 1.00 67.69 866 GLN A CA 1
ATOM 6151 C C . GLN A 1 866 ? 137.221 169.405 126.703 1.00 70.19 866 GLN A C 1
ATOM 6152 O O . GLN A 1 866 ? 137.290 169.605 127.919 1.00 76.45 866 GLN A O 1
ATOM 6158 N N . GLU A 1 867 ? 138.306 169.222 125.948 1.00 66.11 867 GLU A N 1
ATOM 6159 C CA . GLU A 1 867 ? 139.641 169.323 126.528 1.00 63.69 867 GLU A CA 1
ATOM 6160 C C . GLU A 1 867 ? 139.912 170.733 127.035 1.00 65.82 867 GLU A C 1
ATOM 6161 O O . GLU A 1 867 ? 140.507 170.914 128.103 1.00 69.60 867 GLU A O 1
ATOM 6167 N N . SER A 1 868 ? 139.482 171.747 126.279 1.00 64.72 868 SER A N 1
ATOM 6168 C CA . SER A 1 868 ? 139.659 173.127 126.720 1.00 66.91 868 SER A CA 1
ATOM 6169 C C . SER A 1 868 ? 138.880 173.406 128.001 1.00 71.75 868 SER A C 1
ATOM 6170 O O . SER A 1 868 ? 139.394 174.055 128.919 1.00 78.70 868 SER A O 1
ATOM 6173 N N . LEU A 1 869 ? 137.639 172.921 128.085 1.00 70.95 869 LEU A N 1
ATOM 6174 C CA . LEU A 1 869 ? 136.844 173.118 129.295 1.00 69.13 869 LEU A CA 1
ATOM 6175 C C . LEU A 1 869 ? 137.440 172.362 130.477 1.00 73.09 869 LEU A C 1
ATOM 6176 O O . LEU A 1 869 ? 137.436 172.860 131.612 1.00 80.39 869 LEU A O 1
ATOM 6181 N N . HIS A 1 870 ? 137.953 171.155 130.232 1.00 62.00 870 HIS A N 1
ATOM 6182 C CA . HIS A 1 870 ? 138.612 170.402 131.290 1.00 58.91 870 HIS A CA 1
ATOM 6183 C C . HIS A 1 870 ? 139.849 171.134 131.787 1.00 64.97 870 HIS A C 1
ATOM 6184 O O . HIS A 1 870 ? 140.093 171.192 132.993 1.00 70.37 870 HIS A O 1
ATOM 6191 N N . LYS A 1 871 ? 140.631 171.718 130.876 1.00 64.29 871 LYS A N 1
ATOM 6192 C CA . LYS A 1 871 ? 141.788 172.505 131.291 1.00 62.18 871 LYS A CA 1
ATOM 6193 C C . LYS A 1 871 ? 141.361 173.757 132.049 1.00 67.81 871 LYS A C 1
ATOM 6194 O O . LYS A 1 871 ? 142.050 174.196 132.977 1.00 75.25 871 LYS A O 1
ATOM 6200 N N . GLN A 1 872 ? 140.231 174.351 131.662 1.00 63.90 872 GLN A N 1
ATOM 6201 C CA . GLN A 1 872 ? 139.718 175.506 132.390 1.00 60.85 872 GLN A CA 1
ATOM 6202 C C . GLN A 1 872 ? 139.359 175.137 133.824 1.00 70.12 872 GLN A C 1
ATOM 6203 O O . GLN A 1 872 ? 139.667 175.883 134.762 1.00 74.54 872 GLN A O 1
ATOM 6209 N N . TRP A 1 873 ? 138.707 173.987 134.016 1.00 69.96 873 TRP A N 1
ATOM 6210 C CA . TRP A 1 873 ? 138.394 173.553 135.376 1.00 70.63 873 TRP A CA 1
ATOM 6211 C C . TRP A 1 873 ? 139.651 173.106 136.116 1.00 76.80 873 TRP A C 1
ATOM 6212 O O . TRP A 1 873 ? 139.717 173.207 137.347 1.00 83.45 873 TRP A O 1
ATOM 6223 N N . ILE A 1 874 ? 140.649 172.609 135.382 1.00 69.72 874 ILE A N 1
ATOM 6224 C CA . ILE A 1 874 ? 141.961 172.330 135.961 1.00 61.22 874 ILE A CA 1
ATOM 6225 C C . ILE A 1 874 ? 142.553 173.604 136.551 1.00 65.50 874 ILE A C 1
ATOM 6226 O O . ILE A 1 874 ? 143.076 173.612 137.671 1.00 68.16 874 ILE A O 1
ATOM 6231 N N . GLU A 1 875 ? 142.475 174.703 135.797 1.00 65.10 875 GLU A N 1
ATOM 6232 C CA . GLU A 1 875 ? 142.998 175.977 136.280 1.00 65.37 875 GLU A CA 1
ATOM 6233 C C . GLU A 1 875 ? 142.173 176.510 137.445 1.00 70.10 875 GLU A C 1
ATOM 6234 O O . GLU A 1 875 ? 142.729 177.032 138.418 1.00 73.39 875 GLU A O 1
ATOM 6240 N N . LYS A 1 876 ? 140.848 176.390 137.366 1.00 67.60 876 LYS A N 1
ATOM 6241 C CA . LYS A 1 876 ? 139.956 176.874 138.419 1.00 65.14 876 LYS A CA 1
ATOM 6242 C C . LYS A 1 876 ? 138.846 175.856 138.678 1.00 62.33 876 LYS A C 1
ATOM 6243 O O . LYS A 1 876 ? 137.964 175.650 137.829 1.00 65.72 876 LYS A O 1
ATOM 6249 N N . PRO A 1 877 ? 138.878 175.174 139.828 1.00 67.72 877 PRO A N 1
ATOM 6250 C CA . PRO A 1 877 ? 137.801 174.221 140.144 1.00 69.58 877 PRO A CA 1
ATOM 6251 C C . PRO A 1 877 ? 136.453 174.878 140.384 1.00 74.22 877 PRO A C 1
ATOM 6252 O O . PRO A 1 877 ? 135.428 174.186 140.319 1.00 81.71 877 PRO A O 1
ATOM 6256 N N . GLY A 1 878 ? 136.418 176.187 140.650 1.00 72.86 878 GLY A N 1
ATOM 6257 C CA . GLY A 1 878 ? 135.170 176.861 140.964 1.00 75.21 878 GLY A CA 1
ATOM 6258 C C . GLY A 1 878 ? 134.124 176.771 139.874 1.00 79.37 878 GLY A C 1
ATOM 6259 O O . GLY A 1 878 ? 132.928 176.894 140.163 1.00 75.72 878 GLY A O 1
ATOM 6260 N N . LEU A 1 879 ? 134.543 176.553 138.625 1.00 80.02 879 LEU A N 1
ATOM 6261 C CA . LEU A 1 879 ? 133.588 176.395 137.536 1.00 78.11 879 LEU A CA 1
ATOM 6262 C C . LEU A 1 879 ? 132.687 175.183 137.732 1.00 79.40 879 LEU A C 1
ATOM 6263 O O . LEU A 1 879 ? 131.619 175.113 137.114 1.00 82.43 879 LEU A O 1
ATOM 6268 N N . ALA A 1 880 ? 133.094 174.224 138.569 1.00 78.28 880 ALA A N 1
ATOM 6269 C CA . ALA A 1 880 ? 132.215 173.106 138.890 1.00 78.20 880 ALA A CA 1
ATOM 6270 C C . ALA A 1 880 ? 130.980 173.554 139.659 1.00 82.03 880 ALA A C 1
ATOM 6271 O O . ALA A 1 880 ? 129.947 172.879 139.599 1.00 80.86 880 ALA A O 1
ATOM 6273 N N . ARG A 1 881 ? 131.060 174.676 140.375 1.00 89.29 881 ARG A N 1
ATOM 6274 C CA . ARG A 1 881 ? 129.912 175.226 141.080 1.00 87.54 881 ARG A CA 1
ATOM 6275 C C . ARG A 1 881 ? 129.130 176.232 140.248 1.00 86.30 881 ARG A C 1
ATOM 6276 O O . ARG A 1 881 ? 128.078 176.700 140.699 1.00 89.75 881 ARG A O 1
ATOM 6284 N N . ASP A 1 882 ? 129.611 176.574 139.056 1.00 78.27 882 ASP A N 1
ATOM 6285 C CA . ASP A 1 882 ? 128.912 177.494 138.171 1.00 77.45 882 ASP A CA 1
ATOM 6286 C C . ASP A 1 882 ? 127.899 176.674 137.382 1.00 74.26 882 ASP A C 1
ATOM 6287 O O . ASP A 1 882 ? 128.275 175.746 136.657 1.00 82.27 882 ASP A O 1
ATOM 6292 N N . SER A 1 883 ? 126.616 177.015 137.527 1.00 63.64 883 SER A N 1
ATOM 6293 C CA . SER A 1 883 ? 125.560 176.233 136.891 1.00 68.23 883 SER A CA 1
ATOM 6294 C C . SER A 1 883 ? 125.670 176.281 135.372 1.00 68.92 883 SER A C 1
ATOM 6295 O O . SER A 1 883 ? 125.563 175.249 134.701 1.00 68.09 883 SER A O 1
ATOM 6298 N N . ALA A 1 884 ? 125.889 177.473 134.810 1.00 66.20 884 ALA A N 1
ATOM 6299 C CA . ALA A 1 884 ? 125.959 177.599 133.357 1.00 60.41 884 ALA A CA 1
ATOM 6300 C C . ALA A 1 884 ? 127.151 176.839 132.789 1.00 66.06 884 ALA A C 1
ATOM 6301 O O . ALA A 1 884 ? 127.024 176.130 131.782 1.00 70.72 884 ALA A O 1
ATOM 6303 N N . TRP A 1 885 ? 128.320 176.972 133.421 1.00 66.53 885 TRP A N 1
ATOM 6304 C CA . TRP A 1 885 ? 129.505 176.286 132.918 1.00 66.80 885 TRP A CA 1
ATOM 6305 C C . TRP A 1 885 ? 129.374 174.776 133.066 1.00 62.87 885 TRP A C 1
ATOM 6306 O O . TRP A 1 885 ? 129.783 174.022 132.175 1.00 69.37 885 TRP A O 1
ATOM 6317 N N . THR A 1 886 ? 128.816 174.311 134.188 1.00 61.44 886 THR A N 1
ATOM 6318 C CA . THR A 1 886 ? 128.632 172.875 134.358 1.00 59.96 886 THR A CA 1
ATOM 6319 C C . THR A 1 886 ? 127.602 172.330 133.374 1.00 63.44 886 THR A C 1
ATOM 6320 O O . THR A 1 886 ? 127.759 171.209 132.878 1.00 71.15 886 THR A O 1
ATOM 6324 N N . LYS A 1 887 ? 126.575 173.119 133.041 1.00 62.53 887 LYS A N 1
ATOM 6325 C CA . LYS A 1 887 ? 125.617 172.694 132.027 1.00 65.06 887 LYS A CA 1
ATOM 6326 C C . LYS A 1 887 ? 126.272 172.622 130.655 1.00 69.05 887 LYS A C 1
ATOM 6327 O O . LYS A 1 887 ? 126.016 171.688 129.888 1.00 77.75 887 LYS A O 1
ATOM 6333 N N . LYS A 1 888 ? 127.124 173.598 130.331 1.00 54.45 888 LYS A N 1
ATOM 6334 C CA . LYS A 1 888 ? 127.835 173.563 129.057 1.00 56.26 888 LYS A CA 1
ATOM 6335 C C . LYS A 1 888 ? 128.754 172.350 128.970 1.00 55.05 888 LYS A C 1
ATOM 6336 O O . LYS A 1 888 ? 128.807 171.673 127.934 1.00 63.94 888 LYS A O 1
ATOM 6342 N N . TYR A 1 889 ? 129.481 172.053 130.051 1.00 49.75 889 TYR A N 1
ATOM 6343 C CA . TYR A 1 889 ? 130.380 170.903 130.038 1.00 49.65 889 TYR A CA 1
ATOM 6344 C C . TYR A 1 889 ? 129.601 169.596 129.941 1.00 55.33 889 TYR A C 1
ATOM 6345 O O . TYR A 1 889 ? 130.015 168.672 129.229 1.00 70.36 889 TYR A O 1
ATOM 6354 N N . GLN A 1 890 ? 128.471 169.497 130.648 1.00 50.09 890 GLN A N 1
ATOM 6355 C CA . GLN A 1 890 ? 127.630 168.310 130.541 1.00 45.96 890 GLN A CA 1
ATOM 6356 C C . GLN A 1 890 ? 127.077 168.150 129.131 1.00 57.83 890 GLN A C 1
ATOM 6357 O O . GLN A 1 890 ? 127.008 167.033 128.607 1.00 67.22 890 GLN A O 1
ATOM 6363 N N . ASN A 1 891 ? 126.673 169.256 128.502 1.00 63.20 891 ASN A N 1
ATOM 6364 C CA . ASN A 1 891 ? 126.176 169.192 127.132 1.00 62.98 891 ASN A CA 1
ATOM 6365 C C . ASN A 1 891 ? 127.268 168.738 126.173 1.00 65.00 891 ASN A C 1
ATOM 6366 O O . ASN A 1 891 ? 127.013 167.942 125.262 1.00 65.78 891 ASN A O 1
ATOM 6371 N N . VAL A 1 892 ? 128.493 169.230 126.365 1.00 53.11 892 VAL A N 1
ATOM 6372 C CA . VAL A 1 892 ? 129.605 168.809 125.518 1.00 52.49 892 VAL A CA 1
ATOM 6373 C C . VAL A 1 892 ? 129.892 167.323 125.710 1.00 49.85 892 VAL A C 1
ATOM 6374 O O . VAL A 1 892 ? 130.127 166.590 124.740 1.00 52.64 892 VAL A O 1
ATOM 6378 N N . ILE A 1 893 ? 129.875 166.854 126.960 1.00 45.43 893 ILE A N 1
ATOM 6379 C CA . ILE A 1 893 ? 130.113 165.439 127.236 1.00 43.95 893 ILE A CA 1
ATOM 6380 C C . ILE A 1 893 ? 129.031 164.578 126.594 1.00 60.74 893 ILE A C 1
ATOM 6381 O O . ILE A 1 893 ? 129.320 163.535 125.990 1.00 66.24 893 ILE A O 1
ATOM 6386 N N . ASN A 1 894 ? 127.769 164.997 126.719 1.00 62.25 894 ASN A N 1
ATOM 6387 C CA . ASN A 1 894 ? 126.672 164.250 126.117 1.00 58.75 894 ASN A CA 1
ATOM 6388 C C . ASN A 1 894 ? 126.787 164.230 124.600 1.00 65.82 894 ASN A C 1
ATOM 6389 O O . ASN A 1 894 ? 126.526 163.202 123.966 1.00 70.92 894 ASN A O 1
ATOM 6394 N N . ASP A 1 895 ? 127.176 165.358 123.999 1.00 65.92 895 ASP A N 1
ATOM 6395 C CA . ASP A 1 895 ? 127.367 165.397 122.554 1.00 67.24 895 ASP A CA 1
ATOM 6396 C C . ASP A 1 895 ? 128.478 164.450 122.123 1.00 68.73 895 ASP A C 1
ATOM 6397 O O . ASP A 1 895 ? 128.345 163.745 121.116 1.00 72.09 895 ASP A O 1
ATOM 6402 N N . ILE A 1 896 ? 129.580 164.417 122.875 1.00 59.64 896 ILE A N 1
ATOM 6403 C CA . ILE A 1 896 ? 130.688 163.528 122.534 1.00 47.68 896 ILE A CA 1
ATOM 6404 C C . ILE A 1 896 ? 130.247 162.072 122.623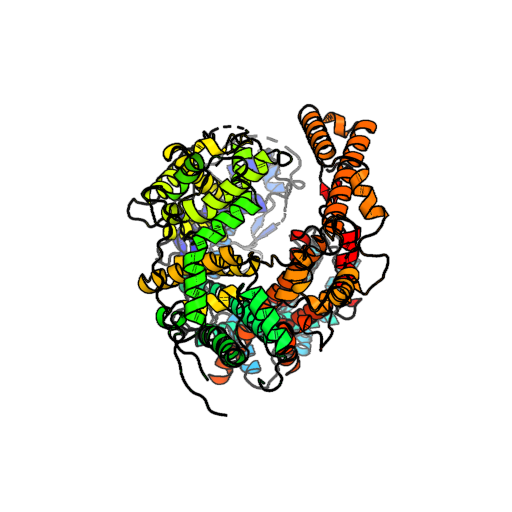 1.00 47.38 896 ILE A C 1
ATOM 6405 O O . ILE A 1 896 ? 130.529 161.262 121.730 1.00 60.41 896 ILE A O 1
ATOM 6410 N N . SER A 1 897 ? 129.550 161.719 123.706 1.00 57.77 897 SER A N 1
ATOM 6411 C CA . SER A 1 897 ? 129.096 160.342 123.874 1.00 62.64 897 SER A CA 1
ATOM 6412 C C . SER A 1 897 ? 128.111 159.948 122.780 1.00 65.87 897 SER A C 1
ATOM 6413 O O . SER A 1 897 ? 128.187 158.840 122.233 1.00 73.10 897 SER A O 1
ATOM 6416 N N . ASN A 1 898 ? 127.181 160.846 122.444 1.00 58.52 898 ASN A N 1
ATOM 6417 C CA . ASN A 1 898 ? 126.211 160.556 121.396 1.00 57.58 898 ASN A CA 1
ATOM 6418 C C . ASN A 1 898 ? 126.889 160.400 120.043 1.00 60.92 898 ASN A C 1
ATOM 6419 O O . ASN A 1 898 ? 126.528 159.514 119.262 1.00 63.61 898 ASN A O 1
ATOM 6424 N N . TYR A 1 899 ? 127.873 161.252 119.744 1.00 60.51 899 TYR A N 1
ATOM 6425 C CA . TYR A 1 899 ? 128.588 161.126 118.479 1.00 55.46 899 TYR A CA 1
ATOM 6426 C C . TYR A 1 899 ? 129.374 159.824 118.419 1.00 56.91 899 TYR A C 1
ATOM 6427 O O . TYR A 1 899 ? 129.410 159.167 117.374 1.00 65.79 899 TYR A O 1
ATOM 6436 N N . GLN A 1 900 ? 130.014 159.434 119.524 1.00 57.18 900 GLN A N 1
ATOM 6437 C CA . GLN A 1 900 ? 130.757 158.178 119.525 1.00 50.21 900 GLN A CA 1
ATOM 6438 C C . GLN A 1 900 ? 129.825 156.986 119.347 1.00 54.85 900 GLN A C 1
ATOM 6439 O O . GLN A 1 900 ? 130.145 156.047 118.607 1.00 72.30 900 GLN A O 1
ATOM 6445 N N . TRP A 1 901 ? 128.665 157.007 120.008 1.00 47.05 901 TRP A N 1
ATOM 6446 C CA . TRP A 1 901 ? 127.701 155.927 119.828 1.00 52.54 901 TRP A CA 1
ATOM 6447 C C . TRP A 1 901 ? 127.168 155.891 118.399 1.00 62.95 901 TRP A C 1
ATOM 6448 O O . TRP A 1 901 ? 127.019 154.812 117.814 1.00 66.35 901 TRP A O 1
ATOM 6459 N N . ALA A 1 902 ? 126.886 157.058 117.817 1.00 63.42 902 ALA A N 1
ATOM 6460 C CA . ALA A 1 902 ? 126.409 157.101 116.439 1.00 61.92 902 ALA A CA 1
ATOM 6461 C C . ALA A 1 902 ? 127.471 156.593 115.473 1.00 66.42 902 ALA A C 1
ATOM 6462 O O . ALA A 1 902 ? 127.152 155.921 114.485 1.00 73.02 902 ALA A O 1
ATOM 6464 N N . LYS A 1 903 ? 128.741 156.915 115.735 1.00 59.29 903 LYS A N 1
ATOM 6465 C CA . LYS A 1 903 ? 129.827 156.401 114.907 1.00 47.85 903 LYS A CA 1
ATOM 6466 C C . LYS A 1 903 ? 129.936 154.887 115.022 1.00 42.70 903 LYS A C 1
ATOM 6467 O O . LYS A 1 903 ? 130.070 154.189 114.009 1.00 56.87 903 LYS A O 1
ATOM 6473 N N . THR A 1 904 ? 129.868 154.360 116.247 1.00 42.99 904 THR A N 1
ATOM 6474 C CA . THR A 1 904 ? 129.888 152.914 116.435 1.00 57.01 904 THR A CA 1
ATOM 6475 C C . THR A 1 904 ? 128.659 152.250 115.833 1.00 61.07 904 THR A C 1
ATOM 6476 O O . THR A 1 904 ? 128.681 151.042 115.578 1.00 67.37 904 THR A O 1
ATOM 6480 N N . LYS A 1 905 ? 127.584 153.010 115.618 1.00 54.81 905 LYS A N 1
ATOM 6481 C CA . LYS A 1 905 ? 126.401 152.460 114.967 1.00 56.39 905 LYS A CA 1
ATOM 6482 C C . LYS A 1 905 ? 126.545 152.440 113.449 1.00 61.80 905 LYS A C 1
ATOM 6483 O O . LYS A 1 905 ? 126.174 151.453 112.805 1.00 73.35 905 LYS A O 1
ATOM 6489 N N . VAL A 1 906 ? 127.067 153.518 112.855 1.00 52.40 906 VAL A N 1
ATOM 6490 C CA . VAL A 1 906 ? 127.198 153.547 111.399 1.00 49.18 906 VAL A CA 1
ATOM 6491 C C . VAL A 1 906 ? 128.303 152.601 110.943 1.00 60.39 906 VAL A C 1
ATOM 6492 O O . VAL A 1 906 ? 128.150 151.885 109.947 1.00 60.90 906 VAL A O 1
ATOM 6496 N N . GLU A 1 907 ? 129.428 152.575 111.655 1.00 67.54 907 GLU A N 1
ATOM 6497 C CA . GLU A 1 907 ? 130.521 151.678 111.308 1.00 60.51 907 GLU A CA 1
ATOM 6498 C C . GLU A 1 907 ? 130.435 150.344 112.042 1.00 45.92 907 GLU A C 1
ATOM 6499 O O . GLU A 1 907 ? 131.356 149.528 111.937 1.00 49.10 907 GLU A O 1
ATOM 6505 N N . LEU A 1 908 ? 129.348 150.113 112.779 1.00 31.91 908 LEU A N 1
ATOM 6506 C CA . LEU A 1 908 ? 129.005 148.822 113.369 1.00 37.65 908 LEU A CA 1
ATOM 6507 C C . LEU A 1 908 ? 129.989 148.361 114.438 1.00 58.15 908 LEU A C 1
ATOM 6508 O O . LEU A 1 908 ? 130.104 147.160 114.688 1.00 63.23 908 LEU A O 1
ATOM 6513 N N . THR A 1 909 ? 130.693 149.281 115.101 1.00 63.45 909 THR A N 1
ATOM 6514 C CA . THR A 1 909 ? 131.551 148.872 116.209 1.00 51.87 909 THR A CA 1
ATOM 6515 C C . THR A 1 909 ? 130.745 148.284 117.362 1.00 53.16 909 THR A C 1
ATOM 6516 O O . THR A 1 909 ? 131.295 147.523 118.167 1.00 65.21 909 THR A O 1
ATOM 6520 N N . GLN A 1 910 ? 129.452 148.605 117.444 1.00 43.73 910 GLN A N 1
ATOM 6521 C CA . GLN A 1 910 ? 128.597 147.987 118.451 1.00 46.53 910 GLN A CA 1
ATOM 6522 C C . GLN A 1 910 ? 128.494 146.482 118.236 1.00 49.87 910 GLN A C 1
ATOM 6523 O O . GLN A 1 910 ? 128.466 145.714 119.202 1.00 58.11 910 GLN A O 1
ATOM 6529 N N . VAL A 1 911 ? 128.436 146.044 116.976 1.00 40.02 911 VAL A N 1
ATOM 6530 C CA . VAL A 1 911 ? 128.394 144.614 116.675 1.00 46.74 911 VAL A CA 1
ATOM 6531 C C . VAL A 1 911 ? 129.663 143.926 117.170 1.00 45.75 911 VAL A C 1
ATOM 6532 O O . VAL A 1 911 ? 129.612 142.863 117.804 1.00 45.38 911 VAL A O 1
ATOM 6536 N N . ARG A 1 912 ? 130.820 144.530 116.889 1.00 46.90 912 ARG A N 1
ATOM 6537 C CA . ARG A 1 912 ? 132.092 143.973 117.339 1.00 50.44 912 ARG A CA 1
ATOM 6538 C C . ARG A 1 912 ? 132.157 143.908 118.859 1.00 57.37 912 ARG A C 1
ATOM 6539 O O . ARG A 1 912 ? 132.585 142.899 119.436 1.00 59.19 912 ARG A O 1
ATOM 6547 N N . HIS A 1 913 ? 131.727 144.979 119.527 1.00 58.09 913 HIS A N 1
ATOM 6548 C CA . HIS A 1 913 ? 131.778 145.009 120.985 1.00 53.92 913 HIS A CA 1
ATOM 6549 C C . HIS A 1 913 ? 130.812 143.998 121.599 1.00 59.32 913 HIS A C 1
ATOM 6550 O O . HIS A 1 913 ? 131.125 143.377 122.620 1.00 56.49 913 HIS A O 1
ATOM 6557 N N . LEU A 1 914 ? 129.635 143.815 120.992 1.00 65.11 914 LEU A N 1
ATOM 6558 C CA . LEU A 1 914 ? 128.695 142.806 121.477 1.00 62.32 914 LEU A CA 1
ATOM 6559 C C . LEU A 1 914 ? 129.260 141.402 121.316 1.00 56.57 914 LEU A C 1
ATOM 6560 O O . LEU A 1 914 ? 129.115 140.556 122.210 1.00 61.73 914 LEU A O 1
ATOM 6565 N N . HIS A 1 915 ? 129.893 141.132 120.172 1.00 49.30 915 HIS A N 1
ATOM 6566 C CA . HIS A 1 915 ? 130.541 139.840 119.982 1.00 56.86 915 HIS A CA 1
ATOM 6567 C C . HIS A 1 915 ? 131.631 139.618 121.020 1.00 64.09 915 HIS A C 1
ATOM 6568 O O . HIS A 1 915 ? 131.777 138.510 121.550 1.00 73.70 915 HIS A O 1
ATOM 6575 N N . GLN A 1 916 ? 132.414 140.659 121.312 1.00 57.07 916 GLN A N 1
ATOM 6576 C CA . GLN A 1 916 ? 133.440 140.534 122.341 1.00 52.63 916 GLN A CA 1
ATOM 6577 C C . GLN A 1 916 ? 132.820 140.254 123.704 1.00 55.70 916 GLN A C 1
ATOM 6578 O O . GLN A 1 916 ? 133.333 139.428 124.465 1.00 52.81 916 GLN A O 1
ATOM 6584 N N . LEU A 1 917 ? 131.713 140.928 124.026 1.00 63.66 917 LEU A N 1
ATOM 6585 C CA . LEU A 1 917 ? 131.006 140.661 125.277 1.00 60.94 917 LEU A CA 1
ATOM 6586 C C . LEU A 1 917 ? 130.593 139.199 125.383 1.00 55.27 917 LEU A C 1
ATOM 6587 O O . LEU A 1 917 ? 130.886 138.525 126.381 1.00 58.25 917 LEU A O 1
ATOM 6592 N N . THR A 1 918 ? 129.908 138.690 124.356 1.00 44.30 918 THR A N 1
ATOM 6593 C CA . THR A 1 918 ? 129.381 137.331 124.444 1.00 52.69 918 THR A CA 1
ATOM 6594 C C . THR A 1 918 ? 130.504 136.300 124.443 1.00 58.42 918 THR A C 1
ATOM 6595 O O . THR A 1 918 ? 130.418 135.287 125.145 1.00 66.14 918 THR A O 1
ATOM 6599 N N . ILE A 1 919 ? 131.579 136.546 123.688 1.00 58.38 919 ILE A N 1
ATOM 6600 C CA . ILE A 1 919 ? 132.698 135.609 123.690 1.00 58.98 919 ILE A CA 1
ATOM 6601 C C . ILE A 1 919 ? 133.441 135.643 125.020 1.00 64.48 919 ILE A C 1
ATOM 6602 O O . ILE A 1 919 ? 133.882 134.598 125.511 1.00 67.03 919 ILE A O 1
ATOM 6607 N N . ASP A 1 920 ? 133.583 136.820 125.635 1.00 64.03 920 ASP A N 1
ATOM 6608 C CA . ASP A 1 920 ? 134.199 136.884 126.955 1.00 60.60 920 ASP A CA 1
ATOM 6609 C C . ASP A 1 920 ? 133.369 136.125 127.980 1.00 63.50 920 ASP A C 1
ATOM 6610 O O . ASP A 1 920 ? 133.914 135.396 128.817 1.00 70.59 920 ASP A O 1
ATOM 6615 N N . LEU A 1 921 ? 132.044 136.279 127.926 1.00 62.12 921 LEU A N 1
ATOM 6616 C CA . LEU A 1 921 ? 131.183 135.540 128.845 1.00 64.46 921 LEU A CA 1
ATOM 6617 C C . LEU A 1 921 ? 131.296 134.035 128.614 1.00 56.38 921 LEU A C 1
ATOM 6618 O O . LEU A 1 921 ? 131.410 133.253 129.567 1.00 58.85 921 LEU A O 1
ATOM 6623 N N . LEU A 1 922 ? 131.275 133.614 127.346 1.00 43.79 922 LEU A N 1
ATOM 6624 C CA . LEU A 1 922 ? 131.398 132.195 127.030 1.00 48.97 922 LEU A CA 1
ATOM 6625 C C . LEU A 1 922 ? 132.728 131.637 127.516 1.00 64.52 922 LEU A C 1
ATOM 6626 O O . LEU A 1 922 ? 132.785 130.521 128.042 1.00 72.31 922 LEU A O 1
ATOM 6631 N N . SER A 1 923 ? 133.809 132.403 127.360 1.00 66.16 923 SER A N 1
ATOM 6632 C CA . SER A 1 923 ? 135.110 131.968 127.856 1.00 72.75 923 SER A CA 1
ATOM 6633 C C . SER A 1 923 ? 135.137 131.894 129.377 1.00 74.11 923 SER A C 1
ATOM 6634 O O . SER A 1 923 ? 135.787 131.007 129.942 1.00 74.06 923 SER A O 1
ATOM 6637 N N . ARG A 1 924 ? 134.454 132.819 130.053 1.00 68.25 924 ARG A N 1
ATOM 6638 C CA . ARG A 1 924 ? 134.383 132.769 131.510 1.00 58.08 924 ARG A CA 1
ATOM 6639 C C . ARG A 1 924 ? 133.678 131.501 131.980 1.00 56.98 924 ARG A C 1
ATOM 6640 O O . ARG A 1 924 ? 134.173 130.795 132.869 1.00 65.41 924 ARG A O 1
ATOM 6648 N N . LEU A 1 925 ? 132.525 131.185 131.382 1.00 60.38 925 LEU A N 1
ATOM 6649 C CA . LEU A 1 925 ? 131.863 129.931 131.740 1.00 56.53 925 LEU A CA 1
ATOM 6650 C C . LEU A 1 925 ? 132.684 128.716 131.324 1.00 53.26 925 LEU A C 1
ATOM 6651 O O . LEU A 1 925 ? 132.632 127.683 131.998 1.00 65.78 925 LEU A O 1
ATOM 6656 N N . ALA A 1 926 ? 133.447 128.814 130.233 1.00 42.79 926 ALA A N 1
ATOM 6657 C CA . ALA A 1 926 ? 134.298 127.699 129.830 1.00 56.65 926 ALA A CA 1
ATOM 6658 C C . ALA A 1 926 ? 135.397 127.441 130.853 1.00 70.57 926 ALA A C 1
ATOM 6659 O O . ALA A 1 926 ? 135.695 126.287 131.171 1.00 73.10 926 ALA A O 1
ATOM 6661 N N . GLY A 1 927 ? 136.010 128.501 131.380 1.00 71.96 927 GLY A N 1
ATOM 6662 C CA . GLY A 1 927 ? 136.990 128.321 132.441 1.00 67.69 927 GLY A CA 1
ATOM 6663 C C . GLY A 1 927 ? 136.365 127.797 133.721 1.00 65.76 927 GLY A C 1
ATOM 6664 O O . GLY A 1 927 ? 136.955 126.965 134.422 1.00 67.28 927 GLY A O 1
ATOM 6665 N N . TYR A 1 928 ? 135.155 128.267 134.037 1.00 63.76 928 TYR A N 1
ATOM 6666 C CA . TYR A 1 928 ? 134.452 127.761 135.210 1.00 58.10 928 TYR A CA 1
ATOM 6667 C C . TYR A 1 928 ? 134.170 126.269 135.071 1.00 52.82 928 TYR A C 1
ATOM 6668 O O . TYR A 1 928 ? 134.333 125.498 136.025 1.00 65.95 928 TYR A O 1
ATOM 6677 N N . MET A 1 929 ? 133.769 125.836 133.875 1.00 53.13 929 MET A N 1
ATOM 6678 C CA . MET A 1 929 ? 133.534 124.418 133.635 1.00 64.14 929 MET A CA 1
ATOM 6679 C C . MET A 1 929 ? 134.830 123.627 133.533 1.00 75.17 929 MET A C 1
ATOM 6680 O O . MET A 1 929 ? 134.821 122.421 133.783 1.00 77.77 929 MET A O 1
ATOM 6685 N N . SER A 1 930 ? 135.939 124.272 133.170 1.00 65.83 930 SER A N 1
ATOM 6686 C CA . SER A 1 930 ? 137.239 123.622 133.286 1.00 68.01 930 SER A CA 1
ATOM 6687 C C . SER A 1 930 ? 137.550 123.317 134.745 1.00 72.45 930 SER A C 1
ATOM 6688 O O . SER A 1 930 ? 138.028 122.226 135.079 1.00 71.96 930 SER A O 1
ATOM 6691 N N . ILE A 1 931 ? 137.265 124.275 135.631 1.00 62.03 931 ILE A N 1
ATOM 6692 C CA . ILE A 1 931 ? 137.375 124.020 137.066 1.00 41.72 931 ILE A CA 1
ATOM 6693 C C . ILE A 1 931 ? 136.460 122.874 137.476 1.00 48.05 931 ILE A C 1
ATOM 6694 O O . ILE A 1 931 ? 136.852 121.992 138.258 1.00 67.09 931 ILE A O 1
ATOM 6699 N N . ALA A 1 932 ? 135.228 122.871 136.960 1.00 50.36 932 ALA A N 1
ATOM 6700 C CA . ALA A 1 932 ? 134.264 121.837 137.321 1.00 56.61 932 ALA A CA 1
ATOM 6701 C C . ALA A 1 932 ? 134.747 120.459 136.886 1.00 59.33 932 ALA A C 1
ATOM 6702 O O . ALA A 1 932 ? 134.639 119.489 137.638 1.00 62.87 932 ALA A O 1
ATOM 6704 N N . ASP A 1 933 ? 135.283 120.357 135.667 1.00 69.98 933 ASP A N 1
ATOM 6705 C CA . ASP A 1 933 ? 135.815 119.088 135.178 1.00 73.58 933 ASP A CA 1
ATOM 6706 C C . ASP A 1 933 ? 137.051 118.654 135.953 1.00 75.83 933 ASP A C 1
ATOM 6707 O O . ASP A 1 933 ? 137.229 117.457 136.205 1.00 79.24 933 ASP A O 1
ATOM 6712 N N . ARG A 1 934 ? 137.913 119.601 136.328 1.00 68.53 934 ARG A N 1
ATOM 6713 C CA . ARG A 1 934 ? 139.069 119.274 137.156 1.00 66.31 934 ARG A CA 1
ATOM 6714 C C . ARG A 1 934 ? 138.636 118.655 138.479 1.00 71.27 934 ARG A C 1
ATOM 6715 O O . ARG A 1 934 ? 139.139 117.598 138.882 1.00 75.33 934 ARG A O 1
ATOM 6723 N N . ASP A 1 935 ? 137.687 119.297 139.164 1.00 70.92 935 ASP A N 1
ATOM 6724 C CA . ASP A 1 935 ? 137.192 118.734 140.417 1.00 68.25 935 ASP A CA 1
ATOM 6725 C C . ASP A 1 935 ? 136.456 117.419 140.190 1.00 71.80 935 ASP A C 1
ATOM 6726 O O . ASP A 1 935 ? 136.546 116.510 141.023 1.00 77.45 935 ASP A O 1
ATOM 6731 N N . PHE A 1 936 ? 135.729 117.303 139.076 1.00 76.46 936 PHE A N 1
ATOM 6732 C CA . PHE A 1 936 ? 135.038 116.063 138.741 1.00 80.35 936 PHE A CA 1
ATOM 6733 C C . PHE A 1 936 ? 136.017 114.903 138.640 1.00 78.38 936 PHE A C 1
ATOM 6734 O O . PHE A 1 936 ? 135.816 113.849 139.254 1.00 77.50 936 PHE A O 1
ATOM 6742 N N . GLN A 1 937 ? 137.097 115.085 137.877 1.00 73.48 937 GLN A N 1
ATOM 6743 C CA . GLN A 1 937 ? 138.053 113.997 137.708 1.00 74.84 937 GLN A CA 1
ATOM 6744 C C . GLN A 1 937 ? 138.860 113.750 138.974 1.00 79.59 937 GLN A C 1
ATOM 6745 O O . GLN A 1 937 ? 139.218 112.602 139.249 1.00 85.38 937 GLN A O 1
ATOM 6751 N N . PHE A 1 938 ? 139.129 114.787 139.774 1.00 78.03 938 PHE A N 1
ATOM 6752 C CA . PHE A 1 938 ? 139.798 114.566 141.054 1.00 74.21 938 PHE A CA 1
ATOM 6753 C C . PHE A 1 938 ? 138.939 113.718 141.987 1.00 75.12 938 PHE A C 1
ATOM 6754 O O . PHE A 1 938 ? 139.420 112.744 142.585 1.00 81.81 938 PHE A O 1
ATOM 6762 N N . SER A 1 939 ? 137.658 114.072 142.118 1.00 66.85 939 SER A N 1
ATOM 6763 C CA . SER A 1 939 ? 136.757 113.307 142.971 1.00 70.56 939 SER A CA 1
ATOM 6764 C C . SER A 1 939 ? 136.577 111.889 142.447 1.00 74.07 939 SER A C 1
ATOM 6765 O O . SER A 1 939 ? 136.529 110.934 143.230 1.00 76.72 939 SER A O 1
ATOM 6768 N N . SER A 1 940 ? 136.471 111.731 141.124 1.00 73.55 940 SER A N 1
ATOM 6769 C CA . SER A 1 940 ? 136.342 110.397 140.547 1.00 76.78 940 SER A CA 1
ATOM 6770 C C . SER A 1 940 ? 137.589 109.561 140.803 1.00 75.71 940 SER A C 1
ATOM 6771 O O . SER A 1 940 ? 137.491 108.366 141.105 1.00 81.98 940 SER A O 1
ATOM 6774 N N . ASN A 1 941 ? 138.771 110.171 140.689 1.00 79.18 941 ASN A N 1
ATOM 6775 C CA . ASN A 1 941 ? 140.008 109.452 140.968 1.00 85.35 941 ASN A CA 1
ATOM 6776 C C . ASN A 1 941 ? 140.065 109.006 142.421 1.00 83.70 941 ASN A C 1
ATOM 6777 O O . ASN A 1 941 ? 140.454 107.870 142.714 1.00 85.49 941 ASN A O 1
ATOM 6782 N N . TYR A 1 942 ? 139.675 109.885 143.347 1.00 82.48 942 TYR A N 1
ATOM 6783 C CA . TYR A 1 942 ? 139.712 109.504 144.756 1.00 84.62 942 TYR A CA 1
ATOM 6784 C C . TYR A 1 942 ? 138.679 108.424 145.064 1.00 86.42 942 TYR A C 1
ATOM 6785 O O . TYR A 1 942 ? 138.944 107.513 145.858 1.00 87.70 942 TYR A O 1
ATOM 6794 N N . ILE A 1 943 ? 137.496 108.509 144.448 1.00 85.44 943 ILE A N 1
ATOM 6795 C CA . ILE A 1 943 ? 136.473 107.482 144.634 1.00 85.62 943 ILE A CA 1
ATOM 6796 C C . ILE A 1 943 ? 136.971 106.138 144.120 1.00 85.68 943 ILE A C 1
ATOM 6797 O O . ILE A 1 943 ? 136.802 105.102 144.776 1.00 87.23 943 ILE A O 1
ATOM 6802 N N . LEU A 1 944 ? 137.595 106.133 142.940 1.00 84.14 944 LEU A N 1
ATOM 6803 C CA . LEU A 1 944 ? 138.129 104.896 142.380 1.00 85.13 944 LEU A CA 1
ATOM 6804 C C . LEU A 1 944 ? 139.243 104.332 143.252 1.00 87.98 944 LEU A C 1
ATOM 6805 O O . LEU A 1 944 ? 139.341 103.113 143.433 1.00 90.83 944 LEU A O 1
ATOM 6810 N N . GLU A 1 945 ? 140.097 105.204 143.794 1.00 99.71 945 GLU A N 1
ATOM 6811 C CA . GLU A 1 945 ? 141.147 104.751 144.700 1.00 101.28 945 GLU A CA 1
ATOM 6812 C C . GLU A 1 945 ? 140.557 104.126 145.958 1.00 103.15 945 GLU A C 1
ATOM 6813 O O . GLU A 1 945 ? 141.045 103.096 146.437 1.00 98.74 945 GLU A O 1
ATOM 6819 N N . ARG A 1 946 ? 139.509 104.733 146.505 1.00 111.97 946 ARG A N 1
ATOM 6820 C CA . ARG A 1 946 ? 138.837 104.189 147.678 1.00 110.87 946 ARG A CA 1
ATOM 6821 C C . ARG A 1 946 ? 137.680 103.280 147.277 1.00 110.84 946 ARG A C 1
ATOM 6822 O O . ARG A 1 946 ? 137.777 102.528 146.307 1.00 111.32 946 ARG A O 1
ATOM 6830 N N . ASP A 1 1009 ? 123.717 112.805 139.071 1.00 106.69 1009 ASP A N 1
ATOM 6831 C CA . ASP A 1 1009 ? 122.875 113.563 138.153 1.00 106.62 1009 ASP A CA 1
ATOM 6832 C C . ASP A 1 1009 ? 123.642 113.906 136.880 1.00 103.24 1009 ASP A C 1
ATOM 6833 O O . ASP A 1 1009 ? 124.687 114.553 136.929 1.00 100.28 1009 ASP A O 1
ATOM 6838 N N . ASN A 1 1010 ? 123.114 113.465 135.739 1.00 99.40 1010 ASN A N 1
ATOM 6839 C CA . ASN A 1 1010 ? 123.720 113.742 134.443 1.00 96.06 1010 ASN A CA 1
ATOM 6840 C C . ASN A 1 1010 ? 123.348 115.115 133.899 1.00 98.24 1010 ASN A C 1
ATOM 6841 O O . ASN A 1 1010 ? 123.828 115.490 132.821 1.00 104.02 1010 ASN A O 1
ATOM 6846 N N . ARG A 1 1011 ? 122.502 115.863 134.613 1.00 92.44 1011 ARG A N 1
ATOM 6847 C CA . ARG A 1 1011 ? 122.115 117.191 134.151 1.00 95.23 1011 ARG A CA 1
ATOM 6848 C C . ARG A 1 1011 ? 123.322 118.114 134.064 1.00 95.52 1011 ARG A C 1
ATOM 6849 O O . ARG A 1 1011 ? 123.444 118.898 133.117 1.00 90.95 1011 ARG A O 1
ATOM 6857 N N . LEU A 1 1012 ? 124.235 118.029 135.035 1.00 94.99 1012 LEU A N 1
ATOM 6858 C CA . LEU A 1 1012 ? 125.429 118.866 134.985 1.00 91.18 1012 LEU A CA 1
ATOM 6859 C C . LEU A 1 1012 ? 126.359 118.459 133.847 1.00 90.30 1012 LEU A C 1
ATOM 6860 O O . LEU A 1 1012 ? 127.031 119.317 133.267 1.00 92.32 1012 LEU A O 1
ATOM 6865 N N . LYS A 1 1013 ? 126.402 117.172 133.496 1.00 81.98 1013 LYS A N 1
ATOM 6866 C CA . LYS A 1 1013 ? 127.218 116.753 132.358 1.00 76.77 1013 LYS A CA 1
ATOM 6867 C C . LYS A 1 1013 ? 126.621 117.241 131.042 1.00 83.80 1013 LYS A C 1
ATOM 6868 O O . LYS A 1 1013 ? 127.349 117.694 130.148 1.00 89.61 1013 LYS A O 1
ATOM 6874 N N . GLU A 1 1014 ? 125.294 117.164 130.907 1.00 87.89 1014 GLU A N 1
ATOM 6875 C CA . GLU A 1 1014 ? 124.644 117.740 129.733 1.00 88.75 1014 GLU A CA 1
ATOM 6876 C C . GLU A 1 1014 ? 124.872 119.245 129.675 1.00 90.83 1014 GLU A C 1
ATOM 6877 O O . GLU A 1 1014 ? 125.060 119.817 128.594 1.00 89.34 1014 GLU A O 1
ATOM 6883 N N . LYS A 1 1015 ? 124.868 119.900 130.835 1.00 85.65 1015 LYS A N 1
ATOM 6884 C CA . LYS A 1 1015 ? 125.136 121.331 130.886 1.00 84.25 1015 LYS A CA 1
ATOM 6885 C C . LYS A 1 1015 ? 126.565 121.632 130.449 1.00 80.35 1015 LYS A C 1
ATOM 6886 O O . LYS A 1 1015 ? 126.811 122.625 129.755 1.00 80.68 1015 LYS A O 1
ATOM 6892 N N . ARG A 1 1016 ? 127.518 120.786 130.855 1.00 79.17 1016 ARG A N 1
ATOM 6893 C CA . ARG A 1 1016 ? 128.887 120.905 130.362 1.00 77.54 1016 ARG A CA 1
ATOM 6894 C C . ARG A 1 1016 ? 128.930 120.790 128.846 1.00 81.99 1016 ARG A C 1
ATOM 6895 O O . ARG A 1 1016 ? 129.590 121.588 128.172 1.00 91.69 1016 ARG A O 1
ATOM 6903 N N . ASN A 1 1017 ? 128.234 119.793 128.294 1.00 78.13 1017 ASN A N 1
ATOM 6904 C CA . ASN A 1 1017 ? 128.187 119.645 126.842 1.00 80.67 1017 ASN A CA 1
ATOM 6905 C C . ASN A 1 1017 ? 127.562 120.864 126.177 1.00 83.02 1017 ASN A C 1
ATOM 6906 O O . ASN A 1 1017 ? 127.897 121.191 125.033 1.00 84.30 1017 ASN A O 1
ATOM 6911 N N . ASN A 1 1018 ? 126.649 121.540 126.875 1.00 81.39 1018 ASN A N 1
ATOM 6912 C CA . ASN A 1 1018 ? 126.002 122.721 126.314 1.00 82.98 1018 ASN A CA 1
ATOM 6913 C C . ASN A 1 1018 ? 126.902 123.955 126.357 1.00 81.22 1018 ASN A C 1
ATOM 6914 O O . ASN A 1 1018 ? 126.879 124.770 125.429 1.00 87.83 1018 ASN A O 1
ATOM 6919 N N . ILE A 1 1019 ? 127.694 124.122 127.411 1.00 70.74 1019 ILE A N 1
ATOM 6920 C CA . ILE A 1 1019 ? 128.411 125.380 127.640 1.00 67.87 1019 ILE A CA 1
ATOM 6921 C C . ILE A 1 1019 ? 129.872 125.300 127.201 1.00 66.69 1019 ILE A C 1
ATOM 6922 O O . ILE A 1 1019 ? 130.371 126.203 126.530 1.00 72.37 1019 ILE A O 1
ATOM 6927 N N . SER A 1 1020 ? 130.581 124.229 127.568 1.00 82.83 1020 SER A N 1
ATOM 6928 C CA . SER A 1 1020 ? 132.015 124.169 127.302 1.00 83.21 1020 SER A CA 1
ATOM 6929 C C . SER A 1 1020 ? 132.310 124.068 125.812 1.00 87.04 1020 SER A C 1
ATOM 6930 O O . SER A 1 1020 ? 133.356 124.543 125.354 1.00 93.39 1020 SER A O 1
ATOM 6933 N N . HIS A 1 1021 ? 131.409 123.464 125.045 1.00 82.66 1021 HIS A N 1
ATOM 6934 C CA . HIS A 1 1021 ? 131.549 123.369 123.600 1.00 80.81 1021 HIS A CA 1
ATOM 6935 C C . HIS A 1 1021 ? 130.906 124.544 122.875 1.00 81.18 1021 HIS A C 1
ATOM 6936 O O . HIS A 1 1021 ? 130.777 124.503 121.647 1.00 85.25 1021 HIS A O 1
ATOM 6943 N N . PHE A 1 1022 ? 130.502 125.582 123.612 1.00 67.32 1022 PHE A N 1
ATOM 6944 C CA . PHE A 1 1022 ? 129.975 126.819 123.032 1.00 66.62 1022 PHE A CA 1
ATOM 6945 C C . PHE A 1 1022 ? 128.732 126.553 122.184 1.00 74.12 1022 PHE A C 1
ATOM 6946 O O . PHE A 1 1022 ? 128.607 127.048 121.062 1.00 72.76 1022 PHE A O 1
ATOM 6954 N N . ASN A 1 1023 ? 127.803 125.763 122.723 1.00 81.41 1023 ASN A N 1
ATOM 6955 C CA . ASN A 1 1023 ? 126.578 125.449 121.998 1.00 79.83 1023 ASN A CA 1
ATOM 6956 C C . ASN A 1 1023 ? 125.568 126.590 122.015 1.00 74.04 1023 ASN A C 1
ATOM 6957 O O . ASN A 1 1023 ? 124.545 126.495 121.327 1.00 80.75 1023 ASN A O 1
ATOM 6962 N N . TYR A 1 1024 ? 125.813 127.653 122.784 1.00 40.59 1024 TYR A N 1
ATOM 6963 C CA . TYR A 1 1024 ? 124.972 128.839 122.670 1.00 40.70 1024 TYR A CA 1
ATOM 6964 C C . TYR A 1 1024 ? 125.073 129.430 121.269 1.00 59.02 1024 TYR A C 1
ATOM 6965 O O . TYR A 1 1024 ? 124.056 129.745 120.641 1.00 65.55 1024 TYR A O 1
ATOM 6974 N N . LEU A 1 1025 ? 126.297 129.566 120.752 1.00 68.06 1025 LEU A N 1
ATOM 6975 C CA . LEU A 1 1025 ? 126.469 130.028 119.380 1.00 62.66 1025 LEU A CA 1
ATOM 6976 C C . LEU A 1 1025 ? 125.839 129.071 118.378 1.00 65.65 1025 LEU A C 1
ATOM 6977 O O . LEU A 1 1025 ? 125.438 129.501 117.292 1.00 58.83 1025 LEU A O 1
ATOM 6982 N N . ASN A 1 1026 ? 125.747 127.784 118.719 1.00 76.23 1026 ASN A N 1
ATOM 6983 C CA . ASN A 1 1026 ? 124.977 126.852 117.902 1.00 69.28 1026 ASN A CA 1
ATOM 6984 C C . ASN A 1 1026 ? 123.496 127.210 117.923 1.00 70.59 1026 ASN A C 1
ATOM 6985 O O . ASN A 1 1026 ? 122.836 127.236 116.877 1.00 71.97 1026 ASN A O 1
ATOM 6990 N N . GLY A 1 1027 ? 122.957 127.488 119.109 1.00 77.05 1027 GLY A N 1
ATOM 6991 C CA . GLY A 1 1027 ? 121.602 127.977 119.249 1.00 78.33 1027 GLY A CA 1
ATOM 6992 C C . GLY A 1 1027 ? 120.525 126.922 119.376 1.00 76.13 1027 GLY A C 1
ATOM 6993 O O . GLY A 1 1027 ? 119.350 127.283 119.528 1.00 73.78 1027 GLY A O 1
ATOM 6994 N N . GLN A 1 1028 ? 120.876 125.636 119.313 1.00 80.87 1028 GLN A N 1
ATOM 6995 C CA . GLN A 1 1028 ? 119.858 124.591 119.389 1.00 84.77 1028 GLN A CA 1
ATOM 6996 C C . GLN A 1 1028 ? 119.161 124.586 120.746 1.00 89.93 1028 GLN A C 1
ATOM 6997 O O . GLN A 1 1028 ? 117.936 124.432 120.819 1.00 91.68 1028 GLN A O 1
ATOM 7003 N N . LEU A 1 1029 ? 119.921 124.752 121.830 1.00 83.90 1029 LEU A N 1
ATOM 7004 C CA . LEU A 1 1029 ? 119.328 124.744 123.163 1.00 80.48 1029 LEU A CA 1
ATOM 7005 C C . LEU A 1 1029 ? 118.607 126.048 123.483 1.00 75.13 1029 LEU A C 1
ATOM 7006 O O . LEU A 1 1029 ? 117.631 126.039 124.241 1.00 70.35 1029 LEU A O 1
ATOM 7011 N N . GLY A 1 1030 ? 119.064 127.166 122.923 1.00 78.67 1030 GLY A N 1
ATOM 7012 C CA . GLY A 1 1030 ? 118.361 128.430 123.048 1.00 85.26 1030 GLY A CA 1
ATOM 7013 C C . GLY A 1 1030 ? 118.226 128.978 124.454 1.00 88.96 1030 GLY A C 1
ATOM 7014 O O . GLY A 1 1030 ? 117.136 129.394 124.857 1.00 87.50 1030 GLY A O 1
ATOM 7015 N N . ASN A 1 1031 ? 119.318 128.986 125.213 1.00 75.80 1031 ASN A N 1
ATOM 7016 C CA . ASN A 1 1031 ? 119.340 129.550 126.556 1.00 66.59 1031 ASN A CA 1
ATOM 7017 C C . ASN A 1 1031 ? 120.131 130.850 126.546 1.00 67.39 1031 ASN A C 1
ATOM 7018 O O . ASN A 1 1031 ? 121.259 130.891 126.044 1.00 66.94 1031 ASN A O 1
ATOM 7023 N N . SER A 1 1032 ? 119.544 131.903 127.112 1.00 78.11 1032 SER A N 1
ATOM 7024 C CA . SER A 1 1032 ? 120.173 133.215 127.138 1.00 86.31 1032 SER A CA 1
ATOM 7025 C C . SER A 1 1032 ? 121.426 133.187 128.015 1.00 82.22 1032 SER A C 1
ATOM 7026 O O . SER A 1 1032 ? 121.771 132.174 128.629 1.00 83.02 1032 SER A O 1
ATOM 7029 N N . ILE A 1 1033 ? 122.127 134.323 128.067 1.00 70.97 1033 ILE A N 1
ATOM 7030 C CA . ILE A 1 1033 ? 123.374 134.383 128.824 1.00 70.17 1033 ILE A CA 1
ATOM 7031 C C . ILE A 1 1033 ? 123.101 134.276 130.321 1.00 78.40 1033 ILE A C 1
ATOM 7032 O O . ILE A 1 1033 ? 123.847 133.617 131.055 1.00 79.07 1033 ILE A O 1
ATOM 7037 N N . LEU A 1 1034 ? 122.036 134.923 130.803 1.00 74.35 1034 LEU A N 1
ATOM 7038 C CA . LEU A 1 1034 ? 121.673 134.778 132.210 1.00 71.29 1034 LEU A CA 1
ATOM 7039 C C . LEU A 1 1034 ? 121.261 133.348 132.532 1.00 67.89 1034 LEU A C 1
ATOM 7040 O O . LEU A 1 1034 ? 121.571 132.838 133.614 1.00 72.14 1034 LEU A O 1
ATOM 7045 N N . GLU A 1 1035 ? 120.551 132.691 131.613 1.00 78.06 1035 GLU A N 1
ATOM 7046 C CA . GLU A 1 1035 ? 120.215 131.286 131.816 1.00 82.25 1035 GLU A CA 1
ATOM 7047 C C . GLU A 1 1035 ? 121.472 130.427 131.872 1.00 83.37 1035 GLU A C 1
ATOM 7048 O O . GLU A 1 1035 ? 121.566 129.499 132.682 1.00 92.20 1035 GLU A O 1
ATOM 7054 N N . LEU A 1 1036 ? 122.455 130.731 131.022 1.00 69.84 1036 LEU A N 1
ATOM 7055 C CA . LEU A 1 1036 ? 123.723 130.011 131.054 1.00 75.43 1036 LEU A CA 1
ATOM 7056 C C . LEU A 1 1036 ? 124.450 130.229 132.374 1.00 82.14 1036 LEU A C 1
ATOM 7057 O O . LEU A 1 1036 ? 125.037 129.295 132.931 1.00 85.39 1036 LEU A O 1
ATOM 7062 N N . PHE A 1 1037 ? 124.434 131.461 132.881 1.00 73.22 1037 PHE A N 1
ATOM 7063 C CA . PHE A 1 1037 ? 125.077 131.748 134.159 1.00 70.61 1037 PHE A CA 1
ATOM 7064 C C . PHE A 1 1037 ? 124.368 131.034 135.305 1.00 67.14 1037 PHE A C 1
ATOM 7065 O O . PHE A 1 1037 ? 125.018 130.532 136.229 1.00 69.88 1037 PHE A O 1
ATOM 7073 N N . ASP A 1 1038 ? 123.035 130.982 135.264 1.00 85.11 1038 ASP A N 1
ATOM 7074 C CA . ASP A 1 1038 ? 122.297 130.216 136.263 1.00 84.54 1038 ASP A CA 1
ATOM 7075 C C . ASP A 1 1038 ? 122.633 128.733 136.174 1.00 78.27 1038 ASP A C 1
ATOM 7076 O O . ASP A 1 1038 ? 122.737 128.049 137.198 1.00 81.60 1038 ASP A O 1
ATOM 7081 N N . ASP A 1 1039 ? 122.803 128.218 134.955 1.00 73.53 1039 ASP A N 1
ATOM 7082 C CA . ASP A 1 1039 ? 123.235 126.834 134.783 1.00 77.68 1039 ASP A CA 1
ATOM 7083 C C . ASP A 1 1039 ? 124.614 126.611 135.390 1.00 80.27 1039 ASP A C 1
ATOM 7084 O O . ASP A 1 1039 ? 124.866 125.579 136.026 1.00 83.84 1039 ASP A O 1
ATOM 7089 N N . ALA A 1 1040 ? 125.523 127.566 135.183 1.00 74.42 1040 ALA A N 1
ATOM 7090 C CA . ALA A 1 1040 ? 126.862 127.470 135.754 1.00 78.32 1040 ALA A CA 1
ATOM 7091 C C . ALA A 1 1040 ? 126.812 127.477 137.275 1.00 86.18 1040 ALA A C 1
ATOM 7092 O O . ALA A 1 1040 ? 127.546 126.732 137.932 1.00 87.70 1040 ALA A O 1
ATOM 7094 N N . ARG A 1 1041 ? 125.956 128.323 137.851 1.00 74.41 1041 ARG A N 1
ATOM 7095 C CA . ARG A 1 1041 ? 125.755 128.308 139.297 1.00 65.16 1041 ARG A CA 1
ATOM 7096 C C . ARG A 1 1041 ? 125.193 126.970 139.760 1.00 59.28 1041 ARG A C 1
ATOM 7097 O O . ARG A 1 1041 ? 125.594 126.447 140.807 1.00 63.37 1041 ARG A O 1
ATOM 7105 N N . ASP A 1 1042 ? 124.257 126.404 138.994 1.00 66.85 1042 ASP A N 1
ATOM 7106 C CA . ASP A 1 1042 ? 123.643 125.139 139.379 1.00 72.57 1042 ASP A CA 1
ATOM 7107 C C . ASP A 1 1042 ? 124.664 124.010 139.409 1.00 70.72 1042 ASP A C 1
ATOM 7108 O O . ASP A 1 1042 ? 124.717 123.236 140.372 1.00 81.62 1042 ASP A O 1
ATOM 7113 N N . VAL A 1 1043 ? 125.490 123.901 138.365 1.00 67.66 1043 VAL A N 1
ATOM 7114 C CA . VAL A 1 1043 ? 126.486 122.831 138.342 1.00 75.67 1043 VAL A CA 1
ATOM 7115 C C . VAL A 1 1043 ? 127.578 123.099 139.372 1.00 81.73 1043 VAL A C 1
ATOM 7116 O O . VAL A 1 1043 ? 127.998 122.192 140.102 1.00 86.17 1043 VAL A O 1
ATOM 7120 N N . LEU A 1 1044 ? 128.044 124.345 139.460 1.00 79.68 1044 LEU A N 1
ATOM 7121 C CA . LEU A 1 1044 ? 129.060 124.752 140.418 1.00 77.72 1044 LEU A CA 1
ATOM 7122 C C . LEU A 1 1044 ? 128.488 125.043 141.797 1.00 79.75 1044 LEU A C 1
ATOM 7123 O O . LEU A 1 1044 ? 129.169 125.669 142.617 1.00 81.49 1044 LEU A O 1
ATOM 7128 N N . SER A 1 1045 ? 127.256 124.610 142.070 1.00 70.52 1045 SER A N 1
ATOM 7129 C CA . SER A 1 1045 ? 126.701 124.728 143.412 1.00 62.89 1045 SER A CA 1
ATOM 7130 C C . SER A 1 1045 ? 127.376 123.790 144.399 1.00 66.16 1045 SER A C 1
ATOM 7131 O O . SER A 1 1045 ? 127.124 123.901 145.604 1.00 74.47 1045 SER A O 1
ATOM 7134 N N . TYR A 1 1046 ? 128.214 122.870 143.917 1.00 65.95 1046 TYR A N 1
ATOM 7135 C CA . TYR A 1 1046 ? 128.911 121.951 144.809 1.00 73.41 1046 TYR A CA 1
ATOM 7136 C C . TYR A 1 1046 ? 129.848 122.686 145.762 1.00 72.83 1046 TYR A C 1
ATOM 7137 O O . TYR A 1 1046 ? 130.128 122.185 146.855 1.00 69.65 1046 TYR A O 1
ATOM 7146 N N . ASP A 1 1047 ? 130.321 123.875 145.390 1.00 67.03 1047 ASP A N 1
ATOM 7147 C CA . ASP A 1 1047 ? 131.021 124.746 146.325 1.00 67.98 1047 ASP A CA 1
ATOM 7148 C C . ASP A 1 1047 ? 130.549 126.186 146.176 1.00 66.03 1047 ASP A C 1
ATOM 7149 O O . ASP A 1 1047 ? 130.255 126.655 145.069 1.00 67.88 1047 ASP A O 1
ATOM 7154 N N . ARG A 1 1048 ? 130.472 126.886 147.308 1.00 68.93 1048 ARG A N 1
ATOM 7155 C CA . ARG A 1 1048 ? 130.020 128.268 147.276 1.00 71.41 1048 ARG A CA 1
ATOM 7156 C C . ARG A 1 1048 ? 131.084 129.206 146.723 1.00 73.45 1048 ARG A C 1
ATOM 7157 O O . ARG A 1 1048 ? 130.733 130.262 146.190 1.00 77.31 1048 ARG A O 1
ATOM 7165 N N . LYS A 1 1049 ? 132.365 128.828 146.798 1.00 58.89 1049 LYS A N 1
ATOM 7166 C CA . LYS A 1 1049 ? 133.418 129.666 146.229 1.00 63.07 1049 LYS A CA 1
ATOM 7167 C C . LYS A 1 1049 ? 133.225 129.868 144.734 1.00 70.35 1049 LYS A C 1
ATOM 7168 O O . LYS A 1 1049 ? 133.596 130.918 144.197 1.00 67.47 1049 LYS A O 1
ATOM 7174 N N . LEU A 1 1050 ? 132.652 128.882 144.049 1.00 67.55 1050 LEU A N 1
ATOM 7175 C CA . LEU A 1 1050 ? 132.335 129.011 142.635 1.00 62.38 1050 LEU A CA 1
ATOM 7176 C C . LEU A 1 1050 ? 130.886 129.387 142.387 1.00 66.06 1050 LEU A C 1
ATOM 7177 O O . LEU A 1 1050 ? 130.596 130.047 141.386 1.00 72.81 1050 LEU A O 1
ATOM 7182 N N . LYS A 1 1051 ? 129.972 128.997 143.280 1.00 59.96 1051 LYS A N 1
ATOM 7183 C CA . LYS A 1 1051 ? 128.590 129.445 143.149 1.00 57.40 1051 LYS A CA 1
ATOM 7184 C C . LYS A 1 1051 ? 128.502 130.966 143.209 1.00 64.02 1051 LYS A C 1
ATOM 7185 O O . LYS A 1 1051 ? 127.705 131.581 142.491 1.00 74.85 1051 LYS A O 1
ATOM 7191 N N . ASN A 1 1052 ? 129.319 131.588 144.062 1.00 69.46 1052 ASN A N 1
ATOM 7192 C CA . ASN A 1 1052 ? 129.359 133.043 144.152 1.00 78.58 1052 ASN A CA 1
ATOM 7193 C C . ASN A 1 1052 ? 130.141 133.657 142.995 1.00 81.28 1052 ASN A C 1
ATOM 7194 O O . ASN A 1 1052 ? 129.771 134.722 142.479 1.00 78.46 1052 ASN A O 1
ATOM 7199 N N . ALA A 1 1053 ? 131.237 133.011 142.590 1.00 68.69 1053 ALA A N 1
ATOM 7200 C CA . ALA A 1 1053 ? 132.044 133.534 141.494 1.00 60.12 1053 ALA A CA 1
ATOM 7201 C C . ALA A 1 1053 ? 131.272 133.530 140.183 1.00 62.26 1053 ALA A C 1
ATOM 7202 O O . ALA A 1 1053 ? 131.480 134.408 139.340 1.00 70.81 1053 ALA A O 1
ATOM 7204 N N . VAL A 1 1054 ? 130.372 132.561 139.999 1.00 59.85 1054 VAL A N 1
ATOM 7205 C CA . VAL A 1 1054 ? 129.551 132.518 138.794 1.00 59.55 1054 VAL A CA 1
ATOM 7206 C C . VAL A 1 1054 ? 128.685 133.767 138.698 1.00 60.85 1054 VAL A C 1
ATOM 7207 O O . VAL A 1 1054 ? 128.566 134.380 137.629 1.00 59.02 1054 VAL A O 1
ATOM 7211 N N . SER A 1 1055 ? 128.070 134.167 139.813 1.00 65.13 1055 SER A N 1
ATOM 7212 C CA . SER A 1 1055 ? 127.258 135.378 139.813 1.00 68.82 1055 SER A CA 1
ATOM 7213 C C . SER A 1 1055 ? 128.119 136.624 139.649 1.00 66.88 1055 SER A C 1
ATOM 7214 O O . SER A 1 1055 ? 127.747 137.548 138.916 1.00 58.39 1055 SER A O 1
ATOM 7217 N N . LYS A 1 1056 ? 129.272 136.674 140.321 1.00 65.61 1056 LYS A N 1
ATOM 7218 C CA . LYS A 1 1056 ? 130.103 137.873 140.249 1.00 52.57 1056 LYS A CA 1
ATOM 7219 C C . LYS A 1 1056 ? 130.788 138.042 138.897 1.00 55.06 1056 LYS A C 1
ATOM 7220 O O . LYS A 1 1056 ? 131.180 139.164 138.555 1.00 67.29 1056 LYS A O 1
ATOM 7226 N N . SER A 1 1057 ? 130.946 136.962 138.126 1.00 56.84 1057 SER A N 1
ATOM 7227 C CA . SER A 1 1057 ? 131.675 137.056 136.865 1.00 57.26 1057 SER A CA 1
ATOM 7228 C C . SER A 1 1057 ? 130.946 137.932 135.854 1.00 69.08 1057 SER A C 1
ATOM 7229 O O . SER A 1 1057 ? 131.572 138.756 135.180 1.00 73.53 1057 SER A O 1
ATOM 7232 N N . LEU A 1 1058 ? 129.626 137.765 135.728 1.00 68.81 1058 LEU A N 1
ATOM 7233 C CA . LEU A 1 1058 ? 128.866 138.592 134.796 1.00 59.98 1058 LEU A CA 1
ATOM 7234 C C . LEU A 1 1058 ? 128.926 140.060 135.194 1.00 55.82 1058 LEU A C 1
ATOM 7235 O O . LEU A 1 1058 ? 129.135 140.937 134.344 1.00 57.92 1058 LEU A O 1
ATOM 7240 N N . LYS A 1 1059 ? 128.758 140.342 136.489 1.00 54.16 1059 LYS A N 1
ATOM 7241 C CA . LYS A 1 1059 ? 128.836 141.715 136.972 1.00 49.33 1059 LYS A CA 1
ATOM 7242 C C . LYS A 1 1059 ? 130.194 142.330 136.668 1.00 55.93 1059 LYS A C 1
ATOM 7243 O O . LYS A 1 1059 ? 130.274 143.462 136.177 1.00 61.90 1059 LYS A O 1
ATOM 7249 N N . GLU A 1 1060 ? 131.274 141.589 136.927 1.00 60.92 1060 GLU A N 1
ATOM 7250 C CA . GLU A 1 1060 ? 132.605 142.148 136.719 1.00 53.64 1060 GLU A CA 1
ATOM 7251 C C . GLU A 1 1060 ? 132.903 142.335 135.237 1.00 54.27 1060 GLU A C 1
ATOM 7252 O O . GLU A 1 1060 ? 133.507 143.339 134.845 1.00 66.09 1060 GLU A O 1
ATOM 7258 N N . ILE A 1 1061 ? 132.491 141.381 134.399 1.00 51.49 1061 ILE A N 1
ATOM 7259 C CA . ILE A 1 1061 ? 132.727 141.503 132.963 1.00 62.80 1061 ILE A CA 1
ATOM 7260 C C . ILE A 1 1061 ? 131.987 142.714 132.409 1.00 67.72 1061 ILE A C 1
ATOM 7261 O O . ILE A 1 1061 ? 132.547 143.513 131.646 1.00 67.44 1061 ILE A O 1
ATOM 7266 N N . LEU A 1 1062 ? 130.721 142.882 132.801 1.00 60.75 1062 LEU A N 1
ATOM 7267 C CA . LEU A 1 1062 ? 129.967 144.027 132.308 1.00 50.42 1062 LEU A CA 1
ATOM 7268 C C . LEU A 1 1062 ? 130.525 145.340 132.845 1.00 53.27 1062 LEU A C 1
ATOM 7269 O O . LEU A 1 1062 ? 130.557 146.337 132.115 1.00 68.91 1062 LEU A O 1
ATOM 7274 N N . SER A 1 1063 ? 130.981 145.365 134.101 1.00 51.84 1063 SER A N 1
ATOM 7275 C CA . SER A 1 1063 ? 131.594 146.579 134.631 1.00 62.93 1063 SER A CA 1
ATOM 7276 C C . SER A 1 1063 ? 132.872 146.925 133.879 1.00 60.30 1063 SER A C 1
ATOM 7277 O O . SER A 1 1063 ? 133.109 148.093 133.550 1.00 64.82 1063 SER A O 1
ATOM 7280 N N . SER A 1 1064 ? 133.704 145.923 133.588 1.00 57.95 1064 SER A N 1
ATOM 7281 C CA . SER A 1 1064 ? 134.907 146.158 132.802 1.00 63.48 1064 SER A CA 1
ATOM 7282 C C . SER A 1 1064 ? 134.582 146.575 131.376 1.00 62.81 1064 SER A C 1
ATOM 7283 O O . SER A 1 1064 ? 135.406 147.231 130.731 1.00 64.91 1064 SER A O 1
ATOM 7286 N N . HIS A 1 1065 ? 133.405 146.211 130.873 1.00 45.10 1065 HIS A N 1
ATOM 7287 C CA . HIS A 1 1065 ? 132.964 146.660 129.562 1.00 51.92 1065 HIS A CA 1
ATOM 7288 C C . HIS A 1 1065 ? 132.220 147.990 129.615 1.00 52.97 1065 HIS A C 1
ATOM 7289 O O . HIS A 1 1065 ? 131.800 148.490 128.567 1.00 51.10 1065 HIS A O 1
ATOM 7296 N N . GLY A 1 1066 ? 132.043 148.566 130.799 1.00 57.16 1066 GLY A N 1
ATOM 7297 C CA . GLY A 1 1066 ? 131.509 149.902 130.939 1.00 53.78 1066 GLY A CA 1
ATOM 7298 C C . GLY A 1 1066 ? 130.044 150.020 131.301 1.00 52.96 1066 GLY A C 1
ATOM 7299 O O . GLY A 1 1066 ? 129.364 150.897 130.755 1.00 62.12 1066 GLY A O 1
ATOM 7300 N N . MET A 1 1067 ? 129.540 149.184 132.207 1.00 45.46 1067 MET A N 1
ATOM 7301 C CA . MET A 1 1067 ? 128.117 149.155 132.518 1.00 53.51 1067 MET A CA 1
ATOM 7302 C C . MET A 1 1067 ? 127.895 148.315 133.769 1.00 59.48 1067 MET A C 1
ATOM 7303 O O . MET A 1 1067 ? 128.473 147.235 133.905 1.00 59.69 1067 MET A O 1
ATOM 7308 N N . GLU A 1 1068 ? 127.056 148.813 134.673 1.00 69.47 1068 GLU A N 1
ATOM 7309 C CA . GLU A 1 1068 ? 126.796 148.152 135.945 1.00 65.35 1068 GLU A CA 1
ATOM 7310 C C . GLU A 1 1068 ? 125.424 147.489 135.924 1.00 70.96 1068 GLU A C 1
ATOM 7311 O O . GLU A 1 1068 ? 124.437 148.100 135.496 1.00 78.43 1068 GLU A O 1
ATOM 7317 N N . VAL A 1 1069 ? 125.367 146.244 136.391 1.00 51.80 1069 VAL A N 1
ATOM 7318 C CA . VAL A 1 1069 ? 124.139 145.459 136.431 1.00 48.19 1069 VAL A CA 1
ATOM 7319 C C . VAL A 1 1069 ? 123.877 145.062 137.877 1.00 60.70 1069 VAL A C 1
ATOM 7320 O O . VAL A 1 1069 ? 124.772 144.545 138.555 1.00 65.60 1069 VAL A O 1
ATOM 7324 N N . THR A 1 1070 ? 122.656 145.307 138.347 1.00 80.18 1070 THR A N 1
ATOM 7325 C CA . THR A 1 1070 ? 122.243 144.955 139.704 1.00 78.65 1070 THR A CA 1
ATOM 7326 C C . THR A 1 1070 ? 121.304 143.755 139.620 1.00 78.33 1070 THR A C 1
ATOM 7327 O O . THR A 1 1070 ? 120.159 143.880 139.178 1.00 82.00 1070 THR A O 1
ATOM 7331 N N . PHE A 1 1071 ? 121.798 142.591 140.038 1.00 69.39 1071 PHE A N 1
ATOM 7332 C CA . PHE A 1 1071 ? 120.987 141.383 140.004 1.00 72.24 1071 PHE A CA 1
ATOM 7333 C C . PHE A 1 1071 ? 119.831 141.479 140.992 1.00 81.03 1071 PHE A C 1
ATOM 7334 O O . PHE A 1 1071 ? 119.990 141.956 142.119 1.00 85.36 1071 PHE A O 1
ATOM 7342 N N . LYS A 1 1072 ? 118.659 141.023 140.559 1.00 82.62 1072 LYS A N 1
ATOM 7343 C CA . LYS A 1 1072 ? 117.523 140.919 141.458 1.00 82.71 1072 LYS A CA 1
ATOM 7344 C C . LYS A 1 1072 ? 117.744 139.771 142.442 1.00 83.37 1072 LYS A C 1
ATOM 7345 O O . LYS A 1 1072 ? 118.484 138.828 142.147 1.00 81.07 1072 LYS A O 1
ATOM 7351 N N . PRO A 1 1073 ? 117.133 139.836 143.627 1.00 78.23 1073 PRO A N 1
ATOM 7352 C CA . PRO A 1 1073 ? 117.299 138.746 144.597 1.00 70.71 1073 PRO A CA 1
ATOM 7353 C C . PRO A 1 1073 ? 116.872 137.409 144.008 1.00 67.77 1073 PRO A C 1
ATOM 7354 O O . PRO A 1 1073 ? 115.830 137.299 143.360 1.00 75.18 1073 PRO A O 1
ATOM 7358 N N . LEU A 1 1074 ? 117.695 136.386 144.250 1.00 68.29 1074 LEU A N 1
ATOM 7359 C CA . LEU A 1 1074 ? 117.479 135.090 143.611 1.00 77.34 1074 LEU A CA 1
ATOM 7360 C C . LEU A 1 1074 ? 116.187 134.437 144.085 1.00 79.72 1074 LEU A C 1
ATOM 7361 O O . LEU A 1 1074 ? 115.451 133.852 143.282 1.00 80.29 1074 LEU A O 1
ATOM 7366 N N . TYR A 1 1075 ? 115.889 134.534 145.383 1.00 80.58 1075 TYR A N 1
ATOM 7367 C CA . TYR A 1 1075 ? 114.695 133.896 145.924 1.00 79.33 1075 TYR A CA 1
ATOM 7368 C C . TYR A 1 1075 ? 113.412 134.475 145.342 1.00 83.53 1075 TYR A C 1
ATOM 7369 O O . TYR A 1 1075 ? 112.371 133.810 145.381 1.00 86.00 1075 TYR A O 1
ATOM 7378 N N . GLN A 1 1076 ? 113.459 135.694 144.808 1.00 80.44 1076 GLN A N 1
ATOM 7379 C CA . GLN A 1 1076 ? 112.302 136.291 144.157 1.00 75.34 1076 GLN A CA 1
ATOM 7380 C C . GLN A 1 1076 ? 112.228 135.978 142.668 1.00 80.59 1076 GLN A C 1
ATOM 7381 O O . GLN A 1 1076 ? 111.215 136.295 142.036 1.00 82.13 1076 GLN A O 1
ATOM 7387 N N . THR A 1 1077 ? 113.267 135.365 142.094 1.00 82.30 1077 THR A N 1
ATOM 7388 C CA . THR A 1 1077 ? 113.280 134.994 140.683 1.00 82.92 1077 THR A CA 1
ATOM 7389 C C . THR A 1 1077 ? 113.505 133.495 140.499 1.00 77.44 1077 THR A C 1
ATOM 7390 O O . THR A 1 1077 ? 113.989 133.059 139.452 1.00 75.24 1077 THR A O 1
ATOM 7394 N N . ASN A 1 1078 ? 113.149 132.702 141.511 1.00 77.84 1078 ASN A N 1
ATOM 7395 C CA . ASN A 1 1078 ? 113.215 131.240 141.443 1.00 84.42 1078 ASN A CA 1
ATOM 7396 C C . ASN A 1 1078 ? 114.618 130.753 141.084 1.00 90.24 1078 ASN A C 1
ATOM 7397 O O . ASN A 1 1078 ? 114.796 129.872 140.239 1.00 94.67 1078 ASN A O 1
ATOM 7402 N N . HIS A 1 1079 ? 115.625 131.351 141.721 1.00 88.32 1079 HIS A N 1
ATOM 7403 C CA . HIS A 1 1079 ? 117.044 131.019 141.598 1.00 88.20 1079 HIS A CA 1
ATOM 7404 C C . HIS A 1 1079 ? 117.620 131.340 140.223 1.00 85.98 1079 HIS A C 1
ATOM 7405 O O . HIS A 1 1079 ? 118.822 131.139 140.013 1.00 85.60 1079 HIS A O 1
ATOM 7412 N N . HIS A 1 1080 ? 116.816 131.831 139.283 1.00 82.88 1080 HIS A N 1
ATOM 7413 C CA . HIS A 1 1080 ? 117.294 132.230 137.963 1.00 84.61 1080 HIS A CA 1
ATOM 7414 C C . HIS A 1 1080 ? 117.529 133.736 137.983 1.00 84.08 1080 HIS A C 1
ATOM 7415 O O . HIS A 1 1080 ? 116.575 134.520 137.948 1.00 87.19 1080 HIS A O 1
ATOM 7422 N N . LEU A 1 1081 ? 118.797 134.135 138.037 1.00 70.94 1081 LEU A N 1
ATOM 7423 C CA . LEU A 1 1081 ? 119.137 135.542 138.206 1.00 72.06 1081 LEU A CA 1
ATOM 7424 C C . LEU A 1 1081 ? 118.734 136.352 136.978 1.00 67.92 1081 LEU A C 1
ATOM 7425 O O . LEU A 1 1081 ? 119.013 135.963 135.839 1.00 72.92 1081 LEU A O 1
ATOM 7430 N N . LYS A 1 1082 ? 118.064 137.476 137.216 1.00 67.92 1082 LYS A N 1
ATOM 7431 C CA . LYS A 1 1082 ? 117.648 138.424 136.193 1.00 67.46 1082 LYS A CA 1
ATOM 7432 C C . LYS A 1 1082 ? 118.468 139.706 136.318 1.00 72.66 1082 LYS A C 1
ATOM 7433 O O . LYS A 1 1082 ? 119.425 139.787 137.098 1.00 79.45 1082 LYS A O 1
ATOM 7439 N N . ILE A 1 1083 ? 118.092 140.718 135.540 1.00 70.87 1083 ILE A N 1
ATOM 7440 C CA . ILE A 1 1083 ? 118.769 142.009 135.529 1.00 74.29 1083 ILE A CA 1
ATOM 7441 C C . ILE A 1 1083 ? 117.803 143.078 136.015 1.00 74.61 1083 ILE A C 1
ATOM 7442 O O . ILE A 1 1083 ? 116.650 143.134 135.569 1.00 73.64 1083 ILE A O 1
ATOM 7447 N N . ASP A 1 1084 ? 118.274 143.924 136.928 1.00 79.14 1084 ASP A N 1
ATOM 7448 C CA . ASP A 1 1084 ? 117.550 145.115 137.347 1.00 74.28 1084 ASP A CA 1
ATOM 7449 C C . ASP A 1 1084 ? 118.476 146.315 137.228 1.00 73.04 1084 ASP A C 1
ATOM 7450 O O . ASP A 1 1084 ? 119.590 146.297 137.762 1.00 71.61 1084 ASP A O 1
ATOM 7455 N N . LYS A 1 1085 ? 118.012 147.351 136.526 1.00 79.30 1085 LYS A N 1
ATOM 7456 C CA . LYS A 1 1085 ? 118.744 148.610 136.384 1.00 82.00 1085 LYS A CA 1
ATOM 7457 C C . LYS A 1 1085 ? 120.133 148.395 135.781 1.00 80.18 1085 LYS A C 1
ATOM 7458 O O . LYS A 1 1085 ? 121.153 148.770 136.364 1.00 73.24 1085 LYS A O 1
ATOM 7464 N N . LEU A 1 1086 ? 120.169 147.782 134.601 1.00 64.71 1086 LEU A N 1
ATOM 7465 C CA . LEU A 1 1086 ? 121.418 147.669 133.851 1.00 56.45 1086 LEU A CA 1
ATOM 7466 C C . LEU A 1 1086 ? 121.741 149.040 133.275 1.00 56.00 1086 LEU A C 1
ATOM 7467 O O . LEU A 1 1086 ? 121.217 149.430 132.229 1.00 59.32 1086 LEU A O 1
ATOM 7472 N N . GLN A 1 1087 ? 122.618 149.771 133.950 1.00 62.19 1087 GLN A N 1
ATOM 7473 C CA . GLN A 1 1087 ? 122.837 151.185 133.705 1.00 68.39 1087 GLN A CA 1
ATOM 7474 C C . GLN A 1 1087 ? 124.259 151.428 133.216 1.00 64.64 1087 GLN A C 1
ATOM 7475 O O . GLN A 1 1087 ? 125.146 150.590 133.419 1.00 67.96 1087 GLN A O 1
ATOM 7481 N N . PRO A 1 1088 ? 124.507 152.547 132.534 1.00 50.31 1088 PRO A N 1
ATOM 7482 C CA . PRO A 1 1088 ? 125.887 152.878 132.154 1.00 51.61 1088 PRO A CA 1
ATOM 7483 C C . PRO A 1 1088 ? 126.695 153.276 133.379 1.00 47.67 1088 PRO A C 1
ATOM 7484 O O . PRO A 1 1088 ? 126.256 154.097 134.188 1.00 53.01 1088 PRO A O 1
ATOM 7488 N N . LYS A 1 1089 ? 127.880 152.686 133.517 1.00 36.99 1089 LYS A N 1
ATOM 7489 C CA . LYS A 1 1089 ? 128.762 153.049 134.618 1.00 43.35 1089 LYS A CA 1
ATOM 7490 C C . LYS A 1 1089 ? 129.213 154.492 134.442 1.00 35.18 1089 LYS A C 1
ATOM 7491 O O . LYS A 1 1089 ? 129.980 154.805 133.525 1.00 37.50 1089 LYS A O 1
ATOM 7497 N N . LYS A 1 1090 ? 128.738 155.368 135.320 1.00 52.21 1090 LYS A N 1
ATOM 7498 C CA . LYS A 1 1090 ? 128.952 156.805 135.177 1.00 56.02 1090 LYS A CA 1
ATOM 7499 C C . LYS A 1 1090 ? 130.401 157.136 135.503 1.00 59.44 1090 LYS A C 1
ATOM 7500 O O . LYS A 1 1090 ? 130.785 157.218 136.671 1.00 60.46 1090 LYS A O 1
ATOM 7506 N N . ILE A 1 1091 ? 131.218 157.322 134.468 1.00 59.58 1091 ILE A N 1
ATOM 7507 C CA . ILE A 1 1091 ? 132.563 157.851 134.662 1.00 52.53 1091 ILE A CA 1
ATOM 7508 C C . ILE A 1 1091 ? 132.412 159.271 135.198 1.00 53.89 1091 ILE A C 1
ATOM 7509 O O . ILE A 1 1091 ? 131.886 160.150 134.509 1.00 61.75 1091 ILE A O 1
ATOM 7514 N N . HIS A 1 1092 ? 132.846 159.492 136.434 1.00 57.55 1092 HIS A N 1
ATOM 7515 C CA . HIS A 1 1092 ? 132.576 160.752 137.110 1.00 58.88 1092 HIS A CA 1
ATOM 7516 C C . HIS A 1 1092 ? 133.510 161.839 136.597 1.00 60.66 1092 HIS A C 1
ATOM 7517 O O . HIS A 1 1092 ? 134.719 161.624 136.464 1.00 64.13 1092 HIS A O 1
ATOM 7524 N N . HIS A 1 1093 ? 132.943 163.005 136.306 1.00 57.77 1093 HIS A N 1
ATOM 7525 C CA . HIS A 1 1093 ? 133.689 164.150 135.811 1.00 59.48 1093 HIS A CA 1
ATOM 7526 C C . HIS A 1 1093 ? 133.672 165.262 136.849 1.00 60.60 1093 HIS A C 1
ATOM 7527 O O . HIS A 1 1093 ? 132.646 165.509 137.491 1.00 64.54 1093 HIS A O 1
ATOM 7534 N N . LEU A 1 1094 ? 134.812 165.932 136.997 1.00 53.79 1094 LEU A N 1
ATOM 7535 C CA . LEU A 1 1094 ? 134.973 167.035 137.942 1.00 51.32 1094 LEU A CA 1
ATOM 7536 C C . LEU A 1 1094 ? 134.534 166.651 139.353 1.00 56.60 1094 LEU A C 1
ATOM 7537 O O . LEU A 1 1094 ? 135.307 166.077 140.119 1.00 62.60 1094 LEU A O 1
ATOM 7542 N N . LYS A 1 1097 ? 132.202 163.255 141.920 1.00 71.79 1097 LYS A N 1
ATOM 7543 C CA . LYS A 1 1097 ? 131.266 163.569 142.993 1.00 79.69 1097 LYS A CA 1
ATOM 7544 C C . LYS A 1 1097 ? 130.279 164.648 142.560 1.00 81.23 1097 LYS A C 1
ATOM 7545 O O . LYS A 1 1097 ? 129.244 164.846 143.196 1.00 77.90 1097 LYS A O 1
ATOM 7551 N N . SER A 1 1098 ? 130.608 165.343 141.474 1.00 76.42 1098 SER A N 1
ATOM 7552 C CA . SER A 1 1098 ? 129.777 166.431 140.984 1.00 74.92 1098 SER A CA 1
ATOM 7553 C C . SER A 1 1098 ? 128.569 165.880 140.227 1.00 75.46 1098 SER A C 1
ATOM 7554 O O . SER A 1 1098 ? 128.346 164.669 140.145 1.00 77.07 1098 SER A O 1
ATOM 7557 N N . THR A 1 1099 ? 127.777 166.790 139.661 1.00 73.31 1099 THR A N 1
ATOM 7558 C CA . THR A 1 1099 ? 126.572 166.414 138.933 1.00 74.10 1099 THR A CA 1
ATOM 7559 C C . THR A 1 1099 ? 126.849 165.992 137.496 1.00 74.82 1099 THR A C 1
ATOM 7560 O O . THR A 1 1099 ? 125.924 165.539 136.814 1.00 77.30 1099 THR A O 1
ATOM 7564 N N . VAL A 1 1100 ? 128.083 166.128 137.024 1.00 57.33 1100 VAL A N 1
ATOM 7565 C CA . VAL A 1 1100 ? 128.437 165.774 135.655 1.00 51.95 1100 VAL A CA 1
ATOM 7566 C C . VAL A 1 1100 ? 129.027 164.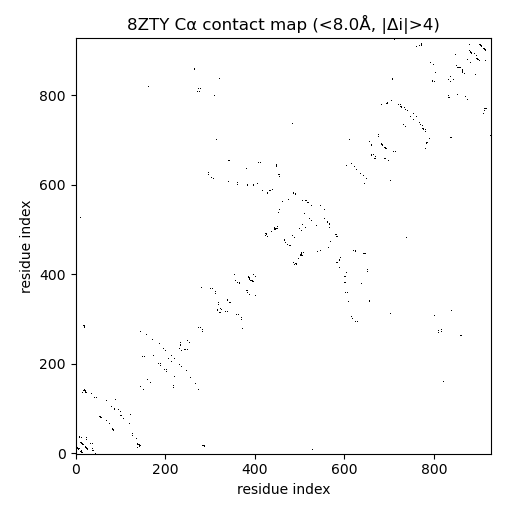371 135.642 1.00 44.31 1100 VAL A C 1
ATOM 7567 O O . VAL A 1 1100 ? 129.943 164.063 136.413 1.00 42.05 1100 VAL A O 1
ATOM 7571 N N . SER A 1 1101 ? 128.501 163.520 134.764 1.00 50.33 1101 SER A N 1
ATOM 7572 C CA . SER A 1 1101 ? 128.984 162.156 134.622 1.00 52.28 1101 SER A CA 1
ATOM 7573 C C . SER A 1 1101 ? 128.824 161.731 133.171 1.00 47.24 1101 SER A C 1
ATOM 7574 O O . SER A 1 1101 ? 127.828 162.072 132.527 1.00 53.27 1101 SER A O 1
ATOM 7577 N N . SER A 1 1102 ? 129.805 160.992 132.664 1.00 52.08 1102 SER A N 1
ATOM 7578 C CA . SER A 1 1102 ? 129.798 160.521 131.287 1.00 49.87 1102 SER A CA 1
ATOM 7579 C C . SER A 1 1102 ? 129.429 159.046 131.254 1.00 54.36 1102 SER A C 1
ATOM 7580 O O . SER A 1 1102 ? 129.970 158.246 132.026 1.00 64.06 1102 SER A O 1
ATOM 7583 N N . ASN A 1 1103 ? 128.505 158.690 130.368 1.00 40.55 1103 ASN A N 1
ATOM 7584 C CA . ASN A 1 1103 ? 128.140 157.292 130.173 1.00 39.70 1103 ASN A CA 1
ATOM 7585 C C . ASN A 1 1103 ? 129.266 156.605 129.412 1.00 44.86 1103 ASN A C 1
ATOM 7586 O O . ASN A 1 1103 ? 129.505 156.906 128.238 1.00 51.08 1103 ASN A O 1
ATOM 7591 N N . GLN A 1 1104 ? 129.968 155.688 130.084 1.00 51.31 1104 GLN A N 1
ATOM 7592 C CA . GLN A 1 1104 ? 131.033 154.942 129.423 1.00 52.44 1104 GLN A CA 1
ATOM 7593 C C . GLN A 1 1104 ? 130.498 154.159 128.233 1.00 51.73 1104 GLN A C 1
ATOM 7594 O O . GLN A 1 1104 ? 131.205 153.980 127.234 1.00 60.84 1104 GLN A O 1
ATOM 7600 N N . VAL A 1 1105 ? 129.254 153.696 128.317 1.00 52.82 1105 VAL A N 1
ATOM 7601 C CA . VAL A 1 1105 ? 128.545 153.107 127.192 1.00 56.81 1105 VAL A CA 1
ATOM 7602 C C . VAL A 1 1105 ? 127.190 153.798 127.091 1.00 63.17 1105 VAL A C 1
ATOM 7603 O O . VAL A 1 1105 ? 126.629 154.249 128.094 1.00 67.05 1105 VAL A O 1
ATOM 7607 N N . SER A 1 1106 ? 126.679 153.908 125.867 1.00 56.72 1106 SER A N 1
ATOM 7608 C CA . SER A 1 1106 ? 125.452 154.656 125.635 1.00 54.19 1106 SER A CA 1
ATOM 7609 C C . SER A 1 1106 ? 124.257 153.952 126.273 1.00 64.55 1106 SER A C 1
ATOM 7610 O O . SER A 1 1106 ? 124.287 152.754 126.559 1.00 72.71 1106 SER A O 1
ATOM 7613 N N . ASN A 1 1107 ? 123.192 154.725 126.510 1.00 64.64 1107 ASN A N 1
ATOM 7614 C CA . ASN A 1 1107 ? 121.953 154.135 127.013 1.00 63.17 1107 ASN A CA 1
ATOM 7615 C C . ASN A 1 1107 ? 121.361 153.165 125.998 1.00 71.68 1107 ASN A C 1
ATOM 7616 O O . ASN A 1 1107 ? 120.791 152.131 126.370 1.00 76.95 1107 ASN A O 1
ATOM 7621 N N . GLU A 1 1108 ? 121.486 153.479 124.707 1.00 68.97 1108 GLU A N 1
ATOM 7622 C CA . GLU A 1 1108 ? 121.045 152.544 123.679 1.00 64.97 1108 GLU A CA 1
ATOM 7623 C C . GLU A 1 1108 ? 121.868 151.263 123.714 1.00 62.38 1108 GLU A C 1
ATOM 7624 O O . GLU A 1 1108 ? 121.335 150.169 123.504 1.00 65.72 1108 GLU A O 1
ATOM 7630 N N . TYR A 1 1109 ? 123.171 151.375 123.979 1.00 60.17 1109 TYR A N 1
ATOM 7631 C CA . TYR A 1 1109 ? 123.993 150.178 124.132 1.00 64.03 1109 TYR A CA 1
ATOM 7632 C C . TYR A 1 1109 ? 123.586 149.402 125.383 1.00 64.48 1109 TYR A C 1
ATOM 7633 O O . TYR A 1 1109 ? 123.619 148.167 125.399 1.00 76.01 1109 TYR A O 1
ATOM 7642 N N . CYS A 1 1110 ? 123.188 150.107 126.442 1.00 62.24 1110 CYS A N 1
ATOM 7643 C CA . CYS A 1 1110 ? 122.669 149.413 127.616 1.00 66.61 1110 CYS A CA 1
ATOM 7644 C C . CYS A 1 1110 ? 121.404 148.635 127.270 1.00 75.59 1110 CYS A C 1
ATOM 7645 O O . CYS A 1 1110 ? 121.220 147.499 127.722 1.00 79.58 1110 CYS A O 1
ATOM 7648 N N . GLN A 1 1111 ? 120.529 149.226 126.453 1.00 70.97 1111 GLN A N 1
ATOM 7649 C CA . GLN A 1 1111 ? 119.370 148.491 125.948 1.00 69.26 1111 GLN A CA 1
ATOM 7650 C C . GLN A 1 1111 ? 119.791 147.288 125.108 1.00 68.94 1111 GLN A C 1
ATOM 7651 O O . GLN A 1 1111 ? 119.184 146.214 125.202 1.00 67.54 1111 GLN A O 1
ATOM 7657 N N . LEU A 1 1112 ? 120.820 147.458 124.273 1.00 63.90 1112 LEU A N 1
ATOM 7658 C CA . LEU A 1 1112 ? 121.355 146.345 123.491 1.00 57.05 1112 LEU A CA 1
ATOM 7659 C C . LEU A 1 1112 ? 121.790 145.196 124.387 1.00 55.86 1112 LEU A C 1
ATOM 7660 O O . LEU A 1 1112 ? 121.472 144.030 124.124 1.00 66.62 1112 LEU A O 1
ATOM 7665 N N . VAL A 1 1113 ? 122.508 145.514 125.461 1.00 48.35 1113 VAL A N 1
ATOM 7666 C CA . VAL A 1 1113 ? 123.034 144.486 126.350 1.00 51.93 1113 VAL A CA 1
ATOM 7667 C C . VAL A 1 1113 ? 121.905 143.830 127.133 1.00 68.82 1113 VAL A C 1
ATOM 7668 O O . VAL A 1 1113 ? 121.903 142.612 127.344 1.00 77.51 1113 VAL A O 1
ATOM 7672 N N . ARG A 1 1114 ? 120.920 144.624 127.560 1.00 70.38 1114 ARG A N 1
ATOM 7673 C CA . ARG A 1 1114 ? 119.752 144.070 128.233 1.00 68.93 1114 ARG A CA 1
ATOM 7674 C C . ARG A 1 1114 ? 119.015 143.086 127.334 1.00 71.26 1114 ARG A C 1
ATOM 7675 O O . ARG A 1 1114 ? 118.633 141.994 127.773 1.00 73.20 1114 ARG A O 1
ATOM 7683 N N . THR A 1 1115 ? 118.824 143.449 126.064 1.00 67.91 1115 THR A N 1
ATOM 7684 C CA . THR A 1 1115 ? 118.130 142.564 125.135 1.00 64.49 1115 THR A CA 1
ATOM 7685 C C . THR A 1 1115 ? 118.941 141.309 124.834 1.00 60.03 1115 THR A C 1
ATOM 7686 O O . THR A 1 1115 ? 118.367 140.222 124.699 1.00 67.11 1115 THR A O 1
ATOM 7690 N N . LEU A 1 1116 ? 120.266 141.436 124.727 1.00 59.20 1116 LEU A N 1
ATOM 7691 C CA . LEU A 1 1116 ? 121.108 140.266 124.492 1.00 65.05 1116 LEU A CA 1
ATOM 7692 C C . LEU A 1 1116 ? 121.087 139.317 125.684 1.00 63.62 1116 LEU A C 1
ATOM 7693 O O . LEU A 1 1116 ? 120.986 138.096 125.513 1.00 62.97 1116 LEU A O 1
ATOM 7698 N N . LEU A 1 1117 ? 121.189 139.861 126.897 1.00 63.60 1117 LEU A N 1
ATOM 7699 C CA . LEU A 1 1117 ? 121.190 139.033 128.097 1.00 68.24 1117 LEU A CA 1
ATOM 7700 C C . LEU A 1 1117 ? 119.837 138.365 128.306 1.00 74.51 1117 LEU A C 1
ATOM 7701 O O . LEU A 1 1117 ? 119.770 137.187 128.676 1.00 78.19 1117 LEU A O 1
ATOM 7706 N N . THR A 1 1118 ? 118.752 139.097 128.072 1.00 71.86 1118 THR A N 1
ATOM 7707 C CA . THR A 1 1118 ? 117.409 138.561 128.248 1.00 73.89 1118 THR A CA 1
ATOM 7708 C C . THR A 1 1118 ? 116.899 137.918 126.962 1.00 76.54 1118 THR A C 1
ATOM 7709 O O . THR A 1 1118 ? 116.023 138.462 126.289 1.00 74.38 1118 THR A O 1
#

Solvent-accessible surface area: 46553 Å² total; per-residue (Å²): 142,114,20,22,51,43,93,14,93,216,71,7,0,39,45,1,72,23,41,110,16,0,40,0,2,21,29,115,82,76,129,64,25,1,82,91,0,7,132,101,9,74,62,23,2,26,115,18,4,4,75,113,22,3,29,200,72,63,40,132,81,5,55,125,78,8,35,4,65,3,39,148,144,46,109,184,126,88,13,79,114,59,40,120,102,128,23,82,46,76,148,33,120,98,149,51,124,115,88,92,57,90,13,71,13,38,113,45,17,117,62,44,119,156,166,56,139,66,5,57,78,46,0,97,22,59,6,30,39,43,18,107,119,32,38,138,67,12,87,61,57,34,14,21,27,77,120,25,91,45,1,110,1,12,37,118,7,8,127,30,46,39,68,196,93,146,8,17,82,22,126,62,9,6,137,95,0,68,0,117,114,1,2,48,38,1,61,61,18,39,142,116,77,162,38,22,113,68,1,18,67,28,0,76,78,8,16,170,116,22,65,120,51,8,132,124,23,24,56,0,38,10,2,0,48,0,0,83,117,1,0,57,56,46,4,1,28,151,105,82,148,89,147,122,4,90,69,159,32,0,64,54,43,33,0,15,114,25,0,38,108,74,4,86,29,60,0,24,74,20,25,8,25,12,0,24,0,32,20,17,131,28,70,89,96,0,48,30,72,19,32,110,112,16,127,26,17,22,44,3,1,31,46,0,10,4,0,1,9,0,0,19,0,0,29,20,25,3,13,54,47,67,36,165,110,58,179,99,33,111,82,117,87,0,41,47,14,1,38,11,2,5,48,72,132,9,80,89,122,43,6,61,42,0,6,80,0,0,96,1,0,3,18,40,1,62,87,87,0,62,104,6,61,186,25,60,15,96,151,6,12,53,18,42,47,2,85,27,194,107,103,42,80,108,60,3,61,139,19,26,1,63,89,14,0,86,45,5,22,110,25,0,30,104,17,0,31,98,54,0,88,84,33,86,0,38,60,13,9,54,17,107,66,0,30,65,0,1,67,17,128,109,18,64,2,26,1,17,18,0,23,1,0,54,34,4,44,0,124,84,0,0,58,74,0,51,78,64,61,128,160,11,93,19,81,1,0,44,114,72,31,85,45,48,74,23,4,100,0,3,30,14,0,0,71,2,0,0,57,18,0,1,2,7,56,0,5,87,38,50,97,22,0,20,66,2,0,36,66,0,2,68,55,113,150,32,137,39,18,95,104,13,98,148,131,46,138,5,22,68,0,0,18,33,2,6,34,3,12,108,53,135,112,112,7,84,95,0,6,2,19,0,0,0,12,0,0,1,28,0,0,82,111,14,171,0,59,37,0,11,126,29,97,137,136,162,110,20,112,24,34,28,154,38,118,27,99,25,42,18,1,1,5,0,0,0,0,9,0,6,8,33,46,0,2,48,62,0,21,53,31,0,2,33,9,6,14,38,35,182,40,112,77,38,64,51,14,0,55,70,3,7,5,0,0,0,0,0,34,7,0,15,101,68,28,44,139,41,117,69,102,26,17,100,72,47,118,20,5,72,141,42,0,52,58,2,70,120,59,131,66,7,3,59,140,111,32,112,28,2,60,16,16,176,4,0,11,33,0,25,17,9,10,0,30,65,11,2,64,147,20,3,63,65,41,128,127,43,26,39,34,86,156,10,63,52,49,35,160,99,43,90,20,72,101,34,38,46,58,27,66,48,12,72,139,82,55,100,145,110,82,29,32,24,193,58,89,65,23,22,132,104,1,48,88,7,8,64,36,17,22,66,20,88,24,4,82,31,19,15,96,1,18,2,0,85,63,1,0,56,0,2,0,24,0,0,7,87,1,0,10,11,2,8,42,3,50,22,5,111,48,2,38,44,70,29,91,142,123,153,153,108,116,52,110,98,22,13,37,9,0,8,42,0,2,22,4,24,29,97,83,54,39,27,0,4,72,1,0,5,18,0,16,69,8,0,54,63,0,130,102,11,39,59,27,0,19,136,8,0,85,109,23,0,28,76,46,0,0,49,0,54,42,83,61,47,171,128,26,118,111,86,1,80,12,55,128,14,74,8,65,103,72,120,31,33,198,22,124,2,21,17,42,91,18,20,102,84,12,4,110,5,0,79,46,10,0,85

B-factor: mean 77.39, std 16.02, range [31.91, 137.03]

Organism: Listeria seeligeri serovar 1/2b (strain ATCC 35967 / DSM 20751 / CCM 3970 / CCUG 15530 / CIP 100100 / LMG 11386 / NCTC 11856 / SLCC 3954 / 1120) (NCBI:txid683837)

Foldseek 3Di:
DDLFQDQFPLFTKDWKAKQAFTAIDTDDDPPGDNPVSLVRCLVVLLVVVLPQQFDPPDDDVVSLCSSLVQDVVSNDPDDVVGGPDWDAAPPDPDDDDVRGDDDDVRVVVVVVVVVDVPVNSVSVRVSVVVSVVVRVCRRQPHLQHPPDLLSVLLVVCLVCVLPVHHPLPQVVLCVVLPVVVLLVQLLVLCVVYLSLVVNVVSLVVSCVVCVVPQVPHSSSVLLSVVVVVLSCQQSNNPCNPRDDRDSVSSDPVVNSVSSVLVSLQVSLVSLLSQLLCVLAVCSNIDIPVNVVLVVLLLVLLLLLLLLLLLLLLLLCQLAPLDDLHRPDGDQVSNQLLCCQLLVDGDDSVCSQVVSQLSVLLRVQLNVVSLRDYDDDVCVSQLSQWGWHVDTDTDGLCPGCLLVSVVVLQVCLVVLVVVVLVVLPLPQWDPQVLLQLQCVDVQQHFFLFQALALDRDALVLLLVVLQVPVCPLVFDQRDDPPPLDSLVSSLSVVLRSCNGGGQRVCPQVAVPLLLVLLVCLVPVVVVSSADRDDNPDRSSLRVLSLVVSPVVHPVSVVSVSSSSNSSSRVVCVVSVNSCSSDTGGDDHHDHDRDDPDDSRNSSLLSSLSSDALVSLVVSSSSLSSSLSVDDDVVSVVSSVVSSSSSSSSNSCVQVGDDAFQVSDVHPVRCCVLVLLLDLDPLQANPVSRGGGDASLSRVCSNSLLSVLVSVLSVPDNCQAQDPVLVVLPVPDPLSVLVVVLVVLQVVCVVPVCLLVVPVSVVVNLVSLVSNQSNVVSVCRSSVVLSVLVSVLVSQLLSVLLSLVSVLSSSVSSSVSSSVVVPCLLVSLCSCRSSVCVSSCPVPAASLRNLLSSLVSVVSHVVRNVVSVVVNQVSVVVSFWGWDWDDCVVVVSRIATDCGGGDFCDDSVGPRTHRPHDPSSSVSVNSRRD

Radius of gyration: 32.13 Å; Cα contacts (8 Å, |Δi|>4): 1184; chains: 1; bounding box: 62×74×101 Å

Secondary structure (DSSP, 8-state):
---SSEEETTEEEEEE--SSS-EEE-SS-----SHHHHHHTHHHHHHHHHHHHB-SS--HHHHHHHHHHH-STT-----TTTB--EE--TT-SS-SSTT-EE--HHHHHHHHHH--HHHHHHHHHHHHHHHHHHHHHHHT--SS-SSSHHHHHHHHHHHHHHTT---S-HHHHHHHHTHHHHHHHHHHHHHH--HHHHHHHHHHHHHHHHHHHHTS-HHHHHHHHHHHHHHHHHS-SS-TTS----GGGG-HHHHHHHHHHHHHHHHHHHHHHHHHHHHHT-SS---HHHHHHHHHHHHHHHHHHHHHHHHHHHHHHHS-SS----SS--HHHHHHHHHHHHSS---STTHHHHHHHHHHHHHHHHHHHHS-S---HHHHHH--EEE-----EEEGGGSHHHHHHHHHHHHHHHHHHHHHHHTTSTTTS-HHHHHTTTT-SS--------S-SS---HHHHHHHHHHHH------S-----TT-HHHHHHHHHHHHHIIIIIHHHHHH-SHHHHHHHHHHHHHH--TT-----TTS-HHHHHHHHHHHHHH--HHHHHHHHHHHHHHHHHHHHTT-GGGGS----------------TTSHHHHHHHHTS-HHHHHHHHHHHHHHHHH---HHHHHHHHHHHHHHHHHHHHHTT-----TTSSS-HHHHHHHHHT---STTTB-TTSS-BPPPHHHHHHHHTT-HHHHHHHHTS-GGGSS-HHHHHHHHHS-HHHHHHHHHHHHHHHHH-GGGGG-HHHHHHHHHHHHHHHHHHHHHHHHTTHHHHHHHHHHHHHHHHHHHHHHHHHHHHHHHHHHHHH--THHHHHHHHHTTTHHHH-SS---HHHHHHHHHHHGGG-HHHHHHHHHHHHHHHHHTTEEEEEPPGGGTTT---EEEEEE-EEE----S-EEESS-HHHHHHHHHHH-